Protein 3FUC (pdb70)

Sequence (822 aa):
NGYTYEDYQDTAKWLLSSHTEEQRPQQVAVICGSGLGGLVNKLTQAQTTFDYSEIPNFPGRLVFGILNGRACCVMMMQGRFHMYEEGYPFWKVTFPVRVFRLLGVETLVVVTNAAGGLNPNFEVGDIMLIRDHINLPGFSSGEENPLRGPPNEERFGVRFPAMSDAYDRRDMMRQKAHSTWKQQMGEQRELQEGTYVMMLGGPNFETVAECRLLRNLGADAVGMSTVPPEEVIVARHCGLRVFGFSLITNKVIMDYESQGKANHEEVLEAGKQAAQKLEQFVSSLLMASIPVNGYTYEDYQDTAKKWLLSHTEEQRPQVAVICGSGLGGLVNKLTQAQTTFDYSEIPNFPGRLVFGILNGRRACCVMMMQGRFHMYEEGYPFWKVTFPVRVFRLLGVETLVVVTNAAGGLNPNFEVGDIMLIRDHINLPGFSSGEENPLRGPPNEERFGVRFPAMSDAYDRDMMRQKAHSTWKQMGEQRELQEGTYVMMLGGPNFETVAECRLLRNLGADAVGMSTVPPEEVIVARHCGLRVFGFSLITNKVIMDYESQGKANHEEEVLEAGKQAAQKLEQFVSLLMASIPVNGYTYEDYQDTAKWLLSSHTEEQRPQVAVICGSGLGGLVNKLTQAQTTFDYSEIPNFPGRLVFGILNGRRACCVMMMQGRFHMYEEGYPFWKVTFPVRVFRLLGVETLVVVTNAAGGLNPNFEVGDIMLIRDHINLPGFSSGEENPLRGPPNEEERFGVRFPAMSDAYDRDMMRQKAHSTWKQMGEQRELQEGTYVMMLGGPNFETVAECRLLRNLGADAVGMSTVPPEEVIVARHCGLRVFGFSLITNKVIMDYESQGKANHEEVLEAGKQAAQKLEQFVSSLLMASIPV

Nearest PDB structures (foldseek):
  3fuc-assembly1_C  TM=1.003E+00  e=1.866E-59  Bos taurus
  1b8o-assembly1_A  TM=9.935E-01  e=2.864E-57  Bos taurus
  7zsl-assembly1_A  TM=9.999E-01  e=3.665E-55  Homo sapiens
  7zsl-assembly2_E  TM=9.998E-01  e=1.028E-54  Homo sapiens
  7zsl-assembly2_D  TM=9.963E-01  e=2.132E-53  Homo sapiens

CATH classification: 3.40.50.1580

B-factor: mean 18.32, std 7.32, range [6.54, 56.33]

Secondary structure (DSSP, 8-state):
----HHHHHHHHHHHHHH-----SEEEEE-TT-GGGGGG-EEEEEEEGGGSTT---EEEEEEETTEEEEEEES---GGGT--HHHHTHHHHHHHHHT--EEEEEEEEEE-STT--TT-EEEEEEEEEHHHHTT--TT-SS--TTT--SS---TT-S-HHHHHHHHHHHHHHT-SSPPEEEEEEE---SSPPPHHHHHHHHHTT-SEEESSSHHHHHHHHHTT-EEEEEEEEEEEPP--SS------HHHHHHHHHHHHHHHHHHHHHHGGGS--/----HHHHHHHHHHHHHH-----SEEEEE-TT-GGGGGG-EEEEEEEGGGSTT---EEEEEEETTEEEEEEES---GGGT--HHHHTHHHHHHHHHT--EEEEEEEEEE-STT--TT-EEEEEEEEEHHHHTT--TT-SS--TTT--SS---TT-S-HHHHHHHHHHHHHTT-SSPPEEEEEEE---SSPPPHHHHHHHHHTT-SEEESSSHHHHHHHHHTT-EEEEEEEEEEEPP--SS------HHHHHHHHHHHHHHHHHHHHHHGGGS--/----HHHHHHHHHHHHHH-----SEEEEE-TT-GGGGGG-EEEEEEEGGGSTT---EEEEEEETTEEEEEEES---GGGT--HHHHTHHHHHHHHHT--EEEEEEEEEE-STT--TT-EEEEEEEEEHHHHTT--TT-SS--TTT--SS---TT-S-HHHHHHHHHHHHHTT-SSPPEEEEEEE---SSPPPHHHHHHHHHTT-SEEESSSHHHHHHHHHTT-EEEEEEEEEEEPP--SS------HHHHHHHHHHHHHHHHHHHHHHGGGS--

Organism: Bos taurus (NCBI:txid9913)

Solvent-accessible surface area: 29908 Å² total; per-residue (Å²): 74,56,32,75,30,86,34,5,58,72,0,4,118,59,0,48,88,89,7,165,27,114,1,66,0,0,0,1,6,5,60,17,0,31,26,0,6,116,86,18,82,151,56,64,77,15,72,11,109,91,6,45,57,22,39,72,67,0,1,1,0,49,4,85,66,35,27,0,0,0,1,42,34,26,12,37,3,18,63,38,66,39,6,72,69,5,5,0,0,0,16,0,0,90,52,10,32,1,84,1,0,4,0,1,4,20,4,8,4,2,22,92,104,4,82,81,18,1,1,0,0,0,81,2,1,0,7,14,0,7,17,6,1,54,11,6,11,59,6,114,40,44,149,143,15,14,91,32,29,8,13,0,21,65,4,7,36,151,84,2,28,107,86,0,48,56,13,12,148,145,26,57,64,185,90,102,17,19,45,0,7,0,0,0,7,0,5,0,16,26,18,0,1,8,5,2,104,6,0,70,120,23,42,0,15,0,7,6,25,9,0,0,4,1,0,0,1,0,53,9,4,43,0,67,0,1,0,1,0,0,0,2,8,81,17,28,55,62,76,153,48,184,36,90,15,48,60,124,61,18,95,87,8,7,154,135,3,26,115,40,2,12,72,0,1,20,70,3,0,87,28,5,56,169,83,54,32,76,26,83,36,5,60,69,0,3,119,61,0,49,89,93,9,168,26,127,3,59,0,0,0,1,7,6,61,16,0,35,23,0,9,120,91,17,77,147,53,64,61,15,65,16,112,86,7,51,61,23,40,74,86,0,2,1,0,33,1,81,70,36,25,0,0,0,1,44,36,24,15,41,3,20,64,38,68,43,10,74,72,6,5,0,0,0,16,0,0,99,48,10,37,0,83,1,0,2,0,1,4,20,4,8,4,2,20,89,104,3,87,84,30,3,4,0,0,0,81,4,1,0,7,13,0,7,17,7,1,59,11,6,10,70,6,120,39,41,150,143,16,14,91,31,29,8,12,1,20,65,3,7,36,158,70,2,30,122,85,0,50,68,6,12,160,137,36,53,54,186,90,102,16,17,43,0,8,0,0,1,8,0,5,0,15,25,18,0,1,8,5,2,104,5,0,72,118,24,43,0,15,0,6,6,25,10,2,0,3,2,0,0,1,0,52,9,5,50,0,66,0,2,0,1,0,0,0,5,23,83,16,30,53,53,52,158,48,186,38,92,17,44,58,120,113,19,95,82,11,5,145,134,12,25,132,64,2,26,70,0,1,14,60,2,0,80,19,4,54,148,80,52,32,76,29,84,33,5,52,75,0,3,128,62,0,48,86,90,5,167,37,127,2,48,0,0,0,1,6,8,61,19,0,35,25,0,7,118,82,18,78,133,57,65,65,9,75,13,113,90,6,47,55,23,39,72,72,0,1,1,0,39,2,89,72,32,28,0,0,0,2,44,34,23,13,37,3,20,64,37,66,44,10,69,74,5,5,0,0,0,17,0,0,101,55,10,36,1,86,1,0,5,0,2,4,21,4,8,4,2,21,94,106,3,82,83,18,1,2,0,0,1,81,4,1,0,8,13,0,7,18,4,1,51,12,7,9,68,6,116,36,35,134,138,17,14,89,34,28,8,12,1,15,39,3,4,36,97,88,3,20,123,101,0,51,59,14,11,154,152,39,55,69,186,82,106,15,19,44,0,7,0,0,1,8,0,5,0,15,27,19,0,1,7,5,2,103,5,0,72,120,24,43,0,15,0,6,7,26,10,0,0,4,1,0,0,1,0,52,8,5,52,0,66,0,3,0,1,0,0,0,3,9,83,17,30,56,58,73,152,50,185,36,90,14,53,61,126,63,20,95,88,9,6,146,135,5,29,111,34,2,15,75,0,1,18,74,5,2,89,25,4,63,153

Radius of gyration: 27.87 Å; Cα contacts (8 Å, |Δi|>4): 2067; chains: 3; bounding box: 75×76×44 Å

GO terms:
  GO:0004731 purine-nucleoside phosphorylase activity (F, IDA)

Foldseek 3Di:
DPDDPVQLVVLLVVVVVVDVFQAQEEEEDAQLALCLLVQFDPKDKDALVPGRPQPQIWIWGAFLRGTYIYHNDFDFVLVVDQLLRRQSVLSSSVVSNHAAYEYEYAWAFLAPPDDAQAKEKEQEEAEVVVVVVSASCPDDHDPQQADNDFDCNCLAPPQLVVVLQVLVVVVVDPDHHHYAYEYADRDDDDDDLVVSVVVVVVRGGTYDTDDPNNSVSNVRRNHHYIYIYRHQYHDDNDPPDPDDDDVVSSNVSSVVNNVVVSVSVSSSSVVDDD/DPDDPVQLLQQLVVVVVVDVFQAQEEEEAAQLALCLLVQFDPKDKDCLVRTRPQPQIWIWGAFLNGTYIYHNDADFVLVVDQLLNRQSVLSSSVSSNHAAYEYEYAWAFLAPPDDAQAKEKEQEEAEVVVVVPSANCPDDHDPQQADNDFDCNCLAPPQLVVVLQVLVVVVVDPDHHHYAYEYADADDDDDDLVVSVVVVVVRGGTYDGDDVNNSVSNVRRNHHYIYIYRHQYHDDNDDPDPDDDDVVSSNVSSVVNNVVVSVSVSSSSVSDDD/DPDDPVQLVVLLVVVVVVDVFQAQEEEEDAFLALCLLVQFAPKDKDDLVRGRPQPQIWIWGAFLNGTYIYHNDADFVLVVDQLLNRQSVLSSCVSSNHFAYEYEYAWAFLAPPDDAQAKEKEQEEAEVVVVVPSANCPDDHDPQQADNDFDRNCLAPPQLVVVLQVLVVVVPDPDHHHYAYEYADADDDDDDLVVSVVCVVVRHGTYDTDDPRNSVSNVRRNHHYIYIYRHQYHDDNDDPDPDDDDPVSSNVSSVVNSVVVSVSVSSSSVVDDD

Structure (mmCIF, N/CA/C/O backbone):
data_3FUC
#
_entry.id   3FUC
#
_cell.length_a   135.795
_cell.length_b   78.253
_cell.length_c   94.901
_cell.angle_alpha   90.00
_cell.angle_beta   97.19
_cell.angle_gamma   90.00
#
_symmetry.space_group_name_H-M   'C 1 2 1'
#
loop_
_entity.id
_entity.type
_entity.pdbx_description
1 polymer 'Purine nucleoside phosphorylase'
2 non-polymer '[5-(2-amino-4-oxo-4,5-dihydro-3H-pyrrolo[3,2-d]pyrimidin-7-yl)-1,1-difluoropentyl]phosphonic acid'
3 non-polymer 'MAGNESIUM ION'
4 non-polymer 'AZIDE ION'
5 water water
#
loop_
_atom_site.group_PDB
_atom_site.id
_atom_site.type_symbol
_atom_site.label_atom_id
_atom_site.label_alt_id
_atom_site.label_comp_id
_atom_site.label_asym_id
_atom_site.label_entity_id
_atom_site.label_seq_id
_atom_site.pdbx_PDB_ins_code
_atom_site.Cartn_x
_atom_site.Cartn_y
_atom_site.Cartn_z
_atom_site.occupancy
_atom_site.B_iso_or_equiv
_atom_site.auth_seq_id
_atom_site.auth_comp_id
_atom_site.auth_asym_id
_atom_site.auth_atom_id
_atom_site.pdbx_PDB_model_num
ATOM 1 N N . ASN A 1 3 ? 12.803 -10.753 10.445 1.00 29.09 3 ASN A N 1
ATOM 2 C CA . ASN A 1 3 ? 13.622 -11.953 10.129 1.00 28.59 3 ASN A CA 1
ATOM 3 C C . ASN A 1 3 ? 13.639 -12.191 8.617 1.00 28.84 3 ASN A C 1
ATOM 4 O O . ASN A 1 3 ? 12.590 -12.399 7.980 1.00 29.35 3 ASN A O 1
ATOM 9 N N . GLY A 1 4 ? 14.844 -12.152 8.058 1.00 28.10 4 GLY A N 1
ATOM 10 C CA . GLY A 1 4 ? 15.074 -12.333 6.626 1.00 27.48 4 GLY A CA 1
ATOM 11 C C . GLY A 1 4 ? 15.020 -13.784 6.194 1.00 26.11 4 GLY A C 1
ATOM 12 O O . GLY A 1 4 ? 15.013 -14.061 4.996 1.00 27.70 4 GLY A O 1
ATOM 13 N N . TYR A 1 5 ? 14.968 -14.717 7.148 1.00 24.88 5 TYR A N 1
ATOM 14 C CA . TYR A 1 5 ? 14.857 -16.141 6.815 1.00 23.11 5 TYR A CA 1
ATOM 15 C C . TYR A 1 5 ? 13.425 -16.656 6.785 1.00 23.25 5 TYR A C 1
ATOM 16 O O . TYR A 1 5 ? 12.630 -16.388 7.687 1.00 24.24 5 TYR A O 1
ATOM 25 N N . THR A 1 6 ? 13.118 -17.425 5.749 1.00 23.49 6 THR A N 1
ATOM 26 C CA . THR A 1 6 ? 11.883 -18.205 5.720 1.00 23.53 6 THR A CA 1
ATOM 27 C C . THR A 1 6 ? 12.141 -19.525 6.439 1.00 22.82 6 THR A C 1
ATOM 28 O O . THR A 1 6 ? 13.304 -19.927 6.623 1.00 21.62 6 THR A O 1
ATOM 32 N N . TYR A 1 7 ? 11.066 -20.223 6.802 1.00 22.49 7 TYR A N 1
ATOM 33 C CA . TYR A 1 7 ? 11.161 -21.534 7.421 1.00 22.48 7 TYR A CA 1
ATOM 34 C C . TYR A 1 7 ? 11.958 -22.478 6.529 1.00 22.13 7 TYR A C 1
ATOM 35 O O . TYR A 1 7 ? 12.752 -23.275 7.014 1.00 21.25 7 TYR A O 1
ATOM 44 N N . GLU A 1 8 ? 11.741 -22.359 5.220 1.00 22.63 8 GLU A N 1
ATOM 45 C CA . GLU A 1 8 ? 12.390 -23.211 4.233 1.00 23.00 8 GLU A CA 1
ATOM 46 C C . GLU A 1 8 ? 13.914 -22.991 4.196 1.00 22.24 8 GLU A C 1
ATOM 47 O O . GLU A 1 8 ? 14.666 -23.936 3.934 1.00 21.42 8 GLU A O 1
ATOM 53 N N . ASP A 1 9 ? 14.370 -21.766 4.495 1.00 21.35 9 ASP A N 1
ATOM 54 C CA . ASP A 1 9 ? 15.808 -21.480 4.626 1.00 20.95 9 ASP A CA 1
ATOM 55 C C . ASP A 1 9 ? 16.446 -22.311 5.738 1.00 19.90 9 ASP A C 1
ATOM 56 O O . ASP A 1 9 ? 17.513 -22.910 5.546 1.00 19.16 9 ASP A O 1
ATOM 61 N N . TYR A 1 10 ? 15.797 -22.350 6.905 1.00 18.32 10 TYR A N 1
ATOM 62 C CA . TYR A 1 10 ? 16.290 -23.190 7.990 1.00 18.72 10 TYR A CA 1
ATOM 63 C C . TYR A 1 10 ? 16.293 -24.671 7.584 1.00 18.69 10 TYR A C 1
ATOM 64 O O . TYR A 1 10 ? 17.236 -25.397 7.888 1.00 18.31 10 TYR A O 1
ATOM 73 N N . GLN A 1 11 ? 15.211 -25.109 6.930 1.00 19.78 11 GLN A N 1
ATOM 74 C CA . GLN A 1 11 ? 15.097 -26.481 6.437 1.00 20.35 11 GLN A CA 1
ATOM 75 C C . GLN A 1 11 ? 16.204 -26.815 5.450 1.00 19.85 11 GLN A C 1
ATOM 76 O O . GLN A 1 11 ? 16.791 -27.886 5.543 1.00 20.13 11 GLN A O 1
ATOM 82 N N . ASP A 1 12 ? 16.485 -25.892 4.532 1.00 19.74 12 ASP A N 1
ATOM 83 C CA . ASP A 1 12 ? 17.520 -26.103 3.512 1.00 19.68 12 ASP A CA 1
ATOM 84 C C . ASP A 1 12 ? 18.876 -26.321 4.189 1.00 19.34 12 ASP A C 1
ATOM 85 O O . ASP A 1 12 ? 19.601 -27.236 3.866 1.00 19.51 12 ASP A O 1
ATOM 90 N N . THR A 1 13 ? 19.210 -25.466 5.152 1.00 17.89 13 THR A N 1
ATOM 91 C CA . THR A 1 13 ? 20.481 -25.566 5.838 1.00 17.30 13 THR A CA 1
ATOM 92 C C . THR A 1 13 ? 20.581 -26.849 6.650 1.00 17.35 13 THR A C 1
ATOM 93 O O . THR A 1 13 ? 21.622 -27.522 6.623 1.00 16.94 13 THR A O 1
ATOM 97 N N . ALA A 1 14 ? 19.511 -27.190 7.382 1.00 17.52 14 ALA A N 1
ATOM 98 C CA . ALA A 1 14 ? 19.480 -28.438 8.123 1.00 17.98 14 ALA A CA 1
ATOM 99 C C . ALA A 1 14 ? 19.682 -29.629 7.175 1.00 19.16 14 ALA A C 1
ATOM 100 O O . ALA A 1 14 ? 20.515 -30.465 7.433 1.00 18.65 14 ALA A O 1
ATOM 102 N N . LYS A 1 15 ? 18.938 -29.659 6.073 1.00 20.32 15 LYS A N 1
ATOM 103 C CA . LYS A 1 15 ? 19.093 -30.722 5.071 1.00 21.62 15 LYS A CA 1
ATOM 104 C C . LYS A 1 15 ? 20.516 -30.819 4.507 1.00 20.69 15 LYS A C 1
ATOM 105 O O . LYS A 1 15 ? 21.040 -31.930 4.371 1.00 21.90 15 LYS A O 1
ATOM 111 N N . TRP A 1 16 ? 21.127 -29.672 4.198 1.00 20.35 16 TRP A N 1
ATOM 112 C CA . TRP A 1 16 ? 22.498 -29.611 3.688 1.00 18.92 16 TRP A CA 1
ATOM 113 C C . TRP A 1 16 ? 23.445 -30.285 4.681 1.00 19.23 16 TRP A C 1
ATOM 114 O O . TRP A 1 16 ? 24.221 -31.168 4.320 1.00 19.24 16 TRP A O 1
ATOM 125 N N . LEU A 1 17 ? 23.354 -29.891 5.952 1.00 17.80 17 LEU A N 1
ATOM 126 C CA . LEU A 1 17 ? 24.188 -30.494 6.995 1.00 17.68 17 LEU A CA 1
ATOM 127 C C . LEU A 1 17 ? 23.947 -32.005 7.175 1.00 18.53 17 LEU A C 1
ATOM 128 O O . LEU A 1 17 ? 24.908 -32.795 7.256 1.00 18.31 17 LEU A O 1
ATOM 133 N N . LEU A 1 18 ? 22.676 -32.400 7.199 1.00 19.28 18 LEU A N 1
ATOM 134 C CA . LEU A 1 18 ? 22.309 -33.796 7.390 1.00 20.09 18 LEU A CA 1
ATOM 135 C C . LEU A 1 18 ? 22.792 -34.661 6.222 1.00 20.85 18 LEU A C 1
ATOM 136 O O . LEU A 1 18 ? 22.973 -35.852 6.382 1.00 22.06 18 LEU A O 1
ATOM 141 N N A SER A 1 19 ? 22.981 -34.059 5.060 0.50 21.35 19 SER A N 1
ATOM 142 N N B SER A 1 19 ? 23.005 -34.019 5.072 0.50 21.25 19 SER A N 1
ATOM 143 C CA A SER A 1 19 ? 23.461 -34.827 3.918 0.50 21.71 19 SER A CA 1
ATOM 144 C CA B SER A 1 19 ? 23.448 -34.676 3.828 0.50 21.67 19 SER A CA 1
ATOM 145 C C A SER A 1 19 ? 24.986 -34.924 3.936 0.50 22.22 19 SER A C 1
ATOM 146 C C B SER A 1 19 ? 24.962 -34.663 3.665 0.50 22.05 19 SER A C 1
ATOM 147 O O A SER A 1 19 ? 25.549 -35.909 3.437 0.50 22.09 19 SER A O 1
ATOM 148 O O B SER A 1 19 ? 25.503 -35.307 2.757 0.50 21.95 19 SER A O 1
ATOM 153 N N . HIS A 1 20 ? 25.640 -33.924 4.536 1.00 22.30 20 HIS A N 1
ATOM 154 C CA . HIS A 1 20 ? 27.106 -33.817 4.515 1.00 22.69 20 HIS A CA 1
ATOM 155 C C . HIS A 1 20 ? 27.766 -34.561 5.652 1.00 23.11 20 HIS A C 1
ATOM 156 O O . HIS A 1 20 ? 28.982 -34.700 5.676 1.00 23.99 20 HIS A O 1
ATOM 163 N N . THR A 1 21 ? 26.966 -35.006 6.617 1.00 23.25 21 THR A N 1
ATOM 164 C CA . THR A 1 21 ? 27.470 -35.816 7.720 1.00 23.40 21 THR A CA 1
ATOM 165 C C . THR A 1 21 ? 26.437 -36.846 8.106 1.00 23.00 21 THR A C 1
ATOM 166 O O . THR A 1 21 ? 25.240 -36.606 7.977 1.00 23.43 21 THR A O 1
ATOM 170 N N A GLU A 1 22 ? 26.875 -38.015 8.566 0.50 23.52 22 GLU A N 1
ATOM 171 N N B GLU A 1 22 ? 26.930 -37.983 8.587 0.50 23.14 22 GLU A N 1
ATOM 172 C CA A GLU A 1 22 ? 25.911 -39.001 9.062 0.50 23.66 22 GLU A CA 1
ATOM 173 C CA B GLU A 1 22 ? 26.106 -39.085 9.070 0.50 22.90 22 GLU A CA 1
ATOM 174 C C A GLU A 1 22 ? 25.762 -38.945 10.593 0.50 23.13 22 GLU A C 1
ATOM 175 C C B GLU A 1 22 ? 25.742 -38.902 10.551 0.50 22.74 22 GLU A C 1
ATOM 176 O O A GLU A 1 22 ? 25.039 -39.741 11.196 0.50 22.92 22 GLU A O 1
ATOM 177 O O B GLU A 1 22 ? 24.848 -39.568 11.073 0.50 22.47 22 GLU A O 1
ATOM 188 N N . GLN A 1 23 ? 26.445 -37.979 11.206 1.00 22.77 23 GLN A N 1
ATOM 189 C CA . GLN A 1 23 ? 26.298 -37.746 12.643 1.00 21.73 23 GLN A CA 1
ATOM 190 C C . GLN A 1 23 ? 24.944 -37.131 12.943 1.00 21.13 23 GLN A C 1
ATOM 191 O O . GLN A 1 23 ? 24.440 -36.319 12.154 1.00 20.27 23 GLN A O 1
ATOM 197 N N . ARG A 1 24 ? 24.349 -37.569 14.047 1.00 20.59 24 ARG A N 1
ATOM 198 C CA . ARG A 1 24 ? 23.035 -37.083 14.464 1.00 20.48 24 ARG A CA 1
ATOM 199 C C . ARG A 1 24 ? 23.080 -36.612 15.920 1.00 20.06 24 ARG A C 1
ATOM 200 O O . ARG A 1 24 ? 22.717 -37.333 16.840 1.00 19.71 24 ARG A O 1
ATOM 208 N N . PRO A 1 25 ? 23.518 -35.374 16.120 1.00 19.28 25 PRO A N 1
ATOM 209 C CA . PRO A 1 25 ? 23.762 -34.896 17.484 1.00 19.18 25 PRO A CA 1
ATOM 210 C C . PRO A 1 25 ? 22.484 -34.588 18.260 1.00 17.52 25 PRO A C 1
ATOM 211 O O . PRO A 1 25 ? 21.499 -34.151 17.666 1.00 17.61 25 PRO A O 1
ATOM 215 N N A GLN A 1 26 ? 22.537 -34.813 19.567 0.50 16.53 26 GLN A N 1
ATOM 216 N N B GLN A 1 26 ? 22.458 -34.834 19.568 0.50 16.91 26 GLN A N 1
ATOM 217 C CA A GLN A 1 26 ? 21.436 -34.492 20.453 0.50 16.42 26 GLN A CA 1
ATOM 218 C CA B GLN A 1 26 ? 21.318 -34.343 20.357 0.50 17.24 26 GLN A CA 1
ATOM 219 C C A GLN A 1 26 ? 21.730 -33.213 21.241 0.50 15.18 26 GLN A C 1
ATOM 220 C C B GLN A 1 26 ? 21.724 -33.207 21.297 0.50 15.56 26 GLN A C 1
ATOM 221 O O A GLN A 1 26 ? 20.831 -32.610 21.837 0.50 14.90 26 GLN A O 1
ATOM 222 O O B GLN A 1 26 ? 20.890 -32.705 22.066 0.50 15.18 26 GLN A O 1
ATOM 233 N N . VAL A 1 27 ? 22.999 -32.820 21.233 1.00 14.17 27 VAL A N 1
ATOM 234 C CA . VAL A 1 27 ? 23.501 -31.687 22.032 1.00 13.23 27 VAL A CA 1
ATOM 235 C C . VAL A 1 27 ? 24.179 -30.697 21.116 1.00 13.35 27 VAL A C 1
ATOM 236 O O . VAL A 1 27 ? 24.936 -31.094 20.227 1.00 13.23 27 VAL A O 1
ATOM 240 N N . ALA A 1 28 ? 23.923 -29.395 21.311 1.00 11.81 28 ALA A N 1
ATOM 241 C CA . ALA A 1 28 ? 24.659 -28.353 20.622 1.00 12.05 28 ALA A CA 1
ATOM 242 C C . ALA A 1 28 ? 25.391 -27.539 21.677 1.00 11.15 28 ALA A C 1
ATOM 243 O O . ALA A 1 28 ? 24.836 -27.343 22.782 1.00 11.34 28 ALA A O 1
ATOM 245 N N . VAL A 1 29 ? 26.614 -27.104 21.382 1.00 11.39 29 VAL A N 1
ATOM 246 C CA . VAL A 1 29 ? 27.368 -26.244 22.280 1.00 11.86 29 VAL A CA 1
ATOM 247 C C . VAL A 1 29 ? 27.784 -25.016 21.517 1.00 12.42 29 VAL A C 1
ATOM 248 O O . VAL A 1 29 ? 28.424 -25.114 20.467 1.00 12.00 29 VAL A O 1
ATOM 252 N N . ILE A 1 30 ? 27.433 -23.844 22.031 1.00 11.28 30 ILE A N 1
ATOM 253 C CA . ILE A 1 30 ? 27.914 -22.593 21.471 1.00 11.76 30 ILE A CA 1
ATOM 254 C C . ILE A 1 30 ? 29.072 -22.145 22.374 1.00 12.78 30 ILE A C 1
ATOM 255 O O . ILE A 1 30 ? 28.876 -21.764 23.530 1.00 13.30 30 ILE A O 1
ATOM 260 N N . CYS A 1 31 ? 30.279 -22.250 21.845 1.00 12.99 31 CYS A N 1
ATOM 261 C CA . CYS A 1 31 ? 31.488 -21.981 22.616 1.00 15.18 31 CYS A CA 1
ATOM 262 C C . CYS A 1 31 ? 31.802 -20.515 22.722 1.00 16.05 31 CYS A C 1
ATOM 263 O O . CYS A 1 31 ? 32.201 -19.889 21.756 1.00 18.83 31 CYS A O 1
ATOM 266 N N . GLY A 1 32 ? 31.629 -19.963 23.914 1.00 14.39 32 GLY A N 1
ATOM 267 C CA . GLY A 1 32 ? 32.042 -18.599 24.151 1.00 15.05 32 GLY A CA 1
ATOM 268 C C . GLY A 1 32 ? 33.502 -18.526 24.541 1.00 16.04 32 GLY A C 1
ATOM 269 O O . GLY A 1 32 ? 34.244 -19.541 24.465 1.00 16.16 32 GLY A O 1
ATOM 270 N N . SER A 1 33 ? 33.925 -17.338 24.951 1.00 15.86 33 SER A N 1
ATOM 271 C CA . SER A 1 33 ? 35.332 -17.052 25.283 1.00 16.78 33 SER A CA 1
ATOM 272 C C . SER A 1 33 ? 35.848 -18.025 26.310 1.00 17.01 33 SER A C 1
ATOM 273 O O . SER A 1 33 ? 35.205 -18.259 27.329 1.00 17.63 33 SER A O 1
ATOM 276 N N . GLY A 1 34 ? 37.015 -18.604 26.039 1.00 18.04 34 GLY A N 1
ATOM 277 C CA . GLY A 1 34 ? 37.590 -19.615 26.916 1.00 18.93 34 GLY A CA 1
ATOM 278 C C . GLY A 1 34 ? 37.273 -21.037 26.495 1.00 19.47 34 GLY A C 1
ATOM 279 O O . GLY A 1 34 ? 37.931 -21.975 26.945 1.00 19.49 34 GLY A O 1
ATOM 280 N N . LEU A 1 35 ? 36.249 -21.210 25.658 1.00 19.31 35 LEU A N 1
ATOM 281 C CA . LEU A 1 35 ? 35.813 -22.542 25.258 1.00 19.82 35 LEU A CA 1
ATOM 282 C C . LEU A 1 35 ? 36.086 -22.818 23.761 1.00 19.55 35 LEU A C 1
ATOM 283 O O . LEU A 1 35 ? 35.714 -23.875 23.247 1.00 19.18 35 LEU A O 1
ATOM 288 N N . GLY A 1 36 ? 36.782 -21.900 23.093 1.00 19.66 36 GLY A N 1
ATOM 289 C CA . GLY A 1 36 ? 37.063 -22.042 21.657 1.00 21.25 36 GLY A CA 1
ATOM 290 C C . GLY A 1 36 ? 37.809 -23.329 21.316 1.00 21.81 36 GLY A C 1
ATOM 291 O O . GLY A 1 36 ? 37.601 -23.927 20.252 1.00 23.21 36 GLY A O 1
ATOM 292 N N . GLY A 1 37 ? 38.652 -23.777 22.237 1.00 20.69 37 GLY A N 1
ATOM 293 C CA . GLY A 1 37 ? 39.366 -25.032 22.067 1.00 19.88 37 GLY A CA 1
ATOM 294 C C . GLY A 1 37 ? 38.597 -26.329 22.257 1.00 18.90 37 GLY A C 1
ATOM 295 O O . GLY A 1 37 ? 39.150 -27.408 22.019 1.00 19.17 37 GLY A O 1
ATOM 296 N N . LEU A 1 38 ? 37.316 -26.264 22.634 1.00 17.30 38 LEU A N 1
ATOM 297 C CA . LEU A 1 38 ? 36.570 -27.476 22.952 1.00 16.19 38 LEU A CA 1
ATOM 298 C C . LEU A 1 38 ? 36.445 -28.403 21.745 1.00 15.29 38 LEU A C 1
ATOM 299 O O . LEU A 1 38 ? 36.469 -29.631 21.899 1.00 15.36 38 LEU A O 1
ATOM 304 N N . VAL A 1 39 ? 36.346 -27.815 20.548 1.00 15.16 39 VAL A N 1
ATOM 305 C CA . VAL A 1 39 ? 36.217 -28.657 19.348 1.00 16.29 39 VAL A CA 1
ATOM 306 C C . VAL A 1 39 ? 37.410 -29.593 19.167 1.00 16.19 39 VAL A C 1
ATOM 307 O O . VAL A 1 39 ? 37.264 -30.645 18.558 1.00 16.17 39 VAL A O 1
ATOM 311 N N . ASN A 1 40 ? 38.548 -29.214 19.735 1.00 16.55 40 ASN A N 1
ATOM 312 C CA . ASN A 1 40 ? 39.756 -30.019 19.607 1.00 17.63 40 ASN A CA 1
ATOM 313 C C . ASN A 1 40 ? 39.707 -31.276 20.456 1.00 18.24 40 ASN A C 1
ATOM 314 O O . ASN A 1 40 ? 40.565 -32.139 20.286 1.00 18.66 40 ASN A O 1
ATOM 319 N N . LYS A 1 41 ? 38.728 -31.381 21.363 1.00 17.75 41 LYS A N 1
ATOM 320 C CA . LYS A 1 41 ? 38.536 -32.563 22.234 1.00 18.29 41 LYS A CA 1
ATOM 321 C C . LYS A 1 41 ? 37.617 -33.630 21.609 1.00 18.81 41 LYS A C 1
ATOM 322 O O . LYS A 1 41 ? 37.426 -34.710 22.177 1.00 19.89 41 LYS A O 1
ATOM 328 N N . LEU A 1 42 ? 37.050 -33.317 20.445 1.00 18.98 42 LEU A N 1
ATOM 329 C CA . LEU A 1 42 ? 36.072 -34.193 19.810 1.00 18.87 42 LEU A CA 1
ATOM 330 C C . LEU A 1 42 ? 36.741 -35.357 19.094 1.00 19.16 42 LEU A C 1
ATOM 331 O O . LEU A 1 42 ? 37.770 -35.175 18.446 1.00 20.76 42 LEU A O 1
ATOM 336 N N . THR A 1 43 ? 36.120 -36.523 19.194 1.00 19.37 43 THR A N 1
ATOM 337 C CA . THR A 1 43 ? 36.474 -37.680 18.349 1.00 20.13 43 THR A CA 1
ATOM 338 C C . THR A 1 43 ? 35.540 -37.734 17.143 1.00 19.88 43 THR A C 1
ATOM 339 O O . THR A 1 43 ? 34.376 -37.281 17.198 1.00 17.78 43 THR A O 1
ATOM 343 N N . GLN A 1 44 ? 36.073 -38.263 16.039 1.00 18.76 44 GLN A N 1
ATOM 344 C CA . GLN A 1 44 ? 35.338 -38.390 14.784 1.00 19.85 44 GLN A CA 1
ATOM 345 C C . GLN A 1 44 ? 34.754 -37.056 14.329 1.00 18.19 44 GLN A C 1
ATOM 346 O O . GLN A 1 44 ? 33.613 -36.979 13.840 1.00 18.73 44 GLN A O 1
ATOM 352 N N . ALA A 1 45 ? 35.563 -36.020 14.462 1.00 18.04 45 ALA A N 1
ATOM 353 C CA . ALA A 1 45 ? 35.155 -34.648 14.149 1.00 18.84 45 ALA A CA 1
ATOM 354 C C . ALA A 1 45 ? 35.036 -34.422 12.648 1.00 19.35 45 ALA A C 1
ATOM 355 O O . ALA A 1 45 ? 35.910 -34.844 11.863 1.00 20.26 45 ALA A O 1
ATOM 357 N N . GLN A 1 46 ? 33.949 -33.763 12.250 1.00 18.56 46 GLN A N 1
ATOM 358 C CA . GLN A 1 46 ? 33.770 -33.295 10.879 1.00 18.94 46 GLN A CA 1
ATOM 359 C C . GLN A 1 46 ? 33.497 -31.799 10.942 1.00 18.66 46 GLN A C 1
ATOM 360 O O . GLN A 1 46 ? 32.601 -31.373 11.687 1.00 17.99 46 GLN A O 1
ATOM 366 N N A THR A 1 47 ? 34.248 -31.004 10.182 0.50 18.39 47 THR A N 1
ATOM 367 N N B THR A 1 47 ? 34.243 -31.025 10.167 0.50 18.69 47 THR A N 1
ATOM 368 C CA A THR A 1 47 ? 34.198 -29.537 10.299 0.50 18.48 47 THR A CA 1
ATOM 369 C CA B THR A 1 47 ? 34.219 -29.571 10.251 0.50 18.96 47 THR A CA 1
ATOM 370 C C A THR A 1 47 ? 33.763 -28.815 9.026 0.50 18.49 47 THR A C 1
ATOM 371 C C B THR A 1 47 ? 33.561 -28.965 9.013 0.50 18.90 47 THR A C 1
ATOM 372 O O A THR A 1 47 ? 34.204 -29.140 7.924 0.50 17.47 47 THR A O 1
ATOM 373 O O B THR A 1 47 ? 33.639 -29.537 7.916 0.50 17.86 47 THR A O 1
ATOM 380 N N . PHE A 1 48 ? 32.894 -27.826 9.206 1.00 18.34 48 PHE A N 1
ATOM 381 C CA . PHE A 1 48 ? 32.339 -27.017 8.107 1.00 18.39 48 PHE A CA 1
ATOM 382 C C . PHE A 1 48 ? 32.573 -25.557 8.435 1.00 19.23 48 PHE A C 1
ATOM 383 O O . PHE A 1 48 ? 32.132 -25.088 9.493 1.00 19.41 48 PHE A O 1
ATOM 391 N N . ASP A 1 49 ? 33.249 -24.824 7.561 1.00 18.64 49 ASP A N 1
ATOM 392 C CA . ASP A 1 49 ? 33.435 -23.386 7.741 1.00 19.41 49 ASP A CA 1
ATOM 393 C C . ASP A 1 49 ? 32.087 -22.694 7.636 1.00 18.81 49 ASP A C 1
ATOM 394 O O . ASP A 1 49 ? 31.317 -23.010 6.748 1.00 18.11 49 ASP A O 1
ATOM 399 N N . TYR A 1 50 ? 31.818 -21.719 8.500 1.00 18.68 50 TYR A N 1
ATOM 400 C CA . TYR A 1 50 ? 30.554 -20.970 8.363 1.00 19.32 50 TYR A CA 1
ATOM 401 C C . TYR A 1 50 ? 30.363 -20.429 6.957 1.00 20.98 50 TYR A C 1
ATOM 402 O O . TYR A 1 50 ? 29.233 -20.406 6.452 1.00 21.18 50 TYR A O 1
ATOM 411 N N . SER A 1 51 ? 31.475 -20.037 6.324 1.00 22.23 51 SER A N 1
ATOM 412 C CA . SER A 1 51 ? 31.437 -19.429 4.990 1.00 23.63 51 SER A CA 1
ATOM 413 C C . SER A 1 51 ? 30.846 -20.358 3.936 1.00 23.98 51 SER A C 1
ATOM 414 O O . SER A 1 51 ? 30.279 -19.883 2.955 1.00 24.83 51 SER A O 1
ATOM 417 N N . GLU A 1 52 ? 30.986 -21.670 4.138 1.00 23.43 52 GLU A N 1
ATOM 418 C CA . GLU A 1 52 ? 30.530 -22.653 3.162 1.00 23.50 52 GLU A CA 1
ATOM 419 C C . GLU A 1 52 ? 29.094 -23.126 3.402 1.00 22.37 52 GLU A C 1
ATOM 420 O O . GLU A 1 52 ? 28.469 -23.689 2.503 1.00 22.37 52 GLU A O 1
ATOM 426 N N . ILE A 1 53 ? 28.554 -22.890 4.599 1.00 20.49 53 ILE A N 1
ATOM 427 C CA . ILE A 1 53 ? 27.248 -23.473 4.931 1.00 18.35 53 ILE A CA 1
ATOM 428 C C . ILE A 1 53 ? 26.123 -22.586 4.407 1.00 18.35 53 ILE A C 1
ATOM 429 O O . ILE A 1 53 ? 26.115 -21.386 4.715 1.00 18.65 53 ILE A O 1
ATOM 434 N N . PRO A 1 54 ? 25.187 -23.143 3.635 1.00 19.27 54 PRO A N 1
ATOM 435 C CA . PRO A 1 54 ? 24.083 -22.339 3.094 1.00 19.52 54 PRO A CA 1
ATOM 436 C C . PRO A 1 54 ? 23.382 -21.542 4.189 1.00 19.50 54 PRO A C 1
ATOM 437 O O . PRO A 1 54 ? 23.139 -22.068 5.291 1.00 19.60 54 PRO A O 1
ATOM 441 N N . ASN A 1 55 ? 23.114 -20.277 3.898 1.00 19.80 55 ASN A N 1
ATOM 442 C CA . ASN A 1 55 ? 22.344 -19.382 4.762 1.00 19.41 55 ASN A CA 1
ATOM 443 C C . ASN A 1 55 ? 23.037 -18.917 6.040 1.00 19.14 55 ASN A C 1
ATOM 444 O O . ASN A 1 5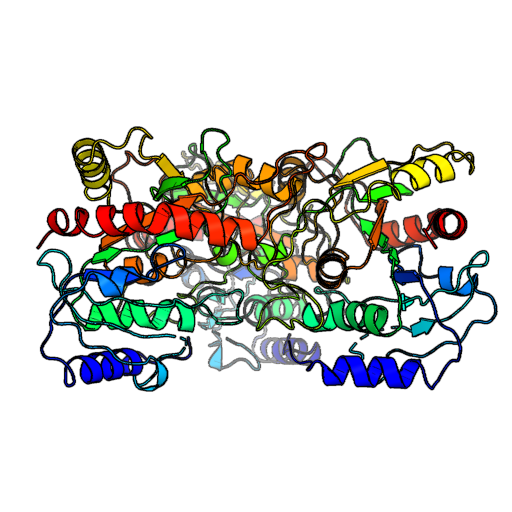5 ? 22.504 -18.057 6.733 1.00 19.07 55 ASN A O 1
ATOM 449 N N . PHE A 1 56 ? 24.221 -19.436 6.339 1.00 18.89 56 PHE A N 1
ATOM 450 C CA . PHE A 1 56 ? 24.931 -18.989 7.552 1.00 18.76 56 PHE A CA 1
ATOM 451 C C . PHE A 1 56 ? 25.420 -17.554 7.414 1.00 20.32 56 PHE A C 1
ATOM 452 O O . PHE A 1 56 ? 25.939 -17.167 6.366 1.00 20.73 56 PHE A O 1
ATOM 460 N N . PRO A 1 57 ? 25.257 -16.747 8.457 1.00 20.60 57 PRO A N 1
ATOM 461 C CA . PRO A 1 57 ? 25.802 -15.390 8.448 1.00 22.19 57 PRO A CA 1
ATOM 462 C C . PRO A 1 57 ? 27.315 -15.350 8.155 1.00 23.70 57 PRO A C 1
ATOM 463 O O . PRO A 1 57 ? 28.044 -16.273 8.550 1.00 25.36 57 PRO A O 1
ATOM 467 N N . GLY A 1 66 ? 34.439 -18.457 11.539 1.00 22.14 66 GLY A N 1
ATOM 468 C CA . GLY A 1 66 ? 34.219 -19.563 12.469 1.00 20.87 66 GLY A CA 1
ATOM 469 C C . GLY A 1 66 ? 33.870 -20.851 11.747 1.00 20.22 66 GLY A C 1
ATOM 470 O O . GLY A 1 66 ? 33.852 -20.911 10.514 1.00 20.06 66 GLY A O 1
ATOM 471 N N . ARG A 1 67 ? 33.612 -21.901 12.516 1.00 19.03 67 ARG A N 1
ATOM 472 C CA . ARG A 1 67 ? 33.270 -23.188 11.930 1.00 19.09 67 ARG A CA 1
ATOM 473 C C . ARG A 1 67 ? 32.348 -23.976 12.841 1.00 17.07 67 ARG A C 1
ATOM 474 O O . ARG A 1 67 ? 32.307 -23.782 14.071 1.00 16.67 67 ARG A O 1
ATOM 482 N N . LEU A 1 68 ? 31.588 -24.849 12.193 1.00 15.49 68 LEU A N 1
ATOM 483 C CA . LEU A 1 68 ? 30.663 -25.744 12.834 1.00 14.95 68 LEU A CA 1
ATOM 484 C C . LEU A 1 68 ? 31.273 -27.137 12.832 1.00 15.24 68 LEU A C 1
ATOM 485 O O . LEU A 1 68 ? 31.638 -27.638 11.761 1.00 16.67 68 LEU A O 1
ATOM 490 N N . VAL A 1 69 ? 31.354 -27.765 14.005 1.00 14.69 69 VAL A N 1
ATOM 491 C CA . VAL A 1 69 ? 32.035 -29.046 14.124 1.00 14.32 69 VAL A CA 1
ATOM 492 C C . VAL A 1 69 ? 31.119 -30.083 14.743 1.00 14.43 69 VAL A C 1
ATOM 493 O O . VAL A 1 69 ? 30.552 -29.862 15.828 1.00 14.36 69 VAL A O 1
ATOM 497 N N . PHE A 1 70 ? 30.957 -31.222 14.070 1.00 14.07 70 PHE A N 1
ATOM 498 C CA . PHE A 1 70 ? 30.205 -32.338 14.568 1.00 14.33 70 PHE A CA 1
ATOM 499 C C . PHE A 1 70 ? 31.212 -33.332 15.094 1.00 15.19 70 PHE A C 1
ATOM 500 O O . PHE A 1 70 ? 32.225 -33.581 14.435 1.00 16.35 70 PHE A O 1
ATOM 508 N N . GLY A 1 71 ? 30.944 -33.905 16.258 1.00 14.48 71 GLY A N 1
ATOM 509 C CA . GLY A 1 71 ? 31.867 -34.908 16.798 1.00 14.96 71 GLY A CA 1
ATOM 510 C C . GLY A 1 71 ? 31.366 -35.442 18.106 1.00 15.64 71 GLY A C 1
ATOM 511 O O . GLY A 1 71 ? 30.274 -35.058 18.567 1.00 15.98 71 GLY A O 1
ATOM 512 N N . ILE A 1 72 ? 32.160 -36.327 18.712 1.00 16.37 72 ILE A N 1
ATOM 513 C CA . ILE A 1 72 ? 31.780 -37.013 19.944 1.00 17.36 72 ILE A CA 1
ATOM 514 C C . ILE A 1 72 ? 32.559 -36.413 21.108 1.00 17.11 72 ILE A C 1
ATOM 515 O O . ILE A 1 72 ? 33.779 -36.331 21.054 1.00 17.64 72 ILE A O 1
ATOM 520 N N . LEU A 1 73 ? 31.849 -35.974 22.149 1.00 17.39 73 LEU A N 1
ATOM 521 C CA . LEU A 1 73 ? 32.492 -35.490 23.365 1.00 17.89 73 LEU A CA 1
ATOM 522 C C . LEU A 1 73 ? 32.068 -36.368 24.544 1.00 18.00 73 LEU A C 1
ATOM 523 O O . LEU A 1 73 ? 30.886 -36.451 24.876 1.00 17.38 73 LEU A O 1
ATOM 528 N N . ASN A 1 74 ? 33.039 -37.061 25.134 1.00 19.37 74 ASN A N 1
ATOM 529 C CA . ASN A 1 74 ? 32.773 -37.937 26.264 1.00 20.89 74 ASN A CA 1
ATOM 530 C C . ASN A 1 74 ? 31.588 -38.874 25.965 1.00 21.72 74 ASN A C 1
ATOM 531 O O . ASN A 1 74 ? 30.674 -39.037 26.778 1.00 22.93 74 ASN A O 1
ATOM 536 N N . GLY A 1 75 ? 31.604 -39.475 24.765 1.00 21.27 75 GLY A N 1
ATOM 537 C CA . GLY A 1 75 ? 30.542 -40.388 24.329 1.00 22.39 75 GLY A CA 1
ATOM 538 C C . GLY A 1 75 ? 29.224 -39.803 23.850 1.00 22.26 75 GLY A C 1
ATOM 539 O O . GLY A 1 75 ? 28.291 -40.551 23.529 1.00 24.04 75 GLY A O 1
ATOM 540 N N . ARG A 1 76 ? 29.110 -38.472 23.823 1.00 21.09 76 ARG A N 1
ATOM 541 C CA . ARG A 1 76 ? 27.881 -37.822 23.379 1.00 19.82 76 ARG A CA 1
ATOM 542 C C . ARG A 1 76 ? 28.104 -37.116 22.057 1.00 18.62 76 ARG A C 1
ATOM 543 O O . ARG A 1 76 ? 29.044 -36.331 21.931 1.00 17.69 76 ARG A O 1
ATOM 551 N N . ALA A 1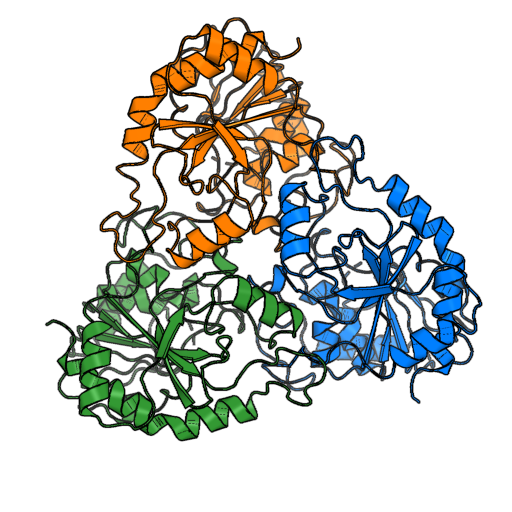 77 ? 27.214 -37.360 21.097 1.00 17.76 77 ALA A N 1
ATOM 552 C CA . ALA A 1 77 ? 27.277 -36.701 19.798 1.00 16.89 77 ALA A CA 1
ATOM 553 C C . ALA A 1 77 ? 26.838 -35.252 19.925 1.00 16.33 77 ALA A C 1
ATOM 554 O O . ALA A 1 77 ? 25.706 -34.977 20.384 1.00 17.28 77 ALA A O 1
ATOM 556 N N A CYS A 1 78 ? 27.726 -34.353 19.504 0.70 14.59 78 CYS A N 1
ATOM 557 N N B CYS A 1 78 ? 27.701 -34.337 19.501 0.30 15.95 78 CYS A N 1
ATOM 558 C CA A CYS A 1 78 ? 27.532 -32.903 19.616 0.70 13.24 78 CYS A CA 1
ATOM 559 C CA B CYS A 1 78 ? 27.389 -32.918 19.591 0.30 15.50 78 CYS A CA 1
ATOM 560 C C A CYS A 1 78 ? 27.654 -32.212 18.258 0.70 13.82 78 CYS A C 1
ATOM 561 C C B CYS A 1 78 ? 27.755 -32.143 18.335 0.30 14.86 78 CYS A C 1
ATOM 562 O O A CYS A 1 78 ? 28.285 -32.725 17.336 0.70 13.36 78 CYS A O 1
ATOM 563 O O B CYS A 1 78 ? 28.649 -32.532 17.570 0.30 14.36 78 CYS A O 1
ATOM 568 N N . VAL A 1 79 ? 27.053 -31.033 18.138 1.00 13.50 79 VAL A N 1
ATOM 569 C CA . VAL A 1 79 ? 27.394 -30.077 17.099 1.00 13.59 79 VAL A CA 1
ATOM 570 C C . VAL A 1 79 ? 27.829 -28.812 17.844 1.00 12.91 79 VAL A C 1
ATOM 571 O O . VAL A 1 79 ? 27.150 -28.381 18.789 1.00 12.76 79 VAL A O 1
ATOM 575 N N A MET A 1 80 ? 28.923 -28.206 17.403 0.50 12.94 80 MET A N 1
ATOM 576 N N B MET A 1 80 ? 28.986 -28.273 17.477 0.50 12.66 80 MET A N 1
ATOM 577 C CA A MET A 1 80 ? 29.591 -27.183 18.175 0.50 13.61 80 MET A CA 1
ATOM 578 C CA B MET A 1 80 ? 29.576 -27.142 18.169 0.50 12.66 80 MET A CA 1
ATOM 579 C C A MET A 1 80 ? 30.003 -25.984 17.330 0.50 12.97 80 MET A C 1
ATOM 580 C C B MET A 1 80 ? 29.790 -25.993 17.234 0.50 12.72 80 MET A C 1
ATOM 581 O O A MET A 1 80 ? 30.645 -26.126 16.292 0.50 12.10 80 MET A O 1
ATOM 582 O O B MET A 1 80 ? 30.119 -26.185 16.064 0.50 11.92 80 MET A O 1
ATOM 591 N N . MET A 1 81 ? 29.608 -24.795 17.776 1.00 12.62 81 MET A N 1
ATOM 592 C CA . MET A 1 81 ? 29.951 -23.556 17.117 1.00 13.26 81 MET A CA 1
ATOM 593 C C . MET A 1 81 ? 31.264 -23.097 17.695 1.00 14.40 81 MET A C 1
ATOM 594 O O . MET A 1 81 ? 31.356 -22.809 18.890 1.00 14.26 81 MET A O 1
ATOM 599 N N . GLN A 1 82 ? 32.292 -23.064 16.851 1.00 15.09 82 GLN A N 1
ATOM 600 C CA . GLN A 1 82 ? 33.552 -22.479 17.216 1.00 16.24 82 GLN A CA 1
ATOM 601 C C . GLN A 1 82 ? 33.535 -21.084 16.623 1.00 17.10 82 GLN A C 1
ATOM 602 O O . GLN A 1 82 ? 33.717 -20.879 15.410 1.00 17.61 82 GLN A O 1
ATOM 608 N N . GLY A 1 83 ? 33.277 -20.127 17.507 1.00 17.78 83 GLY A N 1
ATOM 609 C CA . GLY A 1 83 ? 32.987 -18.757 17.103 1.00 17.85 83 GLY A CA 1
ATOM 610 C C . GLY A 1 83 ? 31.478 -18.571 17.079 1.00 17.04 83 GLY A C 1
ATOM 611 O O . GLY A 1 83 ? 30.736 -19.438 16.629 1.00 16.91 83 GLY A O 1
ATOM 612 N N . ARG A 1 84 ? 31.012 -17.429 17.571 1.00 15.75 84 ARG A N 1
ATOM 613 C CA . ARG A 1 84 ? 29.573 -17.144 17.521 1.00 15.09 84 ARG A CA 1
ATOM 614 C C . ARG A 1 84 ? 29.365 -15.749 16.966 1.00 14.23 84 ARG A C 1
ATOM 615 O O . ARG A 1 84 ? 30.328 -15.054 16.664 1.00 15.94 84 ARG A O 1
ATOM 623 N N . PHE A 1 85 ? 28.104 -15.342 16.821 1.00 13.62 85 PHE A N 1
ATOM 624 C CA . PHE A 1 85 ? 27.808 -14.034 16.224 1.00 13.60 85 PHE A CA 1
ATOM 625 C C . PHE A 1 85 ? 27.344 -13.066 17.313 1.00 12.56 85 PHE A C 1
ATOM 626 O O . PHE A 1 85 ? 26.730 -13.500 18.306 1.00 14.01 85 PHE A O 1
ATOM 634 N N . HIS A 1 86 ? 27.703 -11.789 17.161 1.00 12.31 86 HIS A N 1
ATOM 635 C CA . HIS A 1 86 ? 27.395 -10.782 18.188 1.00 11.58 86 HIS A CA 1
ATOM 636 C C . HIS A 1 86 ? 26.701 -9.558 17.627 1.00 12.34 86 HIS A C 1
ATOM 637 O O . HIS A 1 86 ? 27.032 -9.066 16.542 1.00 12.01 86 HIS A O 1
ATOM 644 N N . MET A 1 87 ? 25.757 -9.036 18.400 1.00 11.67 87 MET A N 1
ATOM 645 C CA . MET A 1 87 ? 25.149 -7.755 18.063 1.00 12.86 87 MET A CA 1
ATOM 646 C C . MET A 1 87 ? 26.222 -6.667 17.829 1.00 12.07 87 MET A C 1
ATOM 647 O O . MET A 1 87 ? 26.090 -5.878 16.880 1.00 11.57 87 MET A O 1
ATOM 652 N N . TYR A 1 88 ? 27.277 -6.615 18.665 1.00 11.29 88 TYR A N 1
ATOM 653 C CA . TYR A 1 88 ? 28.267 -5.545 18.530 1.00 11.87 88 TYR A CA 1
ATOM 654 C C . TYR A 1 88 ? 29.033 -5.604 17.216 1.00 12.75 88 TYR A C 1
ATOM 655 O O . TYR A 1 88 ? 29.601 -4.605 16.823 1.00 12.94 88 TYR A O 1
ATOM 664 N N A GLU A 1 89 ? 29.067 -6.762 16.564 0.50 13.20 89 GLU A N 1
ATOM 665 N N B GLU A 1 89 ? 29.032 -6.768 16.571 0.50 12.88 89 GLU A N 1
ATOM 666 C CA A GLU A 1 89 ? 29.749 -6.856 15.259 0.50 14.03 89 GLU A CA 1
ATOM 667 C CA B GLU A 1 89 ? 29.683 -6.936 15.262 0.50 13.81 89 GLU A CA 1
ATOM 668 C C A GLU A 1 89 ? 28.810 -6.464 14.093 0.50 14.78 89 GLU A C 1
ATOM 669 C C B GLU A 1 89 ? 28.873 -6.277 14.148 0.50 14.31 89 GLU A C 1
ATOM 670 O O A GLU A 1 89 ? 29.194 -6.516 12.916 0.50 14.69 89 GLU A O 1
ATOM 671 O O B GLU A 1 89 ? 29.409 -5.989 13.054 0.50 14.12 89 GLU A O 1
ATOM 682 N N . GLY A 1 90 ? 27.586 -6.052 14.414 1.00 14.62 90 GLY A N 1
ATOM 683 C CA . GLY A 1 90 ? 26.663 -5.541 13.399 1.00 15.30 90 GLY A CA 1
ATOM 684 C C . GLY A 1 90 ? 25.604 -6.521 12.941 1.00 16.61 90 GLY A C 1
ATOM 685 O O . GLY A 1 90 ? 24.818 -6.206 12.048 1.00 17.57 90 GLY A O 1
ATOM 686 N N . TYR A 1 91 ? 25.574 -7.721 13.526 1.00 15.74 91 TYR A N 1
ATOM 687 C CA . TYR A 1 91 ? 24.538 -8.699 13.186 1.00 16.18 91 TYR A CA 1
ATOM 688 C C . TYR A 1 91 ? 23.221 -8.370 13.865 1.00 16.04 91 TYR A C 1
ATOM 689 O O . TYR A 1 91 ? 23.205 -8.107 15.069 1.00 15.76 91 TYR A O 1
ATOM 698 N N . PRO A 1 92 ? 22.104 -8.449 13.145 1.00 15.14 92 PRO A N 1
ATOM 699 C CA . PRO A 1 92 ? 20.793 -8.454 13.795 1.00 15.20 92 PRO A CA 1
ATOM 700 C C . PRO A 1 92 ? 20.571 -9.793 14.503 1.00 14.17 92 PRO A C 1
ATOM 701 O O . PRO A 1 92 ? 21.210 -10.785 14.140 1.00 13.65 92 PRO A O 1
ATOM 705 N N . PHE A 1 93 ? 19.673 -9.833 15.494 1.00 13.90 93 PHE A N 1
ATOM 706 C CA . PHE A 1 93 ? 19.510 -11.063 16.273 1.00 13.59 93 PHE A CA 1
ATOM 707 C C . PHE A 1 93 ? 18.965 -12.225 15.450 1.00 13.25 93 PHE A C 1
ATOM 708 O O . PHE A 1 93 ? 19.215 -13.371 15.783 1.00 13.07 93 PHE A O 1
ATOM 716 N N . TRP A 1 94 ? 18.222 -11.936 14.378 1.00 13.20 94 TRP A N 1
ATOM 717 C CA . TRP A 1 94 ? 17.733 -13.016 13.523 1.00 13.66 94 TRP A CA 1
ATOM 718 C C . TRP A 1 94 ? 18.868 -13.716 12.760 1.00 13.67 94 TRP A C 1
ATOM 719 O O . TRP A 1 94 ? 18.692 -14.863 12.357 1.00 13.95 94 TRP A O 1
ATOM 730 N N . LYS A 1 95 ? 20.000 -13.035 12.592 1.00 13.71 95 LYS A N 1
ATOM 731 C CA . LYS A 1 95 ? 21.229 -13.692 12.107 1.00 14.53 95 LYS A CA 1
ATOM 732 C C . LYS A 1 95 ? 22.009 -14.371 13.213 1.00 14.69 95 LYS A C 1
ATOM 733 O O . LYS A 1 95 ? 22.438 -15.527 13.062 1.00 14.19 95 LYS A O 1
ATOM 739 N N . VAL A 1 96 ? 22.165 -13.669 14.334 1.00 13.21 96 VAL A N 1
ATOM 740 C CA . VAL A 1 96 ? 22.894 -14.222 15.478 1.00 13.05 96 VAL A CA 1
ATOM 741 C C . VAL A 1 96 ? 22.332 -15.600 15.859 1.00 12.67 96 VAL A C 1
ATOM 742 O O . VAL A 1 96 ? 23.094 -16.530 16.192 1.00 13.63 96 VAL A O 1
ATOM 746 N N . THR A 1 97 ? 21.002 -15.740 15.823 1.00 11.57 97 THR A N 1
ATOM 747 C CA . THR A 1 97 ? 20.355 -16.940 16.332 1.00 11.80 97 THR A CA 1
ATOM 748 C C . THR A 1 97 ? 19.985 -17.973 15.277 1.00 11.69 97 THR A C 1
ATOM 749 O O . THR A 1 97 ? 19.423 -18.993 15.596 1.00 12.61 97 THR A O 1
ATOM 753 N N . PHE A 1 98 ? 20.319 -17.689 14.012 1.00 11.82 98 PHE A N 1
ATOM 754 C CA . PHE A 1 98 ? 20.019 -18.625 12.926 1.00 12.66 98 PHE A CA 1
ATOM 755 C C . PHE A 1 98 ? 20.459 -20.065 13.259 1.00 11.81 98 PHE A C 1
ATOM 756 O O . PHE A 1 98 ? 19.691 -20.980 13.086 1.00 11.85 98 PHE A O 1
ATOM 764 N N . PRO A 1 99 ? 21.689 -20.270 13.724 1.00 12.43 99 PRO A N 1
ATOM 765 C CA . PRO A 1 99 ? 22.127 -21.640 13.995 1.00 12.26 99 PRO A CA 1
ATOM 766 C C . PRO A 1 99 ? 21.267 -22.390 15.016 1.00 11.75 99 PRO A C 1
ATOM 767 O O . PRO A 1 99 ? 21.157 -23.603 14.952 1.00 12.15 99 PRO A O 1
ATOM 771 N N . VAL A 1 100 ? 20.635 -21.672 15.952 1.00 11.59 100 VAL A N 1
ATOM 772 C CA . VAL A 1 100 ? 19.891 -22.356 17.005 1.00 11.54 100 VAL A CA 1
ATOM 773 C C . VAL A 1 100 ? 18.685 -23.107 16.443 1.00 12.06 100 VAL A C 1
ATOM 774 O O . VAL A 1 100 ? 18.418 -24.254 16.798 1.00 12.27 100 VAL A O 1
ATOM 778 N N . ARG A 1 101 ? 17.965 -22.454 15.533 1.00 12.46 101 ARG A N 1
ATOM 779 C CA . ARG A 1 101 ? 16.839 -23.110 14.881 1.00 12.46 101 ARG A CA 1
ATOM 780 C C . ARG A 1 101 ? 17.273 -24.249 13.945 1.00 12.24 101 ARG A C 1
ATOM 781 O O . ARG A 1 101 ? 16.615 -25.275 13.899 1.00 13.20 101 ARG A O 1
ATOM 789 N N . VAL A 1 102 ? 18.404 -24.057 13.255 1.00 12.48 102 VAL A N 1
ATOM 790 C CA . VAL A 1 102 ? 18.998 -25.160 12.500 1.00 13.54 102 VAL A CA 1
ATOM 791 C C . VAL A 1 102 ? 19.258 -26.347 13.429 1.00 13.74 102 VAL A C 1
ATOM 792 O O . VAL A 1 102 ? 18.925 -27.476 13.102 1.00 14.03 102 VAL A O 1
ATOM 796 N N . PHE A 1 103 ? 19.808 -26.088 14.615 1.00 13.72 103 PHE A N 1
ATOM 797 C CA . PHE A 1 103 ? 20.106 -27.192 15.546 1.00 14.49 103 PHE A CA 1
ATOM 798 C C . PHE A 1 103 ? 18.857 -27.970 15.878 1.00 13.71 103 PHE A C 1
ATOM 799 O O . PHE A 1 103 ? 18.869 -29.198 15.869 1.00 13.76 103 PHE A O 1
ATOM 807 N N . ARG A 1 104 ? 17.762 -27.270 16.181 1.00 14.11 104 ARG A N 1
ATOM 808 C CA . ARG A 1 104 ? 16.516 -27.947 16.448 1.00 14.74 104 ARG A CA 1
ATOM 809 C C . ARG A 1 104 ? 16.101 -28.847 15.265 1.00 14.46 104 ARG A C 1
ATOM 810 O O . ARG A 1 104 ? 15.663 -29.968 15.483 1.00 14.92 104 ARG A O 1
ATOM 818 N N . LEU A 1 105 ? 16.244 -28.336 14.043 1.00 14.92 105 LEU A N 1
ATOM 819 C CA . LEU A 1 105 ? 15.852 -29.135 12.878 1.00 16.44 105 LEU A CA 1
ATOM 820 C C . LEU A 1 105 ? 16.778 -30.321 12.634 1.00 16.98 105 LEU A C 1
ATOM 821 O O . LEU A 1 105 ? 16.343 -31.308 12.040 1.00 18.16 105 LEU A O 1
ATOM 826 N N . LEU A 1 106 ? 18.024 -30.235 13.110 1.00 16.11 106 LEU A N 1
ATOM 827 C CA . LEU A 1 106 ? 18.940 -31.384 13.088 1.00 16.43 106 LEU A CA 1
ATOM 828 C C . LEU A 1 106 ? 18.549 -32.473 14.063 1.00 16.81 106 LEU A C 1
ATOM 829 O O . LEU A 1 106 ? 19.065 -33.592 13.965 1.00 17.59 106 LEU A O 1
ATOM 834 N N . GLY A 1 107 ? 17.680 -32.152 15.027 1.00 16.03 107 GLY A N 1
ATOM 835 C CA . GLY A 1 107 ? 17.329 -33.076 16.103 1.00 15.77 107 GLY A CA 1
ATOM 836 C C . GLY A 1 107 ? 17.972 -32.826 17.462 1.00 15.39 107 GLY A C 1
ATOM 837 O O . GLY A 1 107 ? 17.851 -33.642 18.379 1.00 15.61 107 GLY A O 1
ATOM 838 N N . VAL A 1 108 ? 18.659 -31.698 17.601 1.00 14.15 108 VAL A N 1
ATOM 839 C CA . VAL A 1 108 ? 19.250 -31.332 18.893 1.00 14.14 108 VAL A CA 1
ATOM 840 C C . VAL A 1 108 ? 18.131 -31.107 19.905 1.00 13.72 108 VAL A C 1
ATOM 841 O O . VAL A 1 108 ? 17.076 -30.562 19.551 1.00 14.50 108 VAL A O 1
ATOM 845 N N . GLU A 1 109 ? 18.346 -31.563 21.137 1.00 13.85 109 GLU A N 1
ATOM 846 C CA . GLU A 1 109 ? 17.364 -31.373 22.218 1.00 12.99 109 GLU A CA 1
ATOM 847 C C . GLU A 1 109 ? 17.868 -30.495 23.364 1.00 12.88 109 GLU A C 1
ATOM 848 O O . GLU A 1 109 ? 17.070 -29.963 24.127 1.00 12.58 109 GLU A O 1
ATOM 854 N N . THR A 1 110 ? 19.178 -30.372 23.496 1.00 12.29 110 THR A N 1
ATOM 855 C CA . THR A 1 110 ? 19.781 -29.564 24.567 1.00 12.07 110 THR A CA 1
ATOM 856 C C . THR A 1 110 ? 20.820 -28.628 23.993 1.00 12.29 110 THR A C 1
ATOM 857 O O . THR A 1 110 ? 21.667 -29.054 23.198 1.00 12.79 110 THR A O 1
ATOM 861 N N . LEU A 1 111 ? 20.743 -27.349 24.373 1.00 11.40 111 LEU A N 1
ATOM 862 C CA . LEU A 1 111 ? 21.749 -26.355 24.023 1.00 11.04 111 LEU A CA 1
ATOM 863 C C . LEU A 1 111 ? 22.585 -25.973 25.254 1.00 10.91 111 LEU A C 1
ATOM 864 O O . LEU A 1 111 ? 22.045 -25.598 26.297 1.00 11.65 111 LEU A O 1
ATOM 869 N N . VAL A 1 112 ? 23.896 -26.096 25.123 1.00 10.68 112 VAL A N 1
ATOM 870 C CA . VAL A 1 112 ? 24.863 -25.559 26.083 1.00 10.67 112 VAL A CA 1
ATOM 871 C C . VAL A 1 112 ? 25.435 -24.293 25.502 1.00 10.18 112 VAL A C 1
ATOM 872 O O . VAL A 1 112 ? 25.940 -24.309 24.372 1.00 10.65 112 VAL A O 1
ATOM 876 N N A VAL A 1 113 ? 25.297 -23.178 26.226 0.50 10.17 113 VAL A N 1
ATOM 877 N N B VAL A 1 113 ? 25.417 -23.200 26.252 0.50 9.75 113 VAL A N 1
ATOM 878 C CA A VAL A 1 113 ? 25.859 -21.902 25.784 0.50 10.52 113 VAL A CA 1
ATOM 879 C CA B VAL A 1 113 ? 25.869 -21.944 25.690 0.50 9.58 113 VAL A CA 1
ATOM 880 C C A VAL A 1 113 ? 26.852 -21.397 26.804 0.50 10.64 113 VAL A C 1
ATOM 881 C C B VAL A 1 113 ? 26.700 -21.191 26.726 0.50 10.10 113 VAL A C 1
ATOM 882 O O A VAL A 1 113 ? 26.680 -21.604 28.008 0.50 10.69 113 VAL A O 1
ATOM 883 O O B VAL A 1 113 ? 26.257 -21.054 27.881 0.50 10.00 113 VAL A O 1
ATOM 890 N N . THR A 1 114 ? 27.901 -20.749 26.341 1.00 10.61 114 THR A N 1
ATOM 891 C CA . THR A 1 114 ? 28.815 -20.117 27.295 1.00 10.97 114 THR A CA 1
ATOM 892 C C . THR A 1 114 ? 29.290 -18.776 26.803 1.00 11.47 114 THR A C 1
ATOM 893 O O . THR A 1 114 ? 29.106 -18.428 25.619 1.00 11.56 114 THR A O 1
ATOM 897 N N . ASN A 1 115 ? 29.907 -18.028 27.713 1.00 10.23 115 ASN A N 1
ATOM 898 C CA . ASN A 1 115 ? 30.403 -16.708 27.365 1.00 9.88 115 ASN A CA 1
ATOM 899 C C . ASN A 1 115 ? 31.464 -16.286 28.373 1.00 9.60 115 ASN A C 1
ATOM 900 O O . ASN A 1 115 ? 31.677 -16.998 29.394 1.00 10.09 115 ASN A O 1
ATOM 905 N N . ALA A 1 116 ? 32.129 -15.173 28.084 1.00 10.22 116 ALA A N 1
ATOM 906 C CA . ALA A 1 116 ? 32.868 -14.397 29.099 1.00 10.67 116 ALA A CA 1
ATOM 907 C C . ALA A 1 116 ? 31.994 -13.261 29.611 1.00 11.66 116 ALA A C 1
ATOM 908 O O . ALA A 1 116 ? 31.154 -12.719 28.864 1.00 11.25 116 ALA A O 1
ATOM 910 N N . ALA A 1 117 ? 32.197 -12.862 30.859 1.00 10.60 117 ALA A N 1
ATOM 911 C CA . ALA A 1 117 ? 31.395 -11.804 31.442 1.00 10.90 117 ALA A CA 1
ATOM 912 C C . ALA A 1 117 ? 32.194 -11.058 32.480 1.00 10.74 117 ALA A C 1
ATOM 913 O O . ALA A 1 117 ? 33.113 -11.613 33.107 1.00 12.04 117 ALA A O 1
ATOM 915 N N . GLY A 1 118 ? 31.848 -9.799 32.678 1.00 10.17 118 GLY A N 1
ATOM 916 C CA . GLY A 1 118 ? 32.385 -9.042 33.810 1.00 10.47 118 GLY A CA 1
ATOM 917 C C . GLY A 1 118 ? 31.623 -9.349 35.088 1.00 10.39 118 GLY A C 1
ATOM 918 O O . GLY A 1 118 ? 30.389 -9.499 35.091 1.00 9.85 118 GLY A O 1
ATOM 919 N N . GLY A 1 119 ? 32.335 -9.428 36.214 1.00 10.70 119 GLY A N 1
ATOM 920 C CA . GLY A 1 119 ? 31.710 -9.724 37.486 1.00 11.22 119 GLY A CA 1
ATOM 921 C C . GLY A 1 119 ? 31.125 -8.470 38.107 1.00 10.25 119 GLY A C 1
ATOM 922 O O . GLY A 1 119 ? 31.846 -7.506 38.396 1.00 11.76 119 GLY A O 1
ATOM 923 N N . LEU A 1 120 ? 29.802 -8.458 38.246 1.00 10.41 120 LEU A N 1
ATOM 924 C CA . LEU A 1 120 ? 29.117 -7.396 38.972 1.00 11.23 120 LEU A CA 1
ATOM 925 C C . LEU A 1 120 ? 28.972 -7.725 40.452 1.00 11.78 120 LEU A C 1
ATOM 926 O O . LEU A 1 120 ? 28.995 -6.818 41.318 1.00 13.12 120 LEU A O 1
ATOM 931 N N . ASN A 1 121 ? 28.808 -9.011 40.728 1.00 11.79 121 ASN A N 1
ATOM 932 C CA . ASN A 1 121 ? 28.710 -9.481 42.104 1.00 12.60 121 ASN A CA 1
ATOM 933 C C . ASN A 1 121 ? 30.107 -9.368 42.739 1.00 13.37 121 ASN A C 1
ATOM 934 O O . ASN A 1 121 ? 31.043 -9.975 42.234 1.00 13.31 121 ASN A O 1
ATOM 939 N N . PRO A 1 122 ? 30.256 -8.588 43.817 1.00 14.01 122 PRO A N 1
ATOM 940 C CA . PRO A 1 122 ? 31.582 -8.341 44.405 1.00 14.33 122 PRO A CA 1
ATOM 941 C C . PRO A 1 122 ? 32.178 -9.597 45.057 1.00 14.96 122 PRO A C 1
ATOM 942 O O . PRO A 1 122 ? 33.385 -9.611 45.303 1.00 16.60 122 PRO A O 1
ATOM 946 N N . ASN A 1 123 ? 31.358 -10.626 45.260 1.00 13.95 123 ASN A N 1
ATOM 947 C CA . ASN A 1 123 ? 31.807 -11.927 45.798 1.00 14.17 123 ASN A CA 1
ATOM 948 C C . ASN A 1 123 ? 32.481 -12.837 44.756 1.00 14.95 123 ASN A C 1
ATOM 949 O O . ASN A 1 123 ? 33.000 -13.922 45.103 1.00 16.09 123 ASN A O 1
ATOM 954 N N . PHE A 1 124 ? 32.465 -12.422 43.484 1.00 14.23 124 PHE A N 1
ATOM 955 C CA . PHE A 1 124 ? 33.093 -13.189 42.416 1.00 13.61 124 PHE A CA 1
ATOM 956 C C . PHE A 1 124 ? 34.557 -12.791 42.300 1.00 14.38 124 PHE A C 1
ATOM 957 O O . PHE A 1 124 ? 34.955 -11.679 42.642 1.00 15.57 124 PHE A O 1
ATOM 965 N N . GLU A 1 125 ? 35.365 -13.700 41.770 1.00 14.65 125 GLU A N 1
ATOM 966 C CA . GLU A 1 125 ? 36.764 -13.439 41.512 1.00 15.36 125 GLU A CA 1
ATOM 967 C C . GLU A 1 125 ? 37.029 -13.789 40.068 1.00 15.59 125 GLU A C 1
ATOM 968 O O . GLU A 1 125 ? 36.308 -14.607 39.467 1.00 16.16 125 GLU A O 1
ATOM 974 N N . VAL A 1 126 ? 38.089 -13.200 39.529 1.00 15.17 126 VAL A N 1
ATOM 975 C CA . VAL A 1 126 ? 38.524 -13.521 38.178 1.00 15.58 126 VAL A CA 1
ATOM 976 C C . VAL A 1 126 ? 38.836 -15.009 38.076 1.00 15.60 126 VAL A C 1
ATOM 977 O O . VAL A 1 126 ? 39.520 -15.578 38.951 1.00 15.68 126 VAL A O 1
ATOM 981 N N . GLY A 1 127 ? 38.293 -15.645 37.043 1.00 15.58 127 GLY A N 1
ATOM 982 C CA . GLY A 1 127 ? 38.443 -17.069 36.823 1.00 15.35 127 GLY A CA 1
ATOM 983 C C . GLY A 1 127 ? 37.299 -17.923 37.318 1.00 14.97 127 GLY A C 1
ATOM 984 O O . GLY A 1 127 ? 37.250 -19.134 37.070 1.00 15.90 127 GLY A O 1
ATOM 985 N N . ASP A 1 128 ? 36.353 -17.311 38.032 1.00 13.84 128 ASP A N 1
ATOM 986 C CA . ASP A 1 128 ? 35.147 -18.011 38.480 1.00 14.10 128 ASP A CA 1
ATOM 987 C C . ASP A 1 128 ? 34.293 -18.433 37.297 1.00 13.46 128 ASP A C 1
ATOM 988 O O . ASP A 1 128 ? 34.271 -17.747 36.272 1.00 14.02 128 ASP A O 1
ATOM 993 N N . ILE A 1 129 ? 33.619 -19.559 37.465 1.00 12.78 129 ILE A N 1
ATOM 994 C CA . ILE A 1 129 ? 32.555 -19.976 36.548 1.00 13.18 129 ILE A CA 1
ATOM 995 C C . ILE A 1 129 ? 31.254 -19.690 37.258 1.00 12.99 129 ILE A C 1
ATOM 996 O O . ILE A 1 129 ? 31.043 -20.083 38.403 1.00 12.40 129 ILE A O 1
ATOM 1001 N N . MET A 1 130 ? 30.362 -18.964 36.573 1.00 11.69 130 MET A N 1
ATOM 1002 C CA . MET A 1 130 ? 29.033 -18.712 37.082 1.00 11.76 130 MET A CA 1
ATOM 1003 C C . MET A 1 130 ? 27.982 -19.433 36.234 1.00 11.62 130 MET A C 1
ATOM 1004 O O . MET A 1 130 ? 27.795 -19.081 35.046 1.00 11.38 130 MET A O 1
ATOM 1009 N N . LEU A 1 131 ? 27.341 -20.448 36.788 1.00 10.71 131 LEU A N 1
ATOM 1010 C CA . LEU A 1 131 ? 26.175 -21.032 36.150 1.00 10.26 131 LEU A CA 1
ATOM 1011 C C . LEU A 1 131 ? 25.131 -19.942 35.940 1.00 10.55 131 LEU A C 1
ATOM 1012 O O . LEU A 1 131 ? 24.874 -19.144 36.835 1.00 10.40 131 LEU A O 1
ATOM 1017 N N . ILE A 1 132 ? 24.499 -19.948 34.769 1.00 9.88 132 ILE A N 1
ATOM 1018 C CA . ILE A 1 132 ? 23.444 -18.968 34.522 1.00 9.93 132 ILE A CA 1
ATOM 1019 C C . ILE A 1 132 ? 22.118 -19.529 35.005 1.00 10.18 132 ILE A C 1
ATOM 1020 O O . ILE A 1 132 ? 21.597 -20.489 34.458 1.00 10.12 132 ILE A O 1
ATOM 1025 N N . ARG A 1 133 ? 21.591 -18.939 36.086 1.00 10.17 133 ARG A N 1
ATOM 1026 C CA . ARG A 1 133 ? 20.296 -19.316 36.600 1.00 11.82 133 ARG A CA 1
ATOM 1027 C C . ARG A 1 133 ? 19.167 -18.535 35.925 1.00 9.32 133 ARG A C 1
ATOM 1028 O O . ARG A 1 133 ? 18.024 -18.967 35.887 1.00 9.91 133 ARG A O 1
ATOM 1036 N N . ASP A 1 134 ? 19.528 -17.352 35.431 1.00 8.78 134 ASP A N 1
ATOM 1037 C CA . ASP A 1 134 ? 18.519 -16.435 34.892 1.00 9.05 134 ASP A CA 1
ATOM 1038 C C . ASP A 1 134 ? 19.233 -15.362 34.099 1.00 8.27 134 ASP A C 1
ATOM 1039 O O . ASP A 1 134 ? 20.434 -15.216 34.193 1.00 7.69 134 ASP A O 1
ATOM 1044 N N . HIS A 1 135 ? 18.470 -14.597 33.298 1.00 8.34 135 HIS A N 1
ATOM 1045 C CA . HIS A 1 135 ? 19.055 -13.491 32.563 1.00 7.53 135 HIS A CA 1
ATOM 1046 C C . HIS A 1 135 ? 18.182 -12.240 32.612 1.00 7.84 135 HIS A C 1
ATOM 1047 O O . HIS A 1 135 ? 17.005 -12.302 32.980 1.00 8.17 135 HIS A O 1
ATOM 1054 N N . ILE A 1 136 ? 18.789 -11.121 32.218 1.00 7.24 136 ILE A N 1
ATOM 1055 C CA . ILE A 1 136 ? 18.080 -9.875 31.949 1.00 7.35 136 ILE A CA 1
ATOM 1056 C C . ILE A 1 136 ? 18.462 -9.472 30.528 1.00 7.00 136 ILE A C 1
ATOM 1057 O O . ILE A 1 136 ? 19.657 -9.274 30.232 1.00 8.07 136 ILE A O 1
ATOM 1062 N N . ASN A 1 137 ? 17.427 -9.311 29.689 1.00 6.92 137 ASN A N 1
ATOM 1063 C CA . ASN A 1 137 ? 17.657 -9.012 28.275 1.00 7.44 137 ASN A CA 1
ATOM 1064 C C . ASN A 1 137 ? 17.425 -7.520 28.020 1.00 7.23 137 ASN A C 1
ATOM 1065 O O . ASN A 1 137 ? 16.303 -7.112 27.700 1.00 8.25 137 ASN A O 1
ATOM 1070 N N . LEU A 1 138 ? 18.451 -6.695 28.167 1.00 7.33 138 LEU A N 1
ATOM 1071 C CA . LEU A 1 138 ? 18.248 -5.251 27.972 1.00 7.56 138 LEU A CA 1
ATOM 1072 C C . LEU A 1 138 ? 17.853 -4.895 26.526 1.00 8.10 138 LEU A C 1
ATOM 1073 O O . LEU A 1 138 ? 16.927 -4.079 26.345 1.00 8.28 138 LEU A O 1
ATOM 1078 N N . PRO A 1 139 ? 18.519 -5.429 25.493 1.00 7.94 139 PRO A N 1
ATOM 1079 C CA . PRO A 1 139 ? 18.062 -5.087 24.129 1.00 8.12 139 PRO A CA 1
ATOM 1080 C C . PRO A 1 139 ? 16.589 -5.479 23.929 1.00 9.18 139 PRO A C 1
ATOM 1081 O O . PRO A 1 139 ? 15.837 -4.748 23.250 1.00 9.12 139 PRO A O 1
ATOM 1085 N N . GLY A 1 140 ? 16.158 -6.559 24.560 1.00 8.04 140 GLY A N 1
ATOM 1086 C CA . GLY A 1 140 ? 14.740 -6.941 24.417 1.00 9.18 140 GLY A CA 1
ATOM 1087 C C . GLY A 1 140 ? 13.778 -5.930 25.034 1.00 10.64 140 GLY A C 1
ATOM 1088 O O . GLY A 1 140 ? 12.608 -5.814 24.607 1.00 11.71 140 GLY A O 1
ATOM 1089 N N . PHE A 1 141 ? 14.201 -5.164 26.016 1.00 10.51 141 PHE A N 1
ATOM 1090 C CA . PHE A 1 141 ? 13.306 -4.142 26.577 1.00 11.75 141 PHE A CA 1
ATOM 1091 C C . PHE A 1 141 ? 12.941 -3.131 25.496 1.00 13.01 141 PHE A C 1
ATOM 1092 O O . PHE A 1 141 ? 11.815 -2.607 25.512 1.00 13.82 141 PHE A O 1
ATOM 1100 N N A SER A 1 142 ? 13.839 -2.843 24.563 0.50 12.70 142 SER A N 1
ATOM 1101 N N B SER A 1 142 ? 13.865 -2.895 24.557 0.50 12.63 142 SER A N 1
ATOM 1102 C CA A SER A 1 142 ? 13.506 -1.869 23.524 0.50 13.09 142 SER A CA 1
ATOM 1103 C CA B SER A 1 142 ? 13.698 -1.946 23.436 0.50 13.29 142 SER A CA 1
ATOM 1104 C C A SER A 1 142 ? 12.936 -2.503 22.249 0.50 13.43 142 SER A C 1
ATOM 1105 C C B SER A 1 142 ? 13.168 -2.574 22.155 0.50 13.24 142 SER A C 1
ATOM 1106 O O A SER A 1 142 ? 12.646 -1.784 21.267 0.50 14.51 142 SER A O 1
ATOM 1107 O O B SER A 1 142 ? 13.127 -1.934 21.079 0.50 14.43 142 SER A O 1
ATOM 1112 N N . GLY A 1 143 ? 12.762 -3.825 22.258 1.00 13.26 143 GLY A N 1
ATOM 1113 C CA . GLY A 1 143 ? 12.193 -4.555 21.136 1.00 13.91 143 GLY A CA 1
ATOM 1114 C C . GLY A 1 143 ? 13.186 -5.198 20.208 1.00 13.30 143 GLY A C 1
ATOM 1115 O O . GLY A 1 143 ? 12.778 -5.801 19.189 1.00 14.41 143 GLY A O 1
ATOM 1116 N N A GLU A 1 144 ? 14.472 -5.095 20.547 0.50 12.74 144 GLU A N 1
ATOM 1117 N N B GLU A 1 144 ? 14.485 -5.060 20.517 0.50 12.29 144 GLU A N 1
ATOM 1118 C CA A GLU A 1 144 ? 15.522 -5.744 19.771 0.50 13.24 144 GLU A CA 1
ATOM 1119 C CA B GLU A 1 144 ? 15.541 -5.755 19.762 0.50 12.28 144 GLU A CA 1
ATOM 1120 C C A GLU A 1 144 ? 15.555 -7.208 20.190 0.50 12.26 144 GLU A C 1
ATOM 1121 C C B GLU A 1 144 ? 15.501 -7.204 20.216 0.50 11.78 144 GLU A C 1
ATOM 1122 O O A GLU A 1 144 ? 16.134 -7.556 21.229 0.50 11.94 144 GLU A O 1
ATOM 1123 O O B GLU A 1 144 ? 15.969 -7.543 21.307 0.50 11.50 144 GLU A O 1
ATOM 1134 N N . ASN A 1 145 ? 14.930 -8.057 19.385 1.00 11.04 145 ASN A N 1
ATOM 1135 C CA . ASN A 1 145 ? 14.578 -9.426 19.811 1.00 10.55 145 ASN A CA 1
ATOM 1136 C C . ASN A 1 145 ? 14.561 -10.333 18.612 1.00 11.57 145 ASN A C 1
ATOM 1137 O O . ASN A 1 145 ? 13.949 -9.979 17.603 1.00 11.25 145 ASN A O 1
ATOM 1142 N N . PRO A 1 146 ? 15.197 -11.503 18.678 1.00 11.21 146 PRO A N 1
ATOM 1143 C CA . PRO A 1 146 ? 15.218 -12.405 17.509 1.00 11.95 146 PRO A CA 1
ATOM 1144 C C . PRO A 1 146 ? 13.835 -12.886 17.104 1.00 11.99 146 PRO A C 1
ATOM 1145 O O . PRO A 1 146 ? 13.668 -13.254 15.930 1.00 14.18 146 PRO A O 1
ATOM 1149 N N . LEU A 1 147 ? 12.844 -12.800 17.999 1.00 11.35 147 LEU A N 1
ATOM 1150 C CA . LEU A 1 147 ? 11.470 -13.226 17.681 1.00 11.42 147 LEU A CA 1
ATOM 1151 C C . LEU A 1 147 ? 10.605 -12.121 17.086 1.00 11.51 147 LEU A C 1
ATOM 1152 O O . LEU A 1 147 ? 9.467 -12.372 16.718 1.00 11.38 147 LEU A O 1
ATOM 1157 N N . ARG A 1 148 ? 11.122 -10.905 17.018 1.00 10.23 148 ARG A N 1
ATOM 1158 C CA . ARG A 1 148 ? 10.328 -9.808 16.430 1.00 11.13 148 ARG A CA 1
ATOM 1159 C C . ARG A 1 148 ? 9.954 -10.147 15.009 1.00 11.68 148 ARG A C 1
ATOM 1160 O O . ARG A 1 148 ? 10.779 -10.611 14.229 1.00 13.96 148 ARG A O 1
ATOM 1168 N N . GLY A 1 149 ? 8.711 -9.863 14.665 1.00 11.17 149 GLY A N 1
ATOM 1169 C CA . GLY A 1 149 ? 8.200 -10.155 13.317 1.00 11.68 149 GLY A CA 1
ATOM 1170 C C . GLY A 1 149 ? 7.131 -11.236 13.428 1.00 12.59 149 GLY A C 1
ATOM 1171 O O . GLY A 1 149 ? 6.784 -11.677 14.529 1.00 12.27 149 GLY A O 1
ATOM 1172 N N A PRO A 1 150 ? 6.625 -11.733 12.298 0.50 12.94 150 PRO A N 1
ATOM 1173 N N B PRO A 1 150 ? 6.564 -11.647 12.291 0.50 13.13 150 PRO A N 1
ATOM 1174 C CA A PRO A 1 150 ? 5.550 -12.709 12.375 0.50 13.59 150 PRO A CA 1
ATOM 1175 C CA B PRO A 1 150 ? 5.636 -12.778 12.270 0.50 13.75 150 PRO A CA 1
ATOM 1176 C C A PRO A 1 150 ? 6.104 -14.004 12.960 0.50 13.61 150 PRO A C 1
ATOM 1177 C C B PRO A 1 150 ? 6.168 -13.981 13.040 0.50 13.64 150 PRO A C 1
ATOM 1178 O O A PRO A 1 150 ? 7.262 -14.373 12.685 0.50 14.46 150 PRO A O 1
ATOM 1179 O O B PRO A 1 150 ? 7.372 -14.278 12.957 0.50 14.20 150 PRO A O 1
ATOM 1186 N N . ASN A 1 151 ? 5.295 -14.660 13.779 1.00 13.48 151 ASN A N 1
ATOM 1187 C CA . ASN A 1 151 ? 5.699 -15.880 14.474 1.00 13.73 151 ASN A CA 1
ATOM 1188 C C . ASN A 1 151 ? 5.651 -17.081 13.536 1.00 15.60 151 ASN A C 1
ATOM 1189 O O . ASN A 1 151 ? 4.697 -17.242 12.766 1.00 16.98 151 ASN A O 1
ATOM 1194 N N . GLU A 1 152 ? 6.655 -17.941 13.628 1.00 14.95 152 GLU A N 1
ATOM 1195 C CA . GLU A 1 152 ? 6.638 -19.213 12.904 1.00 15.98 152 GLU A CA 1
ATOM 1196 C C . GLU A 1 152 ? 6.195 -20.318 13.852 1.00 15.98 152 GLU A C 1
ATOM 1197 O O . GLU A 1 152 ? 6.966 -20.787 14.702 1.00 14.84 152 GLU A O 1
ATOM 1203 N N . GLU A 1 153 ? 4.945 -20.742 13.715 1.00 16.74 153 GLU A N 1
ATOM 1204 C CA . GLU A 1 153 ? 4.362 -21.729 14.594 1.00 18.40 153 GLU A CA 1
ATOM 1205 C C . GLU A 1 153 ? 5.002 -23.102 14.501 1.00 16.69 153 GLU A C 1
ATOM 1206 O O . GLU A 1 153 ? 4.886 -23.895 15.435 1.00 17.73 153 GLU A O 1
ATOM 1212 N N . ARG A 1 154 ? 5.655 -23.384 13.369 1.00 16.38 154 ARG A N 1
ATOM 1213 C CA . ARG A 1 154 ? 6.391 -24.635 13.255 1.00 17.47 154 ARG A CA 1
ATOM 1214 C C . ARG A 1 154 ? 7.603 -24.677 14.186 1.00 16.63 154 ARG A C 1
ATOM 1215 O O . ARG A 1 154 ? 8.084 -25.761 14.513 1.00 17.99 154 ARG A O 1
ATOM 1223 N N . PHE A 1 155 ? 8.049 -23.513 14.668 1.00 14.89 155 PHE A N 1
ATOM 1224 C CA . PHE A 1 155 ? 9.075 -23.479 15.727 1.00 14.22 155 PHE A CA 1
ATOM 1225 C C . PHE A 1 155 ? 8.495 -23.392 17.130 1.00 13.19 155 PHE A C 1
ATOM 1226 O O . PHE A 1 155 ? 8.888 -24.135 18.032 1.00 14.18 155 PHE A O 1
ATOM 1234 N N . GLY A 1 156 ? 7.561 -22.468 17.330 1.00 12.14 156 GLY A N 1
ATOM 1235 C CA . GLY A 1 156 ? 6.995 -22.275 18.660 1.00 11.78 156 GLY A CA 1
ATOM 1236 C C . GLY A 1 156 ? 5.896 -21.237 18.724 1.00 11.45 156 GLY A C 1
ATOM 1237 O O . GLY A 1 156 ? 5.414 -20.803 17.683 1.00 12.18 156 GLY A O 1
ATOM 1238 N N . VAL A 1 157 ? 5.525 -20.842 19.940 1.00 11.78 157 VAL A N 1
ATOM 1239 C CA . VAL A 1 157 ? 4.336 -20.002 20.143 1.00 11.64 157 VAL A CA 1
ATOM 1240 C C . VAL A 1 157 ? 4.647 -18.515 20.017 1.00 11.22 157 VAL A C 1
ATOM 1241 O O . VAL A 1 157 ? 5.821 -18.092 20.050 1.00 11.24 157 VAL A O 1
ATOM 1245 N N . ARG A 1 158 ? 3.616 -17.714 19.819 1.00 11.05 158 ARG A N 1
ATOM 1246 C CA . ARG A 1 158 ? 3.799 -16.275 19.655 1.00 10.18 158 ARG A CA 1
ATOM 1247 C C . ARG A 1 158 ? 4.457 -15.623 20.880 1.00 9.68 158 ARG A C 1
ATOM 1248 O O . ARG A 1 158 ? 5.342 -14.751 20.722 1.00 9.36 158 ARG A O 1
ATOM 1256 N N . PHE A 1 159 ? 4.007 -16.009 22.071 1.00 10.43 159 PHE A N 1
ATOM 1257 C CA . PHE A 1 159 ? 4.473 -15.377 23.305 1.00 10.81 159 PHE A CA 1
ATOM 1258 C C . PHE A 1 159 ? 5.129 -16.420 24.221 1.00 10.91 159 PHE A C 1
ATOM 1259 O O . PHE A 1 159 ? 4.507 -16.866 25.199 1.00 11.49 159 PHE A O 1
ATOM 1267 N N . PRO A 1 160 ? 6.370 -16.825 23.939 1.00 10.35 160 PRO A N 1
ATOM 1268 C CA . PRO A 1 160 ? 6.991 -17.895 24.744 1.00 10.44 160 PRO A CA 1
ATOM 1269 C C . PRO A 1 160 ? 7.405 -17.381 26.109 1.00 10.31 160 PRO A C 1
ATOM 1270 O O . PRO A 1 160 ? 7.834 -16.221 26.230 1.00 10.49 160 PRO A O 1
ATOM 1274 N N . ALA A 1 161 ? 7.271 -18.212 27.145 1.00 9.88 161 ALA A N 1
ATOM 1275 C CA . ALA A 1 161 ? 7.736 -17.851 28.487 1.00 10.11 161 ALA A CA 1
ATOM 1276 C C . ALA A 1 161 ? 9.228 -18.060 28.602 1.00 11.20 161 ALA A C 1
ATOM 1277 O O . ALA A 1 161 ? 9.781 -18.995 28.001 1.00 11.61 161 ALA A O 1
ATOM 1279 N N . MET A 1 162 ? 9.869 -17.198 29.397 1.00 10.31 162 MET A N 1
ATOM 1280 C CA . MET A 1 162 ? 11.295 -17.270 29.670 1.00 10.42 162 MET A CA 1
ATOM 1281 C C . MET A 1 162 ? 11.633 -17.532 31.133 1.00 10.08 162 MET A C 1
ATOM 1282 O O . MET A 1 162 ? 12.815 -17.646 31.449 1.00 10.35 162 MET A O 1
ATOM 1287 N N . SER A 1 163 ? 10.620 -17.628 32.002 1.00 10.15 163 SER A N 1
ATOM 1288 C CA . SER A 1 163 ? 10.887 -17.701 33.434 1.00 12.01 163 SER A CA 1
ATOM 1289 C C . SER A 1 163 ? 11.536 -19.025 33.862 1.00 12.73 163 SER A C 1
ATOM 1290 O O . SER A 1 163 ? 12.161 -19.089 34.914 1.00 13.71 163 SER A O 1
ATOM 1293 N N . ASP A 1 164 ? 11.415 -20.052 33.037 1.00 12.09 164 ASP A N 1
ATOM 1294 C CA . ASP A 1 164 ? 12.058 -21.354 33.323 1.00 12.60 164 ASP A CA 1
ATOM 1295 C C . ASP A 1 164 ? 13.152 -21.677 32.304 1.00 11.85 164 ASP A C 1
ATOM 1296 O O . ASP A 1 164 ? 13.391 -22.831 31.982 1.00 12.63 164 ASP A O 1
ATOM 1301 N N . ALA A 1 165 ? 13.831 -20.659 31.781 1.00 11.02 165 ALA A N 1
ATOM 1302 C CA . ALA A 1 165 ? 14.726 -20.893 30.646 1.00 10.83 165 ALA A CA 1
ATOM 1303 C C . ALA A 1 165 ? 15.916 -21.793 30.935 1.00 10.98 165 ALA A C 1
ATOM 1304 O O . ALA A 1 165 ? 16.304 -22.572 30.056 1.00 11.26 165 ALA A O 1
ATOM 1306 N N . TYR A 1 166 ? 16.525 -21.646 32.116 1.00 10.64 166 TYR A N 1
ATOM 1307 C CA . TYR A 1 166 ? 17.782 -22.346 32.418 1.00 10.70 166 TYR A CA 1
ATOM 1308 C C . TYR A 1 166 ? 17.444 -23.590 33.234 1.00 11.66 166 TYR A C 1
ATOM 1309 O O . TYR A 1 166 ? 17.116 -23.502 34.420 1.00 13.04 166 TYR A O 1
ATOM 1318 N N . ASP A 1 167 ? 17.496 -24.740 32.574 1.00 12.04 167 ASP A N 1
ATOM 1319 C CA . ASP A 1 167 ? 17.087 -26.011 33.159 1.00 12.74 167 ASP A CA 1
ATOM 1320 C C . ASP A 1 167 ? 17.581 -26.232 34.596 1.00 13.25 167 ASP A C 1
ATOM 1321 O O . ASP A 1 167 ? 18.772 -26.209 34.859 1.00 12.39 167 ASP A O 1
ATOM 1326 N N A ARG A 1 168 ? 16.639 -26.465 35.509 0.50 14.64 168 ARG A N 1
ATOM 1327 N N B ARG A 1 168 ? 16.634 -26.450 35.510 0.50 14.54 168 ARG A N 1
ATOM 1328 C CA A ARG A 1 168 ? 16.991 -26.641 36.913 0.50 16.24 168 ARG A CA 1
ATOM 1329 C CA B ARG A 1 168 ? 16.959 -26.669 36.918 0.50 16.06 168 ARG A CA 1
ATOM 1330 C C A ARG A 1 168 ? 17.789 -27.920 37.179 0.50 15.51 168 ARG A C 1
ATOM 1331 C C B ARG A 1 168 ? 17.823 -27.913 37.137 0.50 15.39 168 ARG A C 1
ATOM 1332 O O A ARG A 1 168 ? 18.752 -27.901 37.942 0.50 15.25 168 ARG A O 1
ATOM 1333 O O B ARG A 1 168 ? 18.842 -27.870 37.837 0.50 14.96 168 ARG A O 1
ATOM 1348 N N . ASP A 1 169 ? 17.405 -29.016 36.524 1.00 15.75 169 ASP A N 1
ATOM 1349 C CA . ASP A 1 169 ? 18.090 -30.298 36.729 1.00 16.85 169 ASP A CA 1
ATOM 1350 C C . ASP A 1 169 ? 19.551 -30.195 36.319 1.00 16.35 169 ASP A C 1
ATOM 1351 O O . ASP A 1 169 ? 20.451 -30.647 37.038 1.00 16.47 169 ASP A O 1
ATOM 1356 N N A MET A 1 170 ? 19.793 -29.588 35.153 0.50 15.23 170 MET A N 1
ATOM 1357 N N B MET A 1 170 ? 19.810 -29.573 35.171 0.50 15.95 170 MET A N 1
ATOM 1358 C CA A MET A 1 170 ? 21.163 -29.421 34.679 0.50 14.85 170 MET A CA 1
ATOM 1359 C CA B MET A 1 170 ? 21.189 -29.456 34.713 0.50 16.42 170 MET A CA 1
ATOM 1360 C C A MET A 1 170 ? 22.026 -28.629 35.649 0.50 14.92 170 MET A C 1
ATOM 1361 C C B MET A 1 170 ? 22.064 -28.574 35.597 0.50 15.69 170 MET A C 1
ATOM 1362 O O A MET A 1 170 ? 23.189 -28.947 35.845 0.50 15.15 170 MET A O 1
ATOM 1363 O O B MET A 1 170 ? 23.276 -28.772 35.682 0.50 15.77 170 MET A O 1
ATOM 1372 N N . ARG A 1 171 ? 21.453 -27.588 36.251 1.00 15.31 171 ARG A N 1
ATOM 1373 C CA . ARG A 1 171 ? 22.206 -26.785 37.197 1.00 15.60 171 ARG A CA 1
ATOM 1374 C C . ARG A 1 171 ? 22.561 -27.589 38.453 1.00 16.10 171 ARG A C 1
ATOM 1375 O O . ARG A 1 171 ? 23.692 -27.519 38.912 1.00 15.65 171 ARG A O 1
ATOM 1383 N N . GLN A 1 172 ? 21.609 -28.394 38.932 1.00 17.06 172 GLN A N 1
ATOM 1384 C CA . GLN A 1 172 ? 21.902 -29.313 40.042 1.00 19.35 172 GLN A CA 1
ATOM 1385 C C . GLN A 1 172 ? 23.014 -30.303 39.683 1.00 19.66 172 GLN A C 1
ATOM 1386 O O . GLN A 1 172 ? 23.961 -30.498 40.454 1.00 20.23 172 GLN A O 1
ATOM 1392 N N . LYS A 1 173 ? 22.945 -30.879 38.490 1.00 19.61 173 LYS A N 1
ATOM 1393 C CA . LYS A 1 173 ? 23.997 -31.802 38.061 1.00 20.34 173 LYS A CA 1
ATOM 1394 C C . LYS A 1 173 ? 25.348 -31.124 37.806 1.00 19.50 173 LYS A C 1
ATOM 1395 O O . LYS A 1 173 ? 26.413 -31.723 37.993 1.00 20.22 173 LYS A O 1
ATOM 1401 N N . ALA A 1 174 ? 25.328 -29.853 37.413 1.00 18.25 174 ALA A N 1
ATOM 1402 C CA . ALA A 1 174 ? 26.571 -29.130 37.242 1.00 17.81 174 ALA A CA 1
ATOM 1403 C C . ALA A 1 174 ? 27.269 -28.920 38.577 1.00 17.86 174 ALA A C 1
ATOM 1404 O O . ALA A 1 174 ? 28.505 -29.016 38.671 1.00 17.47 174 ALA A O 1
ATOM 1406 N N . HIS A 1 175 ? 26.476 -28.618 39.607 1.00 18.72 175 HIS A N 1
ATOM 1407 C CA . HIS A 1 175 ? 27.047 -28.458 40.944 1.00 19.48 175 HIS A CA 1
ATOM 1408 C C . HIS A 1 175 ? 27.714 -29.755 41.392 1.00 20.82 175 HIS A C 1
ATOM 1409 O O . HIS A 1 175 ? 28.825 -29.728 41.911 1.00 21.18 175 HIS A O 1
ATOM 1416 N N . SER A 1 176 ? 27.042 -30.877 41.145 1.00 21.68 176 SER A N 1
ATOM 1417 C CA . SER A 1 176 ? 27.607 -32.195 41.495 1.00 23.17 176 SER A CA 1
ATOM 1418 C C . SER A 1 176 ? 28.865 -32.503 40.694 1.00 23.06 176 SER A C 1
ATOM 1419 O O . SER A 1 176 ? 29.857 -32.987 41.233 1.00 23.77 176 SER A O 1
ATOM 1422 N N . THR A 1 177 ? 28.845 -32.196 39.401 1.00 22.29 177 THR A N 1
ATOM 1423 C CA . THR A 1 177 ? 29.995 -32.432 38.537 1.00 21.72 177 THR A CA 1
ATOM 1424 C C . THR A 1 177 ? 31.230 -31.641 38.959 1.00 21.92 177 THR A C 1
ATOM 1425 O O . THR A 1 177 ? 32.355 -32.144 38.928 1.00 21.84 177 THR A O 1
ATOM 1429 N N . TRP A 1 178 ? 31.016 -30.378 39.326 1.00 21.62 178 TRP A N 1
ATOM 1430 C CA . TRP A 1 178 ? 32.089 -29.515 39.781 1.00 21.85 178 TRP A CA 1
ATOM 1431 C C . TRP A 1 178 ? 32.772 -30.092 41.029 1.00 22.75 178 TRP A C 1
ATOM 1432 O O . TRP A 1 178 ? 33.992 -30.044 41.151 1.00 21.66 178 TRP A O 1
ATOM 1443 N N . LYS A 1 179 ? 31.963 -30.623 41.935 1.00 25.17 179 LYS A N 1
ATOM 1444 C CA . LYS A 1 179 ? 32.487 -31.274 43.136 1.00 27.14 179 LYS A CA 1
ATOM 1445 C C . LYS A 1 179 ? 33.383 -32.461 42.751 1.00 28.25 179 LYS A C 1
ATOM 1446 O O . LYS A 1 179 ? 34.520 -32.563 43.234 1.00 28.70 179 LYS A O 1
ATOM 1452 N N A GLN A 1 180 ? 32.896 -33.321 41.853 0.50 28.58 180 GLN A N 1
ATOM 1453 N N B GLN A 1 180 ? 32.882 -33.320 41.864 0.50 28.69 180 GLN A N 1
ATOM 1454 C CA A GLN A 1 180 ? 33.679 -34.468 41.355 0.50 29.13 180 GLN A CA 1
ATOM 1455 C CA B GLN A 1 180 ? 33.643 -34.457 41.325 0.50 29.35 180 GLN A CA 1
ATOM 1456 C C A GLN A 1 180 ? 35.046 -34.045 40.827 0.50 28.94 180 GLN A C 1
ATOM 1457 C C B GLN A 1 180 ? 35.029 -34.041 40.833 0.50 29.05 180 GLN A C 1
ATOM 1458 O O A GLN A 1 180 ? 36.018 -34.791 40.951 0.50 29.55 180 GLN A O 1
ATOM 1459 O O B GLN A 1 180 ? 35.998 -34.783 40.998 0.50 29.65 180 GLN A O 1
ATOM 1470 N N . MET A 1 181 ? 35.114 -32.853 40.239 1.00 28.97 181 MET A N 1
ATOM 1471 C CA . MET A 1 181 ? 36.366 -32.301 39.722 1.00 28.10 181 MET A CA 1
ATOM 1472 C C . MET A 1 181 ? 37.389 -31.888 40.798 1.00 28.18 181 MET A C 1
ATOM 1473 O O . MET A 1 181 ? 38.576 -31.740 40.490 1.00 28.75 181 MET A O 1
ATOM 1478 N N . GLY A 1 182 ? 36.925 -31.689 42.033 1.00 28.22 182 GLY A N 1
ATOM 1479 C CA . GLY A 1 182 ? 37.787 -31.246 43.137 1.00 27.92 182 GLY A CA 1
ATOM 1480 C C . GLY A 1 182 ? 38.476 -29.901 42.944 1.00 27.94 182 GLY A C 1
ATOM 1481 O O . GLY A 1 182 ? 39.567 -29.666 43.469 1.00 28.63 182 GLY A O 1
ATOM 1482 N N . GLU A 1 183 ? 37.855 -29.010 42.171 1.00 26.75 183 GLU A N 1
ATOM 1483 C CA . GLU A 1 183 ? 38.304 -27.629 42.091 1.00 25.65 183 GLU A CA 1
ATOM 1484 C C . GLU A 1 183 ? 38.129 -27.002 43.454 1.00 24.39 183 GLU A C 1
ATOM 1485 O O . GLU A 1 183 ? 37.133 -27.246 44.121 1.00 25.26 183 GLU A O 1
ATOM 1491 N N . GLN A 1 184 ? 39.082 -26.186 43.860 1.00 22.83 184 GLN A N 1
ATOM 1492 C CA . GLN A 1 184 ? 38.984 -25.547 45.168 1.00 22.16 184 GLN A CA 1
ATOM 1493 C C . GLN A 1 184 ? 38.080 -24.318 45.188 1.00 20.30 184 GLN A C 1
ATOM 1494 O O . GLN A 1 184 ? 37.367 -24.097 46.169 1.00 19.11 184 GLN A O 1
ATOM 1500 N N . ARG A 1 185 ? 38.070 -23.568 44.088 1.00 19.21 185 ARG A N 1
ATOM 1501 C CA . ARG A 1 185 ? 37.166 -22.445 43.937 1.00 17.59 185 ARG A CA 1
ATOM 1502 C C . ARG A 1 185 ? 35.736 -22.985 43.718 1.00 17.11 185 ARG A C 1
ATOM 1503 O O . ARG A 1 185 ? 35.526 -23.858 42.870 1.00 17.84 185 ARG A O 1
ATOM 1511 N N . GLU A 1 186 ? 34.764 -22.505 44.498 1.00 14.96 186 GLU A N 1
ATOM 1512 C CA . GLU A 1 186 ? 33.350 -22.883 44.358 1.00 14.73 186 GLU A CA 1
ATOM 1513 C C . GLU A 1 186 ? 32.768 -22.438 42.990 1.00 14.38 186 GLU A C 1
ATOM 1514 O O . GLU A 1 186 ? 33.240 -21.483 42.378 1.00 14.60 186 GLU A O 1
ATOM 1520 N N . LEU A 1 187 ? 31.750 -23.158 42.583 1.00 14.12 187 LEU A N 1
ATOM 1521 C CA . LEU A 1 187 ? 31.003 -22.840 41.372 1.00 14.61 187 LEU A CA 1
ATOM 1522 C C . LEU A 1 187 ? 30.010 -21.755 41.765 1.00 14.73 187 LEU A C 1
ATOM 1523 O O . LEU A 1 187 ? 29.238 -21.922 42.709 1.00 15.72 187 LEU A O 1
ATOM 1528 N N . GLN A 1 188 ? 30.020 -20.641 41.027 1.00 14.01 188 GLN A N 1
ATOM 1529 C CA . GLN A 1 188 ? 29.044 -19.569 41.238 1.00 14.07 188 GLN A CA 1
ATOM 1530 C C . GLN A 1 188 ? 27.751 -19.821 40.447 1.00 12.88 188 GLN A C 1
ATOM 1531 O O . GLN A 1 188 ? 27.722 -20.660 39.541 1.00 12.26 188 GLN A O 1
ATOM 1537 N N . GLU A 1 189 ? 26.687 -19.091 40.791 1.00 12.54 189 GLU A N 1
ATOM 1538 C CA . GLU A 1 189 ? 25.413 -19.225 40.089 1.00 13.86 189 GLU A CA 1
ATOM 1539 C C . GLU A 1 189 ? 24.649 -17.925 40.253 1.00 13.94 189 GLU A C 1
ATOM 1540 O O . GLU A 1 189 ? 24.521 -17.422 41.361 1.00 15.57 189 GLU A O 1
ATOM 1546 N N . GLY A 1 190 ? 24.132 -17.367 39.154 1.00 11.95 190 GLY A N 1
ATOM 1547 C CA . GLY A 1 190 ? 23.464 -16.076 39.251 1.00 11.26 190 GLY A CA 1
ATOM 1548 C C . GLY A 1 190 ? 22.881 -15.634 37.917 1.00 10.76 190 G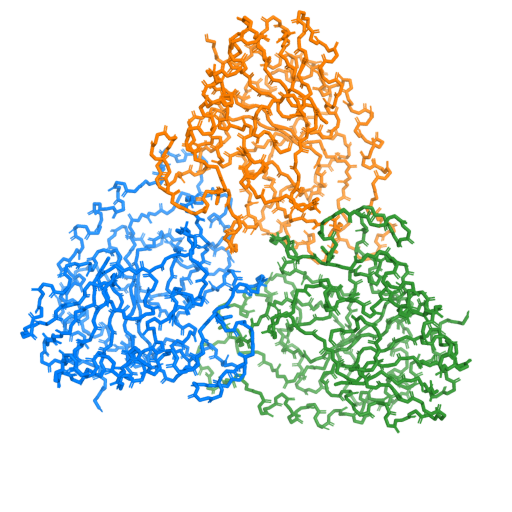LY A C 1
ATOM 1549 O O . GLY A 1 190 ? 22.713 -16.434 36.982 1.00 10.32 190 GLY A O 1
ATOM 1550 N N . THR A 1 191 ? 22.612 -14.334 37.863 1.00 9.44 191 THR A N 1
ATOM 1551 C CA . THR A 1 191 ? 21.916 -13.707 36.742 1.00 9.46 191 THR A CA 1
ATOM 1552 C C . THR A 1 191 ? 22.883 -12.989 35.817 1.00 8.67 191 THR A C 1
ATOM 1553 O O . THR A 1 191 ? 23.701 -12.177 36.238 1.00 8.63 191 THR A O 1
ATOM 1557 N N . TYR A 1 192 ? 22.788 -13.332 34.528 1.00 8.00 192 TYR A N 1
ATOM 1558 C CA . TYR A 1 192 ? 23.591 -12.676 33.483 1.00 7.92 192 TYR A CA 1
ATOM 1559 C C . TYR A 1 192 ? 22.748 -11.594 32.801 1.00 7.31 192 TYR A C 1
ATOM 1560 O O . TYR A 1 192 ? 21.624 -11.861 32.360 1.00 7.24 192 TYR A O 1
ATOM 1569 N N . VAL A 1 193 ? 23.287 -10.389 32.724 1.00 7.45 193 VAL A N 1
ATOM 1570 C CA . VAL A 1 193 ? 22.616 -9.320 31.970 1.00 7.98 193 VAL A CA 1
ATOM 1571 C C . VAL A 1 193 ? 23.357 -9.102 30.650 1.00 8.34 193 VAL A C 1
ATOM 1572 O O . VAL A 1 193 ? 24.573 -8.970 30.638 1.00 8.58 193 VAL A O 1
ATOM 1576 N N . MET A 1 194 ? 22.601 -9.091 29.545 1.00 8.37 194 MET A N 1
ATOM 1577 C CA A MET A 1 194 ? 23.157 -8.825 28.236 0.50 8.00 194 MET A CA 1
ATOM 1578 C CA B MET A 1 194 ? 23.185 -8.793 28.264 0.50 9.56 194 MET A CA 1
ATOM 1579 C C . MET A 1 194 ? 22.911 -7.361 27.875 1.00 8.90 194 MET A C 1
ATOM 1580 O O . MET A 1 194 ? 21.764 -6.856 27.995 1.00 8.69 194 MET A O 1
ATOM 1589 N N . LEU A 1 195 ? 23.977 -6.713 27.422 1.00 8.64 195 LEU A N 1
ATOM 1590 C CA . LEU A 1 195 ? 23.846 -5.421 26.747 1.00 9.91 195 LEU A CA 1
ATOM 1591 C C . LEU A 1 195 ? 24.609 -5.473 25.434 1.00 10.00 195 LEU A C 1
ATOM 1592 O O . LEU A 1 195 ? 25.334 -6.416 25.167 1.00 9.55 195 LEU A O 1
ATOM 1597 N N . GLY A 1 196 ? 24.412 -4.475 24.588 1.00 10.20 196 GLY A N 1
ATOM 1598 C CA . GLY A 1 196 ? 24.987 -4.562 23.244 1.00 9.84 196 GLY A CA 1
ATOM 1599 C C . GLY A 1 196 ? 26.505 -4.542 23.176 1.00 9.53 196 GLY A C 1
ATOM 1600 O O . GLY A 1 196 ? 27.096 -5.244 22.324 1.00 10.26 196 GLY A O 1
ATOM 1601 N N . GLY A 1 197 ? 27.146 -3.718 24.002 1.00 9.90 197 GLY A N 1
ATOM 1602 C CA . GLY A 1 197 ? 28.594 -3.479 23.809 1.00 9.83 197 GLY A CA 1
ATOM 1603 C C . GLY A 1 197 ? 28.834 -2.673 22.510 1.00 9.86 197 GLY A C 1
ATOM 1604 O O . GLY A 1 197 ? 27.889 -2.170 21.892 1.00 10.63 197 GLY A O 1
ATOM 1605 N N . PRO A 1 198 ? 30.084 -2.554 22.031 1.00 9.94 198 PRO A N 1
ATOM 1606 C CA . PRO A 1 198 ? 31.263 -3.265 22.517 1.00 10.09 198 PRO A CA 1
ATOM 1607 C C . PRO A 1 198 ? 32.085 -2.572 23.580 1.00 10.28 198 PRO A C 1
ATOM 1608 O O . PRO A 1 198 ? 33.059 -3.160 24.043 1.00 10.91 198 PRO A O 1
ATOM 1612 N N . ASN A 1 199 ? 31.759 -1.341 23.965 1.00 9.65 199 ASN A N 1
ATOM 1613 C CA . ASN A 1 199 ? 32.529 -0.721 25.043 1.00 9.82 199 ASN A CA 1
ATOM 1614 C C . ASN A 1 199 ? 32.213 -1.416 26.368 1.00 10.22 199 ASN A C 1
ATOM 1615 O O . ASN A 1 199 ? 31.121 -1.974 26.549 1.00 10.15 199 ASN A O 1
ATOM 1620 N N . PHE A 1 200 ? 33.179 -1.398 27.286 1.00 9.79 200 PHE A N 1
ATOM 1621 C CA . PHE A 1 200 ? 32.919 -1.778 28.655 1.00 10.51 200 PHE A CA 1
ATOM 1622 C C . PHE A 1 200 ? 32.232 -0.629 29.418 1.00 9.70 200 PHE A C 1
ATOM 1623 O O . PHE A 1 200 ? 32.278 0.528 28.997 1.00 9.85 200 PHE A O 1
ATOM 1631 N N . GLU A 1 201 ? 31.615 -0.967 30.545 1.00 9.53 201 GLU A N 1
ATOM 1632 C CA . GLU A 1 201 ? 30.712 -0.069 31.257 1.00 10.05 201 GLU A CA 1
ATOM 1633 C C . GLU A 1 201 ? 31.398 1.037 32.036 1.00 9.77 201 GLU A C 1
ATOM 1634 O O . GLU A 1 201 ? 32.520 0.871 32.564 1.00 11.33 201 GLU A O 1
ATOM 1640 N N . THR A 1 202 ? 30.705 2.158 32.163 1.00 9.58 202 THR A N 1
ATOM 1641 C CA . THR A 1 202 ? 31.143 3.186 33.106 1.00 9.38 202 THR A CA 1
ATOM 1642 C C . THR A 1 202 ? 30.870 2.689 34.533 1.00 9.35 202 THR A C 1
ATOM 1643 O O . THR A 1 202 ? 30.127 1.743 34.759 1.00 9.54 202 THR A O 1
ATOM 1647 N N . VAL A 1 203 ? 31.437 3.395 35.514 1.00 10.29 203 VAL A N 1
ATOM 1648 C CA . VAL A 1 203 ? 31.155 3.096 36.907 1.00 11.26 203 VAL A CA 1
ATOM 1649 C C . VAL A 1 203 ? 29.652 3.223 37.206 1.00 10.41 203 VAL A C 1
ATOM 1650 O O . VAL A 1 203 ? 29.055 2.373 37.862 1.00 11.09 203 VAL A O 1
ATOM 1654 N N . ALA A 1 204 ? 29.040 4.300 36.705 1.00 10.64 204 ALA A N 1
ATOM 1655 C CA . ALA A 1 204 ? 27.630 4.500 36.961 1.00 10.06 204 ALA A CA 1
ATOM 1656 C C . ALA A 1 204 ? 26.783 3.351 36.367 1.00 8.80 204 ALA A C 1
ATOM 1657 O O . ALA A 1 204 ? 25.825 2.902 36.979 1.00 9.43 204 ALA A O 1
ATOM 1659 N N . GLU A 1 205 ? 27.184 2.887 35.178 1.00 9.28 205 GLU A N 1
ATOM 1660 C CA . GLU A 1 205 ? 26.502 1.763 34.562 1.00 8.65 205 GLU A CA 1
ATOM 1661 C C . GLU A 1 205 ? 26.676 0.461 35.361 1.00 8.39 205 GLU A C 1
ATOM 1662 O O . GLU A 1 205 ? 25.717 -0.267 35.557 1.00 8.82 205 GLU A O 1
ATOM 1668 N N . CYS A 1 206 ? 27.900 0.220 35.849 1.00 9.69 206 CYS A N 1
ATOM 1669 C CA . CYS A 1 206 ? 28.110 -0.988 36.642 1.00 10.26 206 CYS A CA 1
ATOM 1670 C C . CYS A 1 206 ? 27.276 -0.976 37.900 1.00 9.71 206 CYS A C 1
ATOM 1671 O O . CYS A 1 206 ? 26.668 -1.994 38.253 1.00 9.63 206 CYS A O 1
ATOM 1674 N N . ARG A 1 207 ? 27.209 0.181 38.545 1.00 10.13 207 ARG A N 1
ATOM 1675 C CA . ARG A 1 207 ? 26.414 0.251 39.763 1.00 10.74 207 ARG A CA 1
ATOM 1676 C C . ARG A 1 207 ? 24.929 0.005 39.502 1.00 10.29 207 ARG A C 1
ATOM 1677 O O . ARG A 1 207 ? 24.263 -0.710 40.239 1.00 12.35 207 ARG A O 1
ATOM 1685 N N . LEU A 1 208 ? 24.398 0.610 38.445 1.00 9.82 208 LEU A N 1
ATOM 1686 C CA . LEU A 1 208 ? 22.986 0.391 38.204 1.00 10.32 208 LEU A CA 1
ATOM 1687 C C . LEU A 1 208 ? 22.703 -1.044 37.770 1.00 9.44 208 LEU A C 1
ATOM 1688 O O . LEU A 1 208 ? 21.664 -1.571 38.138 1.00 9.92 208 LEU A O 1
ATOM 1693 N N . LEU A 1 209 ? 23.633 -1.666 37.022 1.00 9.73 209 LEU A N 1
ATOM 1694 C CA . LEU A 1 209 ? 23.395 -3.060 36.609 1.00 9.27 209 LEU A CA 1
ATOM 1695 C C . LEU A 1 209 ? 23.387 -3.997 37.820 1.00 9.96 209 LEU A C 1
ATOM 1696 O O . LEU A 1 209 ? 22.571 -4.920 37.874 1.00 10.34 209 LEU A O 1
ATOM 1701 N N . ARG A 1 210 ? 24.300 -3.755 38.762 1.00 10.79 210 ARG A N 1
ATOM 1702 C CA . ARG A 1 210 ? 24.273 -4.572 39.964 1.00 11.10 210 ARG A CA 1
ATOM 1703 C C . ARG A 1 210 ? 22.969 -4.352 40.729 1.00 12.09 210 ARG A C 1
ATOM 1704 O O . ARG A 1 210 ? 22.376 -5.304 41.250 1.00 12.69 210 ARG A O 1
ATOM 1712 N N . ASN A 1 211 ? 22.516 -3.098 40.792 1.00 12.43 211 ASN A N 1
ATOM 1713 C CA . ASN A 1 211 ? 21.263 -2.784 41.472 1.00 14.02 211 ASN A CA 1
ATOM 1714 C C . ASN A 1 211 ? 20.027 -3.338 40.742 1.00 13.79 211 ASN A C 1
ATOM 1715 O O . ASN A 1 211 ? 18.963 -3.402 41.329 1.00 14.45 211 ASN A O 1
ATOM 1720 N N . LEU A 1 212 ? 20.153 -3.687 39.460 1.00 13.50 212 LEU A N 1
ATOM 1721 C CA . LEU A 1 212 ? 19.062 -4.412 38.768 1.00 13.58 212 LEU A CA 1
ATOM 1722 C C . LEU A 1 212 ? 18.975 -5.885 39.195 1.00 13.10 212 LEU A C 1
ATOM 1723 O O . LEU A 1 212 ? 18.059 -6.597 38.766 1.00 13.66 212 LEU A O 1
ATOM 1728 N N . GLY A 1 213 ? 19.940 -6.349 40.007 1.00 12.86 213 GLY A N 1
ATOM 1729 C CA . GLY A 1 213 ? 19.981 -7.748 40.406 1.00 12.27 213 GLY A CA 1
ATOM 1730 C C . GLY A 1 213 ? 20.907 -8.615 39.565 1.00 11.91 213 GLY A C 1
ATOM 1731 O O . GLY A 1 213 ? 20.919 -9.841 39.738 1.00 14.88 213 GLY A O 1
ATOM 1732 N N . ALA A 1 214 ? 21.685 -8.022 38.673 1.00 10.00 214 ALA A N 1
ATOM 1733 C CA . ALA A 1 214 ? 22.568 -8.850 37.846 1.00 9.54 214 ALA A CA 1
ATOM 1734 C C . ALA A 1 214 ? 23.865 -9.200 38.589 1.00 9.79 214 ALA A C 1
ATOM 1735 O O . ALA A 1 214 ? 24.368 -8.374 39.385 1.00 10.61 214 ALA A O 1
ATOM 1737 N N . ASP A 1 215 ? 24.387 -10.398 38.302 1.00 8.39 215 ASP A N 1
ATOM 1738 C CA . ASP A 1 215 ? 25.669 -10.851 38.876 1.00 9.62 215 ASP A CA 1
ATOM 1739 C C . ASP A 1 215 ? 26.811 -10.759 37.901 1.00 9.47 215 ASP A C 1
ATOM 1740 O O . ASP A 1 215 ? 27.976 -10.632 38.306 1.00 10.33 215 ASP A O 1
ATOM 1745 N N . ALA A 1 216 ? 26.509 -10.830 36.595 1.00 9.20 216 ALA A N 1
ATOM 1746 C CA . ALA A 1 216 ? 27.534 -10.801 35.574 1.00 9.35 216 ALA A CA 1
ATOM 1747 C C . ALA A 1 216 ? 26.981 -10.072 34.346 1.00 8.64 216 ALA A C 1
ATOM 1748 O O . ALA A 1 216 ? 25.760 -10.127 34.125 1.00 8.40 216 ALA A O 1
ATOM 1750 N N . VAL A 1 217 ? 27.859 -9.372 33.629 1.00 8.81 217 VAL A N 1
ATOM 1751 C CA . VAL A 1 217 ? 27.429 -8.588 32.462 1.00 8.48 217 VAL A CA 1
ATOM 1752 C C . VAL A 1 217 ? 28.223 -9.017 31.233 1.00 9.08 217 VAL A C 1
ATOM 1753 O O . VAL A 1 217 ? 29.444 -9.200 31.298 1.00 9.49 217 VAL A O 1
ATOM 1757 N N . GLY A 1 218 ? 27.521 -9.189 30.120 1.00 9.05 218 GLY A N 1
ATOM 1758 C CA . GLY A 1 218 ? 28.192 -9.594 28.901 1.00 8.47 218 GLY A CA 1
ATOM 1759 C C . GLY A 1 218 ? 27.446 -9.127 27.664 1.00 9.18 218 GLY A C 1
ATOM 1760 O O . GLY A 1 218 ? 26.494 -8.330 27.763 1.00 9.61 218 GLY A O 1
ATOM 1761 N N . MET A 1 219 ? 27.868 -9.639 26.502 1.00 8.71 219 MET A N 1
ATOM 1762 C CA . MET A 1 219 ? 27.427 -9.118 25.199 1.00 9.28 219 MET A CA 1
ATOM 1763 C C . MET A 1 219 ? 26.866 -10.192 24.275 1.00 9.26 219 MET A C 1
ATOM 1764 O O . MET A 1 219 ? 26.778 -9.973 23.066 1.00 9.80 219 MET A O 1
ATOM 1769 N N . SER A 1 220 ? 26.477 -11.347 24.804 1.00 8.92 220 SER A N 1
ATOM 1770 C CA . SER A 1 220 ? 25.986 -12.440 23.953 1.00 9.31 220 SER A CA 1
ATOM 1771 C C . SER A 1 220 ? 24.918 -13.271 24.651 1.00 10.03 220 SER A C 1
ATOM 1772 O O . SER A 1 220 ? 24.350 -12.833 25.643 1.00 9.72 220 SER A O 1
ATOM 1775 N N . THR A 1 221 ? 24.658 -14.469 24.132 1.00 10.64 221 THR A N 1
ATOM 1776 C CA . THR A 1 221 ? 23.987 -15.594 24.821 1.00 9.89 221 THR A CA 1
ATOM 1777 C C . THR A 1 221 ? 22.476 -15.495 24.925 1.00 9.34 221 THR A C 1
ATOM 1778 O O . THR A 1 221 ? 21.752 -16.385 24.475 1.00 9.44 221 THR A O 1
ATOM 1782 N N . VAL A 1 222 ? 22.018 -14.391 25.518 1.00 8.99 222 VAL A N 1
ATOM 1783 C CA . VAL A 1 222 ? 20.594 -14.210 25.730 1.00 9.00 222 VAL A CA 1
ATOM 1784 C C . VAL A 1 222 ? 19.720 -14.407 24.457 1.00 8.67 222 VAL A C 1
ATOM 1785 O O . VAL A 1 222 ? 18.735 -15.086 24.554 1.00 8.84 222 VAL A O 1
ATOM 1789 N N A PRO A 1 223 ? 20.056 -13.841 23.291 0.50 8.09 223 PRO A N 1
ATOM 1790 N N B PRO A 1 223 ? 20.092 -13.805 23.307 0.50 8.67 223 PRO A N 1
ATOM 1791 C CA A PRO A 1 223 ? 19.144 -13.989 22.147 0.50 8.61 223 PRO A CA 1
ATOM 1792 C CA B PRO A 1 223 ? 19.337 -14.034 22.062 0.50 9.33 223 PRO A CA 1
ATOM 1793 C C A PRO A 1 223 ? 19.098 -15.440 21.694 0.50 7.93 223 PRO A C 1
ATOM 1794 C C B PRO A 1 223 ? 19.229 -15.519 21.735 0.50 8.77 223 PRO A C 1
ATOM 1795 O O A PRO A 1 223 ? 18.075 -15.895 21.207 0.50 8.63 223 PRO A O 1
ATOM 1796 O O B PRO A 1 223 ? 18.142 -16.013 21.436 0.50 9.15 223 PRO A O 1
ATOM 1803 N N A GLU A 1 224 ? 20.208 -16.164 21.868 0.50 8.28 224 GLU A N 1
ATOM 1804 N N B GLU A 1 224 ? 20.353 -16.233 21.807 0.50 8.60 224 GLU A N 1
ATOM 1805 C CA A GLU A 1 224 ? 20.268 -17.576 21.515 0.50 8.39 224 GLU A CA 1
ATOM 1806 C CA B GLU A 1 224 ? 20.348 -17.662 21.520 0.50 8.90 224 GLU A CA 1
ATOM 1807 C C A GLU A 1 224 ? 19.404 -18.392 22.458 0.50 8.18 224 GLU A C 1
ATOM 1808 C C B GLU A 1 224 ? 19.427 -18.420 22.466 0.50 8.48 224 GLU A C 1
ATOM 1809 O O A GLU A 1 224 ? 18.722 -19.315 22.026 0.50 8.71 224 GLU A O 1
ATOM 1810 O O B GLU A 1 224 ? 18.718 -19.326 22.037 0.50 8.95 224 GLU A O 1
ATOM 1821 N N . VAL A 1 225 ? 19.442 -18.058 23.754 1.00 8.64 225 VAL A N 1
ATOM 1822 C CA . VAL A 1 225 ? 18.569 -18.715 24.729 1.00 8.43 225 VAL A CA 1
ATOM 1823 C C . VAL A 1 225 ? 17.093 -18.463 24.435 1.00 7.96 225 VAL A C 1
ATOM 1824 O O . VAL A 1 225 ? 16.293 -19.386 24.504 1.00 8.73 225 VAL A O 1
ATOM 1828 N N . ILE A 1 226 ? 16.753 -17.232 24.065 1.00 8.09 226 ILE A N 1
ATOM 1829 C CA . ILE A 1 226 ? 15.351 -16.941 23.726 1.00 9.22 226 ILE A CA 1
ATOM 1830 C C . ILE A 1 226 ? 14.881 -17.813 22.564 1.00 8.16 226 ILE A C 1
ATOM 1831 O O . ILE A 1 226 ? 13.810 -18.429 22.650 1.00 9.65 226 ILE A O 1
ATOM 1836 N N . VAL A 1 227 ? 15.688 -17.884 21.510 1.00 8.79 227 VAL A N 1
ATOM 1837 C CA . VAL A 1 227 ? 15.286 -18.692 20.374 1.00 8.84 227 VAL A CA 1
ATOM 1838 C C . VAL A 1 227 ? 15.246 -20.171 20.725 1.00 8.79 227 VAL A C 1
ATOM 1839 O O . VAL A 1 227 ? 14.359 -20.894 20.288 1.00 9.64 227 VAL A O 1
ATOM 1843 N N . ALA A 1 228 ? 16.209 -20.605 21.546 1.00 8.21 228 ALA A N 1
ATOM 1844 C CA . ALA A 1 228 ? 16.248 -22.010 21.962 1.00 9.26 228 ALA A CA 1
ATOM 1845 C C . ALA A 1 228 ? 14.985 -22.379 22.705 1.00 9.23 228 ALA A C 1
ATOM 1846 O O . ALA A 1 228 ? 14.363 -23.428 22.450 1.00 9.58 228 ALA A O 1
ATOM 1848 N N . ARG A 1 229 ? 14.592 -21.539 23.654 1.00 9.33 229 ARG A N 1
ATOM 1849 C CA . ARG A 1 229 ? 13.401 -21.844 24.439 1.00 10.38 229 ARG A CA 1
ATOM 1850 C C . ARG A 1 229 ? 12.139 -21.783 23.572 1.00 10.29 229 ARG A C 1
ATOM 1851 O O . ARG A 1 229 ? 11.249 -22.648 23.690 1.00 11.47 229 ARG A O 1
ATOM 1859 N N . HIS A 1 230 ? 12.081 -20.802 22.666 1.00 10.45 230 HIS A N 1
ATOM 1860 C CA . HIS A 1 230 ? 10.930 -20.709 21.760 1.00 11.06 230 HIS A CA 1
ATOM 1861 C C . HIS A 1 230 ? 10.729 -22.021 20.968 1.00 11.91 230 HIS A C 1
ATOM 1862 O O . HIS A 1 230 ? 9.597 -22.462 20.753 1.00 12.10 230 HIS A O 1
ATOM 1869 N N . CYS A 1 231 ? 11.828 -22.647 20.544 1.00 11.78 231 CYS A N 1
ATOM 1870 C CA . CYS A 1 231 ? 11.695 -23.899 19.785 1.00 13.58 231 CYS A CA 1
ATOM 1871 C C . CYS A 1 231 ? 11.822 -25.150 20.648 1.00 14.22 231 CYS A C 1
ATOM 1872 O O . CYS A 1 231 ? 11.857 -26.258 20.095 1.00 16.31 231 CYS A O 1
ATOM 1875 N N . GLY A 1 232 ? 11.800 -25.014 21.976 1.00 13.61 232 GLY A N 1
ATOM 1876 C CA . GLY A 1 232 ? 11.633 -26.184 22.834 1.00 14.18 232 GLY A CA 1
ATOM 1877 C C . GLY A 1 232 ? 12.916 -26.856 23.287 1.00 14.20 232 GLY A C 1
ATOM 1878 O O . GLY A 1 232 ? 12.864 -27.938 23.880 1.00 15.84 232 GLY A O 1
ATOM 1879 N N . LEU A 1 233 ? 14.065 -26.236 23.058 1.00 12.54 233 LEU A N 1
ATOM 1880 C CA . LEU A 1 233 ? 15.311 -26.834 23.547 1.00 11.75 233 LEU A CA 1
ATOM 1881 C C . LEU A 1 233 ? 15.497 -26.659 25.036 1.00 11.68 233 LEU A C 1
ATOM 1882 O O . LEU A 1 233 ? 15.135 -25.612 25.600 1.00 12.07 233 LEU A O 1
ATOM 1887 N N . ARG A 1 234 ? 16.097 -27.654 25.682 1.00 10.68 234 ARG A N 1
ATOM 1888 C CA . ARG A 1 234 ? 16.605 -27.519 27.044 1.00 10.83 234 ARG A CA 1
ATOM 1889 C C . ARG A 1 234 ? 17.863 -26.670 26.984 1.00 10.54 234 ARG A C 1
ATOM 1890 O O . ARG A 1 234 ? 18.649 -26.817 26.053 1.00 12.14 234 ARG A O 1
ATOM 1898 N N . VAL A 1 235 ? 18.068 -25.772 27.954 1.00 10.78 235 VAL A N 1
ATOM 1899 C CA . VAL A 1 235 ? 19.193 -24.848 27.924 1.00 10.32 235 VAL A CA 1
ATOM 1900 C C . VAL A 1 235 ? 19.992 -24.886 29.228 1.00 9.87 235 VAL A C 1
ATOM 1901 O O . VAL A 1 235 ? 19.402 -24.919 30.327 1.00 10.75 235 VAL A O 1
ATOM 1905 N N . PHE A 1 236 ? 21.317 -24.921 29.089 1.00 9.84 236 PHE A N 1
ATOM 1906 C CA . PHE A 1 236 ? 22.235 -24.796 30.187 1.00 10.31 236 PHE A CA 1
ATOM 1907 C C . PHE A 1 236 ? 23.311 -23.821 29.753 1.00 10.44 236 PHE A C 1
ATOM 1908 O O . PHE A 1 236 ? 23.779 -23.901 28.626 1.00 9.80 236 PHE A O 1
ATOM 1916 N N . GLY A 1 237 ? 23.713 -22.922 30.642 1.00 10.86 237 GLY A N 1
ATOM 1917 C CA . GLY A 1 237 ? 24.732 -21.955 30.302 1.00 11.68 237 GLY A CA 1
ATOM 1918 C C . GLY A 1 237 ? 25.636 -21.555 31.438 1.00 10.40 237 GLY A C 1
ATOM 1919 O O . GLY A 1 237 ? 25.265 -21.707 32.598 1.00 10.97 237 GLY A O 1
ATOM 1920 N N . PHE A 1 238 ? 26.810 -21.050 31.117 1.00 10.63 238 PHE A N 1
ATOM 1921 C CA . PHE A 1 238 ? 27.607 -20.410 32.147 1.00 10.31 238 PHE A CA 1
ATOM 1922 C C . PHE A 1 238 ? 28.520 -19.333 31.584 1.00 10.14 238 PHE A C 1
ATOM 1923 O O . PHE A 1 238 ? 28.756 -19.262 30.374 1.00 10.45 238 PHE A O 1
ATOM 1931 N N . SER A 1 239 ? 28.991 -18.478 32.495 1.00 10.22 239 SER A N 1
ATOM 1932 C CA . SER A 1 239 ? 29.893 -17.373 32.214 1.00 11.02 239 SER A CA 1
ATOM 1933 C C . SER A 1 239 ? 31.226 -17.665 32.871 1.00 11.26 239 SER A C 1
ATOM 1934 O O . SER A 1 239 ? 31.291 -18.052 34.044 1.00 12.20 239 SER A O 1
ATOM 1937 N N . LEU A 1 240 ? 32.292 -17.391 32.147 1.00 10.94 240 LEU A N 1
ATOM 1938 C CA . LEU A 1 240 ? 33.616 -17.259 32.779 1.00 11.54 240 LEU A CA 1
ATOM 1939 C C . LEU A 1 240 ? 33.754 -15.819 33.205 1.00 11.65 240 LEU A C 1
ATOM 1940 O O . LEU A 1 240 ? 33.657 -14.899 32.365 1.00 11.51 240 LEU A O 1
ATOM 1945 N N . ILE A 1 241 ? 33.983 -15.590 34.501 1.00 11.57 241 ILE A N 1
ATOM 1946 C CA . ILE A 1 241 ? 34.183 -14.223 34.997 1.00 12.61 241 ILE A CA 1
ATOM 1947 C C . ILE A 1 241 ? 35.623 -13.801 34.693 1.00 13.06 241 ILE A C 1
ATOM 1948 O O . ILE A 1 241 ? 36.573 -14.335 35.293 1.00 13.72 241 ILE A O 1
ATOM 1953 N N . THR A 1 242 ? 35.818 -12.887 33.757 1.00 13.07 242 THR A N 1
ATOM 1954 C CA . THR A 1 242 ? 37.153 -12.570 33.274 1.00 13.29 242 THR A CA 1
ATOM 1955 C C . THR A 1 242 ? 37.748 -11.325 33.931 1.00 13.63 242 THR A C 1
ATOM 1956 O O . THR A 1 242 ? 38.928 -11.021 33.716 1.00 14.29 242 THR A O 1
ATOM 1960 N N . ASN A 1 243 ? 36.936 -10.597 34.702 1.00 12.29 243 ASN A N 1
ATOM 1961 C CA . ASN A 1 243 ? 37.325 -9.328 35.307 1.00 12.46 243 ASN A CA 1
ATOM 1962 C C . ASN A 1 243 ? 36.263 -8.922 36.298 1.00 12.55 243 ASN A C 1
ATOM 1963 O O . ASN A 1 243 ? 35.058 -9.242 36.114 1.00 11.89 243 ASN A O 1
ATOM 1968 N N . LYS A 1 244 ? 36.682 -8.231 37.353 1.00 13.17 244 LYS A N 1
ATOM 1969 C CA . LYS A 1 244 ? 35.750 -7.625 38.288 1.00 14.32 244 LYS A CA 1
ATOM 1970 C C . LYS A 1 244 ? 35.499 -6.213 37.779 1.00 14.18 244 LYS A C 1
ATOM 1971 O O . LYS A 1 244 ? 36.424 -5.425 37.620 1.00 14.17 244 LYS A O 1
ATOM 1977 N N . VAL A 1 245 ? 34.250 -5.904 37.460 1.00 14.15 245 VAL A N 1
ATOM 1978 C CA . VAL A 1 245 ? 33.980 -4.585 36.868 1.00 14.28 245 VAL A CA 1
ATOM 1979 C C . VAL A 1 245 ? 34.317 -3.463 37.859 1.00 14.75 245 VAL A C 1
ATOM 1980 O O . VAL A 1 245 ? 34.230 -3.650 39.074 1.00 15.47 245 VAL A O 1
ATOM 1984 N N . ILE A 1 246 ? 34.706 -2.311 37.325 1.00 14.31 246 ILE A N 1
ATOM 1985 C CA . ILE A 1 246 ? 35.095 -1.175 38.151 1.00 14.87 246 ILE A CA 1
ATOM 1986 C C . ILE A 1 246 ? 33.856 -0.482 38.724 1.00 15.36 246 ILE A C 1
ATOM 1987 O O . ILE A 1 246 ? 33.001 0.003 37.971 1.00 14.84 246 ILE A O 1
ATOM 1992 N N . MET A 1 247 ? 33.753 -0.460 40.058 1.00 15.92 247 MET A N 1
ATOM 1993 C CA . MET A 1 247 ? 32.608 0.079 40.787 1.00 17.64 247 MET A CA 1
ATOM 1994 C C . MET A 1 247 ? 32.844 1.409 41.495 1.00 18.48 247 MET A C 1
ATOM 1995 O O . MET A 1 247 ? 31.948 1.920 42.148 1.00 18.69 247 MET A O 1
ATOM 2000 N N . ASP A 1 248 ? 34.045 1.949 41.415 1.00 20.11 248 ASP A N 1
ATOM 2001 C CA . ASP A 1 248 ? 34.244 3.266 42.012 1.00 22.41 248 ASP A CA 1
ATOM 2002 C C . ASP A 1 248 ? 35.265 4.078 41.256 1.00 22.09 248 ASP A C 1
ATOM 2003 O O . ASP A 1 248 ? 36.033 3.551 40.445 1.00 22.11 248 ASP A O 1
ATOM 2008 N N . TYR A 1 249 ? 35.244 5.380 41.521 1.00 22.04 249 TYR A N 1
ATOM 2009 C CA . TYR A 1 249 ? 36.022 6.335 40.765 1.00 23.88 249 TYR A CA 1
ATOM 2010 C C . TYR A 1 249 ? 37.478 6.396 41.213 1.00 25.46 249 TYR A C 1
ATOM 2011 O O . TYR A 1 249 ? 38.338 6.884 40.477 1.00 26.70 249 TYR A O 1
ATOM 2020 N N . GLU A 1 250 ? 37.730 5.846 42.398 1.00 27.52 250 GLU A N 1
ATOM 2021 C CA . GLU A 1 250 ? 39.048 5.868 43.036 1.00 29.90 250 GLU A CA 1
ATOM 2022 C C . GLU A 1 250 ? 39.949 4.745 42.556 1.00 30.42 250 GLU A C 1
ATOM 2023 O O . GLU A 1 250 ? 41.171 4.849 42.658 1.00 31.79 250 GLU A O 1
ATOM 2029 N N . SER A 1 251 ? 39.347 3.679 42.026 1.00 30.40 251 SER A N 1
ATOM 2030 C CA . SER A 1 251 ? 40.100 2.548 41.483 1.00 30.27 251 SER A CA 1
ATOM 2031 C C . SER A 1 251 ? 40.967 2.928 40.284 1.00 30.39 251 SER A C 1
ATOM 2032 O O . SER A 1 251 ? 40.546 3.678 39.401 1.00 30.96 251 SER A O 1
ATOM 2035 N N . GLN A 1 252 ? 42.185 2.400 40.259 1.00 30.18 252 GLN A N 1
ATOM 2036 C CA . GLN A 1 252 ? 43.060 2.586 39.115 1.00 30.21 252 GLN A CA 1
ATOM 2037 C C . GLN A 1 252 ? 42.880 1.450 38.112 1.00 29.11 252 GLN A C 1
ATOM 2038 O O . GLN A 1 252 ? 43.516 1.441 37.051 1.00 29.94 252 GLN A O 1
ATOM 2044 N N . GLY A 1 253 ? 42.009 0.498 38.458 1.00 27.44 253 GLY A N 1
ATOM 2045 C CA . GLY A 1 253 ? 41.630 -0.572 37.547 1.00 25.40 253 GLY A CA 1
ATOM 2046 C C . GLY A 1 253 ? 40.902 -0.058 36.307 1.00 24.27 253 GLY A C 1
ATOM 2047 O O . GLY A 1 253 ? 40.302 1.016 36.321 1.00 24.21 253 GLY A O 1
ATOM 2048 N N . LYS A 1 254 ? 40.987 -0.833 35.231 1.00 23.02 254 LYS A N 1
ATOM 2049 C CA . LYS A 1 254 ? 40.314 -0.508 33.976 1.00 21.82 254 LYS A CA 1
ATOM 2050 C C . LYS A 1 254 ? 40.170 -1.788 33.171 1.00 21.22 254 LYS A C 1
ATOM 2051 O O . LYS A 1 254 ? 41.171 -2.476 32.914 1.00 21.06 254 LYS A O 1
ATOM 2057 N N . ALA A 1 255 ? 38.925 -2.117 32.784 1.00 19.33 255 ALA A N 1
ATOM 2058 C CA . ALA A 1 255 ? 38.636 -3.329 32.005 1.00 19.16 255 ALA A CA 1
ATOM 2059 C C . ALA A 1 255 ? 39.367 -3.292 30.673 1.00 19.47 255 ALA A C 1
ATOM 2060 O O . ALA A 1 255 ? 39.480 -2.242 30.032 1.00 19.51 255 ALA A O 1
ATOM 2062 N N . ASN A 1 256 ? 39.894 -4.441 30.259 1.00 20.35 256 ASN A N 1
ATOM 2063 C CA . ASN A 1 256 ? 40.677 -4.514 29.025 1.00 20.84 256 ASN A CA 1
ATOM 2064 C C . ASN A 1 256 ? 40.661 -5.914 28.456 1.00 21.69 256 ASN A C 1
ATOM 2065 O O . ASN A 1 256 ? 40.662 -6.902 29.195 1.00 21.37 256 ASN A O 1
ATOM 2070 N N . HIS A 1 257 ? 40.650 -5.988 27.135 1.00 22.28 257 HIS A N 1
ATOM 2071 C CA . HIS A 1 257 ? 40.529 -7.249 26.406 1.00 23.70 257 HIS A CA 1
ATOM 2072 C C . HIS A 1 257 ? 41.686 -8.195 26.719 1.00 23.38 257 HIS A C 1
ATOM 2073 O O . HIS A 1 257 ? 41.498 -9.409 26.780 1.00 22.44 257 HIS A O 1
ATOM 2080 N N . GLU A 1 258 ? 42.869 -7.627 26.934 1.00 24.01 258 GLU A N 1
ATOM 2081 C CA . GLU A 1 258 ? 44.058 -8.429 27.230 1.00 25.23 258 GLU A CA 1
ATOM 2082 C C . GLU A 1 258 ? 43.863 -9.301 28.465 1.00 25.15 258 GLU A C 1
ATOM 2083 O O . GLU A 1 258 ? 44.179 -10.504 28.432 1.00 24.95 258 GLU A O 1
ATOM 2089 N N . GLU A 1 259 ? 43.328 -8.713 29.545 1.00 24.47 259 GLU A N 1
ATOM 2090 C CA . GLU A 1 259 ? 43.073 -9.457 30.779 1.00 25.30 259 GLU A CA 1
ATOM 2091 C C . GLU A 1 259 ? 41.960 -10.481 30.563 1.00 24.22 259 GLU A C 1
ATOM 2092 O O . GLU A 1 259 ? 41.986 -11.567 31.150 1.00 23.62 259 GLU A O 1
ATOM 2098 N N . VAL A 1 260 ? 40.978 -10.138 29.727 1.00 23.06 260 VAL A N 1
ATOM 2099 C CA . VAL A 1 260 ? 39.903 -11.059 29.391 1.00 22.42 260 VAL A CA 1
ATOM 2100 C C . VAL A 1 260 ? 40.458 -12.290 28.662 1.00 21.89 260 VAL A C 1
ATOM 2101 O O . VAL A 1 260 ? 40.117 -13.429 29.002 1.00 21.19 260 VAL A O 1
ATOM 2105 N N . LEU A 1 261 ? 41.317 -12.053 27.670 1.00 21.79 261 LEU A N 1
ATOM 2106 C CA . LEU A 1 261 ? 41.978 -13.137 26.923 1.00 22.61 261 LEU A CA 1
ATOM 2107 C C . LEU A 1 261 ? 42.844 -13.994 27.846 1.00 21.93 261 LEU A C 1
ATOM 2108 O O . LEU A 1 261 ? 42.810 -15.228 27.772 1.00 21.65 261 LEU A O 1
ATOM 2113 N N . GLU A 1 262 ? 43.579 -13.336 28.738 1.00 22.25 262 GLU A N 1
ATOM 2114 C CA . GLU A 1 262 ? 44.419 -14.056 29.696 1.00 22.51 262 GLU A CA 1
ATOM 2115 C C . GLU A 1 262 ? 43.608 -14.973 30.606 1.00 21.96 262 GLU A C 1
ATOM 2116 O O . GLU A 1 262 ? 43.986 -16.132 30.817 1.00 21.37 262 GLU A O 1
ATOM 2122 N N . ALA A 1 263 ? 42.482 -14.467 31.128 1.00 20.47 263 ALA A N 1
ATOM 2123 C CA . ALA A 1 263 ? 41.601 -15.265 31.980 1.00 20.00 263 ALA A CA 1
ATOM 2124 C C . ALA A 1 263 ? 41.042 -16.471 31.217 1.00 19.08 263 ALA A C 1
ATOM 2125 O O . ALA A 1 263 ? 40.959 -17.575 31.760 1.00 18.42 263 ALA A O 1
ATOM 2127 N N . GLY A 1 264 ? 40.679 -16.267 29.948 1.00 18.66 264 GLY A N 1
ATOM 2128 C CA . GLY A 1 264 ? 40.148 -17.348 29.105 1.00 19.23 264 GLY A CA 1
ATOM 2129 C C . GLY A 1 264 ? 41.203 -18.429 28.936 1.00 19.81 264 GLY A C 1
ATOM 2130 O O . GLY A 1 264 ? 40.923 -19.618 29.067 1.00 20.03 264 GLY A O 1
ATOM 2131 N N . LYS A 1 265 ? 42.431 -18.001 28.675 1.00 20.68 265 LYS A N 1
ATOM 2132 C CA . LYS A 1 265 ? 43.546 -18.945 28.537 1.00 21.73 265 LYS A CA 1
ATOM 2133 C C . LYS A 1 265 ? 43.764 -19.761 29.798 1.00 21.28 265 LYS A C 1
ATOM 2134 O O . LYS A 1 265 ? 43.881 -20.991 29.750 1.00 21.59 265 LYS A O 1
ATOM 2140 N N . GLN A 1 266 ? 43.811 -19.088 30.931 1.00 21.17 266 GLN A N 1
ATOM 2141 C CA . GLN A 1 266 ? 44.017 -19.770 32.197 1.00 21.18 266 GLN A CA 1
ATOM 2142 C C . GLN A 1 266 ? 42.887 -20.737 32.542 1.00 20.81 266 GLN A C 1
ATOM 2143 O O . GLN A 1 266 ? 43.131 -21.754 33.174 1.00 21.75 266 GLN A O 1
ATOM 2149 N N . ALA A 1 267 ? 41.657 -20.434 32.116 1.00 19.45 267 ALA A N 1
ATOM 2150 C CA . ALA A 1 267 ? 40.506 -21.259 32.454 1.00 18.90 267 ALA A CA 1
ATOM 2151 C C . ALA A 1 267 ? 40.180 -22.330 31.425 1.00 17.76 267 ALA A C 1
ATOM 2152 O O . ALA A 1 267 ? 39.378 -23.220 31.690 1.00 17.89 267 ALA A O 1
ATOM 2154 N N . ALA A 1 268 ? 40.772 -22.218 30.236 1.00 17.26 268 ALA A N 1
ATOM 2155 C CA . ALA A 1 268 ? 40.387 -23.054 29.110 1.00 18.22 268 ALA A CA 1
ATOM 2156 C C . ALA A 1 268 ? 40.282 -24.547 29.431 1.00 18.68 268 ALA A C 1
ATOM 2157 O O . ALA A 1 268 ? 39.277 -25.197 29.125 1.00 18.57 268 ALA A O 1
ATOM 2159 N N . GLN A 1 269 ? 41.312 -25.089 30.069 1.00 19.17 269 GLN A N 1
ATOM 2160 C CA . GLN A 1 269 ? 41.317 -26.502 30.380 1.00 20.24 269 GLN A CA 1
ATOM 2161 C C . GLN A 1 269 ? 40.183 -26.906 31.339 1.00 19.41 269 GLN A C 1
ATOM 2162 O O . GLN A 1 269 ? 39.524 -27.931 31.139 1.00 19.44 269 GLN A O 1
ATOM 2168 N N . LYS A 1 270 ? 39.958 -26.089 32.372 1.00 18.61 270 LYS A N 1
ATOM 2169 C CA . LYS A 1 270 ? 38.920 -26.360 33.353 1.00 19.30 270 LYS A CA 1
ATOM 2170 C C . LYS A 1 270 ? 37.537 -26.258 32.711 1.00 17.46 270 LYS A C 1
ATOM 2171 O O . LYS A 1 270 ? 36.683 -27.075 32.986 1.00 16.87 270 LYS A O 1
ATOM 2177 N N . LEU A 1 271 ? 37.342 -25.277 31.830 1.00 17.83 271 LEU A N 1
ATOM 2178 C CA . LEU A 1 271 ? 36.047 -25.143 31.145 1.00 17.39 271 LEU A CA 1
ATOM 2179 C C . LEU A 1 271 ? 35.759 -26.336 30.243 1.00 16.92 271 LEU A C 1
ATOM 2180 O O . LEU A 1 271 ? 34.658 -26.893 30.275 1.00 15.82 271 LEU A O 1
ATOM 2185 N N . GLU A 1 272 ? 36.767 -26.742 29.469 1.00 17.33 272 GLU A N 1
ATOM 2186 C CA . GLU A 1 272 ? 36.631 -27.888 28.568 1.00 17.37 272 GLU A CA 1
ATOM 2187 C C . GLU A 1 272 ? 36.341 -29.162 29.348 1.00 17.57 272 GLU A C 1
ATOM 2188 O O . GLU A 1 272 ? 35.487 -29.944 28.956 1.00 17.26 272 GLU A O 1
ATOM 2194 N N . GLN A 1 273 ? 37.042 -29.353 30.473 1.00 17.19 273 GLN A N 1
ATOM 2195 C CA . GLN A 1 273 ? 36.864 -30.534 31.309 1.00 18.89 273 GLN A CA 1
ATOM 2196 C C . GLN A 1 273 ? 35.458 -30.543 31.904 1.00 17.10 273 GLN A C 1
ATOM 2197 O O . GLN A 1 273 ? 34.777 -31.567 31.913 1.00 17.43 273 GLN A O 1
ATOM 2203 N N . PHE A 1 274 ? 35.020 -29.383 32.381 1.00 15.85 274 PHE A N 1
ATOM 2204 C CA . PHE A 1 274 ? 33.694 -29.245 32.947 1.00 15.64 274 PHE A CA 1
ATOM 2205 C C . PHE A 1 274 ? 32.606 -29.613 31.926 1.00 15.11 274 PHE A C 1
ATOM 2206 O O . PHE A 1 274 ? 31.734 -30.438 32.207 1.00 15.61 274 PHE A O 1
ATOM 2214 N N . VAL A 1 275 ? 32.666 -29.003 30.738 1.00 15.02 275 VAL A N 1
ATOM 2215 C CA . VAL A 1 275 ? 31.689 -29.318 29.693 1.00 14.71 275 VAL A CA 1
ATOM 2216 C C . VAL A 1 275 ? 31.718 -30.798 29.286 1.00 15.04 275 VAL A C 1
ATOM 2217 O O . VAL A 1 275 ? 30.663 -31.419 29.126 1.00 15.10 275 VAL A O 1
ATOM 2221 N N A SER A 1 276 ? 32.921 -31.352 29.136 0.50 15.84 276 SER A N 1
ATOM 2222 N N B SER A 1 276 ? 32.922 -31.354 29.133 0.50 15.98 276 SER A N 1
ATOM 2223 C CA A SER A 1 276 ? 33.078 -32.765 28.807 0.50 16.71 276 SER A CA 1
ATOM 2224 C CA B SER A 1 276 ? 33.069 -32.768 28.794 0.50 17.03 276 SER A CA 1
ATOM 2225 C C A SER A 1 276 ? 32.412 -33.639 29.856 0.50 17.03 276 SER A C 1
ATOM 2226 C C B SER A 1 276 ? 32.437 -33.661 29.854 0.50 17.23 276 SER A C 1
ATOM 2227 O O A SER A 1 276 ? 31.619 -34.511 29.518 0.50 17.54 276 SER A O 1
ATOM 2228 O O B SER A 1 276 ? 31.698 -34.580 29.519 0.50 17.84 276 SER A O 1
ATOM 2233 N N . LEU A 1 277 ? 32.707 -33.387 31.130 1.00 17.37 277 LEU A N 1
ATOM 2234 C CA . LEU A 1 277 ? 32.112 -34.165 32.208 1.00 17.91 277 LEU A CA 1
ATOM 2235 C C . LEU A 1 277 ? 30.589 -34.034 32.249 1.00 17.89 277 LEU A C 1
ATOM 2236 O O . LEU A 1 277 ? 29.886 -35.006 32.516 1.00 18.72 277 LEU A O 1
ATOM 2241 N N . LEU A 1 278 ? 30.082 -32.829 31.954 1.00 17.94 278 LEU A N 1
ATOM 2242 C CA . LEU A 1 278 ? 28.644 -32.546 31.940 1.00 18.10 278 LEU A CA 1
ATOM 2243 C C . LEU A 1 278 ? 27.855 -33.309 30.874 1.00 17.98 278 LEU A C 1
ATOM 2244 O O . LEU A 1 278 ? 26.634 -33.507 31.014 1.00 18.21 278 LEU A O 1
ATOM 2249 N N . MET A 1 279 ? 28.545 -33.739 29.820 1.00 18.16 279 MET A N 1
ATOM 2250 C CA . MET A 1 279 ? 27.893 -34.596 28.826 1.00 19.11 279 MET A CA 1
ATOM 2251 C C . MET A 1 279 ? 27.185 -35.781 29.468 1.00 20.58 279 MET A C 1
ATOM 2252 O O . MET A 1 279 ? 26.060 -36.118 29.066 1.00 21.74 279 MET A O 1
ATOM 2257 N N . ALA A 1 280 ? 27.815 -36.370 30.496 1.00 20.91 280 ALA A N 1
ATOM 2258 C CA . ALA A 1 280 ? 27.260 -37.554 31.161 1.00 21.72 280 ALA A CA 1
ATOM 2259 C C . ALA A 1 280 ? 25.957 -37.254 31.891 1.00 22.12 280 ALA A C 1
ATOM 2260 O O . ALA A 1 280 ? 25.183 -38.177 32.179 1.00 23.95 280 ALA A O 1
ATOM 2262 N N . SER A 1 281 ? 25.705 -35.975 32.169 1.00 21.85 281 SER A N 1
ATOM 2263 C CA . SER A 1 281 ? 24.497 -35.563 32.888 1.00 22.17 281 SER A CA 1
ATOM 2264 C C . SER A 1 281 ? 23.370 -35.000 32.021 1.00 21.06 281 SER A C 1
ATOM 2265 O O . SER A 1 281 ? 22.272 -34.757 32.510 1.00 21.83 281 SER A O 1
ATOM 2268 N N . ILE A 1 282 ? 23.629 -34.823 30.726 1.00 19.47 282 ILE A N 1
ATOM 2269 C CA . ILE A 1 282 ? 22.585 -34.332 29.826 1.00 18.77 282 ILE A CA 1
ATOM 2270 C C . ILE A 1 282 ? 21.625 -35.484 29.568 1.00 19.24 282 ILE A C 1
ATOM 2271 O O . ILE A 1 282 ? 22.077 -36.575 29.243 1.00 18.61 282 ILE A O 1
ATOM 2276 N N . PRO A 1 283 ? 20.322 -35.269 29.732 1.00 18.72 283 PRO A N 1
ATOM 2277 C CA . PRO A 1 283 ? 19.342 -36.331 29.522 1.00 19.91 283 PRO A CA 1
ATOM 2278 C C . PRO A 1 283 ? 19.440 -36.950 28.139 1.00 20.49 283 PRO A C 1
ATOM 2279 O O . PRO A 1 283 ? 19.808 -36.284 27.169 1.00 19.98 283 PRO A O 1
ATOM 2283 N N . VAL A 1 284 ? 19.144 -38.244 28.074 1.00 22.85 284 VAL A N 1
ATOM 2284 C CA . VAL A 1 284 ? 19.051 -38.931 26.797 1.00 25.61 284 VAL A CA 1
ATOM 2285 C C . VAL A 1 284 ? 17.592 -39.268 26.551 1.00 27.17 284 VAL A C 1
ATOM 2286 O O . VAL A 1 284 ? 16.814 -39.416 27.500 1.00 28.50 284 VAL A O 1
ATOM 2291 N N . ASN B 1 3 ? 28.008 1.039 10.154 1.00 33.54 3 ASN B N 1
ATOM 2292 C CA . ASN B 1 3 ? 28.786 2.274 9.844 1.00 33.62 3 ASN B CA 1
ATOM 2293 C C . ASN B 1 3 ? 29.064 2.387 8.342 1.00 33.62 3 ASN B C 1
ATOM 2294 O O . ASN B 1 3 ? 29.718 1.521 7.746 1.00 34.24 3 ASN B O 1
ATOM 2299 N N . GLY B 1 4 ? 28.554 3.460 7.745 1.00 33.06 4 GLY B N 1
ATOM 2300 C CA . GLY B 1 4 ? 28.671 3.692 6.318 1.00 32.47 4 GLY B CA 1
ATOM 2301 C C . GLY B 1 4 ? 30.032 4.225 5.902 1.00 31.48 4 GLY B C 1
ATOM 2302 O O . GLY B 1 4 ? 30.340 4.250 4.705 1.00 32.17 4 GLY B O 1
ATOM 2303 N N . TYR B 1 5 ? 30.849 4.637 6.877 1.00 29.98 5 TYR B N 1
ATOM 2304 C CA . TYR B 1 5 ? 32.163 5.226 6.600 1.00 28.42 5 TYR B CA 1
ATOM 2305 C C . TYR B 1 5 ? 33.317 4.239 6.739 1.00 28.39 5 TYR B C 1
ATOM 2306 O O . TYR B 1 5 ? 33.383 3.477 7.711 1.00 28.88 5 TYR B O 1
ATOM 2315 N N . THR B 1 6 ? 34.241 4.261 5.777 1.00 27.56 6 THR B N 1
ATOM 2316 C CA . THR B 1 6 ? 35.506 3.541 5.913 1.00 26.92 6 THR B CA 1
ATOM 2317 C C . THR B 1 6 ? 36.556 4.453 6.535 1.00 26.23 6 THR B C 1
ATOM 2318 O O . THR B 1 6 ? 36.362 5.673 6.597 1.00 25.48 6 THR B O 1
ATOM 2322 N N . TYR B 1 7 ? 37.677 3.873 6.971 1.00 25.86 7 TYR B N 1
ATOM 2323 C CA . TYR B 1 7 ? 38.781 4.649 7.531 1.00 25.85 7 TYR B CA 1
ATOM 2324 C C . TYR B 1 7 ? 39.221 5.743 6.565 1.00 25.61 7 TYR B C 1
ATOM 2325 O O . TYR B 1 7 ? 39.506 6.872 6.963 1.00 25.83 7 TYR B O 1
ATOM 2334 N N . GLU B 1 8 ? 39.265 5.384 5.288 1.00 25.75 8 GLU B N 1
ATOM 2335 C CA . GLU B 1 8 ? 39.680 6.300 4.228 1.00 25.45 8 GLU B CA 1
ATOM 2336 C C . GLU B 1 8 ? 38.763 7.523 4.091 1.00 24.82 8 GLU B C 1
ATOM 2337 O O . GLU B 1 8 ? 39.244 8.613 3.813 1.00 24.20 8 GLU B O 1
ATOM 2343 N N . ASP B 1 9 ? 37.458 7.346 4.304 1.00 24.27 9 ASP B N 1
ATOM 2344 C CA . ASP B 1 9 ? 36.512 8.470 4.312 1.00 24.08 9 ASP B CA 1
ATOM 2345 C C . ASP B 1 9 ? 36.868 9.498 5.384 1.00 23.34 9 ASP B C 1
ATOM 2346 O O . ASP B 1 9 ? 36.884 10.703 5.114 1.00 22.80 9 ASP B O 1
ATOM 2351 N N . TYR B 1 10 ? 37.129 9.027 6.605 1.00 23.09 10 TYR B N 1
ATOM 2352 C CA . TYR B 1 10 ? 37.513 9.922 7.689 1.00 22.77 10 TYR B CA 1
ATOM 2353 C C . TYR B 1 10 ? 38.811 10.626 7.325 1.00 22.65 10 TYR B C 1
ATOM 2354 O O . TYR B 1 10 ? 38.948 11.841 7.506 1.00 21.52 10 TYR B O 1
ATOM 2363 N N . GLN B 1 11 ? 39.766 9.830 6.843 1.00 23.06 11 GLN B N 1
ATOM 2364 C CA . GLN B 1 11 ? 41.074 10.305 6.400 1.00 23.86 11 GLN B CA 1
ATOM 2365 C C . GLN B 1 11 ? 40.948 11.380 5.325 1.00 23.17 11 GLN B C 1
ATOM 2366 O O . GLN B 1 11 ? 41.584 12.440 5.425 1.00 23.43 11 GLN B O 1
ATOM 2372 N N . ASP B 1 12 ? 40.125 11.107 4.314 1.00 22.41 12 ASP B N 1
ATOM 2373 C CA . ASP B 1 12 ? 39.915 12.063 3.221 1.00 22.76 12 ASP B CA 1
ATOM 2374 C C . ASP B 1 12 ? 39.371 13.374 3.760 1.00 23.00 12 ASP B C 1
ATOM 2375 O O . ASP B 1 12 ? 39.841 14.447 3.393 1.00 22.93 12 ASP B O 1
ATOM 2380 N N . THR B 1 13 ? 38.378 13.285 4.646 1.00 21.70 13 THR B N 1
ATOM 2381 C CA . THR B 1 13 ? 37.798 14.481 5.223 1.00 21.48 13 THR B CA 1
ATOM 2382 C C . THR B 1 13 ? 38.848 15.284 5.994 1.00 21.86 13 THR B C 1
ATOM 2383 O O . THR B 1 13 ? 38.928 16.505 5.838 1.00 21.97 13 THR B O 1
ATOM 2387 N N . ALA B 1 14 ? 39.634 14.604 6.831 1.00 22.55 14 ALA B N 1
ATOM 2388 C CA . ALA B 1 14 ? 40.691 15.246 7.605 1.00 23.40 14 ALA B CA 1
ATOM 2389 C C . ALA B 1 14 ? 41.744 15.909 6.714 1.00 24.22 14 ALA B C 1
ATOM 2390 O O . ALA B 1 14 ? 42.154 17.046 6.984 1.00 24.18 14 ALA B O 1
ATOM 2392 N N A LYS B 1 15 ? 42.175 15.179 5.676 0.50 24.60 15 LYS B N 1
ATOM 2393 N N B LYS B 1 15 ? 42.172 15.208 5.668 0.50 24.68 15 LYS B N 1
ATOM 2394 C CA A LYS B 1 15 ? 43.125 15.666 4.664 0.50 24.95 15 LYS B CA 1
ATOM 2395 C CA B LYS B 1 15 ? 43.178 15.737 4.753 0.50 25.11 15 LYS B CA 1
ATOM 2396 C C A LYS B 1 15 ? 42.622 16.965 4.078 0.50 24.90 15 LYS B C 1
ATOM 2397 C C B LYS B 1 15 ? 42.651 16.963 4.002 0.50 24.99 15 LYS B C 1
ATOM 2398 O O A LYS B 1 15 ? 43.337 17.972 4.062 0.50 24.93 15 LYS B O 1
ATOM 2399 O O B LYS B 1 15 ? 43.383 17.936 3.819 0.50 25.06 15 LYS B O 1
ATOM 2410 N N . TRP B 1 16 ? 41.380 16.915 3.598 1.00 25.01 16 TRP B N 1
ATOM 2411 C CA . TRP B 1 16 ? 40.713 18.046 2.963 1.00 25.19 16 TRP B CA 1
ATOM 2412 C C . TRP B 1 16 ? 40.713 19.282 3.853 1.00 25.56 16 TRP B C 1
ATOM 2413 O O . TRP B 1 16 ? 41.096 20.362 3.404 1.00 25.80 16 TRP B O 1
ATOM 2424 N N . LEU B 1 17 ? 40.276 19.138 5.108 1.00 24.51 17 LEU B N 1
ATOM 2425 C CA . LEU B 1 17 ? 40.335 20.250 6.066 1.00 24.37 17 LEU B CA 1
ATOM 2426 C C . LEU B 1 17 ? 41.762 20.757 6.280 1.00 24.89 17 LEU B C 1
ATOM 2427 O O . LEU B 1 17 ? 42.001 21.969 6.271 1.00 25.30 17 LEU B O 1
ATOM 2432 N N . LEU B 1 18 ? 42.709 19.836 6.438 1.00 25.64 18 LEU B N 1
ATOM 2433 C CA . LEU B 1 18 ? 44.117 20.197 6.663 1.00 26.77 18 LEU B CA 1
ATOM 2434 C C . LEU B 1 18 ? 44.733 20.974 5.482 1.00 27.89 18 LEU B C 1
ATOM 2435 O O . LEU B 1 18 ? 45.675 21.754 5.668 1.00 27.71 18 LEU B O 1
ATOM 2440 N N . SER B 1 19 ? 44.194 20.760 4.286 1.00 28.97 19 SER B N 1
ATOM 2441 C CA . SER B 1 19 ? 44.707 21.432 3.096 1.00 29.98 19 SER B CA 1
ATOM 2442 C C . SER B 1 19 ? 44.012 22.775 2.885 1.00 30.49 19 SER B C 1
ATOM 2443 O O . SER B 1 19 ? 44.547 23.654 2.205 1.00 31.08 19 SER B O 1
ATOM 2446 N N . HIS B 1 20 ? 42.835 22.950 3.492 1.00 30.34 20 HIS B N 1
ATOM 2447 C CA . HIS B 1 20 ? 42.037 24.158 3.291 1.00 30.04 20 HIS B CA 1
ATOM 2448 C C . HIS B 1 20 ? 42.143 25.189 4.414 1.00 29.88 20 HIS B C 1
ATOM 2449 O O . HIS B 1 20 ? 41.594 26.287 4.297 1.00 30.56 20 HIS B O 1
ATOM 2456 N N . THR B 1 21 ? 42.836 24.834 5.492 1.00 29.79 21 THR B N 1
ATOM 2457 C CA . THR B 1 21 ? 43.224 25.785 6.533 1.00 29.46 21 THR B CA 1
ATOM 2458 C C . THR B 1 21 ? 44.630 25.482 7.014 1.00 29.36 21 THR B C 1
ATOM 2459 O O . THR B 1 21 ? 45.072 24.330 6.974 1.00 29.44 21 THR B O 1
ATOM 2463 N N A GLU B 1 22 ? 45.337 26.518 7.462 0.50 29.25 22 GLU B N 1
ATOM 2464 N N B GLU B 1 22 ? 45.318 26.523 7.476 0.50 29.21 22 GLU B N 1
ATOM 2465 C CA A GLU B 1 22 ? 46.677 26.364 8.023 0.50 29.28 22 GLU B CA 1
ATOM 2466 C CA B GLU B 1 22 ? 46.665 26.409 8.022 0.50 29.11 22 GLU B CA 1
ATOM 2467 C C A GLU B 1 22 ? 46.651 26.079 9.521 0.50 28.68 22 GLU B C 1
ATOM 2468 C C B GLU B 1 22 ? 46.658 26.129 9.524 0.50 28.63 22 GLU B C 1
ATOM 2469 O O A GLU B 1 22 ? 47.674 25.696 10.106 0.50 28.80 22 GLU B O 1
ATOM 2470 O O B GLU B 1 22 ? 47.696 25.794 10.110 0.50 28.77 22 GLU B O 1
ATOM 2481 N N . GLN B 1 23 ? 45.487 26.277 10.146 1.00 28.24 23 GLN B N 1
ATOM 2482 C CA . GLN B 1 23 ? 45.344 26.064 11.585 1.00 27.43 23 GLN B CA 1
ATOM 2483 C C . GLN B 1 23 ? 45.438 24.597 11.943 1.00 26.03 23 GLN B C 1
ATOM 2484 O O . GLN B 1 23 ? 44.987 23.723 11.185 1.00 25.65 23 GLN B O 1
ATOM 2490 N N . ARG B 1 24 ? 46.056 24.351 13.089 1.00 25.16 24 ARG B N 1
ATOM 2491 C CA . ARG B 1 24 ? 46.291 23.004 13.595 1.00 24.70 24 ARG B CA 1
ATOM 2492 C C . ARG B 1 24 ? 45.788 22.923 15.041 1.00 23.87 24 ARG B C 1
ATOM 2493 O O . ARG B 1 24 ? 46.573 22.947 15.985 1.00 23.72 24 ARG B O 1
ATOM 2501 N N . PRO B 1 25 ? 44.465 22.811 15.212 1.00 23.61 25 PRO B N 1
ATOM 2502 C CA . PRO B 1 25 ? 43.882 22.788 16.549 1.00 22.67 25 PRO B CA 1
ATOM 2503 C C . PRO B 1 25 ? 44.213 21.509 17.309 1.00 22.02 25 PRO B C 1
ATOM 2504 O O . PRO B 1 25 ? 44.267 20.429 16.719 1.00 21.66 25 PRO B O 1
ATOM 2508 N N . GLN B 1 26 ? 44.455 21.659 18.604 1.00 21.82 26 GLN B N 1
ATOM 2509 C CA . GLN B 1 26 ? 44.607 20.526 19.514 1.00 22.38 26 GLN B CA 1
ATOM 2510 C C . GLN B 1 26 ? 43.346 20.268 20.345 1.00 21.57 26 GLN B C 1
ATOM 2511 O O . GLN B 1 26 ? 43.282 19.275 21.082 1.00 21.83 26 GLN B O 1
ATOM 2517 N N . VAL B 1 27 ? 42.396 21.199 20.263 1.00 19.68 27 VAL B N 1
ATOM 2518 C CA . VAL B 1 27 ? 41.130 21.128 21.006 1.00 18.62 27 VAL B CA 1
ATOM 2519 C C . VAL B 1 27 ? 39.952 21.196 20.042 1.00 17.59 27 VAL B C 1
ATOM 2520 O O . VAL B 1 27 ? 39.939 22.008 19.120 1.00 15.87 27 VAL B O 1
ATOM 2524 N N . ALA B 1 28 ? 38.959 20.318 20.247 1.00 15.88 28 ALA B N 1
ATOM 2525 C CA . ALA B 1 28 ? 37.676 20.408 19.554 1.00 14.55 28 ALA B CA 1
ATOM 2526 C C . ALA B 1 28 ? 36.594 20.707 20.589 1.00 14.44 28 ALA B C 1
ATOM 2527 O O . ALA B 1 28 ? 36.655 20.212 21.717 1.00 14.30 28 ALA B O 1
ATOM 2529 N N . VAL B 1 29 ? 35.625 21.534 20.201 1.00 14.13 29 VAL B N 1
ATOM 2530 C CA . VAL B 1 29 ? 34.483 21.865 21.064 1.00 13.87 29 VAL B CA 1
ATOM 2531 C C . VAL B 1 29 ? 33.218 21.595 20.282 1.00 13.52 29 VAL B C 1
ATOM 2532 O O . VAL B 1 29 ? 33.018 22.112 19.189 1.00 14.44 29 VAL B O 1
ATOM 2536 N N . ILE B 1 30 ? 32.363 20.743 20.861 1.00 12.59 30 ILE B N 1
ATOM 2537 C CA . ILE B 1 30 ? 31.025 20.517 20.313 1.00 12.77 30 ILE B CA 1
ATOM 2538 C C . ILE B 1 30 ? 30.072 21.334 21.171 1.00 13.09 30 ILE B C 1
ATOM 2539 O O . ILE B 1 30 ? 29.898 21.045 22.360 1.00 13.44 30 ILE B O 1
ATOM 2544 N N . CYS B 1 31 ? 29.503 22.379 20.577 1.00 12.91 31 CYS B N 1
ATOM 2545 C CA . CYS B 1 31 ? 28.712 23.359 21.331 1.00 15.22 31 CYS B CA 1
ATOM 2546 C C . CYS B 1 31 ? 27.291 22.879 21.468 1.00 15.55 31 CYS B C 1
ATOM 2547 O O . CYS B 1 31 ? 26.574 22.789 20.472 1.00 17.75 31 CYS B O 1
ATOM 2550 N N . GLY B 1 32 ? 26.877 22.582 22.693 1.00 14.77 32 GLY B N 1
ATOM 2551 C CA . GLY B 1 32 ? 25.475 22.260 22.924 1.00 14.68 32 GLY B CA 1
ATOM 2552 C C . GLY B 1 32 ? 24.643 23.488 23.175 1.00 15.19 32 GLY B C 1
ATOM 2553 O O . GLY B 1 32 ? 25.125 24.631 22.981 1.00 15.47 32 GLY B O 1
ATOM 2554 N N . SER B 1 33 ? 23.412 23.273 23.618 1.00 14.71 33 SER B N 1
ATOM 2555 C CA . SER B 1 33 ? 22.502 24.387 23.922 1.00 15.13 33 SER B CA 1
ATOM 2556 C C . SER B 1 33 ? 23.118 25.389 24.882 1.00 15.59 33 SER B C 1
ATOM 2557 O O . SER B 1 33 ? 23.705 25.012 25.908 1.00 15.42 33 SER B O 1
ATOM 2560 N N . GLY B 1 34 ? 22.979 26.671 24.563 1.00 16.09 34 GLY B N 1
ATOM 2561 C CA . GLY B 1 34 ? 23.616 27.708 25.367 1.00 17.49 34 GLY B CA 1
ATOM 2562 C C . GLY B 1 34 ? 24.997 28.131 24.897 1.00 18.08 34 GLY B C 1
ATOM 2563 O O . GLY B 1 34 ? 25.483 29.191 25.293 1.00 18.74 34 GLY B O 1
ATOM 2564 N N . LEU B 1 35 ? 25.649 27.310 24.072 1.00 18.58 35 LEU B N 1
ATOM 2565 C CA . LEU B 1 35 ? 27.003 27.597 23.623 1.00 19.63 35 LEU B CA 1
ATOM 2566 C C . LEU B 1 35 ? 27.089 27.895 22.122 1.00 19.53 35 LEU B C 1
ATOM 2567 O O . LEU B 1 35 ? 28.183 28.043 21.595 1.00 20.63 35 LEU B O 1
ATOM 2572 N N . GLY B 1 36 ? 25.950 28.042 21.449 1.00 20.34 36 GLY B N 1
ATOM 2573 C CA . GLY B 1 36 ? 25.942 28.325 20.012 1.00 22.16 36 GLY B CA 1
ATOM 2574 C C . GLY B 1 36 ? 26.726 29.574 19.632 1.00 22.91 36 GLY B C 1
ATOM 2575 O O . GLY B 1 36 ? 27.304 29.644 18.548 1.00 24.93 36 GLY B O 1
ATOM 2576 N N . GLY B 1 37 ? 26.765 30.559 20.523 1.00 22.76 37 GLY B N 1
ATOM 2577 C CA . GLY B 1 37 ? 27.474 31.814 20.255 1.00 22.02 37 GLY B CA 1
ATOM 2578 C C . GLY B 1 37 ? 28.975 31.795 20.487 1.00 21.98 37 GLY B C 1
ATOM 2579 O O . GLY B 1 37 ? 29.647 32.803 20.256 1.00 21.09 37 GLY B O 1
ATOM 2580 N N . LEU B 1 38 ? 29.526 30.664 20.941 1.00 21.11 38 LEU B N 1
ATOM 2581 C CA . LEU B 1 38 ? 30.937 30.593 21.302 1.00 20.69 38 LEU B CA 1
ATOM 2582 C C . LEU B 1 38 ? 31.894 30.877 20.139 1.00 21.48 38 LEU B C 1
ATOM 2583 O O . LEU B 1 38 ? 32.992 31.407 20.352 1.00 21.26 38 LEU B O 1
ATOM 2588 N N . VAL B 1 39 ? 31.465 30.530 18.932 1.00 22.06 39 VAL B N 1
ATOM 2589 C CA . VAL B 1 39 ? 32.263 30.812 17.735 1.00 23.64 39 VAL B CA 1
ATOM 2590 C C . VAL B 1 39 ? 32.509 32.323 17.595 1.00 24.21 39 VAL B C 1
ATOM 2591 O O . VAL B 1 39 ? 33.530 32.738 17.042 1.00 25.48 39 VAL B O 1
ATOM 2595 N N . ASN B 1 40 ? 31.609 33.138 18.145 1.00 24.13 40 ASN B N 1
ATOM 2596 C CA . ASN B 1 40 ? 31.753 34.602 18.035 1.00 24.37 40 ASN B CA 1
ATOM 2597 C C . ASN B 1 40 ? 32.918 35.163 18.830 1.00 24.49 40 ASN B C 1
ATOM 2598 O O . ASN B 1 40 ? 33.347 36.301 18.590 1.00 24.41 40 ASN B O 1
ATOM 2603 N N . LYS B 1 41 ? 33.417 34.382 19.780 1.00 24.19 41 LYS B N 1
ATOM 2604 C CA . LYS B 1 41 ? 34.556 34.763 20.595 1.00 25.03 41 LYS B CA 1
ATOM 2605 C C . LYS B 1 41 ? 35.868 34.339 19.937 1.00 24.78 41 LYS B C 1
ATOM 2606 O O . LYS B 1 41 ? 36.951 34.610 20.464 1.00 25.45 41 LYS B O 1
ATOM 2612 N N . LEU B 1 42 ? 35.763 33.665 18.791 1.00 24.58 42 LEU B N 1
ATOM 2613 C CA . LEU B 1 42 ? 36.946 33.198 18.063 1.00 24.49 42 LEU B CA 1
ATOM 2614 C C . LEU B 1 42 ? 37.603 34.324 17.264 1.00 25.29 42 LEU B C 1
ATOM 2615 O O . LEU B 1 42 ? 36.920 35.084 16.552 1.00 25.39 42 LEU B O 1
ATOM 2620 N N . THR B 1 43 ? 38.921 34.409 17.389 1.00 25.73 43 THR B N 1
ATOM 2621 C CA . THR B 1 43 ? 39.728 35.254 16.498 1.00 26.75 43 THR B CA 1
ATOM 2622 C C . THR B 1 43 ? 40.328 34.413 15.388 1.00 28.01 43 THR B C 1
ATOM 2623 O O . THR B 1 43 ? 40.448 33.182 15.512 1.00 27.58 43 THR B O 1
ATOM 2627 N N . GLN B 1 44 ? 40.723 35.086 14.308 1.00 28.79 44 GLN B N 1
ATOM 2628 C CA . GLN B 1 44 ? 41.336 34.430 13.153 1.00 30.47 44 GLN B CA 1
ATOM 2629 C C . GLN B 1 44 ? 40.465 33.254 12.667 1.00 30.20 44 GLN B C 1
ATOM 2630 O O . GLN B 1 44 ? 40.968 32.234 12.200 1.00 30.29 44 GLN B O 1
ATOM 2636 N N . ALA B 1 45 ? 39.147 33.440 12.750 1.00 30.06 45 ALA B N 1
ATOM 2637 C CA . ALA B 1 45 ? 38.167 32.392 12.438 1.00 29.63 45 ALA B CA 1
ATOM 2638 C C . ALA B 1 45 ? 38.026 32.111 10.949 1.00 29.96 45 ALA B C 1
ATOM 2639 O O . ALA B 1 45 ? 37.936 33.040 10.127 1.00 30.23 45 ALA B O 1
ATOM 2641 N N . GLN B 1 46 ? 38.010 30.824 10.605 1.00 29.45 46 GLN B N 1
ATOM 2642 C CA . GLN B 1 46 ? 37.705 30.376 9.262 1.00 29.91 46 GLN B CA 1
ATOM 2643 C C . GLN B 1 46 ? 36.564 29.383 9.366 1.00 29.34 46 GLN B C 1
ATOM 2644 O O . GLN B 1 46 ? 36.638 28.417 10.146 1.00 29.25 46 GLN B O 1
ATOM 2650 N N A THR B 1 47 ? 35.539 29.591 8.549 0.50 29.04 47 THR B N 1
ATOM 2651 N N B THR B 1 47 ? 35.506 29.634 8.605 0.50 29.14 47 THR B N 1
ATOM 2652 C CA A THR B 1 47 ? 34.313 28.811 8.620 0.50 28.74 47 THR B CA 1
ATOM 2653 C CA B THR B 1 47 ? 34.331 28.779 8.617 0.50 28.99 47 THR B CA 1
ATOM 2654 C C A THR B 1 47 ? 34.092 27.940 7.386 0.50 29.00 47 THR B C 1
ATOM 2655 C C B THR B 1 47 ? 34.289 27.865 7.407 0.50 29.12 47 THR B C 1
ATOM 2656 O O A THR B 1 47 ? 34.233 28.403 6.248 0.50 28.57 47 THR B O 1
ATOM 2657 O O B THR B 1 47 ? 34.746 28.222 6.315 0.50 28.78 47 THR B O 1
ATOM 2664 N N . PHE B 1 48 ? 33.735 26.678 7.629 1.00 28.78 48 PHE B N 1
ATOM 2665 C CA . PHE B 1 48 ? 33.388 25.746 6.577 1.00 28.97 48 PHE B CA 1
ATOM 2666 C C . PHE B 1 48 ? 31.961 25.305 6.870 1.00 29.37 48 PHE B C 1
ATOM 2667 O O . PHE B 1 48 ? 31.687 24.792 7.957 1.00 29.71 48 PHE B O 1
ATOM 2675 N N . ASP B 1 49 ? 31.048 25.525 5.930 1.00 29.35 49 ASP B N 1
ATOM 2676 C CA . ASP B 1 49 ? 29.712 24.943 6.025 1.00 29.72 49 ASP B CA 1
ATOM 2677 C C . ASP B 1 49 ? 29.851 23.430 5.931 1.00 29.41 49 ASP B C 1
ATOM 2678 O O . ASP B 1 49 ? 30.693 22.924 5.181 1.00 28.37 49 ASP B O 1
ATOM 2683 N N . TYR B 1 50 ? 29.045 22.703 6.705 1.00 29.32 50 TYR B N 1
ATOM 2684 C CA . TYR B 1 50 ? 29.068 21.242 6.626 1.00 29.34 50 TYR B CA 1
ATOM 2685 C C . TYR B 1 50 ? 28.869 20.781 5.179 1.00 30.34 50 TYR B C 1
ATOM 2686 O O . TYR B 1 50 ? 29.500 19.817 4.739 1.00 30.65 50 TYR B O 1
ATOM 2695 N N . SER B 1 51 ? 28.020 21.495 4.433 1.00 31.24 51 SER B N 1
ATOM 2696 C CA . SER B 1 51 ? 27.788 21.192 3.015 1.00 31.73 51 SER B CA 1
ATOM 2697 C C . SER B 1 51 ? 29.047 21.271 2.135 1.00 31.98 51 SER B C 1
ATOM 2698 O O . SER B 1 51 ? 29.060 20.704 1.050 1.00 32.45 51 SER B O 1
ATOM 2701 N N . GLU B 1 52 ? 30.082 21.972 2.605 1.00 31.78 52 GLU B N 1
ATOM 2702 C CA . GLU B 1 52 ? 31.348 22.131 1.871 1.00 31.73 52 GLU B CA 1
ATOM 2703 C C . GLU B 1 52 ? 32.329 20.989 2.072 1.00 30.96 52 GLU B C 1
ATOM 2704 O O . GLU B 1 52 ? 33.220 20.773 1.243 1.00 31.31 52 GLU B O 1
ATOM 2710 N N . ILE B 1 53 ? 32.205 20.292 3.199 1.00 29.45 53 ILE B N 1
ATOM 2711 C CA . ILE B 1 53 ? 33.207 19.299 3.603 1.00 28.00 53 ILE B CA 1
ATOM 2712 C C . ILE B 1 53 ? 32.839 17.900 3.100 1.00 27.44 53 ILE B C 1
ATOM 2713 O O . ILE B 1 53 ? 31.720 17.434 3.329 1.00 27.65 53 ILE B O 1
ATOM 2718 N N . PRO B 1 54 ? 33.766 17.229 2.412 1.00 26.51 54 PRO B N 1
ATOM 2719 C CA . PRO B 1 54 ? 33.522 15.864 1.934 1.00 26.07 54 PRO B CA 1
ATOM 2720 C C . PRO B 1 54 ? 33.081 14.942 3.072 1.00 25.74 54 PRO B C 1
ATOM 2721 O O . PRO B 1 54 ? 33.632 15.006 4.176 1.00 25.47 54 PRO B O 1
ATOM 2725 N N . ASN B 1 55 ? 32.060 14.134 2.797 1.00 25.28 55 ASN B N 1
ATOM 2726 C CA . ASN B 1 55 ? 31.561 13.100 3.717 1.00 25.36 55 ASN B CA 1
ATOM 2727 C C . ASN B 1 55 ? 30.741 13.556 4.932 1.00 25.43 55 ASN B C 1
ATOM 2728 O O . ASN B 1 55 ? 30.174 12.714 5.635 1.00 24.92 55 ASN B O 1
ATOM 2733 N N . PHE B 1 56 ? 30.655 14.863 5.174 1.00 25.24 56 PHE B N 1
ATOM 2734 C CA . PHE B 1 56 ? 29.983 15.360 6.378 1.00 25.88 56 PHE B CA 1
ATOM 2735 C C . PHE B 1 56 ? 28.484 15.076 6.293 1.00 26.37 56 PHE B C 1
ATOM 2736 O O . PHE B 1 56 ? 27.899 15.218 5.222 1.00 26.85 56 PHE B O 1
ATOM 2744 N N . PRO B 1 57 ? 27.848 14.650 7.388 1.00 26.49 57 PRO B N 1
ATOM 2745 C CA . PRO B 1 57 ? 26.379 14.536 7.402 1.00 27.00 57 PRO B CA 1
ATOM 2746 C C . PRO B 1 57 ? 25.715 15.882 7.097 1.00 27.43 57 PRO B C 1
ATOM 2747 O O . PRO B 1 57 ? 26.314 16.936 7.366 1.00 28.31 57 PRO B O 1
ATOM 2751 N N . GLY B 1 66 ? 24.547 23.835 9.629 1.00 30.62 66 GLY B N 1
ATOM 2752 C CA . GLY B 1 66 ? 25.639 23.828 10.595 1.00 30.03 66 GLY B CA 1
ATOM 2753 C C . GLY B 1 66 ? 26.971 24.152 9.945 1.00 29.66 66 GLY B C 1
ATOM 2754 O O . GLY B 1 66 ? 27.113 24.088 8.719 1.00 30.21 66 GLY B O 1
ATOM 2755 N N . ARG B 1 67 ? 27.951 24.504 10.772 1.00 28.53 67 ARG B N 1
ATOM 2756 C CA . ARG B 1 67 ? 29.279 24.846 10.277 1.00 28.13 67 ARG B CA 1
ATOM 2757 C C . ARG B 1 67 ? 30.395 24.475 11.254 1.00 26.17 67 ARG B C 1
ATOM 2758 O O . ARG B 1 67 ? 30.198 24.403 12.480 1.00 25.84 67 ARG B O 1
ATOM 2766 N N . LEU B 1 68 ? 31.553 24.190 10.672 1.00 24.23 68 LEU B N 1
ATOM 2767 C CA . LEU B 1 68 ? 32.764 23.910 11.403 1.00 22.74 68 LEU B CA 1
ATOM 2768 C C . LEU B 1 68 ? 33.624 25.171 11.363 1.00 22.28 68 LEU B C 1
ATOM 2769 O O . LEU B 1 68 ? 33.884 25.718 10.280 1.00 21.96 68 LEU B O 1
ATOM 2774 N N . VAL B 1 69 ? 34.032 25.646 12.532 1.00 20.33 69 VAL B N 1
ATOM 2775 C CA . VAL B 1 69 ? 34.784 26.900 12.629 1.00 19.69 69 VAL B CA 1
ATOM 2776 C C . VAL B 1 69 ? 36.139 26.641 13.262 1.00 19.77 69 VAL B C 1
ATOM 2777 O O . VAL B 1 69 ? 36.249 26.156 14.400 1.00 19.51 69 VAL B O 1
ATOM 2781 N N . PHE B 1 70 ? 37.197 26.965 12.525 1.00 19.07 70 PHE B N 1
ATOM 2782 C CA . PHE B 1 70 ? 38.514 26.909 13.082 1.00 18.68 70 PHE B CA 1
ATOM 2783 C C . PHE B 1 70 ? 38.844 28.321 13.489 1.00 19.74 70 PHE B C 1
ATOM 2784 O O . PHE B 1 70 ? 38.657 29.252 12.704 1.00 20.70 70 PHE B O 1
ATOM 2792 N N . GLY B 1 71 ? 39.335 28.479 14.698 1.00 18.43 71 GLY B N 1
ATOM 2793 C CA . GLY B 1 71 ? 39.729 29.796 15.142 1.00 20.39 71 GLY B CA 1
ATOM 2794 C C . GLY B 1 71 ? 40.404 29.675 16.462 1.00 20.44 71 GLY B C 1
ATOM 2795 O O . GLY B 1 71 ? 40.699 28.570 16.943 1.00 22.42 71 GLY B O 1
ATOM 2796 N N . ILE B 1 72 ? 40.666 30.819 17.066 1.00 21.44 72 ILE B N 1
ATOM 2797 C CA . ILE B 1 72 ? 41.455 30.850 18.264 1.00 21.84 72 ILE B CA 1
ATOM 2798 C C . ILE B 1 72 ? 40.582 31.325 19.421 1.00 21.73 72 ILE B C 1
ATOM 2799 O O . ILE B 1 72 ? 39.909 32.360 19.301 1.00 21.71 72 ILE B O 1
ATOM 2804 N N . LEU B 1 73 ? 40.577 30.539 20.504 1.00 21.93 73 LEU B N 1
ATOM 2805 C CA . LEU B 1 73 ? 39.788 30.827 21.699 1.00 22.25 73 LEU B CA 1
ATOM 2806 C C . LEU B 1 73 ? 40.712 30.992 22.874 1.00 23.09 73 LEU B C 1
ATOM 2807 O O . LEU B 1 73 ? 41.370 30.045 23.293 1.00 22.72 73 LEU B O 1
ATOM 2812 N N . ASN B 1 74 ? 40.759 32.215 23.399 1.00 25.34 74 ASN B N 1
ATOM 2813 C CA . ASN B 1 74 ? 41.636 32.550 24.506 1.00 26.92 74 ASN B CA 1
ATOM 2814 C C . ASN B 1 74 ? 43.070 32.122 24.174 1.00 27.21 74 ASN B C 1
ATOM 2815 O O . ASN B 1 74 ? 43.738 31.465 24.959 1.00 28.08 74 ASN B O 1
ATOM 2820 N N . GLY B 1 75 ? 43.497 32.458 22.958 1.00 27.55 75 GLY B N 1
ATOM 2821 C CA . GLY B 1 75 ? 44.820 32.088 22.462 1.00 27.27 75 GLY B CA 1
ATOM 2822 C C . GLY B 1 75 ? 45.011 30.661 21.961 1.00 26.71 75 GLY B C 1
ATOM 2823 O O . GLY B 1 75 ? 46.025 30.365 21.323 1.00 27.29 75 GLY B O 1
ATOM 2824 N N A ARG B 1 76 ? 44.042 29.780 22.225 0.50 26.09 76 ARG B N 1
ATOM 2825 N N B ARG B 1 76 ? 44.037 29.793 22.230 0.50 26.01 76 ARG B N 1
ATOM 2826 C CA A ARG B 1 76 ? 44.173 28.346 21.930 0.50 25.31 76 ARG B CA 1
ATOM 2827 C CA B ARG B 1 76 ? 44.155 28.385 21.889 0.50 25.21 76 ARG B CA 1
ATOM 2828 C C A ARG B 1 76 ? 43.424 27.930 20.653 0.50 24.35 76 ARG B C 1
ATOM 2829 C C B ARG B 1 76 ? 43.447 28.047 20.581 0.50 24.27 76 ARG B C 1
ATOM 2830 O O A ARG B 1 76 ? 42.208 28.146 20.529 0.50 23.80 76 ARG B O 1
ATOM 2831 O O B ARG B 1 76 ? 42.289 28.428 20.362 0.50 23.70 76 ARG B O 1
ATOM 2846 N N . ALA B 1 77 ? 44.159 27.346 19.702 1.00 23.79 77 ALA B N 1
ATOM 2847 C CA . ALA B 1 77 ? 43.589 26.924 18.432 1.00 22.34 77 ALA B CA 1
ATOM 2848 C C . ALA B 1 77 ? 42.550 25.839 18.681 1.00 21.07 77 ALA B C 1
ATOM 2849 O O . ALA B 1 77 ? 42.835 24.828 19.317 1.00 21.35 77 ALA B O 1
ATOM 2851 N N A CYS B 1 78 ? 41.346 26.091 18.174 0.70 20.30 78 CYS B N 1
ATOM 2852 N N B CYS B 1 78 ? 41.348 26.056 18.175 0.30 20.56 78 CYS B N 1
ATOM 2853 C CA A CYS B 1 78 ? 40.206 25.190 18.340 0.70 19.46 78 CYS B CA 1
ATOM 2854 C CA B CYS B 1 78 ? 40.296 25.076 18.348 0.30 19.85 78 CYS B CA 1
ATOM 2855 C C A CYS B 1 78 ? 39.563 24.885 17.007 0.70 19.03 78 CYS B C 1
ATOM 2856 C C B CYS B 1 78 ? 39.512 24.908 17.064 0.30 19.28 78 CYS B C 1
ATOM 2857 O O A CYS B 1 78 ? 39.688 25.652 16.042 0.70 18.88 78 CYS B O 1
ATOM 2858 O O B CYS B 1 78 ? 39.518 25.783 16.191 0.30 19.22 78 CYS B O 1
ATOM 2863 N N . VAL B 1 79 ? 38.846 23.764 16.949 1.00 18.53 79 VAL B N 1
ATOM 2864 C CA . VAL B 1 79 ? 37.879 23.552 15.906 1.00 18.11 79 VAL B CA 1
ATOM 2865 C C . VAL B 1 79 ? 36.553 23.371 16.654 1.00 17.33 79 VAL B C 1
ATOM 2866 O O . VAL B 1 79 ? 36.482 22.642 17.654 1.00 17.52 79 VAL B O 1
ATOM 2870 N N A MET B 1 80 ? 35.519 24.042 16.176 0.50 16.92 80 MET B N 1
ATOM 2871 N N B MET B 1 80 ? 35.531 24.065 16.172 0.50 17.15 80 MET B N 1
ATOM 2872 C CA A MET B 1 80 ? 34.254 24.049 16.888 0.50 16.90 80 MET B CA 1
ATOM 2873 C CA B MET B 1 80 ? 34.225 24.080 16.815 0.50 17.30 80 MET B CA 1
ATOM 2874 C C A MET B 1 80 ? 33.100 23.713 15.960 0.50 16.86 80 MET B C 1
ATOM 2875 C C B MET B 1 80 ? 33.139 23.622 15.882 0.50 17.17 80 MET B C 1
ATOM 2876 O O A MET B 1 80 ? 33.005 24.248 14.853 0.50 16.33 80 MET B O 1
ATOM 2877 O O B MET B 1 80 ? 33.112 24.005 14.713 0.50 16.81 80 MET B O 1
ATOM 2886 N N . MET B 1 81 ? 32.236 22.802 16.414 1.00 17.17 81 MET B N 1
ATOM 2887 C CA . MET B 1 81 ? 30.972 22.503 15.745 1.00 18.39 81 MET B CA 1
ATOM 2888 C C . MET B 1 81 ? 29.904 23.429 16.283 1.00 19.72 81 MET B C 1
ATOM 2889 O O . MET B 1 81 ? 29.607 23.412 17.486 1.00 19.80 81 MET B O 1
ATOM 2894 N N . GLN B 1 82 ? 29.352 24.244 15.390 1.00 21.34 82 GLN B N 1
ATOM 2895 C CA . GLN B 1 82 ? 28.197 25.067 15.669 1.00 24.11 82 GLN B CA 1
ATOM 2896 C C . GLN B 1 82 ? 27.029 24.340 15.012 1.00 24.65 82 GLN B C 1
ATOM 2897 O O . GLN B 1 82 ? 26.814 24.427 13.782 1.00 24.89 82 GLN B O 1
ATOM 2903 N N . GLY B 1 83 ? 26.305 23.604 15.855 1.00 24.60 83 GLY B N 1
ATOM 2904 C CA . GLY B 1 83 ? 25.324 22.620 15.421 1.00 24.59 83 GLY B CA 1
ATOM 2905 C C . GLY B 1 83 ? 25.896 21.215 15.571 1.00 23.89 83 GLY B C 1
ATOM 2906 O O . GLY B 1 83 ? 26.875 20.875 14.901 1.00 24.55 83 GLY B O 1
ATOM 2907 N N . ARG B 1 84 ? 25.327 20.415 16.482 1.00 22.41 84 ARG B N 1
ATOM 2908 C CA . ARG B 1 84 ? 25.598 18.970 16.509 1.00 19.82 84 ARG B CA 1
ATOM 2909 C C . ARG B 1 84 ? 24.413 18.191 15.931 1.00 19.25 84 ARG B C 1
ATOM 2910 O O . ARG B 1 84 ? 23.366 18.758 15.632 1.00 18.58 84 ARG B O 1
ATOM 2918 N N . PHE B 1 85 ? 24.605 16.882 15.781 1.00 18.15 85 PHE B N 1
ATOM 2919 C CA . PHE B 1 85 ? 23.594 15.974 15.228 1.00 17.94 85 PHE B CA 1
ATOM 2920 C C . PHE B 1 85 ? 22.982 15.172 16.371 1.00 16.85 85 PHE B C 1
ATOM 2921 O O . PHE B 1 85 ? 23.662 14.851 17.351 1.00 16.93 85 PHE B O 1
ATOM 2929 N N . HIS B 1 86 ? 21.695 14.855 16.233 1.00 15.11 86 HIS B N 1
ATOM 2930 C CA . HIS B 1 86 ? 20.966 14.168 17.310 1.00 14.42 86 HIS B CA 1
ATOM 2931 C C . HIS B 1 86 ? 20.250 12.919 16.839 1.00 13.10 86 HIS B C 1
ATOM 2932 O O . HIS B 1 86 ? 19.619 12.916 15.757 1.00 13.32 86 HIS B O 1
ATOM 2939 N N . MET B 1 87 ? 20.279 11.880 17.671 1.00 12.90 87 MET B N 1
ATOM 2940 C CA . MET B 1 87 ? 19.491 10.693 17.405 1.00 12.66 87 MET B CA 1
ATOM 2941 C C . MET B 1 87 ? 18.019 11.064 17.174 1.00 11.26 87 MET B C 1
ATOM 2942 O O . MET B 1 87 ? 17.384 10.514 16.266 1.00 11.14 87 MET B O 1
ATOM 2947 N N . TYR B 1 88 ? 17.459 11.966 17.976 1.00 10.90 88 TYR B N 1
ATOM 2948 C CA . TYR B 1 88 ? 16.020 12.236 17.845 1.00 10.80 88 TYR B CA 1
ATOM 2949 C C . TYR B 1 88 ? 15.647 12.867 16.498 1.00 11.91 88 TYR B C 1
ATOM 2950 O O . TYR B 1 88 ? 14.463 12.834 16.125 1.00 11.91 88 TYR B O 1
ATOM 2959 N N A GLU B 1 89 ? 16.617 13.447 15.785 0.50 11.80 89 GLU B N 1
ATOM 2960 N N B GLU B 1 89 ? 16.651 13.406 15.805 0.50 12.03 89 GLU B N 1
ATOM 2961 C CA A GLU B 1 89 ? 16.348 14.014 14.446 0.50 12.24 89 GLU B CA 1
ATOM 2962 C CA B GLU B 1 89 ? 16.481 14.017 14.488 0.50 13.28 89 GLU B CA 1
ATOM 2963 C C A GLU B 1 89 ? 16.532 12.963 13.348 0.50 13.27 89 GLU B C 1
ATOM 2964 C C B GLU B 1 89 ? 16.359 12.945 13.415 0.50 13.62 89 GLU B C 1
ATOM 2965 O O A GLU B 1 89 ? 16.424 13.266 12.163 0.50 12.53 89 GLU B O 1
ATOM 2966 O O B GLU B 1 89 ? 15.840 13.219 12.326 0.50 13.18 89 GLU B O 1
ATOM 2977 N N . GLY B 1 90 ? 16.797 11.729 13.736 1.00 12.75 90 GLY B N 1
ATOM 2978 C CA . GLY B 1 90 ? 16.844 10.613 12.800 1.00 14.57 90 GLY B CA 1
ATOM 2979 C C . GLY B 1 90 ? 18.236 10.250 12.320 1.00 16.95 90 GLY B C 1
ATOM 2980 O O . GLY B 1 90 ? 18.375 9.398 11.443 1.00 17.67 90 GLY B O 1
ATOM 2981 N N . TYR B 1 91 ? 19.277 10.864 12.880 1.00 16.47 91 TYR B N 1
ATOM 2982 C CA . TYR B 1 91 ? 20.650 10.466 12.517 1.00 17.77 91 TYR B CA 1
ATOM 2983 C C . TYR B 1 91 ? 21.048 9.183 13.218 1.00 17.94 91 TYR B C 1
ATOM 2984 O O . TYR B 1 91 ? 20.803 9.059 14.409 1.00 17.65 91 TYR B O 1
ATOM 2993 N N . PRO B 1 92 ? 21.660 8.218 12.522 1.00 18.22 92 PRO B N 1
ATOM 2994 C CA . PRO B 1 92 ? 22.301 7.075 13.185 1.00 17.99 92 PRO B CA 1
ATOM 2995 C C . PRO B 1 92 ? 23.575 7.553 13.884 1.00 17.67 92 PRO B C 1
ATOM 2996 O O . PRO B 1 92 ? 24.129 8.583 13.489 1.00 16.48 92 PRO B O 1
ATOM 3000 N N . PHE B 1 93 ? 24.006 6.850 14.932 1.00 16.86 93 PHE B N 1
ATOM 3001 C CA . PHE B 1 93 ? 25.157 7.316 15.705 1.00 16.67 93 PHE B CA 1
ATOM 3002 C C . PHE B 1 93 ? 26.452 7.364 14.887 1.00 17.61 93 PHE B C 1
ATOM 3003 O O . PHE B 1 93 ? 27.350 8.135 15.235 1.00 17.23 93 PHE B O 1
ATOM 3011 N N . TRP B 1 94 ? 26.559 6.547 13.834 1.00 18.01 94 TRP B N 1
ATOM 3012 C CA . TRP B 1 94 ? 27.748 6.611 12.984 1.00 18.74 94 TRP B CA 1
ATOM 3013 C C . TRP B 1 94 ? 27.802 7.916 12.175 1.00 18.47 94 TRP B C 1
ATOM 3014 O O . TRP B 1 94 ? 28.888 8.344 11.792 1.00 18.64 94 TRP B O 1
ATOM 3025 N N . LYS B 1 95 ? 26.660 8.576 11.967 1.00 17.15 95 LYS B N 1
ATOM 3026 C CA . LYS B 1 95 ? 26.700 9.941 11.417 1.00 17.04 95 LYS B CA 1
ATOM 3027 C C . LYS B 1 95 ? 26.905 10.973 12.521 1.00 16.97 95 LYS B C 1
ATOM 3028 O O . LYS B 1 95 ? 27.688 11.916 12.365 1.00 16.12 95 LYS B O 1
ATOM 3034 N N . VAL B 1 96 ? 26.230 10.785 13.658 1.00 16.15 96 VAL B N 1
ATOM 3035 C CA . VAL B 1 96 ? 26.382 11.719 14.772 1.00 15.99 96 VAL B CA 1
ATOM 3036 C C . VAL B 1 96 ? 27.843 11.908 15.169 1.00 15.53 96 VAL B C 1
ATOM 3037 O O . VAL B 1 96 ? 28.266 13.025 15.490 1.00 15.25 96 VAL B O 1
ATOM 3041 N N . THR B 1 97 ? 28.600 10.809 15.179 1.00 15.03 97 THR B N 1
ATOM 3042 C CA . THR B 1 97 ? 29.967 10.838 15.707 1.00 15.48 97 THR B CA 1
ATOM 3043 C C . THR B 1 97 ? 31.055 10.976 14.661 1.00 15.27 97 THR B C 1
ATOM 3044 O O . THR B 1 97 ? 32.235 11.028 15.018 1.00 15.80 97 THR B O 1
ATOM 3048 N N . PHE B 1 98 ? 30.657 11.055 13.389 1.00 15.81 98 PHE B N 1
ATOM 3049 C CA . PHE B 1 98 ? 31.623 11.202 12.302 1.00 16.05 98 PHE B CA 1
ATOM 3050 C C . PHE B 1 98 ? 32.662 12.313 12.560 1.00 16.10 98 PHE B C 1
ATOM 3051 O O . PHE B 1 98 ? 33.844 12.068 12.405 1.00 16.94 98 PHE B O 1
ATOM 3059 N N . PRO B 1 99 ? 32.239 13.518 12.971 1.00 15.46 99 PRO B N 1
ATOM 3060 C CA . PRO B 1 99 ? 33.216 14.591 13.201 1.00 15.56 99 PRO B CA 1
ATOM 3061 C C . PRO B 1 99 ? 34.282 14.262 14.245 1.00 15.09 99 PRO B C 1
ATOM 3062 O O . PRO B 1 99 ? 35.393 14.743 14.140 1.00 15.39 99 PRO B O 1
ATOM 3066 N N . VAL B 1 100 ? 33.956 13.437 15.245 1.00 14.89 100 VAL B N 1
ATOM 3067 C CA . VAL B 1 100 ? 34.896 13.183 16.324 1.00 14.90 100 VAL B CA 1
ATOM 3068 C C . VAL B 1 100 ? 36.147 12.468 15.800 1.00 15.83 100 VAL B C 1
ATOM 3069 O O . VAL B 1 100 ? 37.280 12.810 16.168 1.00 15.66 100 VAL B O 1
ATOM 3073 N N . ARG B 1 101 ? 35.929 11.481 14.937 1.00 15.84 101 ARG B N 1
ATOM 3074 C CA . ARG B 1 101 ? 37.040 10.755 14.343 1.00 16.78 101 ARG B CA 1
ATOM 3075 C C . ARG B 1 101 ? 37.815 11.655 13.398 1.00 17.68 101 ARG B C 1
ATOM 3076 O O . ARG B 1 101 ? 39.045 11.577 13.356 1.00 18.32 101 ARG B O 1
ATOM 3084 N N . VAL B 1 102 ? 37.113 12.514 12.662 1.00 18.23 102 VAL B N 1
ATOM 3085 C CA . VAL B 1 102 ? 37.823 13.483 11.835 1.00 19.38 102 VAL B CA 1
ATOM 3086 C C . VAL B 1 102 ? 38.748 14.340 12.722 1.00 19.78 102 VAL B C 1
ATOM 3087 O O . VAL B 1 102 ? 39.919 14.549 12.388 1.00 20.03 102 VAL B O 1
ATOM 3091 N N . PHE B 1 103 ? 38.250 14.817 13.870 1.00 19.05 103 PHE B N 1
ATOM 3092 C CA . PHE B 1 103 ? 39.047 15.676 14.756 1.00 20.12 103 PHE B CA 1
ATOM 3093 C C . PHE B 1 103 ? 40.334 14.990 15.189 1.00 20.49 103 PHE B C 1
ATOM 3094 O O . PHE B 1 103 ? 41.403 15.621 15.234 1.00 20.83 103 PHE B O 1
ATOM 3102 N N . ARG B 1 104 ? 40.235 13.695 15.495 1.00 20.56 104 ARG B N 1
ATOM 3103 C CA . ARG B 1 104 ? 41.400 12.925 15.903 1.00 21.35 104 ARG B CA 1
ATOM 3104 C C . ARG B 1 104 ? 42.422 12.928 14.776 1.00 21.02 104 ARG B C 1
ATOM 3105 O O . ARG B 1 104 ? 43.599 13.158 15.022 1.00 21.26 104 ARG B O 1
ATOM 3113 N N . LEU B 1 105 ? 41.962 12.675 13.558 1.00 21.44 105 LEU B N 1
ATOM 3114 C CA . LEU B 1 105 ? 42.872 12.670 12.400 1.00 21.38 105 LEU B CA 1
ATOM 3115 C C . LEU B 1 105 ? 43.403 14.057 12.029 1.00 22.70 105 LEU B C 1
ATOM 3116 O O . LEU B 1 105 ? 44.415 14.154 11.336 1.00 23.12 105 LEU B O 1
ATOM 3121 N N . LEU B 1 106 ? 42.746 15.116 12.498 1.00 22.86 106 LEU B N 1
ATOM 3122 C CA . LEU B 1 106 ? 43.256 16.496 12.368 1.00 22.87 106 LEU B CA 1
ATOM 3123 C C . LEU B 1 106 ? 44.407 16.785 13.301 1.00 22.75 106 LEU B C 1
ATOM 3124 O O . LEU B 1 106 ? 45.157 17.736 13.071 1.00 23.55 106 LEU B O 1
ATOM 3129 N N . GLY B 1 107 ? 44.529 16.006 14.372 1.00 22.17 107 GLY B N 1
ATOM 3130 C CA . GLY B 1 107 ? 45.520 16.257 15.411 1.00 21.37 107 GLY B CA 1
ATOM 3131 C C . GLY B 1 107 ? 44.960 16.737 16.743 1.00 21.05 107 GLY B C 1
ATOM 3132 O O . GLY B 1 107 ? 45.708 17.059 17.665 1.00 21.67 107 GLY B O 1
ATOM 3133 N N . VAL B 1 108 ? 43.628 16.757 16.862 1.00 20.45 108 VAL B N 1
ATOM 3134 C CA . VAL B 1 108 ? 43.007 17.113 18.137 1.00 19.92 108 VAL B CA 1
ATOM 3135 C C . VAL B 1 108 ? 43.354 16.068 19.209 1.00 19.63 108 VAL B C 1
ATOM 3136 O O . VAL B 1 108 ? 43.411 14.862 18.920 1.00 19.90 108 VAL B O 1
ATOM 3140 N N . GLU B 1 109 ? 43.605 16.548 20.420 1.00 19.42 109 GLU B N 1
ATOM 3141 C CA . GLU B 1 109 ? 43.909 15.691 21.566 1.00 20.15 109 GLU B CA 1
ATOM 3142 C C . GLU B 1 109 ? 42.855 15.750 22.681 1.00 19.07 109 GLU B C 1
ATOM 3143 O O . GLU B 1 109 ? 42.804 14.859 23.547 1.00 18.32 109 GLU B O 1
ATOM 3149 N N . THR B 1 110 ? 42.043 16.807 22.667 1.00 17.62 110 THR B N 1
ATOM 3150 C CA . THR B 1 110 ? 41.048 17.003 23.725 1.00 17.54 110 THR B CA 1
ATOM 3151 C C . THR B 1 110 ? 39.730 17.419 23.106 1.00 16.79 110 THR B C 1
ATOM 3152 O O . THR B 1 110 ? 39.697 18.289 22.222 1.00 16.58 110 THR B O 1
ATOM 3156 N N . LEU B 1 111 ? 38.653 16.773 23.557 1.00 14.61 111 LEU B N 1
ATOM 3157 C CA . LEU B 1 111 ? 37.287 17.103 23.126 1.00 14.11 111 LEU B CA 1
ATOM 3158 C C . LEU B 1 111 ? 36.531 17.713 24.291 1.00 13.36 111 LEU B C 1
ATOM 3159 O O . LEU B 1 111 ? 36.491 17.135 25.401 1.00 13.47 111 LEU B O 1
ATOM 3164 N N . VAL B 1 112 ? 35.959 18.899 24.054 1.00 12.70 112 VAL B N 1
ATOM 3165 C CA . VAL B 1 112 ? 35.059 19.524 25.013 1.00 12.58 112 VAL B CA 1
ATOM 3166 C C . VAL B 1 112 ? 33.663 19.386 24.455 1.00 11.78 112 VAL B C 1
ATOM 3167 O O . VAL B 1 112 ? 33.411 19.741 23.300 1.00 12.87 112 VAL B O 1
ATOM 3171 N N A VAL B 1 113 ? 32.769 18.822 25.271 0.50 11.11 113 VAL B N 1
ATOM 3172 N N B VAL B 1 113 ? 32.732 18.883 25.258 0.50 11.19 113 VAL B N 1
ATOM 3173 C CA A VAL B 1 113 ? 31.372 18.656 24.879 0.50 11.02 113 VAL B CA 1
ATOM 3174 C CA B VAL B 1 113 ? 31.391 18.649 24.732 0.50 11.03 113 VAL B CA 1
ATOM 3175 C C A VAL B 1 113 ? 30.467 19.373 25.852 0.50 10.76 113 VAL B C 1
ATOM 3176 C C B VAL B 1 113 ? 30.357 19.119 25.763 0.50 10.77 113 VAL B C 1
ATOM 3177 O O A VAL B 1 113 ? 30.729 19.437 27.060 0.50 10.44 113 VAL B O 1
ATOM 3178 O O B VAL B 1 113 ? 30.453 18.766 26.938 0.50 10.50 113 VAL B O 1
ATOM 3185 N N . THR B 1 114 ? 29.388 19.937 25.332 1.00 10.86 114 THR B N 1
ATOM 3186 C CA . THR B 1 114 ? 28.402 20.489 26.236 1.00 11.22 114 THR B CA 1
ATOM 3187 C C . THR B 1 114 ? 26.987 20.176 25.778 1.00 11.12 114 THR B C 1
ATOM 3188 O O . THR B 1 114 ? 26.758 19.794 24.618 1.00 10.79 114 THR B O 1
ATOM 3192 N N . ASN B 1 115 ? 26.039 20.358 26.683 1.00 9.65 115 ASN B N 1
ATOM 3193 C CA . ASN B 1 115 ? 24.629 20.093 26.358 1.00 9.01 115 ASN B CA 1
ATOM 3194 C C . ASN B 1 115 ? 23.726 20.831 27.310 1.00 9.09 115 ASN B C 1
ATOM 3195 O O . ASN B 1 115 ? 24.220 21.425 28.278 1.00 9.22 115 ASN B O 1
ATOM 3200 N N . ALA B 1 116 ? 22.420 20.840 27.035 1.00 9.03 116 ALA B N 1
ATOM 3201 C CA . ALA B 1 116 ? 21.407 21.163 28.013 1.00 8.54 116 ALA B CA 1
ATOM 3202 C C . ALA B 1 116 ? 20.836 19.868 28.570 1.00 8.87 116 ALA B C 1
ATOM 3203 O O . ALA B 1 116 ? 20.786 18.841 27.870 1.00 9.29 116 ALA B O 1
ATOM 3205 N N . ALA B 1 117 ? 20.361 19.917 29.818 1.00 7.81 117 ALA B N 1
ATOM 3206 C CA . ALA B 1 117 ? 19.825 18.718 30.439 1.00 7.86 117 ALA B CA 1
ATOM 3207 C C . ALA B 1 117 ? 18.789 19.093 31.461 1.00 7.70 117 ALA B C 1
ATOM 3208 O O . ALA B 1 117 ? 18.812 20.209 32.022 1.00 8.77 117 ALA B O 1
ATOM 3210 N N . GLY B 1 118 ? 17.874 18.157 31.702 1.00 7.86 118 GLY B N 1
ATOM 3211 C CA . GLY B 1 118 ? 16.957 18.288 32.832 1.00 8.33 118 GLY B CA 1
ATOM 3212 C C . GLY B 1 118 ? 17.597 17.823 34.131 1.00 8.51 118 GLY B C 1
ATOM 3213 O O . GLY B 1 118 ? 18.362 16.843 34.152 1.00 9.13 118 GLY B O 1
ATOM 3214 N N . GLY B 1 119 ? 17.324 18.544 35.226 1.00 9.07 119 GLY B N 1
ATOM 3215 C CA . GLY B 1 119 ? 17.889 18.182 36.526 1.00 9.09 119 GLY B CA 1
ATOM 3216 C C . GLY B 1 119 ? 17.060 17.076 37.171 1.00 9.00 119 GLY B C 1
ATOM 3217 O O . GLY B 1 119 ? 15.889 17.266 37.497 1.00 10.23 119 GLY B O 1
ATOM 3218 N N . LEU B 1 120 ? 17.676 15.907 37.315 1.00 9.09 120 LEU B N 1
ATOM 3219 C CA . LEU B 1 120 ? 17.104 14.814 38.120 1.00 10.39 120 LEU B CA 1
ATOM 3220 C C . LEU B 1 120 ? 17.469 14.955 39.600 1.00 11.23 120 LEU B C 1
ATOM 3221 O O . LEU B 1 120 ? 16.655 14.602 40.461 1.00 12.50 120 LEU B O 1
ATOM 3226 N N . ASN B 1 121 ? 18.684 15.429 39.864 1.00 11.40 121 ASN B N 1
ATOM 3227 C CA . ASN B 1 121 ? 19.150 15.627 41.242 1.00 11.82 121 ASN B CA 1
ATOM 3228 C C . ASN B 1 121 ? 18.338 16.791 41.818 1.00 12.40 121 ASN B C 1
ATOM 3229 O O . ASN B 1 121 ? 18.374 17.877 41.260 1.00 12.17 121 ASN B O 1
ATOM 3234 N N . PRO B 1 122 ? 17.557 16.596 42.895 1.00 12.66 122 PRO B N 1
ATOM 3235 C CA . PRO B 1 122 ? 16.709 17.685 43.408 1.00 13.61 122 PRO B CA 1
ATOM 3236 C C . PRO B 1 122 ? 17.516 18.849 44.020 1.00 13.69 122 PRO B C 1
ATOM 3237 O O . PRO B 1 122 ? 16.940 19.921 44.238 1.00 15.71 122 PRO B O 1
ATOM 3241 N N . ASN B 1 123 ? 18.812 18.651 44.254 1.00 13.33 123 ASN B N 1
ATOM 3242 C CA . ASN B 1 123 ? 19.711 19.722 44.729 1.00 13.86 123 ASN B CA 1
ATOM 3243 C C . ASN B 1 123 ? 20.126 20.730 43.653 1.00 14.64 123 ASN B C 1
ATOM 3244 O O . ASN B 1 123 ? 20.728 21.761 43.933 1.00 15.85 123 ASN B O 1
ATOM 3249 N N . PHE B 1 124 ? 19.814 20.438 42.398 1.00 12.76 124 PHE B N 1
ATOM 3250 C CA . PHE B 1 124 ? 20.197 21.333 41.318 1.00 12.57 124 PHE B CA 1
ATOM 3251 C C . PHE B 1 124 ? 19.124 22.401 41.154 1.00 12.78 124 PHE B C 1
ATOM 3252 O O . PHE B 1 124 ? 17.963 22.229 41.549 1.00 14.27 124 PHE B O 1
ATOM 3260 N N . GLU B 1 125 ? 19.530 23.506 40.539 1.00 12.40 125 GLU B N 1
ATOM 3261 C CA . GLU B 1 125 ? 18.626 24.608 40.216 1.00 13.22 125 GLU B CA 1
ATOM 3262 C C . GLU B 1 125 ? 18.802 24.973 38.746 1.00 11.97 125 GLU B C 1
ATOM 3263 O O . GLU B 1 125 ? 19.851 24.711 38.174 1.00 12.53 125 GLU B O 1
ATOM 3269 N N . VAL B 1 126 ? 17.771 25.589 38.163 1.00 12.97 126 VAL B N 1
ATOM 3270 C CA . VAL B 1 126 ? 17.866 26.061 36.782 1.00 13.44 126 VAL B CA 1
ATOM 3271 C C . VAL B 1 126 ? 19.027 27.039 36.666 1.00 13.40 126 VAL B C 1
ATOM 3272 O O . VAL B 1 126 ? 19.170 27.952 37.524 1.00 13.80 126 VAL B O 1
ATOM 3276 N N . GLY B 1 127 ? 19.841 26.882 35.639 1.00 12.66 127 GLY B N 1
ATOM 3277 C CA . GLY B 1 127 ? 21.009 27.722 35.477 1.00 12.47 127 GLY B CA 1
ATOM 3278 C C . GLY B 1 127 ? 22.300 27.140 35.996 1.00 12.05 127 GLY B C 1
ATOM 3279 O O . GLY B 1 127 ? 23.385 27.674 35.716 1.00 12.99 127 GLY B O 1
ATOM 3280 N N . ASP B 1 128 ? 22.192 26.012 36.709 1.00 11.67 128 ASP B N 1
ATOM 3281 C CA . ASP B 1 128 ? 23.388 25.332 37.194 1.00 11.94 128 ASP B CA 1
ATOM 3282 C C . ASP B 1 128 ? 24.187 24.779 36.041 1.00 11.85 128 ASP B C 1
ATOM 3283 O O . ASP B 1 128 ? 23.611 24.414 34.984 1.00 11.63 128 ASP B O 1
ATOM 3288 N N . ILE B 1 129 ? 25.497 24.716 36.216 1.00 11.74 129 ILE B N 1
ATOM 3289 C CA . ILE B 1 129 ? 26.392 24.011 35.310 1.00 12.43 129 ILE B CA 1
ATOM 3290 C C . ILE B 1 129 ? 26.797 22.743 36.031 1.00 11.80 129 ILE B C 1
ATOM 3291 O O . ILE B 1 129 ? 27.264 22.795 37.183 1.00 11.73 129 ILE B O 1
ATOM 3296 N N . MET B 1 130 ? 26.571 21.586 35.400 1.00 11.00 130 MET B N 1
ATOM 3297 C CA . MET B 1 130 ? 27.005 20.328 35.979 1.00 10.29 130 MET B CA 1
ATOM 3298 C C . MET B 1 130 ? 28.142 19.739 35.175 1.00 11.03 130 MET B C 1
ATOM 3299 O O . MET B 1 130 ? 27.949 19.323 34.023 1.00 10.61 130 MET B O 1
ATOM 3304 N N . LEU B 1 131 ? 29.342 19.670 35.744 1.00 10.78 131 LEU B N 1
ATOM 3305 C CA . LEU B 1 131 ? 30.431 18.953 35.127 1.00 10.88 131 LEU B CA 1
ATOM 3306 C C . LEU B 1 131 ? 30.025 17.487 34.995 1.00 9.99 131 LEU B C 1
ATOM 3307 O O . LEU B 1 131 ? 29.465 16.917 35.935 1.00 10.43 131 LEU B O 1
ATOM 3312 N N . ILE B 1 132 ? 30.331 16.896 33.845 1.00 9.44 132 ILE B N 1
ATOM 3313 C CA . ILE B 1 132 ? 30.009 15.485 33.668 1.00 9.71 132 ILE B CA 1
ATOM 3314 C C . ILE B 1 132 ? 31.160 14.673 34.236 1.00 9.97 132 ILE B C 1
ATOM 3315 O O . ILE B 1 132 ? 32.246 14.662 33.684 1.00 11.56 132 ILE B O 1
ATOM 3320 N N . ARG B 1 133 ? 30.892 14.002 35.351 1.00 10.50 133 ARG B N 1
ATOM 3321 C CA . ARG B 1 133 ? 31.867 13.050 35.902 1.00 12.48 133 ARG B CA 1
ATOM 3322 C C . ARG B 1 133 ? 31.725 11.654 35.300 1.00 11.33 133 ARG B C 1
ATOM 3323 O O . ARG B 1 133 ? 32.692 10.876 35.247 1.00 12.32 133 ARG B O 1
ATOM 3331 N N . ASP B 1 134 ? 30.514 11.353 34.821 1.00 10.16 134 ASP B N 1
ATOM 3332 C CA . ASP B 1 134 ? 30.243 10.013 34.324 1.00 9.95 134 ASP B CA 1
ATOM 3333 C C . ASP B 1 134 ? 28.956 10.061 33.520 1.00 9.00 134 ASP B C 1
ATOM 3334 O O . ASP B 1 134 ? 28.227 11.047 33.533 1.00 8.67 134 ASP B O 1
ATOM 3339 N N . HIS B 1 135 ? 28.706 8.989 32.771 1.00 8.17 135 HIS B N 1
ATOM 3340 C CA . HIS B 1 135 ? 27.416 8.887 32.060 1.00 7.79 135 HIS B CA 1
ATOM 3341 C C . HIS B 1 135 ? 26.813 7.505 32.160 1.00 7.82 135 HIS B C 1
ATOM 3342 O O . HIS B 1 135 ? 27.450 6.550 32.589 1.00 8.56 135 HIS B O 1
ATOM 3349 N N . ILE B 1 136 ? 25.548 7.436 31.746 1.00 7.78 136 ILE B N 1
ATOM 3350 C CA . ILE B 1 136 ? 24.804 6.190 31.588 1.00 7.52 136 ILE B CA 1
ATOM 3351 C C . ILE B 1 136 ? 24.257 6.248 30.160 1.00 7.30 136 ILE B C 1
ATOM 3352 O O . ILE B 1 136 ? 23.541 7.201 29.801 1.00 7.87 136 ILE B O 1
ATOM 3357 N N . ASN B 1 137 ? 24.621 5.238 29.370 1.00 7.26 137 ASN B N 1
ATOM 3358 C CA . ASN B 1 137 ? 24.246 5.216 27.959 1.00 7.79 137 ASN B CA 1
ATOM 3359 C C . ASN B 1 137 ? 23.071 4.261 27.730 1.00 7.95 137 ASN B C 1
ATOM 3360 O O . ASN B 1 137 ? 23.264 3.084 27.425 1.00 8.07 137 ASN B O 1
ATOM 3365 N N . LEU B 1 138 ? 21.843 4.752 27.881 1.00 7.37 138 LEU B N 1
ATOM 3366 C CA . LEU B 1 138 ? 20.702 3.841 27.717 1.00 8.27 138 LEU B CA 1
ATOM 3367 C C . LEU B 1 138 ? 20.565 3.284 26.301 1.00 8.17 138 LEU B C 1
ATOM 3368 O O . LEU B 1 138 ? 20.303 2.083 26.171 1.00 8.85 138 LEU B O 1
ATOM 3373 N N . PRO B 1 139 ? 20.711 4.095 25.238 1.00 7.61 139 PRO B N 1
ATOM 3374 C CA . PRO B 1 139 ? 20.669 3.460 23.915 1.00 8.59 139 PRO B CA 1
ATOM 3375 C C . PRO B 1 139 ? 21.714 2.356 23.751 1.00 8.85 139 PRO B C 1
ATOM 3376 O O . PRO B 1 139 ? 21.427 1.326 23.094 1.00 8.91 139 PRO B O 1
ATOM 3380 N N . GLY B 1 140 ? 22.878 2.530 24.369 1.00 8.99 140 GLY B N 1
ATOM 3381 C CA . GLY B 1 140 ? 23.932 1.486 24.312 1.00 10.50 140 GLY B CA 1
ATOM 3382 C C . GLY B 1 140 ? 23.481 0.182 24.964 1.00 10.48 140 GLY B C 1
ATOM 3383 O O . GLY B 1 140 ? 23.916 -0.927 24.562 1.00 12.40 140 GLY B O 1
ATOM 3384 N N . PHE B 1 141 ? 22.586 0.238 25.937 1.00 11.06 141 PHE B N 1
ATOM 3385 C CA . PHE B 1 141 ? 22.142 -1.025 26.555 1.00 11.55 141 PHE B CA 1
ATOM 3386 C C . PHE B 1 141 ? 21.450 -1.911 25.501 1.00 13.26 141 PHE B C 1
ATOM 3387 O O . PHE B 1 141 ? 21.552 -3.143 25.557 1.00 13.91 141 PHE B O 1
ATOM 3395 N N A SER B 1 142 ? 20.775 -1.296 24.525 0.50 12.74 142 SER B N 1
ATOM 3396 N N B SER B 1 142 ? 20.802 -1.272 24.528 0.50 12.72 142 SER B N 1
ATOM 3397 C CA A SER B 1 142 ? 20.088 -2.045 23.453 0.50 13.60 142 SER B CA 1
ATOM 3398 C CA B SER B 1 142 ? 20.085 -1.966 23.456 0.50 13.63 142 SER B CA 1
ATOM 3399 C C A SER B 1 142 ? 20.899 -2.186 22.170 0.50 13.64 142 SER B C 1
ATOM 3400 C C B SER B 1 142 ? 20.932 -2.304 22.239 0.50 13.73 142 SER B C 1
ATOM 3401 O O A SER B 1 142 ? 20.369 -2.596 21.115 0.50 14.99 142 SER B O 1
ATOM 3402 O O B SER B 1 142 ? 20.464 -2.990 21.314 0.50 15.06 142 SER B O 1
ATOM 3407 N N . GLY B 1 143 ? 22.171 -1.835 22.257 1.00 13.75 143 GLY B N 1
ATOM 3408 C CA . GLY B 1 143 ? 23.094 -1.991 21.141 1.00 14.06 143 GLY B CA 1
ATOM 3409 C C . GLY B 1 143 ? 23.162 -0.868 20.146 1.00 14.26 143 GLY B C 1
ATOM 3410 O O . GLY B 1 143 ? 23.883 -0.985 19.141 1.00 15.56 143 GLY B O 1
ATOM 3411 N N A GLU B 1 144 ? 22.439 0.220 20.402 0.50 13.45 144 GLU B N 1
ATOM 3412 N N B GLU B 1 144 ? 22.407 0.193 20.398 0.50 13.68 144 GLU B N 1
ATOM 3413 C CA A GLU B 1 144 ? 22.500 1.437 19.580 0.50 13.86 144 GLU B CA 1
ATOM 3414 C CA B GLU B 1 144 ? 22.528 1.412 19.627 0.50 14.31 144 GLU B CA 1
ATOM 3415 C C A GLU B 1 144 ? 23.748 2.227 19.966 0.50 12.95 144 GLU B C 1
ATOM 3416 C C B GLU B 1 144 ? 23.814 2.063 20.090 0.50 13.20 144 GLU B C 1
ATOM 3417 O O A GLU B 1 144 ? 23.711 3.073 20.871 0.50 12.82 144 GLU B O 1
ATOM 3418 O O B GLU B 1 144 ? 23.888 2.619 21.187 0.50 12.52 144 GLU B O 1
ATOM 3429 N N . ASN B 1 145 ? 24.850 1.940 19.275 1.00 12.56 145 ASN B N 1
ATOM 3430 C CA . ASN B 1 145 ? 26.190 2.358 19.692 1.00 12.02 145 ASN B CA 1
ATOM 3431 C C . ASN B 1 145 ? 26.963 2.776 18.451 1.00 12.79 145 ASN B C 1
ATOM 3432 O O . ASN B 1 145 ? 26.933 2.033 17.475 1.00 12.87 145 ASN B O 1
ATOM 3437 N N . PRO B 1 146 ? 27.687 3.906 18.489 1.00 12.15 146 PRO B N 1
ATOM 3438 C CA . PRO B 1 146 ? 28.449 4.333 17.321 1.00 14.01 146 PRO B CA 1
ATOM 3439 C C . PRO B 1 146 ? 29.577 3.364 16.975 1.00 13.32 146 PRO B C 1
ATOM 3440 O O . PRO B 1 146 ? 30.050 3.400 15.834 1.00 15.63 146 PRO B O 1
ATOM 3444 N N . LEU B 1 147 ? 29.957 2.481 17.904 1.00 13.69 147 LEU B N 1
ATOM 3445 C CA . LEU B 1 147 ? 31.023 1.506 17.613 1.00 12.87 147 LEU B CA 1
ATOM 3446 C C . LEU B 1 147 ? 30.505 0.182 17.073 1.00 13.16 147 LEU B C 1
ATOM 3447 O O . LEU B 1 147 ? 31.301 -0.704 16.738 1.00 12.89 147 LEU B O 1
ATOM 3452 N N . ARG B 1 148 ? 29.189 0.024 16.980 1.00 12.47 148 ARG B N 1
ATOM 3453 C CA . ARG B 1 148 ? 28.643 -1.226 16.465 1.00 13.20 148 ARG B CA 1
ATOM 3454 C C . ARG B 1 148 ? 29.130 -1.437 15.041 1.00 13.58 148 ARG B C 1
ATOM 3455 O O . ARG B 1 148 ? 29.135 -0.501 14.234 1.00 15.34 148 ARG B O 1
ATOM 3463 N N . GLY B 1 149 ? 29.479 -2.676 14.729 1.00 12.59 149 GLY B N 1
ATOM 3464 C CA . GLY B 1 149 ? 30.055 -3.017 13.407 1.00 14.34 149 GLY B CA 1
ATOM 3465 C C . GLY B 1 149 ? 31.508 -3.433 13.563 1.00 15.65 149 GLY B C 1
ATOM 3466 O O . GLY B 1 149 ? 32.034 -3.445 14.674 1.00 14.46 149 GLY B O 1
ATOM 3467 N N A PRO B 1 150 ? 32.146 -3.842 12.462 0.50 15.92 150 PRO B N 1
ATOM 3468 N N B PRO B 1 150 ? 32.187 -3.717 12.448 0.50 16.15 150 PRO B N 1
ATOM 3469 C CA A PRO B 1 150 ? 33.589 -4.114 12.461 0.50 16.39 150 PRO B CA 1
ATOM 3470 C CA B PRO B 1 150 ? 33.587 -4.129 12.508 0.50 16.57 150 PRO B CA 1
ATOM 3471 C C A PRO B 1 150 ? 34.407 -3.019 13.147 0.50 16.22 150 PRO B C 1
ATOM 3472 C C B PRO B 1 150 ? 34.427 -3.025 13.131 0.50 16.36 150 PRO B C 1
ATOM 3473 O O A PRO B 1 150 ? 34.129 -1.833 12.949 0.50 17.22 150 PRO B O 1
ATOM 3474 O O B PRO B 1 150 ? 34.176 -1.842 12.884 0.50 17.35 150 PRO B O 1
ATOM 3481 N N . ASN B 1 151 ? 35.397 -3.420 13.946 1.00 16.34 151 ASN B N 1
ATOM 3482 C CA . ASN B 1 151 ? 36.276 -2.467 14.621 1.00 16.42 151 ASN B CA 1
ATOM 3483 C C . ASN B 1 151 ? 37.384 -1.998 13.695 1.00 18.12 151 ASN B C 1
ATOM 3484 O O . ASN B 1 151 ? 37.973 -2.814 12.966 1.00 18.36 151 ASN B O 1
ATOM 3489 N N . GLU B 1 152 ? 37.661 -0.697 13.730 1.00 18.26 152 GLU B N 1
ATOM 3490 C CA . GLU B 1 152 ? 38.794 -0.144 12.986 1.00 19.06 152 GLU B CA 1
ATOM 3491 C C . GLU B 1 152 ? 39.955 0.084 13.953 1.00 18.92 152 GLU B C 1
ATOM 3492 O O . GLU B 1 152 ? 39.949 1.055 14.722 1.00 17.85 152 GLU B O 1
ATOM 3498 N N . GLU B 1 153 ? 40.939 -0.824 13.917 1.00 19.56 153 GLU B N 1
ATOM 3499 C CA . GLU B 1 153 ? 42.068 -0.816 14.852 1.00 21.29 153 GLU B CA 1
ATOM 3500 C C . GLU B 1 153 ? 42.939 0.425 14.711 1.00 19.68 153 GLU B C 1
ATOM 3501 O O . GLU B 1 153 ? 43.657 0.785 15.634 1.00 20.38 153 GLU B O 1
ATOM 3507 N N . ARG B 1 154 ? 42.863 1.075 13.551 1.00 20.08 154 ARG B N 1
ATOM 3508 C CA . ARG B 1 154 ? 43.595 2.311 13.359 1.00 20.48 154 ARG B CA 1
ATOM 3509 C C . ARG B 1 154 ? 43.030 3.464 14.199 1.00 19.95 154 ARG B C 1
ATOM 3510 O O . ARG B 1 154 ? 43.739 4.437 14.455 1.00 20.00 154 ARG B O 1
ATOM 3518 N N . PHE B 1 155 ? 41.768 3.351 14.631 1.00 18.11 155 PHE B N 1
ATOM 3519 C CA . PHE B 1 155 ? 41.243 4.268 15.637 1.00 17.50 155 PHE B CA 1
ATOM 3520 C C . PHE B 1 155 ? 41.432 3.773 17.066 1.00 16.13 155 PHE B C 1
ATOM 3521 O O . PHE B 1 155 ? 41.847 4.521 17.941 1.00 16.81 155 PHE B O 1
ATOM 3529 N N . GLY B 1 156 ? 41.058 2.519 17.325 1.00 15.10 156 GLY B N 1
ATOM 3530 C CA . GLY B 1 156 ? 41.143 2.025 18.694 1.00 14.92 156 GLY B CA 1
ATOM 3531 C C . GLY B 1 156 ? 40.790 0.556 18.801 1.00 13.54 156 GLY B C 1
ATOM 3532 O O . GLY B 1 156 ? 40.669 -0.136 17.784 1.00 14.38 156 GLY B O 1
ATOM 3533 N N . VAL B 1 157 ? 40.619 0.099 20.041 1.00 13.89 157 VAL B N 1
ATOM 3534 C CA . VAL B 1 157 ? 40.469 -1.341 20.307 1.00 13.38 157 VAL B CA 1
ATOM 3535 C C . VAL B 1 157 ? 39.010 -1.789 20.163 1.00 13.79 157 VAL B C 1
ATOM 3536 O O . VAL B 1 157 ? 38.093 -0.956 20.164 1.00 13.61 157 VAL B O 1
ATOM 3540 N N . ARG B 1 158 ? 38.802 -3.097 20.049 1.00 13.12 158 ARG B N 1
ATOM 3541 C CA . ARG B 1 158 ? 37.468 -3.650 19.853 1.00 12.41 158 ARG B CA 1
ATOM 3542 C C . ARG B 1 158 ? 36.541 -3.338 21.036 1.00 12.24 158 ARG B C 1
ATOM 3543 O O . ARG B 1 158 ? 35.355 -3.012 20.825 1.00 10.74 158 ARG B O 1
ATOM 3551 N N . PHE B 1 159 ? 37.070 -3.462 22.255 1.00 12.04 159 PHE B N 1
ATOM 3552 C CA . PHE B 1 159 ? 36.300 -3.317 23.495 1.00 11.81 159 PHE B CA 1
ATOM 3553 C C . PHE B 1 159 ? 36.890 -2.187 24.348 1.00 12.07 159 PHE B C 1
ATOM 3554 O O . PHE B 1 159 ? 37.595 -2.457 25.327 1.00 13.50 159 PHE B O 1
ATOM 3562 N N . PRO B 1 160 ? 36.665 -0.923 23.973 1.00 12.49 160 PRO B N 1
ATOM 3563 C CA . PRO B 1 160 ? 37.260 0.181 24.756 1.00 11.70 160 PRO B CA 1
ATOM 3564 C C . PRO B 1 160 ? 36.590 0.370 26.110 1.00 12.29 160 PRO B C 1
ATOM 3565 O O . PRO B 1 160 ? 35.368 0.188 26.228 1.00 12.01 160 PRO B O 1
ATOM 3569 N N . ALA B 1 161 ? 37.372 0.725 27.127 1.00 12.26 161 ALA B N 1
ATOM 3570 C CA . ALA B 1 161 ? 36.855 0.981 28.452 1.00 11.94 161 ALA B CA 1
ATOM 3571 C C . ALA B 1 161 ? 36.292 2.393 28.537 1.00 12.16 161 ALA B C 1
ATOM 3572 O O . ALA B 1 161 ? 36.819 3.318 27.912 1.00 12.60 161 ALA B O 1
ATOM 3574 N N . MET B 1 162 ? 35.215 2.552 29.311 1.00 11.92 162 MET B N 1
ATOM 3575 C CA . MET B 1 162 ? 34.586 3.855 29.528 1.00 11.82 162 MET B CA 1
ATOM 3576 C C . MET B 1 162 ? 34.660 4.339 30.965 1.00 11.71 162 MET B C 1
ATOM 3577 O O . MET B 1 162 ? 34.161 5.418 31.265 1.00 12.25 162 MET B O 1
ATOM 3582 N N . SER B 1 163 ? 35.268 3.550 31.862 1.00 12.00 163 SER B N 1
ATOM 3583 C CA . SER B 1 163 ? 35.240 3.874 33.294 1.00 13.29 163 SER B CA 1
ATOM 3584 C C . SER B 1 163 ? 36.059 5.120 33.663 1.00 13.80 163 SER B C 1
ATOM 3585 O O . SER B 1 163 ? 35.808 5.716 34.689 1.00 15.74 163 SER B O 1
ATOM 3588 N N . ASP B 1 164 ? 36.966 5.524 32.790 1.00 14.39 164 ASP B N 1
ATOM 3589 C CA . ASP B 1 164 ? 37.758 6.745 33.017 1.00 14.80 164 ASP B CA 1
ATOM 3590 C C . ASP B 1 164 ? 37.508 7.784 31.934 1.00 14.96 164 ASP B C 1
ATOM 3591 O O . ASP B 1 164 ? 38.392 8.527 31.561 1.00 15.54 164 ASP B O 1
ATOM 3596 N N . ALA B 1 165 ? 36.279 7.849 31.424 1.00 13.54 165 ALA B N 1
ATOM 3597 C CA . ALA B 1 165 ? 36.022 8.669 30.254 1.00 12.51 165 ALA B CA 1
ATOM 3598 C C . ALA B 1 165 ? 36.217 10.166 30.455 1.00 11.35 165 ALA B C 1
ATOM 3599 O O . ALA B 1 165 ? 36.705 10.820 29.548 1.00 12.36 165 ALA B O 1
ATOM 3601 N N . TYR B 1 166 ? 35.791 10.682 31.604 1.00 11.71 166 TYR B N 1
ATOM 3602 C CA . TYR B 1 166 ? 35.780 12.121 31.835 1.00 12.22 166 TYR B CA 1
ATOM 3603 C C . TYR B 1 166 ? 37.007 12.489 32.661 1.00 13.97 166 TYR B C 1
ATOM 3604 O O . TYR B 1 166 ? 37.043 12.270 33.875 1.00 15.28 166 TYR B O 1
ATOM 3613 N N . ASP B 1 167 ? 37.977 13.053 31.954 1.00 14.49 167 ASP B N 1
ATOM 3614 C CA . ASP B 1 167 ? 39.284 13.369 32.530 1.00 16.07 167 ASP B CA 1
ATOM 3615 C C . ASP B 1 167 ? 39.218 13.988 33.923 1.00 16.93 167 ASP B C 1
ATOM 3616 O O . ASP B 1 167 ? 38.588 15.012 34.140 1.00 15.95 167 ASP B O 1
ATOM 3621 N N . ARG B 1 168 ? 39.913 13.360 34.872 1.00 18.73 168 ARG B N 1
ATOM 3622 C CA . ARG B 1 168 ? 39.867 13.814 36.250 1.00 21.57 168 ARG B CA 1
ATOM 3623 C C . ARG B 1 168 ? 40.553 15.184 36.427 1.00 21.12 168 ARG B C 1
ATOM 3624 O O . ARG B 1 168 ? 40.010 16.070 37.090 1.00 20.77 168 ARG B O 1
ATOM 3632 N N . ASP B 1 169 ? 41.719 15.353 35.802 1.00 21.55 169 ASP B N 1
ATOM 3633 C CA . ASP B 1 169 ? 42.473 16.612 35.935 1.00 22.54 169 ASP B CA 1
ATOM 3634 C C . ASP B 1 169 ? 41.652 17.823 35.477 1.00 22.08 169 ASP B C 1
ATOM 3635 O O . ASP B 1 169 ? 41.567 18.827 36.197 1.00 22.49 169 ASP B O 1
ATOM 3640 N N A MET B 1 170 ? 41.041 17.704 34.293 0.50 21.66 170 MET B N 1
ATOM 3641 N N B MET B 1 170 ? 41.026 17.715 34.307 0.50 22.13 170 MET B N 1
ATOM 3642 C CA A MET B 1 170 ? 40.225 18.774 33.708 0.50 21.36 170 MET B CA 1
ATOM 3643 C CA B MET B 1 170 ? 40.256 18.830 33.757 0.50 22.54 170 MET B CA 1
ATOM 3644 C C A MET B 1 170 ? 39.071 19.166 34.618 0.50 21.07 170 MET B C 1
ATOM 3645 C C B MET B 1 170 ? 39.042 19.176 34.607 0.50 21.60 170 MET B C 1
ATOM 3646 O O A MET B 1 170 ? 38.736 20.346 34.730 0.50 20.99 170 MET B O 1
ATOM 3647 O O B MET B 1 170 ? 38.643 20.340 34.672 0.50 21.54 170 MET B O 1
ATOM 3656 N N . ARG B 1 171 ? 38.456 18.177 35.262 1.00 20.88 171 ARG B N 1
ATOM 3657 C CA . ARG B 1 171 ? 37.367 18.461 36.190 1.00 20.80 171 ARG B CA 1
ATOM 3658 C C . ARG B 1 171 ? 37.861 19.245 37.421 1.00 21.59 171 ARG B C 1
ATOM 3659 O O . ARG B 1 171 ? 37.205 20.188 37.857 1.00 21.28 171 ARG B O 1
ATOM 3667 N N . GLN B 1 172 ? 39.046 18.889 37.917 1.00 22.71 172 GLN B N 1
ATOM 3668 C CA . GLN B 1 172 ? 39.635 19.595 39.061 1.00 23.86 172 GLN B CA 1
ATOM 3669 C C . GLN B 1 172 ? 39.975 21.027 38.672 1.00 23.36 172 GLN B C 1
ATOM 3670 O O . GLN B 1 172 ? 39.676 21.957 39.407 1.00 23.56 172 GLN B O 1
ATOM 3676 N N . LYS B 1 173 ? 40.540 21.191 37.485 1.00 23.17 173 LYS B N 1
ATOM 3677 C CA . LYS B 1 173 ? 40.863 22.519 36.980 1.00 24.08 173 LYS B CA 1
ATOM 3678 C C . LYS B 1 173 ? 39.605 23.336 36.712 1.00 23.76 173 LYS B C 1
ATOM 3679 O O . LYS B 1 173 ? 39.580 24.536 36.945 1.00 23.36 173 LYS B O 1
ATOM 3685 N N . ALA B 1 174 ? 38.523 22.687 36.276 1.00 22.82 174 ALA B N 1
ATOM 3686 C CA . ALA B 1 174 ? 37.284 23.423 36.066 1.00 22.65 174 ALA B CA 1
ATOM 3687 C C . ALA B 1 174 ? 36.746 23.979 37.385 1.00 21.96 174 ALA B C 1
ATOM 3688 O O . ALA B 1 174 ? 36.283 25.115 37.448 1.00 21.70 174 ALA B O 1
ATOM 3690 N N . HIS B 1 175 ? 36.854 23.202 38.453 1.00 22.46 175 HIS B N 1
ATOM 3691 C CA . HIS B 1 175 ? 36.448 23.689 39.765 1.00 23.25 175 HIS B CA 1
ATOM 3692 C C . HIS B 1 175 ? 37.272 24.900 40.223 1.00 23.93 175 HIS B C 1
ATOM 3693 O O . HIS B 1 175 ? 36.718 25.865 40.734 1.00 23.81 175 HIS B O 1
ATOM 3700 N N . SER B 1 176 ? 38.579 24.839 39.990 1.00 25.62 176 SER B N 1
ATOM 3701 C CA . SER B 1 176 ? 39.486 25.941 40.343 1.00 26.85 176 SER B CA 1
ATOM 3702 C C . SER B 1 176 ? 39.141 27.199 39.562 1.00 26.75 176 SER B C 1
ATOM 3703 O O . SER B 1 176 ? 39.045 28.288 40.130 1.00 27.16 176 SER B O 1
ATOM 3706 N N . THR B 1 177 ? 38.934 27.037 38.257 1.00 26.46 177 THR B N 1
ATOM 3707 C CA . THR B 1 177 ? 38.550 28.125 37.369 1.00 25.90 177 THR B CA 1
ATOM 3708 C C . THR B 1 177 ? 37.260 28.811 37.817 1.00 25.89 177 THR B C 1
ATOM 3709 O O . THR B 1 177 ? 37.161 30.040 37.821 1.00 26.13 177 THR B O 1
ATOM 3713 N N . TRP B 1 178 ? 36.268 28.011 38.196 1.00 24.99 178 TRP B N 1
ATOM 3714 C CA . TRP B 1 178 ? 34.977 28.528 38.614 1.00 24.87 178 TRP B CA 1
ATOM 3715 C C . TRP B 1 178 ? 35.128 29.370 39.880 1.00 26.03 178 TRP B C 1
ATOM 3716 O O . TRP B 1 178 ? 34.515 30.430 40.002 1.00 25.81 178 TRP B O 1
ATOM 3727 N N . LYS B 1 179 ? 35.948 28.876 40.808 1.00 28.15 179 LYS B N 1
ATOM 3728 C CA . LYS B 1 179 ? 36.207 29.558 42.076 1.00 30.49 179 LYS B CA 1
ATOM 3729 C C . LYS B 1 179 ? 36.951 30.867 41.839 1.00 31.65 179 LYS B C 1
ATOM 3730 O O . LYS B 1 179 ? 36.693 31.854 42.532 1.00 32.24 179 LYS B O 1
ATOM 3736 N N . GLN B 1 180 ? 37.838 30.892 40.844 1.00 32.58 180 GLN B N 1
ATOM 3737 C CA . GLN B 1 180 ? 38.567 32.120 40.537 1.00 33.35 180 GLN B CA 1
ATOM 3738 C C . GLN B 1 180 ? 37.680 33.125 39.798 1.00 32.68 180 GLN B C 1
ATOM 3739 O O . GLN B 1 180 ? 37.903 34.327 39.891 1.00 32.97 180 GLN B O 1
ATOM 3745 N N . MET B 1 181 ? 36.656 32.633 39.100 1.00 31.68 181 MET B N 1
ATOM 3746 C CA . MET B 1 181 ? 35.634 33.499 38.506 1.00 30.78 181 MET B CA 1
ATOM 3747 C C . MET B 1 181 ? 34.789 34.205 39.563 1.00 30.10 181 MET B C 1
ATOM 3748 O O . MET B 1 181 ? 34.101 35.176 39.253 1.00 30.25 181 MET B O 1
ATOM 3753 N N . GLY B 1 182 ? 34.822 33.694 40.794 1.00 29.13 182 GLY B N 1
ATOM 3754 C CA . GLY B 1 182 ? 34.023 34.251 41.891 1.00 27.78 182 GLY B CA 1
ATOM 3755 C C . GLY B 1 182 ? 32.511 34.070 41.812 1.00 26.93 182 GLY B C 1
ATOM 3756 O O . GLY B 1 182 ? 31.758 34.826 42.419 1.00 27.49 182 GLY B O 1
ATOM 3757 N N . GLU B 1 183 ? 32.049 33.056 41.081 1.00 25.06 183 GLU B N 1
ATOM 3758 C CA . GLU B 1 183 ? 30.617 32.756 41.027 1.00 23.45 183 GLU B CA 1
ATOM 3759 C C . GLU B 1 183 ? 30.113 32.286 42.387 1.00 21.49 183 GLU B C 1
ATOM 3760 O O . GLU B 1 183 ? 30.771 31.485 43.043 1.00 22.00 183 GLU B O 1
ATOM 3766 N N . GLN B 1 184 ? 28.962 32.793 42.801 1.00 19.99 184 GLN B N 1
ATOM 3767 C CA . GLN B 1 184 ? 28.386 32.464 44.113 1.00 19.75 184 GLN B CA 1
ATOM 3768 C C . GLN B 1 184 ? 27.650 31.131 44.112 1.00 18.31 184 GLN B C 1
ATOM 3769 O O . GLN B 1 184 ? 27.655 30.435 45.118 1.00 17.27 184 GLN B O 1
ATOM 3775 N N . ARG B 1 185 ? 27.024 30.779 42.987 1.00 16.06 185 ARG B N 1
ATOM 3776 C CA . ARG B 1 185 ? 26.436 29.446 42.852 1.00 14.87 185 ARG B CA 1
ATOM 3777 C C . ARG B 1 185 ? 27.542 28.456 42.594 1.00 14.12 185 ARG B C 1
ATOM 3778 O O . ARG B 1 185 ? 28.364 28.628 41.694 1.00 16.06 185 ARG B O 1
ATOM 3786 N N . GLU B 1 186 ? 27.555 27.381 43.376 1.00 14.28 186 GLU B N 1
ATOM 3787 C CA . GLU B 1 186 ? 28.560 26.348 43.211 1.00 14.51 186 GLU B CA 1
ATOM 3788 C C . GLU B 1 186 ? 28.396 25.592 41.870 1.00 13.95 186 GLU B C 1
ATOM 3789 O O . GLU B 1 186 ? 27.291 25.507 41.303 1.00 13.29 186 GLU B O 1
ATOM 3795 N N . LEU B 1 187 ? 29.508 25.045 41.419 1.00 14.53 187 LEU B N 1
ATOM 3796 C CA . LEU B 1 187 ? 29.561 24.231 40.221 1.00 14.70 187 LEU B CA 1
ATOM 3797 C C . LEU B 1 187 ? 29.095 22.844 40.628 1.00 14.14 187 LEU B C 1
ATOM 3798 O O . LEU B 1 187 ? 29.587 22.284 41.615 1.00 15.41 187 LEU B O 1
ATOM 3803 N N . GLN B 1 188 ? 28.121 22.295 39.903 1.00 12.83 188 GLN B N 1
ATOM 3804 C CA . GLN B 1 188 ? 27.681 20.927 40.174 1.00 12.89 188 GLN B CA 1
ATOM 3805 C C . GLN B 1 188 ? 28.557 19.935 39.424 1.00 11.29 188 GLN B C 1
ATOM 3806 O O . GLN B 1 188 ? 29.315 20.307 38.531 1.00 10.97 188 GLN B O 1
ATOM 3812 N N . GLU B 1 189 ? 28.428 18.655 39.803 1.00 12.03 189 GLU B N 1
ATOM 3813 C CA . GLU B 1 189 ? 29.200 17.587 39.177 1.00 13.35 189 GLU B CA 1
ATOM 3814 C C . GLU B 1 189 ? 28.448 16.281 39.346 1.00 13.47 189 GLU B C 1
ATOM 3815 O O . GLU B 1 189 ? 27.986 15.978 40.447 1.00 15.88 189 GLU B O 1
ATOM 3821 N N . GLY B 1 190 ? 28.290 15.508 38.273 1.00 12.00 190 GLY B N 1
ATOM 3822 C CA . GLY B 1 190 ? 27.499 14.278 38.417 1.00 11.41 190 GLY B CA 1
ATOM 3823 C C . GLY B 1 190 ? 27.380 13.504 37.118 1.00 9.29 190 GLY B C 1
ATOM 3824 O O . GLY B 1 190 ? 28.151 13.685 36.179 1.00 9.28 190 GLY B O 1
ATOM 3825 N N . THR B 1 191 ? 26.401 12.610 37.124 1.00 8.81 191 THR B N 1
ATOM 3826 C CA . THR B 1 191 ? 26.226 11.624 36.068 1.00 8.97 191 THR B CA 1
ATOM 3827 C C . THR B 1 191 ? 25.109 12.079 35.124 1.00 7.96 191 THR B C 1
ATOM 3828 O O . THR B 1 191 ? 24.008 12.403 35.552 1.00 8.72 191 THR B O 1
ATOM 3832 N N . TYR B 1 192 ? 25.436 12.081 33.833 1.00 7.27 192 TYR B N 1
ATOM 3833 C CA . TYR B 1 192 ? 24.471 12.446 32.792 1.00 7.41 192 TYR B CA 1
ATOM 3834 C C . TYR B 1 192 ? 23.975 11.141 32.172 1.00 6.65 192 TYR B C 1
ATOM 3835 O O . TYR B 1 192 ? 24.775 10.281 31.746 1.00 7.69 192 TYR B O 1
ATOM 3844 N N . VAL B 1 193 ? 22.658 10.997 32.098 1.00 6.54 193 VAL B N 1
ATOM 3845 C CA . VAL B 1 193 ? 22.046 9.854 31.396 1.00 6.67 193 VAL B CA 1
ATOM 3846 C C . VAL B 1 193 ? 21.481 10.307 30.038 1.00 6.67 193 VAL B C 1
ATOM 3847 O O . VAL B 1 193 ? 20.777 11.311 29.974 1.00 7.20 193 VAL B O 1
ATOM 3851 N N . MET B 1 194 ? 21.901 9.613 28.984 1.00 7.14 194 MET B N 1
ATOM 3852 C CA A MET B 1 194 ? 21.389 9.864 27.651 0.50 7.85 194 MET B CA 1
ATOM 3853 C CA B MET B 1 194 ? 21.338 9.895 27.678 0.50 8.54 194 MET B CA 1
ATOM 3854 C C . MET B 1 194 ? 20.222 8.923 27.369 1.00 7.75 194 MET B C 1
ATOM 3855 O O . MET B 1 194 ? 20.345 7.710 27.564 1.00 7.56 194 MET B O 1
ATOM 3864 N N . LEU B 1 195 ? 19.112 9.491 26.915 1.00 8.84 195 LEU B N 1
ATOM 3865 C CA . LEU B 1 195 ? 18.067 8.707 26.269 1.00 9.65 195 LEU B CA 1
ATOM 3866 C C . LEU B 1 195 ? 17.734 9.339 24.911 1.00 9.33 195 LEU B C 1
ATOM 3867 O O . LEU B 1 195 ? 18.183 10.433 24.580 1.00 9.09 195 LEU B O 1
ATOM 3872 N N . GLY B 1 196 ? 16.916 8.653 24.117 1.00 9.42 196 GLY B N 1
ATOM 3873 C CA . GLY B 1 196 ? 16.739 9.107 22.743 1.00 8.89 196 GLY B CA 1
ATOM 3874 C C . GLY B 1 196 ? 15.931 10.386 22.587 1.00 8.56 196 GLY B C 1
ATOM 3875 O O . GLY B 1 196 ? 16.243 11.195 21.716 1.00 10.23 196 GLY B O 1
ATOM 3876 N N . GLY B 1 197 ? 14.901 10.596 23.408 1.00 8.66 197 GLY B N 1
ATOM 3877 C CA . GLY B 1 197 ? 13.957 11.687 23.162 1.00 8.68 197 GLY B CA 1
ATOM 3878 C C . GLY B 1 197 ? 13.155 11.424 21.894 1.00 8.74 197 GLY B C 1
ATOM 3879 O O . GLY B 1 197 ? 13.179 10.323 21.368 1.00 10.09 197 GLY B O 1
ATOM 3880 N N . PRO B 1 198 ? 12.440 12.429 21.384 1.00 8.33 198 PRO B N 1
ATOM 3881 C CA . PRO B 1 198 ? 12.490 13.832 21.801 1.00 7.66 198 PRO B CA 1
ATOM 3882 C C . PRO B 1 198 ? 11.461 14.252 22.837 1.00 7.29 198 PRO B C 1
ATOM 3883 O O . PRO B 1 198 ? 11.450 15.403 23.221 1.00 8.25 198 PRO B O 1
ATOM 3887 N N . ASN B 1 199 ? 10.563 13.366 23.264 1.00 8.42 199 ASN B N 1
ATOM 3888 C CA . ASN B 1 199 ? 9.659 13.793 24.319 1.00 8.08 199 ASN B CA 1
ATOM 3889 C C . ASN B 1 199 ? 10.408 13.932 25.641 1.00 8.28 199 ASN B C 1
ATOM 3890 O O . ASN B 1 199 ? 11.432 13.266 25.855 1.00 8.67 199 ASN B O 1
ATOM 3895 N N . PHE B 1 200 ? 9.883 14.797 26.505 1.00 8.41 200 PHE B N 1
ATOM 3896 C CA . PHE B 1 200 ? 10.345 14.860 27.892 1.00 8.42 200 PHE B CA 1
ATOM 3897 C C . PHE B 1 200 ? 9.700 13.737 28.720 1.00 8.85 200 PHE B C 1
ATOM 3898 O O . PHE B 1 200 ? 8.709 13.140 28.302 1.00 8.82 200 PHE B O 1
ATOM 3906 N N . GLU B 1 201 ? 10.307 13.443 29.860 1.00 7.51 201 GLU B N 1
ATOM 3907 C CA . GLU B 1 201 ? 9.964 12.224 30.617 1.00 8.12 201 GLU B CA 1
ATOM 3908 C C . GLU B 1 201 ? 8.672 12.300 31.398 1.00 8.08 201 GLU B C 1
ATOM 3909 O O . GLU B 1 201 ? 8.296 13.382 31.881 1.00 9.22 201 GLU B O 1
ATOM 3915 N N . THR B 1 202 ? 8.058 11.138 31.604 1.00 8.23 202 THR B N 1
ATOM 3916 C CA . THR B 1 202 ? 6.997 11.043 32.591 1.00 8.33 202 THR B CA 1
ATOM 3917 C C . THR B 1 202 ? 7.582 11.138 34.008 1.00 8.56 202 THR B C 1
ATOM 3918 O O . THR B 1 202 ? 8.781 10.999 34.225 1.00 8.97 202 THR B O 1
ATOM 3922 N N . VAL B 1 203 ? 6.712 11.336 34.981 1.00 9.28 203 VAL B N 1
ATOM 3923 C CA . VAL B 1 203 ? 7.108 11.320 36.390 1.00 9.57 203 VAL B CA 1
ATOM 3924 C C . VAL B 1 203 ? 7.734 9.972 36.765 1.00 9.31 203 VAL B C 1
ATOM 3925 O O . VAL B 1 203 ? 8.784 9.920 37.368 1.00 9.54 203 VAL B O 1
ATOM 3929 N N . ALA B 1 204 ? 7.105 8.883 36.317 1.00 8.85 204 ALA B N 1
ATOM 3930 C CA . ALA B 1 204 ? 7.631 7.552 36.627 1.00 9.21 204 ALA B CA 1
ATOM 3931 C C . ALA B 1 204 ? 9.034 7.369 36.027 1.00 9.08 204 ALA B C 1
ATOM 3932 O O . ALA B 1 204 ? 9.898 6.775 36.649 1.00 10.03 204 ALA B O 1
ATOM 3934 N N . GLU B 1 205 ? 9.223 7.881 34.803 1.00 8.78 205 GLU B N 1
ATOM 3935 C CA . GLU B 1 205 ? 10.550 7.773 34.200 1.00 8.49 205 GLU B CA 1
ATOM 3936 C C . GLU B 1 205 ? 11.578 8.634 34.950 1.00 8.57 205 GLU B C 1
ATOM 3937 O O . GLU B 1 205 ? 12.723 8.211 35.150 1.00 8.69 205 GLU B O 1
ATOM 3943 N N . CYS B 1 206 ? 11.174 9.840 35.360 1.00 9.06 206 CYS B N 1
ATOM 3944 C CA . CYS B 1 206 ? 12.099 10.666 36.126 1.00 9.64 206 CYS B CA 1
ATOM 3945 C C . CYS B 1 206 ? 12.524 10.001 37.422 1.00 9.14 206 CYS B C 1
ATOM 3946 O O . CYS B 1 206 ? 13.724 10.018 37.751 1.00 9.41 206 CYS B O 1
ATOM 3949 N N . ARG B 1 207 ? 11.556 9.397 38.107 1.00 9.76 207 ARG B N 1
ATOM 3950 C CA . ARG B 1 207 ? 11.884 8.739 39.363 1.00 9.80 207 ARG B CA 1
ATOM 3951 C C . ARG B 1 207 ? 12.835 7.569 39.123 1.00 10.35 207 ARG B C 1
ATOM 3952 O O . ARG B 1 207 ? 13.812 7.385 39.862 1.00 11.61 207 ARG B O 1
ATOM 3960 N N . LEU B 1 208 ? 12.568 6.765 38.091 1.00 9.97 208 LEU B N 1
ATOM 3961 C CA . LEU B 1 208 ? 13.461 5.638 37.902 1.00 11.12 208 LEU B CA 1
ATOM 3962 C C . LEU B 1 208 ? 14.863 6.071 37.458 1.00 10.79 208 LEU B C 1
ATOM 3963 O O . LEU B 1 208 ? 15.832 5.474 37.874 1.00 10.08 208 LEU B O 1
ATOM 3968 N N . LEU B 1 209 ? 14.960 7.115 36.632 1.00 9.94 209 LEU B N 1
ATOM 3969 C CA . LEU B 1 209 ? 16.280 7.569 36.175 1.00 9.91 209 LEU B CA 1
ATOM 3970 C C . LEU B 1 209 ? 17.104 8.108 37.351 1.00 8.86 209 LEU B C 1
ATOM 3971 O O . LEU B 1 209 ? 18.305 7.869 37.423 1.00 9.94 209 LEU B O 1
ATOM 3976 N N . ARG B 1 210 ? 16.452 8.859 38.233 1.00 9.99 210 ARG B N 1
ATOM 3977 C CA . ARG B 1 210 ? 17.127 9.289 39.468 1.00 11.14 210 ARG B CA 1
ATOM 3978 C C . ARG B 1 210 ? 17.611 8.067 40.290 1.00 11.96 210 ARG B C 1
ATOM 3979 O O . ARG B 1 210 ? 18.744 8.040 40.769 1.00 13.05 210 ARG B O 1
ATOM 3987 N N . ASN B 1 211 ? 16.760 7.046 40.380 1.00 12.88 211 ASN B N 1
ATOM 3988 C CA . ASN B 1 211 ? 17.136 5.827 41.106 1.00 14.45 211 ASN B CA 1
ATOM 3989 C C . ASN B 1 211 ? 18.195 4.979 40.415 1.00 13.41 211 ASN B C 1
ATOM 3990 O O . ASN B 1 211 ? 18.801 4.105 41.037 1.00 15.64 211 ASN B O 1
ATOM 3995 N N . LEU B 1 212 ? 18.430 5.217 39.130 1.00 13.25 212 LEU B N 1
ATOM 3996 C CA . LEU B 1 212 ? 19.593 4.620 38.467 1.00 13.13 212 LEU B CA 1
ATOM 3997 C C . LEU B 1 212 ? 20.898 5.311 38.876 1.00 12.76 212 LEU B C 1
ATOM 3998 O O . LEU B 1 212 ? 21.972 4.874 38.459 1.00 13.20 212 LEU B O 1
ATOM 4003 N N . GLY B 1 213 ? 20.811 6.423 39.628 1.00 11.72 213 GLY B N 1
ATOM 4004 C CA . GLY B 1 213 ? 21.970 7.209 40.005 1.00 12.13 213 GLY B CA 1
ATOM 4005 C C . GLY B 1 213 ? 22.296 8.380 39.088 1.00 12.16 213 GLY B C 1
ATOM 4006 O O . GLY B 1 213 ? 23.347 8.995 39.231 1.00 14.91 213 GLY B O 1
ATOM 4007 N N . ALA B 1 214 ? 21.397 8.700 38.165 1.00 10.28 214 ALA B N 1
ATOM 4008 C CA . ALA B 1 214 ? 21.673 9.839 37.267 1.00 9.79 214 ALA B CA 1
ATOM 4009 C C . ALA B 1 214 ? 21.330 11.171 37.946 1.00 9.45 214 ALA B C 1
ATOM 4010 O O . ALA B 1 214 ? 20.361 11.240 38.715 1.00 9.74 214 ALA B O 1
ATOM 4012 N N . ASP B 1 215 ? 22.106 12.207 37.610 1.00 8.16 215 ASP B N 1
ATOM 4013 C CA . ASP B 1 215 ? 21.865 13.562 38.119 1.00 9.83 215 ASP B CA 1
ATOM 4014 C C . ASP B 1 215 ? 21.220 14.477 37.092 1.00 9.21 215 ASP B C 1
ATOM 4015 O O . ASP B 1 215 ? 20.534 15.432 37.475 1.00 9.18 215 ASP B O 1
ATOM 4020 N N . ALA B 1 216 ? 21.466 14.203 35.800 1.00 8.66 216 ALA B N 1
ATOM 4021 C CA . ALA B 1 216 ? 20.927 15.059 34.728 1.00 9.00 216 ALA B CA 1
ATOM 4022 C C . ALA B 1 216 ? 20.544 14.142 33.566 1.00 8.55 216 ALA B C 1
ATOM 4023 O O . ALA B 1 216 ? 21.181 13.111 33.376 1.00 9.12 216 ALA B O 1
ATOM 4025 N N . VAL B 1 217 ? 19.497 14.518 32.837 1.00 7.87 217 VAL B N 1
ATOM 4026 C CA . VAL B 1 217 ? 19.024 13.708 31.698 1.00 8.34 217 VAL B CA 1
ATOM 4027 C C . VAL B 1 217 ? 18.994 14.559 30.434 1.00 8.33 217 VAL B C 1
ATOM 4028 O O . VAL B 1 217 ? 18.551 15.713 30.459 1.00 8.42 217 VAL B O 1
ATOM 4032 N N . GLY B 1 218 ? 19.502 13.990 29.344 1.00 8.20 218 GLY B N 1
ATOM 4033 C CA . GLY B 1 218 ? 19.497 14.702 28.070 1.00 7.70 218 GLY B CA 1
ATOM 4034 C C . GLY B 1 218 ? 19.459 13.742 26.908 1.00 7.68 218 GLY B C 1
ATOM 4035 O O . GLY B 1 218 ? 19.243 12.532 27.077 1.00 8.28 218 GLY B O 1
ATOM 4036 N N . MET B 1 219 ? 19.731 14.302 25.726 1.00 8.58 219 MET B N 1
ATOM 4037 C CA . MET B 1 219 ? 19.446 13.617 24.445 1.00 9.10 219 MET B CA 1
ATOM 4038 C C . MET B 1 219 ? 20.662 13.588 23.526 1.00 8.90 219 MET B C 1
ATOM 4039 O O . MET B 1 219 ? 20.529 13.345 22.313 1.00 9.46 219 MET B O 1
ATOM 4044 N N . SER B 1 220 ? 21.854 13.822 24.055 1.00 9.02 220 SER B N 1
ATOM 4045 C CA . SER B 1 220 ? 23.035 13.930 23.205 1.00 9.06 220 SER B CA 1
ATOM 4046 C C . SER B 1 220 ? 24.302 13.463 23.932 1.00 9.61 220 SER B C 1
ATOM 4047 O O . SER B 1 220 ? 24.227 12.793 24.978 1.00 9.28 220 SER B O 1
ATOM 4050 N N . THR B 1 221 ? 25.464 13.807 23.344 1.00 9.96 221 THR B N 1
ATOM 4051 C CA . THR B 1 221 ? 26.781 13.825 23.987 1.00 10.35 221 THR B CA 1
ATOM 4052 C C . THR B 1 221 ? 27.441 12.486 24.170 1.00 9.33 221 THR B C 1
ATOM 4053 O O . THR B 1 221 ? 28.593 12.286 23.754 1.00 10.14 221 THR B O 1
ATOM 4057 N N . VAL B 1 222 ? 26.738 11.545 24.800 1.00 9.06 222 VAL B N 1
ATOM 4058 C CA . VAL B 1 222 ? 27.315 10.246 25.119 1.00 8.80 222 VAL B CA 1
ATOM 4059 C C . VAL B 1 222 ? 27.924 9.527 23.901 1.00 8.77 222 VAL B C 1
ATOM 4060 O O . VAL B 1 222 ? 29.035 9.014 24.023 1.00 9.22 222 VAL B O 1
ATOM 4064 N N A PRO B 1 223 ? 27.254 9.494 22.742 0.50 9.02 223 PRO B N 1
ATOM 4065 N N B PRO B 1 223 ? 27.256 9.474 22.743 0.50 9.06 223 PRO B N 1
ATOM 4066 C CA A PRO B 1 223 ? 27.868 8.870 21.571 0.50 9.31 223 PRO B CA 1
ATOM 4067 C CA B PRO B 1 223 ? 27.843 8.723 21.641 0.50 9.28 223 PRO B CA 1
ATOM 4068 C C A PRO B 1 223 ? 29.206 9.525 21.220 0.50 9.41 223 PRO B C 1
ATOM 4069 C C B PRO B 1 223 ? 29.140 9.381 21.166 0.50 9.53 223 PRO B C 1
ATOM 4070 O O A PRO B 1 223 ? 30.180 8.828 20.957 0.50 9.42 223 PRO B O 1
ATOM 4071 O O B PRO B 1 223 ? 30.049 8.680 20.747 0.50 9.61 223 PRO B O 1
ATOM 4078 N N A GLU B 1 224 ? 29.249 10.853 21.233 0.50 9.48 224 GLU B N 1
ATOM 4079 N N B GLU B 1 224 ? 29.226 10.709 21.255 0.50 9.61 224 GLU B N 1
ATOM 4080 C CA A GLU B 1 224 ? 30.489 11.570 20.906 0.50 9.99 224 GLU B CA 1
ATOM 4081 C CA B GLU B 1 224 ? 30.462 11.419 20.887 0.50 10.22 224 GLU B CA 1
ATOM 4082 C C A GLU B 1 224 ? 31.598 11.190 21.870 0.50 10.25 224 GLU B C 1
ATOM 4083 C C B GLU B 1 224 ? 31.573 11.076 21.849 0.50 10.43 224 GLU B C 1
ATOM 4084 O O A GLU B 1 224 ? 32.756 11.035 21.463 0.50 11.16 224 GLU B O 1
ATOM 4085 O O B GLU B 1 224 ? 32.712 10.849 21.420 0.50 11.28 224 GLU B O 1
ATOM 4096 N N . VAL B 1 225 ? 31.253 11.021 23.144 1.00 10.28 225 VAL B N 1
ATOM 4097 C CA . VAL B 1 225 ? 32.249 10.656 24.168 1.00 10.46 225 VAL B CA 1
ATOM 4098 C C . VAL B 1 225 ? 32.766 9.239 23.968 1.00 10.52 225 VAL B C 1
ATOM 4099 O O . VAL B 1 225 ? 33.973 8.987 24.072 1.00 11.60 225 VAL B O 1
ATOM 4103 N N . ILE B 1 226 ? 31.888 8.299 23.643 1.00 9.93 226 ILE B N 1
ATOM 4104 C CA . ILE B 1 226 ? 32.333 6.918 23.416 1.00 10.67 226 ILE B CA 1
ATOM 4105 C C . ILE B 1 226 ? 33.326 6.865 22.252 1.00 10.40 226 ILE B C 1
ATOM 4106 O O . ILE B 1 226 ? 34.382 6.240 22.351 1.00 11.03 226 ILE B O 1
ATOM 4111 N N . VAL B 1 227 ? 33.009 7.560 21.158 1.00 9.95 227 VAL B N 1
ATOM 4112 C CA . VAL B 1 227 ? 33.914 7.549 19.998 1.00 11.26 227 VAL B CA 1
ATOM 4113 C C . VAL B 1 227 ? 35.205 8.283 20.327 1.00 11.73 227 VAL B C 1
ATOM 4114 O O . VAL B 1 227 ? 36.284 7.817 19.943 1.00 11.63 227 VAL B O 1
ATOM 4118 N N . ALA B 1 228 ? 35.107 9.369 21.078 1.00 11.80 228 ALA B N 1
ATOM 4119 C CA . ALA B 1 228 ? 36.293 10.112 21.501 1.00 11.89 228 ALA B CA 1
ATOM 4120 C C . ALA B 1 228 ? 37.223 9.215 22.300 1.00 12.37 228 ALA B C 1
ATOM 4121 O O . ALA B 1 228 ? 38.430 9.193 22.075 1.00 12.88 228 ALA B O 1
ATOM 4123 N N . ARG B 1 229 ? 36.692 8.486 23.270 1.00 11.90 229 ARG B N 1
ATOM 4124 C CA . ARG B 1 229 ? 37.549 7.643 24.107 1.00 12.59 229 ARG B CA 1
ATOM 4125 C C . ARG B 1 229 ? 38.112 6.485 23.319 1.00 13.22 229 ARG B C 1
ATOM 4126 O O . ARG B 1 229 ? 39.282 6.123 23.494 1.00 13.86 229 ARG B O 1
ATOM 4134 N N . HIS B 1 230 ? 37.316 5.934 22.411 1.00 12.97 230 HIS B N 1
ATOM 4135 C CA . HIS B 1 230 ? 37.782 4.839 21.570 1.00 13.07 230 HIS B CA 1
ATOM 4136 C C . HIS B 1 230 ? 39.021 5.268 20.771 1.00 14.73 230 HIS B C 1
ATOM 4137 O O . HIS B 1 230 ? 39.953 4.481 20.606 1.00 15.01 230 HIS B O 1
ATOM 4144 N N . CYS B 1 231 ? 39.051 6.525 20.320 1.00 15.03 231 CYS B N 1
ATOM 4145 C CA . CYS B 1 231 ? 40.226 7.003 19.544 1.00 16.89 231 CYS B CA 1
ATOM 4146 C C . CYS B 1 231 ? 41.263 7.760 20.368 1.00 17.26 231 CYS B C 1
ATOM 4147 O O . CYS B 1 231 ? 42.205 8.349 19.801 1.00 18.44 231 CYS B O 1
ATOM 4150 N N . GLY B 1 232 ? 41.128 7.704 21.689 1.00 16.63 232 GLY B N 1
ATOM 4151 C CA . GLY B 1 232 ? 42.167 8.186 22.601 1.00 16.95 232 GLY B CA 1
ATOM 4152 C C . GLY B 1 232 ? 42.138 9.654 22.969 1.00 17.35 232 GLY B C 1
ATOM 4153 O O . GLY B 1 232 ? 43.106 10.163 23.534 1.00 18.70 232 GLY B O 1
ATOM 4154 N N . LEU B 1 233 ? 41.045 10.347 22.663 1.00 16.46 233 LEU B N 1
ATOM 4155 C CA . LEU B 1 233 ? 40.930 11.749 23.020 1.00 15.49 233 LEU B CA 1
ATOM 4156 C C . LEU B 1 233 ? 40.656 11.893 24.503 1.00 15.03 233 LEU B C 1
ATOM 4157 O O . LEU B 1 233 ? 39.942 11.073 25.105 1.00 15.12 233 LEU B O 1
ATOM 4162 N N . ARG B 1 234 ? 41.224 12.933 25.105 1.00 14.95 234 ARG B N 1
ATOM 4163 C CA . ARG B 1 234 ? 40.848 13.403 26.440 1.00 14.64 234 ARG B CA 1
ATOM 4164 C C . ARG B 1 234 ? 39.480 14.082 26.311 1.00 14.29 234 ARG B C 1
ATOM 4165 O O . ARG B 1 234 ? 39.245 14.755 25.324 1.00 14.62 234 ARG B O 1
ATOM 4173 N N . VAL B 1 235 ? 38.607 13.892 27.304 1.00 13.64 235 VAL B N 1
ATOM 4174 C CA . VAL B 1 235 ? 37.232 14.389 27.231 1.00 12.52 235 VAL B CA 1
ATOM 4175 C C . VAL B 1 235 ? 36.888 15.185 28.470 1.00 11.98 235 VAL B C 1
ATOM 4176 O O . VAL B 1 235 ? 37.123 14.759 29.598 1.00 12.26 235 VAL B O 1
ATOM 4180 N N . PHE B 1 236 ? 36.290 16.357 28.236 1.00 12.25 236 PHE B N 1
ATOM 4181 C CA . PHE B 1 236 ? 35.710 17.154 29.296 1.00 12.05 236 PHE B CA 1
ATOM 4182 C C . PHE B 1 236 ? 34.319 17.608 28.840 1.00 11.85 236 PHE B C 1
ATOM 4183 O O . PHE B 1 236 ? 34.138 17.992 27.694 1.00 12.17 236 PHE B O 1
ATOM 4191 N N . GLY B 1 237 ? 33.354 17.569 29.746 1.00 12.21 237 GLY B N 1
ATOM 4192 C CA . GLY B 1 237 ? 32.005 18.010 29.378 1.00 12.67 237 GLY B CA 1
ATOM 4193 C C . GLY B 1 237 ? 31.220 18.624 30.502 1.00 11.05 237 GLY B C 1
ATOM 4194 O O . GLY B 1 237 ? 31.485 18.399 31.686 1.00 11.03 237 GLY B O 1
ATOM 4195 N N . PHE B 1 238 ? 30.201 19.372 30.124 1.00 10.49 238 PHE B N 1
ATOM 4196 C CA . PHE B 1 238 ? 29.224 19.807 31.104 1.00 10.29 238 PHE B CA 1
ATOM 4197 C C . PHE B 1 238 ? 27.813 19.959 30.561 1.00 9.58 238 PHE B C 1
ATOM 4198 O O . PHE B 1 238 ? 27.619 20.085 29.331 1.00 10.23 238 PHE B O 1
ATOM 4206 N N . SER B 1 239 ? 26.845 19.964 31.481 1.00 8.68 239 SER B N 1
ATOM 4207 C CA . SER B 1 239 ? 25.450 20.208 31.161 1.00 9.31 239 SER B CA 1
ATOM 4208 C C . SER B 1 239 ? 25.032 21.531 31.764 1.00 9.82 239 SER B C 1
ATOM 4209 O O . SER B 1 239 ? 25.318 21.802 32.941 1.00 10.80 239 SER B O 1
ATOM 4212 N N . LEU B 1 240 ? 24.264 22.315 31.021 1.00 8.62 240 LEU B N 1
ATOM 4213 C CA . LEU B 1 240 ? 23.480 23.404 31.580 1.00 9.75 240 LEU B CA 1
ATOM 4214 C C . LEU B 1 240 ? 22.149 22.826 32.035 1.00 9.07 240 LEU B C 1
ATOM 4215 O O . LEU B 1 240 ? 21.380 22.253 31.216 1.00 9.24 240 LEU B O 1
ATOM 4220 N N . ILE B 1 241 ? 21.827 22.969 33.322 1.00 8.60 241 ILE B N 1
ATOM 4221 C CA . ILE B 1 241 ? 20.560 22.489 33.844 1.00 9.50 241 ILE B CA 1
ATOM 4222 C C . ILE B 1 241 ? 19.496 23.508 33.501 1.00 10.17 241 ILE B C 1
ATOM 4223 O O . ILE B 1 241 ? 19.488 24.622 34.060 1.00 9.87 241 ILE B O 1
ATOM 4228 N N . THR B 1 242 ? 18.604 23.176 32.563 1.00 9.40 242 THR B N 1
ATOM 4229 C CA . THR B 1 242 ? 17.649 24.161 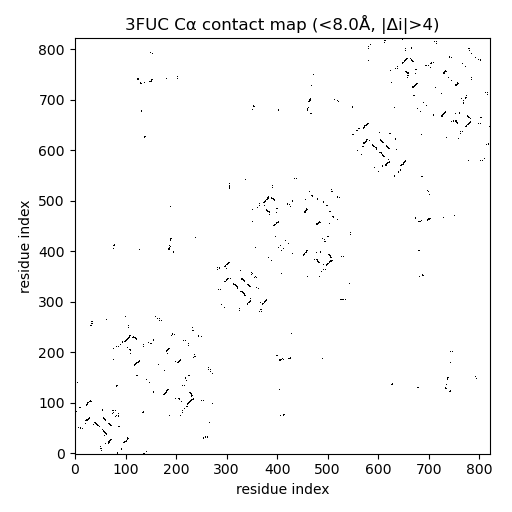32.036 1.00 9.48 242 THR B CA 1
ATOM 4230 C C . THR B 1 242 ? 16.295 24.095 32.716 1.00 9.29 242 THR B C 1
ATOM 4231 O O . THR B 1 242 ? 15.470 24.998 32.533 1.00 10.56 242 THR B O 1
ATOM 4235 N N . ASN B 1 243 ? 16.044 23.039 33.488 1.00 8.81 243 ASN B N 1
ATOM 4236 C CA . ASN B 1 243 ? 14.758 22.812 34.102 1.00 9.85 243 ASN B CA 1
ATOM 4237 C C . ASN B 1 243 ? 14.929 21.726 35.140 1.00 9.82 243 ASN B C 1
ATOM 4238 O O . ASN B 1 243 ? 15.820 20.869 34.981 1.00 10.26 243 ASN B O 1
ATOM 4243 N N . LYS B 1 244 ? 14.131 21.792 36.214 1.00 10.70 244 LYS B N 1
ATOM 4244 C CA . LYS B 1 244 ? 14.069 20.711 37.221 1.00 12.12 244 LYS B CA 1
ATOM 4245 C C . LYS B 1 244 ? 12.971 19.775 36.759 1.00 12.66 244 LYS B C 1
ATOM 4246 O O . LYS B 1 244 ? 11.823 20.187 36.583 1.00 13.01 244 LYS B O 1
ATOM 4252 N N . VAL B 1 245 ? 13.325 18.519 36.475 1.00 11.72 245 VAL B N 1
ATOM 4253 C CA . VAL B 1 245 ? 12.314 17.600 35.981 1.00 12.42 245 VAL B CA 1
ATOM 4254 C C . VAL B 1 245 ? 11.159 17.433 36.961 1.00 13.33 245 VAL B C 1
ATOM 4255 O O . VAL B 1 245 ? 11.340 17.542 38.179 1.00 14.16 245 VAL B O 1
ATOM 4259 N N . ILE B 1 246 ? 9.968 17.198 36.424 1.00 12.20 246 ILE B N 1
ATOM 4260 C CA . ILE B 1 246 ? 8.791 16.972 37.264 1.00 13.08 246 ILE B CA 1
ATOM 4261 C C . ILE B 1 246 ? 8.829 15.579 37.911 1.00 13.31 246 ILE B C 1
ATOM 4262 O O . ILE B 1 246 ? 8.861 14.558 37.224 1.00 12.54 246 ILE B O 1
ATOM 4267 N N . MET B 1 247 ? 8.838 15.547 39.252 1.00 15.32 247 MET B N 1
ATOM 4268 C CA . MET B 1 247 ? 9.019 14.321 40.042 1.00 16.97 247 MET B CA 1
ATOM 4269 C C . MET B 1 247 ? 7.754 13.893 40.773 1.00 18.09 247 MET B C 1
ATOM 4270 O O . MET B 1 247 ? 7.740 12.883 41.476 1.00 18.15 247 MET B O 1
ATOM 4275 N N . ASP B 1 248 ? 6.691 14.659 40.645 1.00 19.93 248 ASP B N 1
ATOM 4276 C CA . ASP B 1 248 ? 5.473 14.192 41.292 1.00 21.60 248 ASP B CA 1
ATOM 4277 C C . ASP B 1 248 ? 4.237 14.640 40.565 1.00 21.26 248 ASP B C 1
ATOM 4278 O O . ASP B 1 248 ? 4.282 15.528 39.724 1.00 21.41 248 ASP B O 1
ATOM 4283 N N . TYR B 1 249 ? 3.122 14.000 40.898 1.00 20.93 249 TYR B N 1
ATOM 4284 C CA . TYR B 1 249 ? 1.900 14.156 40.162 1.00 21.50 249 TYR B CA 1
ATOM 4285 C C . TYR B 1 249 ? 1.099 15.376 40.607 1.00 22.95 249 TYR B C 1
ATOM 4286 O O . TYR B 1 249 ? 0.167 15.779 39.907 1.00 23.58 249 TYR B O 1
ATOM 4295 N N . GLU B 1 250 ? 1.491 15.950 41.741 1.00 25.04 250 GLU B N 1
ATOM 4296 C CA . GLU B 1 250 ? 0.811 17.122 42.314 1.00 27.63 250 GLU B CA 1
ATOM 4297 C C . GLU B 1 250 ? 1.324 18.453 41.732 1.00 28.27 250 GLU B C 1
ATOM 4298 O O . GLU B 1 250 ? 0.593 19.453 41.705 1.00 28.96 250 GLU B O 1
ATOM 4304 N N . SER B 1 251 ? 2.575 18.459 41.270 1.00 28.45 251 SER B N 1
ATOM 4305 C CA . SER B 1 251 ? 3.181 19.641 40.643 1.00 28.78 251 SER B CA 1
ATOM 4306 C C . SER B 1 251 ? 2.414 20.131 39.407 1.00 28.78 251 SER B C 1
ATOM 4307 O O . SER B 1 251 ? 1.967 19.327 38.584 1.00 28.99 251 SER B O 1
ATOM 4310 N N . GLN B 1 252 ? 2.267 21.453 39.284 1.00 28.49 252 GLN B N 1
ATOM 4311 C CA . GLN B 1 252 ? 1.662 22.051 38.092 1.00 28.92 252 GLN B CA 1
ATOM 4312 C C . GLN B 1 252 ? 2.718 22.412 37.037 1.00 27.20 252 GLN B C 1
ATOM 4313 O O . GLN B 1 252 ? 2.390 22.981 35.989 1.00 27.78 252 GLN B O 1
ATOM 4319 N N . GLY B 1 253 ? 3.977 22.075 37.307 1.00 24.95 253 GLY B N 1
ATOM 4320 C CA . GLY B 1 253 ? 5.048 22.302 36.334 1.00 22.97 253 GLY B CA 1
ATOM 4321 C C . GLY B 1 253 ? 4.950 21.336 35.165 1.00 21.40 253 GLY B C 1
ATOM 4322 O O . GLY B 1 253 ? 4.294 20.301 35.254 1.00 20.47 253 GLY B O 1
ATOM 4323 N N . LYS B 1 254 ? 5.613 21.685 34.069 1.00 19.98 254 LYS B N 1
ATOM 4324 C CA . LYS B 1 254 ? 5.604 20.873 32.852 1.00 18.71 254 LYS B CA 1
ATOM 4325 C C . LYS B 1 254 ? 6.784 21.320 31.988 1.00 18.26 254 LYS B C 1
ATOM 4326 O O . LYS B 1 254 ? 6.892 22.505 31.636 1.00 18.22 254 LYS B O 1
ATOM 4332 N N . ALA B 1 255 ? 7.701 20.400 31.677 1.00 15.62 255 ALA B N 1
ATOM 4333 C CA . ALA B 1 255 ? 8.870 20.738 30.862 1.00 15.26 255 ALA B CA 1
ATOM 4334 C C . ALA B 1 255 ? 8.425 21.254 29.518 1.00 15.73 255 ALA B C 1
ATOM 4335 O O . ALA B 1 255 ? 7.456 20.774 28.929 1.00 15.76 255 ALA B O 1
ATOM 4337 N N . ASN B 1 256 ? 9.130 22.278 29.042 1.00 16.54 256 ASN B N 1
ATOM 4338 C CA . ASN B 1 256 ? 8.785 22.896 27.769 1.00 16.53 256 ASN B CA 1
ATOM 4339 C C . ASN B 1 256 ? 10.006 23.525 27.129 1.00 17.01 256 ASN B C 1
ATOM 4340 O O . ASN B 1 256 ? 10.875 24.074 27.822 1.00 16.48 256 ASN B O 1
ATOM 4345 N N . HIS B 1 257 ? 10.081 23.448 25.806 1.00 16.76 257 HIS B N 1
ATOM 4346 C CA . HIS B 1 257 ? 11.211 23.960 25.066 1.00 18.14 257 HIS B CA 1
ATOM 4347 C C . HIS B 1 257 ? 11.417 25.459 25.261 1.00 17.51 257 HIS B C 1
ATOM 4348 O O . HIS B 1 257 ? 12.563 25.923 25.255 1.00 16.78 257 HIS B O 1
ATOM 4355 N N . GLU B 1 258 ? 10.327 26.207 25.407 1.00 17.89 258 GLU B N 1
ATOM 4356 C CA . GLU B 1 258 ? 10.416 27.659 25.579 1.00 19.30 258 GLU B CA 1
ATOM 4357 C C . GLU B 1 258 ? 11.292 27.995 26.767 1.00 18.80 258 GLU B C 1
ATOM 4358 O O . GLU B 1 258 ? 12.158 28.869 26.664 1.00 19.18 258 GLU B O 1
ATOM 4364 N N A GLU B 1 259 ? 11.080 27.307 27.879 0.50 18.05 259 GLU B N 1
ATOM 4365 N N B GLU B 1 259 ? 11.037 27.327 27.903 0.50 18.32 259 GLU B N 1
ATOM 4366 C CA A GLU B 1 259 ? 11.857 27.601 29.069 0.50 17.54 259 GLU B CA 1
ATOM 4367 C CA B GLU B 1 259 ? 11.837 27.482 29.136 0.50 18.05 259 GLU B CA 1
ATOM 4368 C C A GLU B 1 259 ? 13.277 27.022 29.025 0.50 16.84 259 GLU B C 1
ATOM 4369 C C B GLU B 1 259 ? 13.290 27.102 28.886 0.50 17.00 259 GLU B C 1
ATOM 4370 O O A GLU B 1 259 ? 14.175 27.565 29.663 0.50 16.64 259 GLU B O 1
ATOM 4371 O O B GLU B 1 259 ? 14.211 27.813 29.277 0.50 16.54 259 GLU B O 1
ATOM 4382 N N . VAL B 1 260 ? 13.497 25.964 28.239 1.00 16.01 260 VAL B N 1
ATOM 4383 C CA . VAL B 1 260 ? 14.845 25.470 27.977 1.00 15.80 260 VAL B CA 1
ATOM 4384 C C . VAL B 1 260 ? 15.643 26.483 27.144 1.00 15.73 260 VAL B C 1
ATOM 4385 O O . VAL B 1 260 ? 16.785 26.812 27.450 1.00 15.05 260 VAL B O 1
ATOM 4389 N N . LEU B 1 261 ? 15.033 26.959 26.055 1.00 16.02 261 LEU B N 1
ATOM 4390 C CA . LEU B 1 261 ? 15.642 27.997 25.236 1.00 16.20 261 LEU B CA 1
ATOM 4391 C C . LEU B 1 261 ? 15.968 29.252 26.026 1.00 15.75 261 LEU B C 1
ATOM 4392 O O . LEU B 1 261 ? 17.052 29.817 25.863 1.00 15.77 261 LEU B O 1
ATOM 4397 N N . GLU B 1 262 ? 15.025 29.688 26.855 1.00 15.24 262 GLU B N 1
ATOM 4398 C CA . GLU B 1 262 ? 15.229 30.886 27.663 1.00 16.75 262 GLU B CA 1
ATOM 4399 C C . GLU B 1 262 ? 16.385 30.689 28.621 1.00 15.76 262 GLU B C 1
ATOM 4400 O O . GLU B 1 262 ? 17.227 31.575 28.763 1.00 16.02 262 GLU B O 1
ATOM 4406 N N . ALA B 1 263 ? 16.454 29.523 29.273 1.00 14.51 263 ALA B N 1
ATOM 4407 C CA . ALA B 1 263 ? 17.543 29.254 30.199 1.00 14.04 263 ALA B CA 1
ATOM 4408 C C . ALA B 1 263 ? 18.895 29.279 29.478 1.00 13.13 263 ALA B C 1
ATOM 4409 O O . ALA B 1 263 ? 19.890 29.821 30.003 1.00 12.74 263 ALA B O 1
ATOM 4411 N N . GLY B 1 264 ? 18.963 28.725 28.256 1.00 12.67 264 GLY B N 1
ATOM 4412 C CA . GLY B 1 264 ? 20.200 28.767 27.483 1.00 13.31 264 GLY B CA 1
ATOM 4413 C C . GLY B 1 264 ? 20.604 30.181 27.101 1.00 13.44 264 GLY B C 1
ATOM 4414 O O . GLY B 1 264 ? 21.778 30.531 27.139 1.00 13.69 264 GLY B O 1
ATOM 4415 N N . LYS B 1 265 ? 19.612 30.978 26.718 1.00 14.47 265 LYS B N 1
ATOM 4416 C CA . LYS B 1 265 ? 19.847 32.372 26.361 1.00 16.31 265 LYS B CA 1
ATOM 4417 C C . LYS B 1 265 ? 20.416 33.148 27.545 1.00 15.28 265 LYS B C 1
ATOM 4418 O O . LYS B 1 265 ? 21.385 33.915 27.401 1.00 16.23 265 LYS B O 1
ATOM 4424 N N . GLN B 1 266 ? 19.830 32.947 28.722 1.00 14.26 266 GLN B N 1
ATOM 4425 C CA . GLN B 1 266 ? 20.295 33.633 29.936 1.00 14.78 266 GLN B CA 1
ATOM 4426 C C . GLN B 1 266 ? 21.700 33.207 30.341 1.00 14.21 266 GLN B C 1
ATOM 4427 O O . GLN B 1 266 ? 22.490 34.020 30.828 1.00 16.73 266 GLN B O 1
ATOM 4433 N N . ALA B 1 267 ? 22.021 31.923 30.149 1.00 13.32 267 ALA B N 1
ATOM 4434 C CA . ALA B 1 267 ? 23.293 31.371 30.564 1.00 13.16 267 ALA B CA 1
ATOM 4435 C C . ALA B 1 267 ? 24.434 31.584 29.573 1.00 13.55 267 ALA B C 1
ATOM 4436 O O . ALA B 1 267 ? 25.599 31.404 29.925 1.00 13.04 267 ALA B O 1
ATOM 4438 N N . ALA B 1 268 ? 24.107 31.948 28.336 1.00 13.64 268 ALA B N 1
ATOM 4439 C CA . ALA B 1 268 ? 25.093 31.904 27.251 1.00 14.79 268 ALA B CA 1
ATOM 4440 C C . ALA B 1 268 ? 26.366 32.676 27.543 1.00 15.96 268 ALA B C 1
ATOM 4441 O O . ALA B 1 268 ? 27.470 32.184 27.339 1.00 16.15 268 ALA B O 1
ATOM 4443 N N . GLN B 1 269 ? 26.220 33.907 28.014 1.00 16.74 269 GLN B N 1
ATOM 4444 C CA . GLN B 1 269 ? 27.408 34.730 28.169 1.00 17.75 269 GLN B CA 1
ATOM 4445 C C . GLN B 1 269 ? 28.368 34.098 29.191 1.00 17.68 269 GLN B C 1
ATOM 4446 O O . GLN B 1 269 ? 29.575 34.086 28.978 1.00 18.14 269 GLN B O 1
ATOM 4452 N N . LYS B 1 270 ? 27.823 33.536 30.269 1.00 17.43 270 LYS B N 1
ATOM 4453 C CA . LYS B 1 270 ? 28.629 32.867 31.301 1.00 18.19 270 LYS B CA 1
ATOM 4454 C C . LYS B 1 270 ? 29.225 31.540 30.817 1.00 17.87 270 LYS B C 1
ATOM 4455 O O . LYS B 1 270 ? 30.364 31.202 31.141 1.00 16.90 270 LYS B O 1
ATOM 4461 N N . LEU B 1 271 ? 28.448 30.765 30.064 1.00 16.14 271 LEU B N 1
ATOM 4462 C CA . LEU B 1 271 ? 28.959 29.492 29.575 1.00 16.08 271 LEU B CA 1
ATOM 4463 C C . LEU B 1 271 ? 30.143 29.733 28.648 1.00 15.31 271 LEU B C 1
ATOM 4464 O O . LEU B 1 271 ? 31.152 29.021 28.730 1.00 15.34 271 LEU B O 1
ATOM 4469 N N . GLU B 1 272 ? 30.026 30.766 27.799 1.00 15.79 272 GLU B N 1
ATOM 4470 C CA . GLU B 1 272 ? 31.081 31.086 26.847 1.00 16.86 272 GLU B CA 1
ATOM 4471 C C . GLU B 1 272 ? 32.304 31.552 27.611 1.00 17.89 272 GLU B C 1
ATOM 4472 O O . GLU B 1 272 ? 33.421 31.161 27.306 1.00 17.58 272 GLU B O 1
ATOM 4478 N N . GLN B 1 273 ? 32.086 32.377 28.630 1.00 17.39 273 GLN B N 1
ATOM 4479 C CA . GLN B 1 273 ? 33.188 32.831 29.458 1.00 19.07 273 GLN B CA 1
ATOM 4480 C C . GLN B 1 273 ? 33.898 31.646 30.107 1.00 17.04 273 GLN B C 1
ATOM 4481 O O . GLN B 1 273 ? 35.113 31.567 30.094 1.00 16.95 273 GLN B O 1
ATOM 4487 N N . PHE B 1 274 ? 33.134 30.725 30.683 1.00 16.86 274 PHE B N 1
ATOM 4488 C CA . PHE B 1 274 ? 33.702 29.571 31.375 1.00 16.26 274 PHE B CA 1
ATOM 4489 C C . PHE B 1 274 ? 34.559 28.705 30.426 1.00 16.57 274 PHE B C 1
ATOM 4490 O O . PHE B 1 274 ? 35.709 28.396 30.722 1.00 15.95 274 PHE B O 1
ATOM 4498 N N . VAL B 1 275 ? 34.025 28.352 29.256 1.00 15.90 275 VAL B N 1
ATOM 4499 C CA . VAL B 1 275 ? 34.783 27.552 28.288 1.00 16.98 275 VAL B CA 1
ATOM 4500 C C . VAL B 1 275 ? 36.049 28.272 27.859 1.00 17.61 275 VAL B C 1
ATOM 4501 O O . VAL B 1 275 ? 37.123 27.661 27.816 1.00 17.70 275 VAL B O 1
ATOM 4505 N N . SER B 1 276 ? 35.920 29.570 27.577 1.00 18.32 276 SER B N 1
ATOM 4506 C CA . SER B 1 276 ? 37.060 30.377 27.167 1.00 19.79 276 SER B CA 1
ATOM 4507 C C . SER B 1 276 ? 38.155 30.316 28.223 1.00 19.80 276 SER B C 1
ATOM 4508 O O . SER B 1 276 ? 39.315 30.080 27.895 1.00 20.19 276 SER B O 1
ATOM 4511 N N . LEU B 1 277 ? 37.807 30.483 29.491 1.00 19.89 277 LEU B N 1
ATOM 4512 C CA . LEU B 1 277 ? 38.824 30.454 30.536 1.00 20.85 277 LEU B CA 1
ATOM 4513 C C . LEU B 1 277 ? 39.408 29.074 30.763 1.00 21.46 277 LEU B C 1
ATOM 4514 O O . LEU B 1 277 ? 40.564 28.942 31.174 1.00 21.92 277 LEU B O 1
ATOM 4519 N N . LEU B 1 278 ? 38.607 28.041 30.501 1.00 21.10 278 LEU B N 1
ATOM 4520 C CA . LEU B 1 278 ? 39.053 26.665 30.692 1.00 22.61 278 LEU B CA 1
ATOM 4521 C C . LEU B 1 278 ? 40.152 26.255 29.721 1.00 23.51 278 LEU B C 1
ATOM 4522 O O . LEU B 1 278 ? 40.941 25.357 30.036 1.00 23.99 278 LEU B O 1
ATOM 4527 N N . MET B 1 279 ? 40.211 26.905 28.557 1.00 24.34 279 MET B N 1
ATOM 4528 C CA . MET B 1 279 ? 41.271 26.650 27.558 1.00 26.27 279 MET B CA 1
ATOM 4529 C C . MET B 1 279 ? 42.670 26.659 28.186 1.00 27.98 279 MET B C 1
ATOM 4530 O O . MET B 1 279 ? 43.512 25.822 27.841 1.00 27.66 279 MET B O 1
ATOM 4535 N N . ALA B 1 280 ? 42.885 27.592 29.117 1.00 29.62 280 ALA B N 1
ATOM 4536 C CA . ALA B 1 280 ? 44.151 27.717 29.851 1.00 31.54 280 ALA B CA 1
ATOM 4537 C C . ALA B 1 280 ? 44.523 26.437 30.610 1.00 32.70 280 ALA B C 1
ATOM 4538 O O . ALA B 1 280 ? 45.710 26.141 30.799 1.00 33.49 280 ALA B O 1
ATOM 4540 N N . SER B 1 281 ? 43.514 25.674 31.028 1.00 33.23 281 SER B N 1
ATOM 4541 C CA . SER B 1 281 ? 43.724 24.442 31.789 1.00 33.77 281 SER B CA 1
ATOM 4542 C C . SER B 1 281 ? 43.942 23.167 30.961 1.00 33.98 281 SER B C 1
ATOM 4543 O O . SER B 1 281 ? 44.292 22.126 31.520 1.00 34.47 281 SER B O 1
ATOM 4546 N N . ILE B 1 282 ? 43.729 23.226 29.650 1.00 34.20 282 ILE B N 1
ATOM 4547 C CA . ILE B 1 282 ? 43.978 22.048 28.820 1.00 34.47 282 ILE B CA 1
ATOM 4548 C C . ILE B 1 282 ? 45.497 21.869 28.689 1.00 35.93 282 ILE B C 1
ATOM 4549 O O . ILE B 1 282 ? 46.203 22.854 28.455 1.00 36.23 282 ILE B O 1
ATOM 4554 N N . PRO B 1 283 ? 46.004 20.646 28.892 1.00 36.80 283 PRO B N 1
ATOM 4555 C CA . PRO B 1 283 ? 47.426 20.353 28.657 1.00 37.75 283 PRO B CA 1
ATOM 4556 C C . PRO B 1 283 ? 47.845 20.719 27.230 1.00 38.85 283 PRO B C 1
ATOM 4557 O O . PRO B 1 283 ? 47.076 20.512 26.289 1.00 38.59 283 PRO B O 1
ATOM 4561 N N . VAL B 1 284 ? 49.054 21.260 27.071 1.00 40.31 284 VAL B N 1
ATOM 4562 C CA . VAL B 1 284 ? 49.440 21.895 25.797 1.00 41.87 284 VAL B CA 1
ATOM 4563 C C . VAL B 1 284 ? 50.457 21.083 24.971 1.00 42.41 284 VAL B C 1
ATOM 4564 O O . VAL B 1 284 ? 51.223 21.621 24.154 1.00 43.00 284 VAL B O 1
ATOM 4569 N N . ASN C 1 3 ? 10.132 8.371 9.819 1.00 28.59 3 ASN C N 1
ATOM 4570 C CA . ASN C 1 3 ? 8.682 8.229 9.507 1.00 27.92 3 ASN C CA 1
ATOM 4571 C C . ASN C 1 3 ? 8.490 8.210 7.992 1.00 27.53 3 ASN C C 1
ATOM 4572 O O . ASN C 1 3 ? 8.921 9.137 7.270 1.00 27.75 3 ASN C O 1
ATOM 4577 N N . GLY C 1 4 ? 7.834 7.149 7.534 1.00 26.01 4 GLY C N 1
ATOM 4578 C CA . GLY C 1 4 ? 7.590 6.907 6.130 1.00 24.64 4 GLY C CA 1
ATOM 4579 C C . GLY C 1 4 ? 6.423 7.721 5.622 1.00 22.53 4 GLY C C 1
ATOM 4580 O O . GLY C 1 4 ? 6.326 7.931 4.416 1.00 24.60 4 GLY C O 1
ATOM 4581 N N . TYR C 1 5 ? 5.545 8.193 6.514 1.00 20.13 5 TYR C N 1
ATOM 4582 C CA . TYR C 1 5 ? 4.362 8.976 6.091 1.00 18.36 5 TYR C CA 1
ATOM 4583 C C . TYR C 1 5 ? 4.649 10.451 5.931 1.00 18.05 5 TYR C C 1
ATOM 4584 O O . TYR C 1 5 ? 5.341 11.079 6.762 1.00 18.50 5 TYR C O 1
ATOM 4593 N N . THR C 1 6 ? 4.098 11.052 4.877 1.00 15.94 6 THR C N 1
ATOM 4594 C CA . THR C 1 6 ? 4.161 12.505 4.783 1.00 15.79 6 THR C CA 1
ATOM 4595 C C . THR C 1 6 ? 2.966 13.110 5.528 1.00 15.54 6 THR C C 1
ATOM 4596 O O . THR C 1 6 ? 1.978 12.425 5.837 1.00 15.70 6 THR C O 1
ATOM 4600 N N . TYR C 1 7 ? 3.018 14.407 5.804 1.00 15.96 7 TYR C N 1
ATOM 4601 C CA . TYR C 1 7 ? 1.887 15.057 6.423 1.00 15.76 7 TYR C CA 1
ATOM 4602 C C . TYR C 1 7 ? 0.623 14.842 5.571 1.00 16.40 7 TYR C C 1
ATOM 4603 O O . TYR C 1 7 ? -0.467 14.589 6.090 1.00 16.66 7 TYR C O 1
ATOM 4612 N N . GLU C 1 8 ? 0.823 14.944 4.266 1.00 16.90 8 GLU C N 1
ATOM 4613 C CA . GLU C 1 8 ? -0.282 14.826 3.322 1.00 17.30 8 GLU C CA 1
ATOM 4614 C C . GLU C 1 8 ? -0.911 13.439 3.357 1.00 16.38 8 GLU C C 1
ATOM 4615 O O . GLU C 1 8 ? -2.119 13.315 3.136 1.00 16.45 8 GLU C O 1
ATOM 4621 N N . ASP C 1 9 ? -0.129 12.404 3.681 1.00 15.55 9 ASP C N 1
ATOM 4622 C CA . ASP C 1 9 ? -0.714 11.068 3.884 1.00 14.63 9 ASP C CA 1
ATOM 4623 C C . ASP C 1 9 ? -1.785 11.058 4.956 1.00 14.55 9 ASP C C 1
ATOM 4624 O O . ASP C 1 9 ? -2.869 10.488 4.771 1.00 14.43 9 ASP C O 1
ATOM 4629 N N . TYR C 1 10 ? -1.496 11.671 6.108 1.00 12.94 10 TYR C N 1
ATOM 4630 C CA . TYR C 1 10 ? -2.500 11.674 7.149 1.00 14.28 10 TYR C CA 1
ATOM 4631 C C . TYR C 1 10 ? -3.726 12.472 6.696 1.00 14.00 10 TYR C C 1
ATOM 4632 O O . TYR C 1 10 ? -4.847 12.061 6.980 1.00 14.41 10 TYR C O 1
ATOM 4641 N N . GLN C 1 11 ? -3.492 13.616 6.033 1.00 15.65 11 GLN C N 1
ATOM 4642 C CA . GLN C 1 11 ? -4.587 14.466 5.550 1.00 16.78 11 GLN C CA 1
ATOM 4643 C C . GLN C 1 11 ? -5.432 13.675 4.539 1.00 15.51 11 GLN C C 1
ATOM 4644 O O . GLN C 1 11 ? -6.658 13.722 4.614 1.00 16.38 11 GLN C O 1
ATOM 4650 N N . ASP C 1 12 ? -4.769 12.970 3.618 1.00 14.93 12 ASP C N 1
ATOM 4651 C CA . ASP C 1 12 ? -5.472 12.197 2.556 1.00 14.52 12 ASP C CA 1
ATOM 4652 C C . ASP C 1 12 ? -6.336 11.118 3.176 1.00 15.68 12 ASP C C 1
ATOM 4653 O O . ASP C 1 12 ? -7.498 10.921 2.806 1.00 15.94 12 ASP C O 1
ATOM 4658 N N . THR C 1 13 ? -5.790 10.406 4.160 1.00 14.92 13 THR C N 1
ATOM 4659 C CA . THR C 1 13 ? -6.552 9.370 4.815 1.00 14.50 13 THR C CA 1
ATOM 4660 C C . THR C 1 13 ? -7.770 9.914 5.551 1.00 15.42 13 THR C C 1
ATOM 4661 O O . THR C 1 13 ? -8.873 9.355 5.425 1.00 15.66 13 THR C O 1
ATOM 4665 N N . ALA C 1 14 ? -7.584 10.994 6.326 1.00 15.42 14 ALA C N 1
ATOM 4666 C CA . ALA C 1 14 ? -8.685 11.647 7.025 1.00 16.29 14 ALA C CA 1
ATOM 4667 C C . ALA C 1 14 ? -9.745 12.138 6.026 1.00 16.93 14 ALA C C 1
ATOM 4668 O O . ALA C 1 14 ? -10.910 11.889 6.242 1.00 17.96 14 ALA C O 1
ATOM 4670 N N . LYS C 1 15 ? -9.316 12.785 4.942 1.00 18.11 15 LYS C N 1
ATOM 4671 C CA . LYS C 1 15 ? -10.268 13.276 3.923 1.00 19.41 15 LYS C CA 1
ATOM 4672 C C . LYS C 1 15 ? -11.050 12.120 3.308 1.00 19.46 15 LYS C C 1
ATOM 4673 O O . LYS C 1 15 ? -12.249 12.254 3.061 1.00 20.30 15 LYS C O 1
ATOM 4679 N N . TRP C 1 16 ? -10.377 11.004 3.048 1.00 19.24 16 TRP C N 1
ATOM 4680 C CA . TRP C 1 16 ? -11.027 9.796 2.529 1.00 19.13 16 TRP C CA 1
ATOM 4681 C C . TRP C 1 16 ? -12.103 9.280 3.484 1.00 19.85 16 TRP C C 1
ATOM 4682 O O . TRP C 1 16 ? -13.237 8.991 3.073 1.00 20.69 16 TRP C O 1
ATOM 4693 N N . LEU C 1 17 ? -11.784 9.174 4.772 1.00 18.75 17 LEU C N 1
ATOM 4694 C CA . LEU C 1 17 ? -12.741 8.681 5.735 1.00 19.05 17 LEU C CA 1
ATOM 4695 C C . LEU C 1 17 ? -13.915 9.653 5.853 1.00 20.44 17 LEU C C 1
ATOM 4696 O O . LEU C 1 17 ? -15.072 9.221 5.848 1.00 20.47 17 LEU C O 1
ATOM 4701 N N . LEU C 1 18 ? -13.600 10.947 5.926 1.00 21.25 18 LEU C N 1
ATOM 4702 C CA . LEU C 1 18 ? -14.607 12.015 6.035 1.00 22.49 18 LEU C CA 1
ATOM 4703 C C . LEU C 1 18 ? -15.562 12.048 4.823 1.00 23.30 18 LEU C C 1
ATOM 4704 O O . LEU C 1 18 ? -16.711 12.483 4.954 1.00 24.22 18 LEU C O 1
ATOM 4709 N N A SER C 1 19 ? -15.087 11.615 3.661 0.50 23.63 19 SER C N 1
ATOM 4710 N N B SER C 1 19 ? -15.072 11.572 3.674 0.50 23.41 19 SER C N 1
ATOM 4711 C CA A SER C 1 19 ? -15.964 11.552 2.490 0.50 23.97 19 SER C CA 1
ATOM 4712 C CA B SER C 1 19 ? -15.849 11.514 2.416 0.50 23.64 19 SER C CA 1
ATOM 4713 C C A SER C 1 19 ? -16.856 10.314 2.548 0.50 24.42 19 SER C C 1
ATOM 4714 C C B SER C 1 19 ? -16.628 10.211 2.245 0.50 24.01 19 SER C C 1
ATOM 4715 O O A SER C 1 19 ? -18.030 10.363 2.159 0.50 24.06 19 SER C O 1
ATOM 4716 O O B SER C 1 19 ? -17.505 10.108 1.374 0.50 23.43 19 SER C O 1
ATOM 4721 N N . HIS C 1 20 ? -16.310 9.218 3.071 1.00 24.48 20 HIS C N 1
ATOM 4722 C CA . HIS C 1 20 ? -16.984 7.911 3.025 1.00 25.02 20 HIS C CA 1
ATOM 4723 C C . HIS C 1 20 ? -17.934 7.657 4.195 1.00 25.07 20 HIS C C 1
ATOM 4724 O O . HIS C 1 20 ? -18.655 6.660 4.209 1.00 25.50 20 HIS C O 1
ATOM 4731 N N . THR C 1 21 ? -17.919 8.548 5.181 1.00 25.10 21 THR C N 1
ATOM 4732 C CA . THR C 1 21 ? -18.877 8.510 6.276 1.00 25.13 21 THR C CA 1
ATOM 4733 C C . THR C 1 21 ? -19.291 9.899 6.679 1.00 25.32 21 THR C C 1
ATOM 4734 O O . THR C 1 21 ? -18.497 10.836 6.610 1.00 25.73 21 THR C O 1
ATOM 4738 N N A GLU C 1 22 ? -20.539 10.034 7.114 0.50 25.45 22 GLU C N 1
ATOM 4739 N N B GLU C 1 22 ? -20.544 10.027 7.107 0.50 25.43 22 GLU C N 1
ATOM 4740 C CA A GLU C 1 22 ? -21.045 11.318 7.576 0.50 25.28 22 GLU C CA 1
ATOM 4741 C CA B GLU C 1 22 ? -21.075 11.300 7.576 0.50 25.24 22 GLU C CA 1
ATOM 4742 C C A GLU C 1 22 ? -20.846 11.500 9.076 0.50 24.78 22 GLU C C 1
ATOM 4743 C C B GLU C 1 22 ? -20.774 11.520 9.054 0.50 24.77 22 GLU C C 1
ATOM 4744 O O A GLU C 1 22 ? -21.117 12.565 9.619 0.50 25.01 22 GLU C O 1
ATOM 4745 O O B GLU C 1 22 ? -20.915 12.631 9.557 0.50 24.97 22 GLU C O 1
ATOM 4756 N N . GLN C 1 23 ? -20.357 10.453 9.738 1.00 24.41 23 GLN C N 1
ATOM 4757 C CA . GLN C 1 23 ? -20.106 10.493 11.174 1.00 23.20 23 GLN C CA 1
ATOM 4758 C C . GLN C 1 23 ? -18.890 11.357 11.511 1.00 22.11 23 GLN C C 1
ATOM 4759 O O . GLN C 1 23 ? -17.926 11.398 10.747 1.00 22.06 23 GLN C O 1
ATOM 4765 N N . ARG C 1 24 ? -18.986 12.046 12.640 1.00 21.22 24 ARG C N 1
ATOM 4766 C CA . ARG C 1 24 ? -17.977 13.017 13.081 1.00 21.21 24 ARG C CA 1
ATOM 4767 C C . ARG C 1 24 ? -17.635 12.787 14.568 1.00 20.81 24 ARG C C 1
ATOM 4768 O O . ARG C 1 24 ? -18.019 13.552 15.437 1.00 21.29 24 ARG C O 1
ATOM 4776 N N . PRO C 1 25 ? -16.892 11.722 14.865 1.00 20.11 25 PRO C N 1
ATOM 4777 C CA . PRO C 1 25 ? -16.586 11.384 16.257 1.00 19.31 25 PRO C CA 1
ATOM 4778 C C . PRO C 1 25 ? -15.637 12.353 16.946 1.00 18.58 25 PRO C C 1
ATOM 4779 O O . PRO C 1 25 ? -14.732 12.875 16.300 1.00 18.02 25 PRO C O 1
ATOM 4783 N N . GLN C 1 26 ? -15.827 12.554 18.242 1.00 18.58 26 GLN C N 1
ATOM 4784 C CA . GLN C 1 26 ? -14.878 13.321 19.048 1.00 20.24 26 GLN C CA 1
ATOM 4785 C C . GLN C 1 26 ? -14.026 12.382 19.902 1.00 18.00 26 GLN C C 1
ATOM 4786 O O . GLN C 1 26 ? -13.142 12.846 20.615 1.00 18.69 26 GLN C O 1
ATOM 4792 N N . VAL C 1 27 ? -14.320 11.077 19.841 1.00 16.57 27 VAL C N 1
ATOM 4793 C CA . VAL C 1 27 ? -13.640 10.064 20.685 1.00 15.77 27 VAL C CA 1
ATOM 4794 C C . VAL C 1 27 ? -13.148 8.931 19.805 1.00 14.75 27 VAL C C 1
ATOM 4795 O O . VAL C 1 27 ? -13.839 8.493 18.888 1.00 14.26 27 VAL C O 1
ATOM 4799 N N . ALA C 1 28 ? -11.904 8.496 20.047 1.00 12.93 28 ALA C N 1
ATOM 4800 C CA . ALA C 1 28 ? -11.350 7.309 19.394 1.00 12.99 28 ALA C CA 1
ATOM 4801 C C . ALA C 1 28 ? -11.005 6.311 20.474 1.00 12.96 28 ALA C C 1
ATOM 4802 O O . ALA C 1 28 ? -10.591 6.692 21.578 1.00 12.22 28 ALA C O 1
ATOM 4804 N N . VAL C 1 29 ? -11.215 5.035 20.167 1.00 12.30 29 VAL C N 1
ATOM 4805 C CA . VAL C 1 29 ? -10.912 3.964 21.113 1.00 12.33 29 VAL C CA 1
ATOM 4806 C C . VAL C 1 29 ? -10.049 2.939 20.423 1.00 12.45 29 VAL C C 1
ATOM 4807 O O . VAL C 1 29 ? -10.429 2.428 19.371 1.00 12.28 29 VAL C O 1
ATOM 4811 N N . ILE C 1 30 ? -8.883 2.654 21.006 1.00 10.97 30 ILE C N 1
ATOM 4812 C CA . ILE C 1 30 ? -8.022 1.587 20.486 1.00 12.26 30 ILE C CA 1
ATOM 4813 C C . ILE C 1 30 ? -8.223 0.404 21.419 1.00 13.04 30 ILE C C 1
ATOM 4814 O O . ILE C 1 30 ? -7.884 0.477 22.595 1.00 12.98 30 ILE C O 1
ATOM 4819 N N . CYS C 1 31 ? -8.842 -0.645 20.876 1.00 13.64 31 CYS C N 1
ATOM 4820 C CA . CYS C 1 31 ? -9.252 -1.808 21.672 1.00 15.94 31 CYS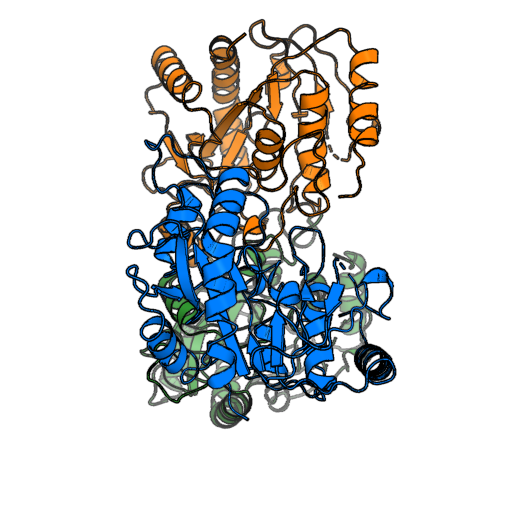 C CA 1
ATOM 4821 C C . CYS C 1 31 ? -8.091 -2.790 21.824 1.00 16.41 31 CYS C C 1
ATOM 4822 O O . CYS C 1 31 ? -7.624 -3.331 20.829 1.00 18.58 31 CYS C O 1
ATOM 4825 N N . GLY C 1 32 ? -7.623 -2.976 23.053 1.00 15.68 32 GLY C N 1
ATOM 4826 C CA . GLY C 1 32 ? -6.637 -4.007 23.351 1.00 17.15 32 GLY C CA 1
ATOM 4827 C C . GLY C 1 32 ? -7.309 -5.311 23.757 1.00 18.79 32 GLY C C 1
ATOM 4828 O O . GLY C 1 32 ? -8.556 -5.465 23.668 1.00 19.94 32 GLY C O 1
ATOM 4829 N N . SER C 1 33 ? -6.497 -6.243 24.233 1.00 19.10 33 SER C N 1
ATOM 4830 C CA . SER C 1 33 ? -7.014 -7.550 24.632 1.00 19.78 33 SER C CA 1
ATOM 4831 C C . SER C 1 33 ? -8.193 -7.459 25.607 1.00 20.05 33 SER C C 1
ATOM 4832 O O . SER C 1 33 ? -8.158 -6.721 26.585 1.00 20.17 33 SER C O 1
ATOM 4835 N N . GLY C 1 34 ? -9.252 -8.219 25.336 1.00 21.56 34 GLY C N 1
ATOM 4836 C CA . GLY C 1 34 ? -10.424 -8.221 26.211 1.00 22.25 34 GLY C CA 1
ATOM 4837 C C . GLY C 1 34 ? -11.497 -7.255 25.750 1.00 22.98 34 GLY C C 1
ATOM 4838 O O . GLY C 1 34 ? -12.632 -7.295 26.252 1.00 23.15 34 GLY C O 1
ATOM 4839 N N . LEU C 1 35 ? -11.154 -6.396 24.783 1.00 23.06 35 LEU C N 1
ATOM 4840 C CA . LEU C 1 35 ? -12.066 -5.354 24.326 1.00 23.67 35 LEU C CA 1
ATOM 4841 C C . LEU C 1 35 ? -12.352 -5.444 22.820 1.00 23.07 35 LEU C C 1
ATOM 4842 O O . LEU C 1 35 ? -12.988 -4.561 22.260 1.00 23.05 35 LEU C O 1
ATOM 4847 N N . GLY C 1 36 ? -11.922 -6.533 22.177 1.00 22.51 36 GLY C N 1
ATOM 4848 C CA . GLY C 1 36 ? -12.141 -6.749 20.743 1.00 23.63 36 GLY C CA 1
ATOM 4849 C C . GLY C 1 36 ? -13.615 -6.712 20.347 1.00 23.68 36 GLY C C 1
ATOM 4850 O O . GLY C 1 36 ? -13.952 -6.330 19.219 1.00 26.19 36 GLY C O 1
ATOM 4851 N N . GLY C 1 37 ? -14.480 -7.093 21.284 1.00 22.96 37 GLY C N 1
ATOM 4852 C CA . GLY C 1 37 ? -15.929 -7.103 21.075 1.00 21.86 37 GLY C CA 1
ATOM 4853 C C . GLY C 1 37 ? -16.633 -5.784 21.327 1.00 20.71 37 GLY C C 1
ATOM 4854 O O . GLY C 1 37 ? -17.842 -5.680 21.111 1.00 20.45 37 GLY C O 1
ATOM 4855 N N . LEU C 1 38 ? -15.895 -4.747 21.745 1.00 19.37 38 LEU C N 1
ATOM 4856 C CA . LEU C 1 38 ? -16.524 -3.454 22.028 1.00 17.93 38 LEU C CA 1
ATOM 4857 C C . LEU C 1 38 ? -17.249 -2.865 20.817 1.00 17.54 38 LEU C C 1
ATOM 4858 O O . LEU C 1 38 ? -18.298 -2.227 20.997 1.00 17.31 38 LEU C O 1
ATOM 4863 N N . VAL C 1 39 ? -16.757 -3.104 19.604 1.00 16.66 39 VAL C N 1
ATOM 4864 C CA . VAL C 1 39 ? -17.423 -2.596 18.409 1.00 17.99 39 VAL C CA 1
ATOM 4865 C C . VAL C 1 39 ? -18.831 -3.182 18.265 1.00 18.21 39 VAL C C 1
ATOM 4866 O O . VAL C 1 39 ? -19.654 -2.598 17.565 1.00 18.82 39 VAL C O 1
ATOM 4870 N N . ASN C 1 40 ? -19.087 -4.313 18.930 1.00 18.46 40 ASN C N 1
ATOM 4871 C CA . ASN C 1 40 ? -20.416 -4.928 18.874 1.00 20.06 40 ASN C CA 1
ATOM 4872 C C . ASN C 1 40 ? -21.435 -4.214 19.752 1.00 20.65 40 ASN C C 1
ATOM 4873 O O . ASN C 1 40 ? -22.637 -4.474 19.635 1.00 21.25 40 ASN C O 1
ATOM 4878 N N . LYS C 1 41 ? -20.978 -3.328 20.635 1.00 20.35 41 LYS C N 1
ATOM 4879 C CA . LYS C 1 41 ? -21.868 -2.501 21.465 1.00 20.88 41 LYS C CA 1
ATOM 4880 C C . LYS C 1 41 ? -22.268 -1.196 20.755 1.00 21.03 41 LYS C C 1
ATOM 4881 O O . LYS C 1 41 ? -23.038 -0.409 21.312 1.00 22.01 41 LYS C O 1
ATOM 4887 N N . LEU C 1 42 ? -21.741 -0.956 19.547 1.00 20.26 42 LEU C N 1
ATOM 4888 C CA . LEU C 1 42 ? -22.018 0.290 18.804 1.00 19.93 42 LEU C CA 1
ATOM 4889 C C . LEU C 1 42 ? -23.342 0.255 18.055 1.00 19.86 42 LEU C C 1
ATOM 4890 O O . LEU C 1 42 ? -23.717 -0.785 17.486 1.00 20.69 42 LEU C O 1
ATOM 4895 N N . THR C 1 43 ? -24.016 1.406 18.019 1.00 19.95 43 THR C N 1
ATOM 4896 C CA . THR C 1 43 ? -25.137 1.602 17.097 1.00 20.32 43 THR C CA 1
ATOM 4897 C C . THR C 1 43 ? -24.716 2.419 15.882 1.00 20.91 43 THR C C 1
ATOM 4898 O O . THR C 1 43 ? -23.675 3.094 15.903 1.00 18.87 43 THR C O 1
ATOM 4902 N N . GLN C 1 44 ? -25.513 2.353 14.816 1.00 21.58 44 GLN C N 1
ATOM 4903 C CA . GLN C 1 44 ? -25.232 3.078 13.577 1.00 22.85 44 GLN C CA 1
ATOM 4904 C C . GLN C 1 44 ? -23.811 2.827 13.056 1.00 22.38 44 GLN C C 1
ATOM 4905 O O . GLN C 1 44 ? -23.160 3.731 12.534 1.00 22.59 44 GLN C O 1
ATOM 4911 N N . ALA C 1 45 ? -23.359 1.584 13.192 1.00 22.36 45 ALA C N 1
ATOM 4912 C CA . ALA C 1 45 ? -21.980 1.194 12.889 1.00 22.61 45 ALA C CA 1
ATOM 4913 C C . ALA C 1 45 ? -21.699 1.166 11.398 1.00 22.96 45 ALA C C 1
ATOM 4914 O O . ALA C 1 45 ? -22.481 0.607 10.618 1.00 23.62 45 ALA C O 1
ATOM 4916 N N . GLN C 1 46 ? -20.587 1.781 10.999 1.00 21.98 46 GLN C N 1
ATOM 4917 C CA . GLN C 1 46 ? -20.082 1.674 9.637 1.00 22.38 46 GLN C CA 1
ATOM 4918 C C . GLN C 1 46 ? -18.652 1.173 9.725 1.00 22.06 46 GLN C C 1
ATOM 4919 O O . GLN C 1 46 ? -17.811 1.768 10.426 1.00 21.54 46 GLN C O 1
ATOM 4925 N N A THR C 1 47 ? -18.360 0.086 9.021 0.50 22.32 47 THR C N 1
ATOM 4926 N N B THR C 1 47 ? -18.382 0.085 9.016 0.50 22.16 47 THR C N 1
ATOM 4927 C CA A THR C 1 47 ? -17.058 -0.560 9.153 0.50 22.35 47 THR C CA 1
ATOM 4928 C CA B THR C 1 47 ? -17.089 -0.568 9.086 0.50 21.94 47 THR C CA 1
ATOM 4929 C C A THR C 1 47 ? -16.226 -0.494 7.881 0.50 22.17 47 THR C C 1
ATOM 4930 C C B THR C 1 47 ? -16.257 -0.286 7.842 0.50 22.15 47 THR C C 1
ATOM 4931 O O A THR C 1 47 ? -16.729 -0.741 6.785 0.50 21.24 47 THR C O 1
ATOM 4932 O O B THR C 1 47 ? -16.789 -0.163 6.735 0.50 21.65 47 THR C O 1
ATOM 4939 N N . PHE C 1 48 ? -14.946 -0.166 8.048 1.00 21.72 48 PHE C N 1
ATOM 4940 C CA . PHE C 1 48 ? -13.979 -0.144 6.969 1.00 22.28 48 PHE C CA 1
ATOM 4941 C C . PHE C 1 48 ? -12.896 -1.135 7.344 1.00 21.99 48 PHE C C 1
ATOM 4942 O O . PHE C 1 48 ? -12.327 -1.048 8.449 1.00 22.82 48 PHE C O 1
ATOM 4950 N N . ASP C 1 49 ? -12.606 -2.075 6.448 1.00 21.75 49 ASP C N 1
ATOM 4951 C CA . ASP C 1 49 ? -11.448 -2.942 6.611 1.00 22.18 49 ASP C CA 1
ATOM 4952 C C . ASP C 1 49 ? -10.203 -2.082 6.474 1.00 21.18 49 ASP C C 1
ATOM 4953 O O . ASP C 1 49 ? -10.143 -1.203 5.617 1.00 20.70 49 ASP C O 1
ATOM 4958 N N . TYR C 1 50 ? -9.202 -2.342 7.310 1.00 20.96 50 TYR C N 1
ATOM 4959 C CA . TYR C 1 50 ? -7.959 -1.572 7.219 1.00 20.98 50 TYR C CA 1
ATOM 4960 C C . TYR C 1 50 ? -7.415 -1.619 5.796 1.00 22.09 50 TYR C C 1
ATOM 4961 O O . TYR C 1 50 ? -6.918 -0.617 5.277 1.00 22.13 50 TYR C O 1
ATOM 4970 N N . SER C 1 51 ? -7.577 -2.779 5.157 1.00 23.00 51 SER C N 1
ATOM 4971 C CA . SER C 1 51 ? -7.117 -3.006 3.788 1.00 24.45 51 SER C CA 1
ATOM 4972 C C . SER C 1 51 ? -7.757 -2.067 2.749 1.00 24.53 51 SER C C 1
ATOM 4973 O O . SER C 1 51 ? -7.237 -1.922 1.640 1.00 25.34 51 SER C O 1
ATOM 4976 N N . GLU C 1 52 ? -8.872 -1.428 3.086 1.00 24.36 52 GLU C N 1
ATOM 4977 C CA . GLU C 1 52 ? -9.528 -0.542 2.119 1.00 25.14 52 GLU C CA 1
ATOM 4978 C C . GLU C 1 52 ? -9.253 0.937 2.357 1.00 23.83 52 GLU C C 1
ATOM 4979 O O . GLU C 1 52 ? -9.583 1.776 1.518 1.00 24.69 52 GLU C O 1
ATOM 4985 N N . ILE C 1 53 ? -8.625 1.252 3.492 1.00 21.80 53 ILE C N 1
ATOM 4986 C CA . ILE C 1 53 ? -8.343 2.639 3.841 1.00 19.85 53 ILE C CA 1
ATOM 4987 C C . ILE C 1 53 ? -6.962 3.044 3.311 1.00 19.31 53 ILE C C 1
ATOM 4988 O O . ILE C 1 53 ? -5.974 2.391 3.628 1.00 19.13 53 ILE C O 1
ATOM 4993 N N . PRO C 1 54 ? -6.887 4.109 2.509 1.00 19.17 54 PRO C N 1
ATOM 4994 C CA . PRO C 1 54 ? -5.594 4.576 1.991 1.00 18.46 54 PRO C CA 1
ATOM 4995 C C . PRO C 1 54 ? -4.571 4.753 3.139 1.00 16.77 54 PRO C C 1
ATOM 4996 O O . PRO C 1 54 ? -4.902 5.315 4.182 1.00 16.02 54 PRO C O 1
ATOM 5000 N N . ASN C 1 55 ? -3.378 4.209 2.941 1.00 15.41 55 ASN C N 1
ATOM 5001 C CA . ASN C 1 55 ? -2.239 4.375 3.856 1.00 15.84 55 ASN C CA 1
ATOM 5002 C C . ASN C 1 55 ? -2.260 3.542 5.118 1.00 16.15 55 ASN C C 1
ATOM 5003 O O . ASN C 1 55 ? -1.245 3.528 5.820 1.00 16.04 55 ASN C O 1
ATOM 5008 N N . PHE C 1 56 ? -3.358 2.865 5.437 1.00 16.87 56 PHE C N 1
ATOM 5009 C CA . PHE C 1 56 ? -3.398 2.086 6.677 1.00 17.98 56 PHE C CA 1
ATOM 5010 C C . PHE C 1 56 ? -2.410 0.941 6.608 1.00 19.17 56 PHE C C 1
ATOM 5011 O O . PHE C 1 56 ? -2.291 0.279 5.584 1.00 19.99 56 PHE C O 1
ATOM 5019 N N . PRO C 1 57 ? -1.693 0.679 7.695 1.00 19.64 57 PRO C N 1
ATOM 5020 C CA . PRO C 1 57 ? -0.863 -0.532 7.753 1.00 20.34 57 PRO C CA 1
ATOM 5021 C C . PRO C 1 57 ? -1.706 -1.815 7.637 1.00 21.07 57 PRO C C 1
ATOM 5022 O O . PRO C 1 57 ? -2.864 -1.822 8.081 1.00 23.15 57 PRO C O 1
ATOM 5026 N N . GLY C 1 66 ? -7.852 -6.390 10.355 1.00 24.78 66 GLY C N 1
ATOM 5027 C CA . GLY C 1 66 ? -8.443 -5.469 11.310 1.00 22.21 66 GLY C CA 1
ATOM 5028 C C . GLY C 1 66 ? -9.424 -4.517 10.656 1.00 21.84 66 GLY C C 1
ATOM 5029 O O . GLY C 1 66 ? -9.449 -4.354 9.432 1.00 21.66 66 GLY C O 1
ATOM 5030 N N . ARG C 1 67 ? -10.234 -3.870 11.482 1.00 20.28 67 ARG C N 1
ATOM 5031 C CA . ARG C 1 67 ? -11.218 -2.933 10.970 1.00 20.64 67 ARG C CA 1
ATOM 5032 C C . ARG C 1 67 ? -11.370 -1.678 11.813 1.00 18.79 67 ARG C C 1
ATOM 5033 O O . ARG C 1 67 ? -11.174 -1.687 13.025 1.00 18.22 67 ARG C O 1
ATOM 5041 N N . LEU C 1 68 ? -11.699 -0.604 11.111 1.00 17.46 68 LEU C N 1
ATOM 5042 C CA . LEU C 1 68 ? -12.007 0.669 11.738 1.00 16.68 68 LEU C CA 1
ATOM 5043 C C . LEU C 1 68 ? -13.496 0.850 11.655 1.00 17.26 68 LEU C C 1
ATOM 5044 O O . LEU C 1 68 ? -14.072 0.787 10.559 1.00 17.15 68 LEU C O 1
ATOM 5049 N N . VAL C 1 69 ? -14.106 1.078 12.808 1.00 15.14 69 VAL C N 1
ATOM 5050 C CA . VAL C 1 69 ? -15.558 1.154 12.923 1.00 16.37 69 VAL C CA 1
ATOM 5051 C C . VAL C 1 69 ? -15.987 2.496 13.493 1.00 16.04 69 VAL C C 1
ATOM 5052 O O . VAL C 1 69 ? -15.549 2.916 14.580 1.00 15.28 69 VAL C O 1
ATOM 5056 N N . PHE C 1 70 ? -16.854 3.178 12.750 1.00 15.96 70 PHE C N 1
ATOM 5057 C CA . PHE C 1 70 ? -17.472 4.400 13.223 1.00 16.22 70 PHE C CA 1
ATOM 5058 C C . PHE C 1 70 ? -18.849 4.034 13.740 1.00 16.77 70 PHE C C 1
ATOM 5059 O O . PHE C 1 70 ? -19.579 3.305 13.083 1.00 17.56 70 PHE C O 1
ATOM 5067 N N . GLY C 1 71 ? -19.209 4.513 14.913 1.00 15.04 71 GLY C N 1
ATOM 5068 C CA . GLY C 1 71 ? -20.555 4.233 15.400 1.00 16.79 71 GLY C CA 1
ATOM 5069 C C . GLY C 1 71 ? -20.751 4.965 16.689 1.00 15.79 71 GLY C C 1
ATOM 5070 O O . GLY C 1 71 ? -19.919 5.800 17.076 1.00 18.07 71 GLY C O 1
ATOM 5071 N N . ILE C 1 72 ? -21.843 4.654 17.369 1.00 16.67 72 ILE C N 1
ATOM 5072 C CA . ILE C 1 72 ? -22.187 5.381 18.575 1.00 16.66 72 ILE C CA 1
ATOM 5073 C C . ILE C 1 72 ? -22.157 4.453 19.770 1.00 16.84 72 ILE C C 1
ATOM 5074 O O . ILE C 1 72 ? -22.761 3.371 19.747 1.00 16.41 72 ILE C O 1
ATOM 5079 N N . LEU C 1 73 ? -21.402 4.848 20.797 1.00 16.48 73 LEU C N 1
ATOM 5080 C CA . LEU C 1 73 ? -21.293 4.041 21.987 1.00 17.75 73 LEU C CA 1
ATOM 5081 C C . LEU C 1 73 ? -21.949 4.795 23.124 1.00 18.48 73 LEU C C 1
ATOM 5082 O O . LEU C 1 73 ? -21.477 5.859 23.528 1.00 18.28 73 LEU C O 1
ATOM 5087 N N . ASN C 1 74 ? -23.052 4.248 23.626 1.00 20.47 74 ASN C N 1
ATOM 5088 C CA . ASN C 1 74 ? -23.770 4.890 24.734 1.00 21.57 74 ASN C CA 1
ATOM 5089 C C . ASN C 1 74 ? -24.042 6.363 24.401 1.00 21.50 74 ASN C C 1
ATOM 5090 O O . ASN C 1 74 ? -23.759 7.277 25.195 1.00 21.99 74 ASN C O 1
ATOM 5095 N N . GLY C 1 75 ? -24.541 6.580 23.185 1.00 20.83 75 GLY C N 1
ATOM 5096 C CA . GLY C 1 75 ? -24.876 7.920 22.703 1.00 21.03 75 GLY C CA 1
ATOM 5097 C C . GLY C 1 75 ? -23.745 8.808 22.187 1.00 20.85 75 GLY C C 1
ATOM 5098 O O . GLY C 1 75 ? -24.002 9.887 21.648 1.00 21.74 75 GLY C O 1
ATOM 5099 N N A ARG C 1 76 ? -22.494 8.377 22.366 0.50 20.27 76 ARG C N 1
ATOM 5100 N N B ARG C 1 76 ? -22.502 8.345 22.329 0.50 20.51 76 ARG C N 1
ATOM 5101 C CA A ARG C 1 76 ? -21.333 9.156 21.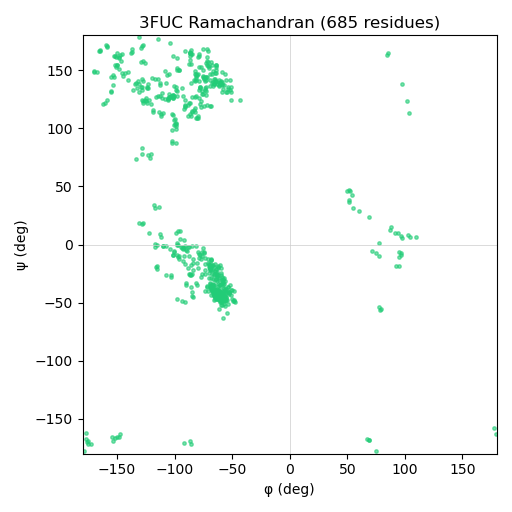917 0.50 19.36 76 ARG C CA 1
ATOM 5102 C CA B ARG C 1 76 ? -21.318 9.113 21.931 0.50 19.82 76 ARG C CA 1
ATOM 5103 C C A ARG C 1 76 ? -20.707 8.614 20.629 0.50 18.71 76 ARG C C 1
ATOM 5104 C C B ARG C 1 76 ? -20.669 8.609 20.634 0.50 18.98 76 ARG C C 1
ATOM 5105 O O A ARG C 1 76 ? -20.375 7.429 20.538 0.50 17.73 76 ARG C O 1
ATOM 5106 O O B ARG C 1 76 ? -20.279 7.438 20.541 0.50 18.00 76 ARG C O 1
ATOM 5121 N N . ALA C 1 77 ? -20.539 9.492 19.644 1.00 18.09 77 ALA C N 1
ATOM 5122 C CA . ALA C 1 77 ? -19.944 9.120 18.364 1.00 17.25 77 ALA C CA 1
ATOM 5123 C C . ALA C 1 77 ? -18.470 8.829 18.599 1.00 16.52 77 ALA C C 1
ATOM 5124 O O . ALA C 1 77 ? -17.727 9.647 19.163 1.00 17.35 77 ALA C O 1
ATOM 5126 N N A CYS C 1 78 ? -18.088 7.625 18.184 0.70 15.84 78 CYS C N 1
ATOM 5127 N N B CYS C 1 78 ? -18.041 7.661 18.160 0.30 16.27 78 CYS C N 1
ATOM 5128 C CA A CYS C 1 78 ? -16.728 7.089 18.339 0.70 15.13 78 CYS C CA 1
ATOM 5129 C CA B CYS C 1 78 ? -16.646 7.301 18.310 0.30 15.78 78 CYS C CA 1
ATOM 5130 C C A CYS C 1 78 ? -16.167 6.611 17.009 0.70 15.42 78 CYS C C 1
ATOM 5131 C C B CYS C 1 78 ? -16.155 6.535 17.101 0.30 15.42 78 CYS C C 1
ATOM 5132 O O A CYS C 1 78 ? -16.903 6.309 16.067 0.70 14.67 78 CYS C O 1
ATOM 5133 O O B CYS C 1 78 ? -16.942 5.967 16.335 0.30 14.97 78 CYS C O 1
ATOM 5138 N N . VAL C 1 79 ? -14.838 6.540 16.934 1.00 14.48 79 VAL C N 1
ATOM 5139 C CA . VAL C 1 79 ? -14.176 5.735 15.910 1.00 14.20 79 VAL C CA 1
ATOM 5140 C C . VAL C 1 79 ? -13.311 4.726 16.691 1.00 14.18 79 VAL C C 1
ATOM 5141 O O . VAL C 1 79 ? -12.631 5.108 17.656 1.00 14.04 79 VAL C O 1
ATOM 5145 N N . MET C 1 80 ? -13.394 3.451 16.319 1.00 14.20 80 MET C N 1
ATOM 5146 C CA A MET C 1 80 ? -12.772 2.350 17.073 0.50 15.08 80 MET C CA 1
ATOM 5147 C CA B MET C 1 80 ? -12.723 2.414 17.078 0.50 15.57 80 MET C CA 1
ATOM 5148 C C . MET C 1 80 ? -11.877 1.516 16.190 1.00 14.69 80 MET C C 1
ATOM 5149 O O . MET C 1 80 ? -12.262 1.143 15.076 1.00 14.57 80 MET C O 1
ATOM 5158 N N . MET C 1 81 ? -10.682 1.206 16.696 1.00 14.14 81 MET C N 1
ATOM 5159 C CA . MET C 1 81 ? -9.809 0.232 16.077 1.00 14.85 81 MET C CA 1
ATOM 5160 C C . MET C 1 81 ? -10.114 -1.108 16.702 1.00 15.49 81 MET C C 1
ATOM 5161 O O . MET C 1 81 ? -9.936 -1.308 17.906 1.00 15.81 81 MET C O 1
ATOM 5166 N N . GLN C 1 82 ? -10.592 -2.026 15.861 1.00 15.92 82 GLN C N 1
ATOM 5167 C CA . GLN C 1 82 ? -10.713 -3.414 16.237 1.00 17.95 82 GLN C CA 1
ATOM 5168 C C . GLN C 1 82 ? -9.485 -4.090 15.652 1.00 18.68 82 GLN C C 1
ATOM 5169 O O . GLN C 1 82 ? -9.411 -4.390 14.445 1.00 19.44 82 GLN C O 1
ATOM 5175 N N . GLY C 1 83 ? -8.515 -4.279 16.536 1.00 19.35 83 GLY C N 1
ATOM 5176 C CA . GLY C 1 83 ? -7.179 -4.714 16.162 1.00 18.66 83 GLY C CA 1
ATOM 5177 C C . GLY C 1 83 ? -6.236 -3.520 16.174 1.00 17.58 83 GLY C C 1
ATOM 5178 O O . GLY C 1 83 ? -6.483 -2.505 15.519 1.00 18.31 83 GLY C O 1
ATOM 5179 N N . ARG C 1 84 ? -5.164 -3.622 16.954 1.00 16.63 84 ARG C N 1
ATOM 5180 C CA . ARG C 1 84 ? -4.130 -2.595 16.926 1.00 15.61 84 ARG C CA 1
ATOM 5181 C C . ARG C 1 84 ? -2.846 -3.216 16.385 1.00 15.07 84 ARG C C 1
ATOM 5182 O O . ARG C 1 84 ? -2.793 -4.418 16.095 1.00 15.86 84 ARG C O 1
ATOM 5190 N N . PHE C 1 85 ? -1.813 -2.389 16.234 1.00 12.79 85 PHE C N 1
ATOM 5191 C CA . PHE C 1 85 ? -0.525 -2.823 15.680 1.00 12.61 85 PHE C CA 1
ATOM 5192 C C . PHE C 1 85 ? 0.514 -2.862 16.799 1.00 12.65 85 PHE C C 1
ATOM 5193 O O . PHE C 1 85 ? 0.435 -2.081 17.778 1.00 13.01 85 PHE C O 1
ATOM 5201 N N . HIS C 1 86 ? 1.470 -3.787 16.656 1.00 12.71 86 HIS C N 1
ATOM 5202 C CA . HIS C 1 86 ? 2.469 -4.004 17.700 1.00 11.82 86 HIS C CA 1
ATOM 5203 C C . HIS C 1 86 ? 3.887 -4.051 17.175 1.00 11.43 86 HIS C C 1
ATOM 5204 O O . HIS C 1 86 ? 4.167 -4.670 16.117 1.00 12.20 86 HIS C O 1
ATOM 5211 N N . MET C 1 87 ? 4.796 -3.452 17.954 1.00 11.11 87 MET C N 1
ATOM 5212 C CA . MET C 1 87 ? 6.229 -3.577 17.695 1.00 12.04 87 MET C CA 1
ATOM 5213 C C . MET C 1 87 ? 6.650 -5.047 17.521 1.00 11.28 87 MET C C 1
ATOM 5214 O O . MET C 1 87 ? 7.408 -5.351 16.608 1.00 10.93 87 MET C O 1
ATOM 5219 N N . TYR C 1 88 ? 6.145 -5.949 18.366 1.00 10.22 88 TYR C N 1
ATOM 5220 C CA . TYR C 1 88 ? 6.597 -7.347 18.313 1.00 10.25 88 TYR C CA 1
ATOM 5221 C C . TYR C 1 88 ? 6.214 -8.030 17.006 1.00 11.76 88 TYR C C 1
ATOM 5222 O O . TYR C 1 88 ? 6.826 -9.045 16.675 1.00 11.81 88 TYR C O 1
ATOM 5231 N N A GLU C 1 89 ? 5.194 -7.530 16.295 0.50 12.01 89 GLU C N 1
ATOM 5232 N N B GLU C 1 89 ? 5.211 -7.472 16.318 0.50 12.02 89 GLU C N 1
ATOM 5233 C CA A GLU C 1 89 ? 4.840 -8.118 14.986 0.50 12.85 89 GLU C CA 1
ATOM 5234 C CA B GLU C 1 89 ? 4.750 -7.972 15.023 0.50 13.28 89 GLU C CA 1
ATOM 5235 C C A GLU C 1 89 ? 5.660 -7.515 13.853 0.50 13.79 89 GLU C C 1
ATOM 5236 C C B GLU C 1 89 ? 5.705 -7.591 13.913 0.50 13.84 89 GLU C C 1
ATOM 5237 O O A GLU C 1 89 ? 5.466 -7.844 12.674 0.50 14.61 89 GLU C O 1
ATOM 5238 O O B GLU C 1 89 ? 5.653 -8.166 12.817 0.50 14.80 89 GLU C O 1
ATOM 5249 N N . GLY C 1 90 ? 6.589 -6.641 14.199 1.00 12.98 90 GLY C N 1
ATOM 5250 C CA . GLY C 1 90 ? 7.508 -6.089 13.207 1.00 14.50 90 GLY C CA 1
ATOM 5251 C C . GLY C 1 90 ? 7.131 -4.724 12.659 1.00 15.87 90 GLY C C 1
ATOM 5252 O O . GLY C 1 90 ? 7.796 -4.222 11.760 1.00 16.98 90 GLY C O 1
ATOM 5253 N N . TYR C 1 91 ? 6.086 -4.107 13.204 1.00 15.37 91 TYR C N 1
ATOM 5254 C CA . TYR C 1 91 ? 5.727 -2.745 12.782 1.00 16.02 91 TYR C CA 1
ATOM 5255 C C . TYR C 1 91 ? 6.657 -1.734 13.424 1.00 15.96 91 TYR C C 1
ATOM 5256 O O . TYR C 1 91 ? 6.909 -1.827 14.636 1.00 15.79 91 TYR C O 1
ATOM 5265 N N . PRO C 1 92 ? 7.163 -0.753 12.676 1.00 15.54 92 PRO C N 1
ATOM 5266 C CA . PRO C 1 92 ? 7.837 0.391 13.288 1.00 14.81 92 PRO C CA 1
ATOM 5267 C C . PRO C 1 92 ? 6.804 1.290 13.958 1.00 13.93 92 PRO C C 1
ATOM 5268 O O . PRO C 1 92 ? 5.624 1.254 13.605 1.00 12.36 92 PRO C O 1
ATOM 5272 N N . PHE C 1 93 ? 7.224 2.076 14.940 1.00 13.47 93 PHE C N 1
ATOM 5273 C CA . PHE C 1 93 ? 6.244 2.869 15.662 1.00 12.59 93 PHE C CA 1
ATOM 5274 C C . PHE C 1 93 ? 5.541 3.912 14.798 1.00 13.01 93 PHE C C 1
ATOM 5275 O O . PHE C 1 93 ? 4.428 4.278 15.112 1.00 13.32 93 PHE C O 1
ATOM 5283 N N . TRP C 1 94 ? 6.160 4.374 13.716 1.00 13.42 94 TRP C N 1
ATOM 5284 C CA . TRP C 1 94 ? 5.466 5.315 12.840 1.00 14.23 94 TRP C CA 1
ATOM 5285 C C . TRP C 1 94 ? 4.303 4.683 12.070 1.00 14.25 94 TRP C C 1
ATOM 5286 O O . TRP C 1 94 ? 3.407 5.396 11.610 1.00 14.77 94 TRP C O 1
ATOM 5297 N N . LYS C 1 95 ? 4.293 3.356 11.941 1.00 13.03 95 LYS C N 1
ATOM 5298 C CA . LYS C 1 95 ? 3.106 2.651 11.437 1.00 13.27 95 LYS C CA 1
ATOM 5299 C C . LYS C 1 95 ? 2.105 2.365 12.557 1.00 12.89 95 LYS C C 1
ATOM 5300 O O . LYS C 1 95 ? 0.897 2.557 12.399 1.00 12.58 95 LYS C O 1
ATOM 5306 N N . VAL C 1 96 ? 2.602 1.895 13.705 1.00 11.38 96 VAL C N 1
ATOM 5307 C CA . VAL C 1 96 ? 1.753 1.577 14.844 1.00 10.68 96 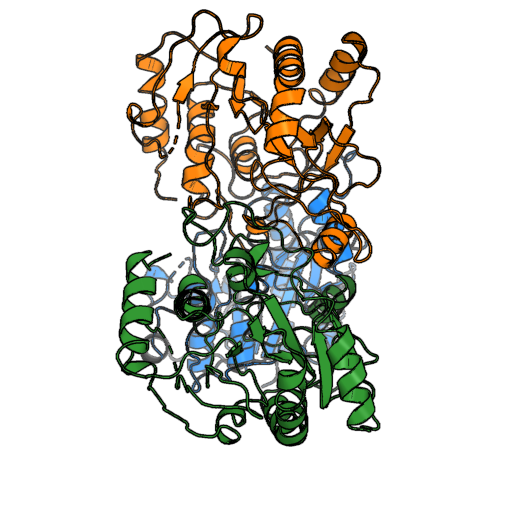VAL C CA 1
ATOM 5308 C C . VAL C 1 96 ? 0.861 2.770 15.188 1.00 11.11 96 VAL C C 1
ATOM 5309 O O . VAL C 1 96 ? -0.313 2.596 15.493 1.00 12.20 96 VAL C O 1
ATOM 5313 N N . THR C 1 97 ? 1.423 3.970 15.125 1.00 10.67 97 THR C N 1
ATOM 5314 C CA . THR C 1 97 ? 0.734 5.176 15.563 1.00 10.77 97 THR C CA 1
ATOM 5315 C C . THR C 1 97 ? 0.045 5.984 14.462 1.00 10.84 97 THR C C 1
ATOM 5316 O O . THR C 1 97 ? -0.561 7.008 14.749 1.00 10.82 97 THR C O 1
ATOM 5320 N N . PHE C 1 98 ? 0.147 5.507 13.218 1.00 11.17 98 PHE C N 1
ATOM 5321 C CA . PHE C 1 98 ? -0.472 6.233 12.095 1.00 11.67 98 PHE C CA 1
ATOM 5322 C C . PHE C 1 98 ? -1.940 6.608 12.378 1.00 12.23 98 PHE C C 1
ATOM 5323 O O . PHE C 1 98 ? -2.334 7.752 12.154 1.00 11.79 98 PHE C O 1
ATOM 5331 N N . PRO C 1 99 ? -2.753 5.659 12.841 1.00 11.81 99 PRO C N 1
ATOM 5332 C CA . PRO C 1 99 ? -4.178 5.987 13.062 1.00 12.10 99 PRO C CA 1
ATOM 5333 C C . PRO C 1 99 ? -4.397 7.142 14.042 1.00 11.78 99 PRO C C 1
ATOM 5334 O O . PRO C 1 99 ? -5.391 7.875 13.921 1.00 12.25 99 PRO C O 1
ATOM 5338 N N . VAL C 1 100 ? -3.497 7.325 15.017 1.00 11.66 100 VAL C N 1
ATOM 5339 C CA . VAL C 1 100 ? -3.727 8.334 16.047 1.00 12.06 100 VAL C CA 1
ATOM 5340 C C . VAL C 1 100 ? -3.746 9.733 15.429 1.00 12.53 100 VAL C C 1
ATOM 5341 O O . VAL C 1 100 ? -4.625 10.553 15.747 1.00 12.59 100 VAL C O 1
ATOM 5345 N N . ARG C 1 101 ? -2.800 9.994 14.525 1.00 12.84 101 ARG C N 1
ATOM 5346 C CA . ARG C 1 101 ? -2.763 11.294 13.830 1.00 13.21 101 ARG C CA 1
ATOM 5347 C C . ARG C 1 101 ? -3.955 11.460 12.892 1.00 13.70 101 ARG C C 1
ATOM 5348 O O . ARG C 1 101 ? -4.493 12.559 12.783 1.00 14.23 101 ARG C O 1
ATOM 5356 N N . VAL C 1 102 ? -4.347 10.367 12.236 1.00 14.10 102 VAL C N 1
ATOM 5357 C CA . VAL C 1 102 ? -5.558 10.390 11.407 1.00 14.91 102 VAL C CA 1
ATOM 5358 C C . VAL C 1 102 ? -6.741 10.795 12.285 1.00 15.27 102 VAL C C 1
ATOM 5359 O O . VAL C 1 102 ? -7.542 11.663 11.878 1.00 15.53 102 VAL C O 1
ATOM 5363 N N . PHE C 1 103 ? -6.862 10.211 13.486 1.00 14.93 103 PHE C N 1
ATOM 5364 C CA . PHE C 1 103 ? -7.969 10.553 14.385 1.00 15.64 103 PHE C CA 1
ATOM 5365 C C . PHE C 1 103 ? -8.026 12.039 14.671 1.00 16.07 103 PHE C C 1
ATOM 5366 O O . PHE C 1 103 ? -9.099 12.652 14.601 1.00 15.64 103 PHE C O 1
ATOM 5374 N N . ARG C 1 104 ? -6.879 12.627 14.983 1.00 15.22 104 ARG C N 1
ATOM 5375 C CA . ARG C 1 104 ? -6.806 14.061 15.240 1.00 16.15 104 ARG C CA 1
ATOM 5376 C C . ARG C 1 104 ? -7.364 14.845 14.061 1.00 16.16 104 ARG C C 1
ATOM 5377 O O . ARG C 1 104 ? -8.176 15.764 14.271 1.00 16.21 104 ARG C O 1
ATOM 5385 N N . LEU C 1 105 ? -6.930 14.490 12.851 1.00 15.69 105 LEU C N 1
ATOM 5386 C CA . LEU C 1 105 ? -7.407 15.188 11.640 1.00 16.68 105 LEU C CA 1
ATOM 5387 C C . LEU C 1 105 ? -8.887 14.949 11.340 1.00 18.13 105 LEU C C 1
ATOM 5388 O O . LEU C 1 105 ? -9.512 15.770 10.654 1.00 19.92 105 LEU C O 1
ATOM 5393 N N . LEU C 1 106 ? -9.460 13.862 11.857 1.00 17.90 106 LEU C N 1
ATOM 5394 C CA . LEU C 1 106 ? -10.910 13.623 11.744 1.00 18.25 106 LEU C CA 1
ATOM 5395 C C . LEU C 1 106 ? -11.694 14.541 12.665 1.00 17.97 106 LEU C C 1
ATOM 5396 O O . LEU C 1 106 ? -12.908 14.681 12.490 1.00 19.13 106 LEU C O 1
ATOM 5401 N N . GLY C 1 107 ? -11.024 15.151 13.642 1.00 17.31 107 GLY C N 1
ATOM 5402 C CA . GLY C 1 107 ? -11.684 15.925 14.677 1.00 16.50 107 GLY C CA 1
ATOM 5403 C C . GLY C 1 107 ? -11.799 15.285 16.044 1.00 16.15 107 GLY C C 1
ATOM 5404 O O . GLY C 1 107 ? -12.429 15.826 16.933 1.00 15.97 107 GLY C O 1
ATOM 5405 N N . VAL C 1 108 ? -11.169 14.119 16.235 1.00 15.30 108 VAL C N 1
ATOM 5406 C CA . VAL C 1 108 ? -11.204 13.480 17.541 1.00 14.96 108 VAL C CA 1
ATOM 5407 C C . VAL C 1 108 ? -10.443 14.362 18.538 1.00 14.81 108 VAL C C 1
ATOM 5408 O O . VAL C 1 108 ? -9.425 14.952 18.196 1.00 16.27 108 VAL C O 1
ATOM 5412 N N . GLU C 1 109 ? -10.952 14.419 19.758 1.00 15.16 109 GLU C N 1
ATOM 5413 C CA . GLU C 1 109 ? -10.310 15.200 20.838 1.00 15.69 109 GLU C CA 1
ATOM 5414 C C . GLU C 1 109 ? -9.815 14.345 22.004 1.00 14.78 109 GLU C C 1
ATOM 5415 O O . GLU C 1 109 ? -8.970 14.798 22.784 1.00 14.19 109 GLU C O 1
ATOM 5421 N N . THR C 1 110 ? -10.345 13.127 22.130 1.00 13.86 110 THR C N 1
ATOM 5422 C CA . THR C 1 110 ? -9.993 12.237 23.243 1.00 14.20 110 THR C CA 1
ATOM 5423 C C . THR C 1 110 ? -9.697 10.853 22.691 1.00 13.92 110 THR C C 1
ATOM 5424 O O . THR C 1 110 ? -10.447 10.346 21.868 1.00 13.87 110 THR C O 1
ATOM 5428 N N . LEU C 1 111 ? -8.605 10.256 23.165 1.00 12.66 111 LEU C N 1
ATOM 5429 C CA . LEU C 1 111 ? -8.247 8.891 22.834 1.00 12.55 111 LEU C CA 1
ATOM 5430 C C . LEU C 1 111 ? -8.357 8.024 24.074 1.00 11.35 111 LEU C C 1
ATOM 5431 O O . LEU C 1 111 ? -7.800 8.342 25.142 1.00 11.25 111 LEU C O 1
ATOM 5436 N N . VAL C 1 112 ? -9.092 6.915 23.943 1.00 10.31 112 VAL C N 1
ATOM 5437 C CA . VAL C 1 112 ? -9.133 5.869 24.971 1.00 11.05 112 VAL C CA 1
ATOM 5438 C C . VAL C 1 112 ? -8.308 4.699 24.468 1.00 9.94 112 VAL C C 1
ATOM 5439 O O . VAL C 1 112 ? -8.492 4.253 23.334 1.00 11.17 112 VAL C O 1
ATOM 5443 N N A VAL C 1 113 ? -7.359 4.264 25.303 0.50 10.06 113 VAL C N 1
ATOM 5444 N N B VAL C 1 113 ? -7.399 4.199 25.294 0.50 10.60 113 VAL C N 1
ATOM 5445 C CA A VAL C 1 113 ? -6.504 3.116 24.977 0.50 9.95 113 VAL C CA 1
ATOM 5446 C CA B VAL C 1 113 ? -6.533 3.115 24.831 0.50 10.81 113 VAL C CA 1
ATOM 5447 C C A VAL C 1 113 ? -6.691 2.022 25.988 0.50 10.70 113 VAL C C 1
ATOM 5448 C C B VAL C 1 113 ? -6.418 2.053 25.913 0.50 11.02 113 VAL C C 1
ATOM 5449 O O A VAL C 1 113 ? -6.927 2.264 27.163 0.50 10.69 113 VAL C O 1
ATOM 5450 O O B VAL C 1 113 ? -6.187 2.376 27.084 0.50 10.75 113 VAL C O 1
ATOM 5457 N N . THR C 1 114 ? -6.639 0.790 25.517 1.00 11.57 114 THR C N 1
ATOM 5458 C CA . THR C 1 114 ? -6.636 -0.312 26.461 1.00 12.32 114 THR C CA 1
ATOM 5459 C C . THR C 1 114 ? -5.643 -1.382 26.055 1.00 11.00 114 THR C C 1
ATOM 5460 O O . THR C 1 114 ? -5.220 -1.450 24.896 1.00 10.73 114 THR C O 1
ATOM 5464 N N . ASN C 1 115 ? -5.335 -2.230 27.017 1.00 11.13 115 ASN C N 1
ATOM 5465 C CA . ASN C 1 115 ? -4.423 -3.345 26.759 1.00 10.45 115 ASN C CA 1
ATOM 5466 C C . ASN C 1 115 ? -4.604 -4.439 27.783 1.00 10.33 115 ASN C C 1
ATOM 5467 O O . ASN C 1 115 ? -5.310 -4.248 28.780 1.00 10.98 115 ASN C O 1
ATOM 5472 N N . ALA C 1 116 ? -3.975 -5.590 27.533 1.00 10.78 116 ALA C N 1
ATOM 5473 C CA . ALA C 1 116 ? -3.761 -6.605 28.573 1.00 10.23 116 ALA C CA 1
ATOM 5474 C C . ALA C 1 116 ? -2.347 -6.422 29.099 1.00 10.77 116 ALA C C 1
ATOM 5475 O O . ALA C 1 116 ? -1.446 -5.969 28.373 1.00 11.78 116 ALA C O 1
ATOM 5477 N N . ALA C 1 117 ? -2.135 -6.751 30.353 1.00 9.65 117 ALA C N 1
ATOM 5478 C CA . ALA C 1 117 ? -0.832 -6.591 30.976 1.00 10.33 117 ALA C CA 1
ATOM 5479 C C . ALA C 1 117 ? -0.612 -7.640 32.064 1.00 10.59 117 ALA C C 1
ATOM 5480 O O . ALA C 1 117 ? -1.576 -8.155 32.665 1.00 11.66 117 ALA C O 1
ATOM 5482 N N . GLY C 1 118 ? 0.649 -7.959 32.342 1.00 10.11 118 GLY C N 1
ATOM 5483 C CA . GLY C 1 118 ? 0.980 -8.769 33.516 1.00 10.42 118 GLY C CA 1
ATOM 5484 C C . GLY C 1 118 ? 1.069 -7.908 34.754 1.00 10.74 118 GLY C C 1
ATOM 5485 O O . GLY C 1 118 ? 1.559 -6.762 34.710 1.00 10.17 118 GLY C O 1
ATOM 5486 N N . GLY C 1 119 ? 0.586 -8.416 35.886 1.00 10.83 119 GLY C N 1
ATOM 5487 C CA . GLY C 1 119 ? 0.638 -7.676 37.125 1.00 11.64 119 GLY C CA 1
ATOM 5488 C C . GLY C 1 119 ? 1.994 -7.807 37.786 1.00 11.77 119 GLY C C 1
ATOM 5489 O O . GLY C 1 119 ? 2.432 -8.904 38.171 1.00 13.32 119 GLY C O 1
ATOM 5490 N N . LEU C 1 120 ? 2.676 -6.678 37.929 1.00 11.41 120 LEU C N 1
ATOM 5491 C CA . LEU C 1 120 ? 3.914 -6.612 38.694 1.00 11.58 120 LEU C CA 1
ATOM 5492 C C . LEU C 1 120 ? 3.655 -6.276 40.169 1.00 12.92 120 LEU C C 1
ATOM 5493 O O . LEU C 1 120 ? 4.395 -6.722 41.062 1.00 13.51 120 LEU C O 1
ATOM 5498 N N . ASN C 1 121 ? 2.631 -5.438 40.390 1.00 13.13 121 ASN C N 1
ATOM 5499 C CA . ASN C 1 121 ? 2.203 -5.069 41.736 1.00 14.10 121 ASN C CA 1
ATOM 5500 C C . ASN C 1 121 ? 1.593 -6.331 42.383 1.00 14.40 121 ASN C C 1
ATOM 5501 O O . ASN C 1 121 ? 0.622 -6.855 41.857 1.00 15.42 121 ASN C O 1
ATOM 5506 N N . PRO C 1 122 ? 2.170 -6.813 43.490 1.00 15.58 122 PRO C N 1
ATOM 5507 C CA . PRO C 1 122 ? 1.682 -8.074 44.074 1.00 16.34 122 PRO C CA 1
ATOM 5508 C C . PRO C 1 122 ? 0.258 -7.948 44.670 1.00 17.00 122 PRO C C 1
ATOM 5509 O O . PRO C 1 122 ? -0.389 -8.965 44.902 1.00 18.07 122 PRO C O 1
ATOM 5513 N N . ASN C 1 123 ? -0.234 -6.724 44.847 1.00 16.79 123 ASN C N 1
ATOM 5514 C CA . ASN C 1 123 ? -1.603 -6.476 45.333 1.00 18.06 123 ASN C CA 1
ATOM 5515 C C . ASN C 1 123 ? -2.677 -6.635 44.255 1.00 17.98 123 ASN C C 1
ATOM 5516 O O . ASN C 1 123 ? -3.886 -6.585 44.548 1.00 19.10 123 ASN C O 1
ATOM 5521 N N . PHE C 1 124 ? -2.267 -6.812 43.000 1.00 16.90 124 PHE C N 1
ATOM 5522 C CA . PHE C 1 124 ? -3.222 -7.007 41.920 1.00 15.75 124 PHE C CA 1
ATOM 5523 C C . PHE C 1 124 ? -3.602 -8.473 41.818 1.00 16.39 124 PHE C C 1
ATOM 5524 O O . PHE C 1 124 ? -2.850 -9.362 42.206 1.00 17.77 124 PHE C O 1
ATOM 5532 N N . GLU C 1 125 ? -4.780 -8.699 41.265 1.00 16.41 125 GLU C N 1
ATOM 5533 C CA . GLU C 1 125 ? -5.274 -10.031 41.002 1.00 17.00 125 GLU C CA 1
ATOM 5534 C C . GLU C 1 125 ? -5.668 -10.160 39.550 1.00 16.04 125 GLU C C 1
ATOM 5535 O O . GLU C 1 125 ? -5.986 -9.160 38.880 1.00 15.45 125 GLU C O 1
ATOM 5541 N N . VAL C 1 126 ? -5.658 -11.395 39.060 1.00 16.06 126 VAL C N 1
ATOM 5542 C CA . VAL C 1 126 ? -6.130 -11.680 37.712 1.00 15.69 126 VAL C CA 1
ATOM 5543 C C . VAL C 1 126 ? -7.558 -11.171 37.560 1.00 16.21 126 VAL C C 1
ATOM 5544 O O . VAL C 1 126 ? -8.404 -11.403 38.449 1.00 16.65 126 VAL C O 1
ATOM 5548 N N . GLY C 1 127 ? -7.809 -10.439 36.487 1.00 15.28 127 GLY C N 1
ATOM 5549 C CA . GLY C 1 127 ? -9.118 -9.863 36.218 1.00 15.44 127 GLY C CA 1
ATOM 5550 C C . GLY C 1 127 ? -9.266 -8.430 36.696 1.00 15.18 127 GLY C C 1
ATOM 5551 O O . GLY C 1 127 ? -10.285 -7.795 36.433 1.00 15.73 127 GLY C O 1
ATOM 5552 N N . ASP C 1 128 ? -8.263 -7.900 37.404 1.00 14.58 128 ASP C N 1
ATOM 5553 C CA . ASP C 1 128 ? -8.286 -6.489 37.787 1.00 15.06 128 ASP C CA 1
ATOM 5554 C C . ASP C 1 128 ? -8.239 -5.564 36.584 1.00 15.12 128 ASP C C 1
ATOM 5555 O O . ASP C 1 128 ? -7.632 -5.897 35.548 1.00 14.67 128 ASP C O 1
ATOM 5560 N N . ILE C 1 129 ? -8.887 -4.416 36.722 1.00 14.17 129 ILE C N 1
ATOM 5561 C CA . ILE C 1 129 ? -8.707 -3.299 35.795 1.00 14.76 129 ILE C CA 1
ATOM 5562 C C . ILE C 1 129 ? -7.783 -2.288 36.471 1.00 14.44 129 ILE C C 1
ATOM 5563 O O . ILE C 1 129 ? -7.983 -1.879 37.613 1.00 14.40 129 ILE C O 1
ATOM 5568 N N . MET C 1 130 ? -6.709 -1.926 35.766 1.00 13.27 130 MET C N 1
ATOM 5569 C CA . MET C 1 130 ? -5.803 -0.896 36.262 1.00 12.98 130 MET C CA 1
ATOM 5570 C C . MET C 1 130 ? -5.880 0.349 35.399 1.00 13.27 130 MET C C 1
ATOM 5571 O O . MET C 1 130 ? -5.468 0.339 34.227 1.00 12.73 130 MET C O 1
ATOM 5576 N N . LEU C 1 131 ? -6.404 1.437 35.942 1.00 12.02 131 LEU C N 1
ATOM 5577 C CA . LEU C 1 131 ? -6.322 2.712 35.248 1.00 12.87 131 LEU C CA 1
ATOM 5578 C C . LEU C 1 131 ? -4.857 3.080 35.083 1.00 11.85 131 LEU C C 1
ATOM 5579 O O . LEU C 1 131 ? -4.066 2.941 36.006 1.00 12.18 131 LEU C O 1
ATOM 5584 N N . ILE C 1 132 ? -4.498 3.558 33.902 1.00 11.17 132 ILE C N 1
ATOM 5585 C CA . ILE C 1 132 ? -3.106 3.940 33.711 1.00 11.41 132 ILE C CA 1
ATOM 5586 C C . ILE C 1 132 ? -2.929 5.395 34.176 1.00 10.81 132 ILE C C 1
ATOM 5587 O O . ILE C 1 132 ? -3.486 6.325 33.571 1.00 11.99 132 ILE C O 1
ATOM 5592 N N . ARG C 1 133 ? -2.186 5.565 35.259 1.00 11.10 133 ARG C N 1
ATOM 5593 C CA . ARG C 1 133 ? -1.869 6.908 35.741 1.00 12.58 133 ARG C CA 1
ATOM 5594 C C . ARG C 1 133 ? -0.626 7.445 35.059 1.00 11.59 133 ARG C C 1
ATOM 5595 O O . ARG C 1 133 ? -0.437 8.661 34.976 1.00 12.22 133 ARG C O 1
ATOM 5603 N N . ASP C 1 134 ? 0.241 6.529 34.621 1.00 10.28 134 ASP C N 1
ATOM 5604 C CA . ASP C 1 134 ? 1.540 6.933 34.088 1.00 10.11 134 ASP C CA 1
ATOM 5605 C C . ASP C 1 134 ? 2.134 5.751 33.338 1.00 9.27 134 ASP C C 1
ATOM 5606 O O . ASP C 1 134 ? 1.636 4.632 33.437 1.00 9.30 134 ASP C O 1
ATOM 5611 N N . HIS C 1 135 ? 3.184 6.013 32.568 1.00 8.24 135 HIS C N 1
ATOM 5612 C CA . HIS C 1 135 ? 3.884 4.919 31.892 1.00 8.14 135 HIS C CA 1
ATOM 5613 C C . HIS C 1 135 ? 5.378 5.095 31.964 1.00 8.06 135 HIS C C 1
ATOM 5614 O O . HIS C 1 135 ? 5.884 6.161 32.313 1.00 8.53 135 HIS C O 1
ATOM 5621 N N . ILE C 1 136 ? 6.078 3.993 31.654 1.00 7.62 136 ILE C N 1
ATOM 5622 C CA . ILE C 1 136 ? 7.526 3.990 31.438 1.00 7.48 136 ILE C CA 1
ATOM 5623 C C . ILE C 1 136 ? 7.744 3.411 30.050 1.00 7.47 136 ILE C C 1
ATOM 5624 O O . ILE C 1 136 ? 7.331 2.270 29.751 1.00 7.61 136 ILE C O 1
ATOM 5629 N N . ASN C 1 137 ? 8.397 4.209 29.204 1.00 7.42 137 ASN C N 1
ATOM 5630 C CA . ASN C 1 137 ? 8.629 3.805 27.811 1.00 7.03 137 ASN C CA 1
ATOM 5631 C C . ASN C 1 137 ? 10.036 3.241 27.620 1.00 7.16 137 ASN C C 1
ATOM 5632 O O . ASN C 1 137 ? 10.975 3.994 27.301 1.00 7.53 137 ASN C O 1
ATOM 5637 N N . LEU C 1 138 ? 10.225 1.942 27.845 1.00 7.35 138 LEU C N 1
ATOM 5638 C CA . LEU C 1 138 ? 11.590 1.393 27.713 1.00 8.05 138 LEU C CA 1
ATOM 5639 C C . LEU C 1 138 ? 12.129 1.500 26.278 1.00 8.22 138 LEU C C 1
ATOM 5640 O O . LEU C 1 138 ? 13.294 1.888 26.125 1.00 8.31 138 LEU C O 1
ATOM 5645 N N . PRO C 1 139 ? 11.360 1.196 25.218 1.00 7.45 139 PRO C N 1
ATOM 5646 C CA . PRO C 1 139 ? 11.938 1.382 23.867 1.00 7.95 139 PRO C CA 1
ATOM 5647 C C . PRO C 1 139 ? 12.335 2.819 23.627 1.00 7.95 139 PRO C C 1
ATOM 5648 O O . PRO C 1 139 ? 13.365 3.081 22.975 1.00 8.86 139 PRO C O 1
ATOM 5652 N N . GLY C 1 140 ? 11.594 3.765 24.188 1.00 8.00 140 GLY C N 1
ATOM 5653 C CA . GLY C 1 140 ? 11.984 5.171 24.057 1.00 9.48 140 GLY C CA 1
ATOM 5654 C C . GLY C 1 140 ? 13.332 5.503 24.698 1.00 9.86 140 GLY C C 1
ATOM 5655 O O . GLY C 1 140 ? 14.033 6.438 24.258 1.00 11.56 140 GLY C O 1
ATOM 5656 N N . PHE C 1 141 ? 13.743 4.765 25.714 1.00 10.57 141 PHE C N 1
ATOM 5657 C CA . PHE C 1 141 ? 15.041 5.055 26.314 1.00 11.83 141 PHE C CA 1
ATOM 5658 C C . PHE C 1 141 ? 16.163 4.874 25.287 1.00 12.55 141 PHE C C 1
ATOM 5659 O O . PHE C 1 141 ? 17.155 5.618 25.323 1.00 13.33 141 PHE C O 1
ATOM 5667 N N A SER C 1 142 ? 16.009 3.912 24.372 0.50 12.41 142 SER C N 1
ATOM 5668 N N B SER C 1 142 ? 15.997 3.918 24.369 0.50 12.54 142 SER C N 1
ATOM 5669 C CA A SER C 1 142 ? 17.014 3.642 23.343 0.50 13.16 142 SER C CA 1
ATOM 5670 C CA B SER C 1 142 ? 16.991 3.629 23.333 0.50 13.46 142 SER C CA 1
ATOM 5671 C C A SER C 1 142 ? 16.721 4.316 22.007 0.50 13.24 142 SER C C 1
ATOM 5672 C C B SER C 1 142 ? 16.834 4.462 22.069 0.50 13.46 142 SER C C 1
ATOM 5673 O O A SER C 1 142 ? 17.348 3.980 20.983 0.50 14.06 142 SER C O 1
ATOM 5674 O O B SER C 1 142 ? 17.680 4.402 21.164 0.50 14.37 142 SER C O 1
ATOM 5679 N N . GLY C 1 143 ? 15.758 5.234 22.004 1.00 13.05 143 GLY C N 1
ATOM 5680 C CA . GLY C 1 143 ? 15.465 6.058 20.817 1.00 13.40 143 GLY C CA 1
ATOM 5681 C C . GLY C 1 143 ? 14.417 5.509 19.883 1.00 12.62 143 GLY C C 1
ATOM 5682 O O . GLY C 1 143 ? 14.121 6.154 18.867 1.00 14.39 143 GLY C O 1
ATOM 5683 N N A GLU C 1 144 ? 13.896 4.317 20.174 0.50 12.00 144 GLU C N 1
ATOM 5684 N N B GLU C 1 144 ? 13.856 4.343 20.201 0.50 12.33 144 GLU C N 1
ATOM 5685 C CA A GLU C 1 144 ? 12.783 3.753 19.407 0.50 12.19 144 GLU C CA 1
ATOM 5686 C CA B GLU C 1 144 ? 12.790 3.728 19.396 0.50 12.80 144 GLU C CA 1
ATOM 5687 C C A GLU C 1 144 ? 11.570 4.553 19.815 0.50 11.63 144 GLU C C 1
ATOM 5688 C C B GLU C 1 144 ? 11.471 4.422 19.727 0.50 11.93 144 GLU C C 1
ATOM 5689 O O A GLU C 1 144 ? 11.063 4.395 20.930 0.50 11.28 144 GLU C O 1
ATOM 5690 O O B GLU C 1 144 ? 10.785 4.035 20.688 0.50 11.58 144 GLU C O 1
ATOM 5701 N N . ASN C 1 145 ? 11.118 5.435 18.936 1.00 11.14 145 ASN C N 1
ATOM 5702 C CA . ASN C 1 145 ? 10.092 6.414 19.334 1.00 10.61 145 ASN C CA 1
ATOM 5703 C C . ASN C 1 145 ? 9.363 6.855 18.091 1.00 10.99 145 ASN C C 1
ATOM 5704 O O . ASN C 1 145 ? 10.030 7.122 17.106 1.00 11.52 145 ASN C O 1
ATOM 5709 N N . PRO C 1 146 ? 8.021 6.909 18.108 1.00 10.65 146 PRO C N 1
ATOM 5710 C CA . PRO C 1 146 ? 7.276 7.309 16.905 1.00 12.20 146 PRO C CA 1
ATOM 5711 C C . PRO C 1 146 ? 7.580 8.722 16.455 1.00 11.89 146 PRO C C 1
ATOM 5712 O O . PRO C 1 146 ? 7.362 9.009 15.265 1.00 14.12 146 PRO C O 1
ATOM 5716 N N . LEU C 1 147 ? 8.145 9.558 17.336 1.00 11.84 147 LEU C N 1
ATOM 5717 C CA . LEU C 1 147 ? 8.458 10.934 16.987 1.00 11.09 147 LEU C CA 1
ATOM 5718 C C . LEU C 1 147 ? 9.883 11.118 16.474 1.00 10.69 147 LEU C C 1
ATOM 5719 O O . LEU C 1 147 ? 10.253 12.221 16.098 1.00 10.62 147 LEU C O 1
ATOM 5724 N N . ARG C 1 148 ? 10.680 10.059 16.444 1.00 10.79 148 ARG C N 1
ATOM 5725 C CA . ARG C 1 148 ? 12.047 10.183 15.930 1.00 11.85 148 ARG C CA 1
ATOM 5726 C C . ARG C 1 148 ? 11.991 10.642 14.488 1.00 12.26 148 ARG C C 1
ATOM 5727 O O . ARG C 1 148 ? 11.151 10.156 13.707 1.00 13.66 148 ARG C O 1
ATOM 5735 N N . GLY C 1 149 ? 12.883 11.560 14.135 1.00 11.72 149 GLY C N 1
ATOM 5736 C CA . GLY C 1 149 ? 12.912 12.110 12.764 1.00 11.75 149 GLY C CA 1
ATOM 5737 C C . GLY C 1 149 ? 12.482 13.568 12.796 1.00 12.87 149 GLY C C 1
ATOM 5738 O O . GLY C 1 149 ? 12.209 14.132 13.880 1.00 12.47 149 GLY C O 1
ATOM 5739 N N A PRO C 1 150 ? 12.421 14.229 11.636 0.50 13.11 150 PRO C N 1
ATOM 5740 N N B PRO C 1 150 ? 12.414 14.206 11.625 0.50 13.07 150 PRO C N 1
ATOM 5741 C CA A PRO C 1 150 ? 12.052 15.644 11.626 0.50 13.45 150 PRO C CA 1
ATOM 5742 C CA B PRO C 1 150 ? 11.919 15.582 11.516 0.50 13.50 150 PRO C CA 1
ATOM 5743 C C A PRO C 1 150 ? 10.674 15.780 12.260 0.50 13.24 150 PRO C C 1
ATOM 5744 C C B PRO C 1 150 ? 10.576 15.805 12.201 0.50 13.38 150 PRO C C 1
ATOM 5745 O O A PRO C 1 150 ? 9.838 14.875 12.118 0.50 13.58 150 PRO C O 1
ATOM 5746 O O B PRO C 1 150 ? 9.640 15.016 11.998 0.50 14.01 150 PRO C O 1
ATOM 5753 N N . ASN C 1 151 ? 10.479 16.856 13.014 1.00 13.21 151 ASN C N 1
ATOM 5754 C CA . ASN C 1 151 ? 9.218 17.133 13.665 1.00 12.80 151 ASN C CA 1
ATOM 5755 C C . ASN C 1 151 ? 8.226 17.738 12.669 1.00 14.07 151 ASN C C 1
ATOM 5756 O O . ASN C 1 151 ? 8.596 18.633 11.908 1.00 15.75 151 ASN C O 1
ATOM 5761 N N . GLU C 1 152 ? 6.986 17.263 12.717 1.00 14.28 152 GLU C N 1
ATOM 5762 C CA . GLU C 1 152 ? 5.898 17.892 11.953 1.00 15.42 152 GLU C CA 1
ATOM 5763 C C . GLU C 1 152 ? 5.187 18.897 12.828 1.00 14.82 152 GLU C C 1
ATOM 5764 O O . GLU C 1 152 ? 4.335 18.537 13.656 1.00 14.38 152 GLU C O 1
ATOM 5770 N N A GLU C 1 153 ? 5.546 20.159 12.631 0.50 15.27 153 GLU C N 1
ATOM 5771 N N B GLU C 1 153 ? 5.538 20.176 12.659 0.50 15.52 153 GLU C N 1
ATOM 5772 C CA A GLU C 1 153 ? 5.029 21.254 13.425 0.50 15.43 153 GLU C CA 1
ATOM 5773 C CA B GLU C 1 153 ? 4.976 21.257 13.480 0.50 16.17 153 GLU C CA 1
ATOM 5774 C C A GLU C 1 153 ? 3.499 21.431 13.316 0.50 15.66 153 GLU C C 1
ATOM 5775 C C B GLU C 1 153 ? 3.454 21.383 13.354 0.50 15.92 153 GLU C C 1
ATOM 5776 O O A GLU C 1 153 ? 2.871 22.007 14.202 0.50 16.07 153 GLU C O 1
ATOM 5777 O O B GLU C 1 153 ? 2.784 21.895 14.253 0.50 16.34 153 GLU C O 1
ATOM 5788 N N . ARG C 1 154 ? 2.904 20.925 12.231 1.00 15.61 154 ARG C N 1
ATOM 5789 C CA . ARG C 1 154 ? 1.448 20.986 12.072 1.00 16.45 154 ARG C CA 1
ATOM 5790 C C . ARG C 1 154 ? 0.714 20.026 13.006 1.00 15.90 154 ARG C C 1
ATOM 5791 O O . ARG C 1 154 ? -0.484 20.153 13.214 1.00 17.26 154 ARG C O 1
ATOM 5799 N N . PHE C 1 155 ? 1.448 19.069 13.587 1.00 14.46 155 PHE C N 1
ATOM 5800 C CA . PHE C 1 155 ? 0.863 18.227 14.610 1.00 13.74 155 PHE C CA 1
ATOM 5801 C C . PHE C 1 155 ? 1.208 18.721 16.014 1.00 12.26 155 PHE C C 1
ATOM 5802 O O . PHE C 1 155 ? 0.335 18.764 16.876 1.00 12.34 155 PHE C O 1
ATOM 5810 N N . GLY C 1 156 ? 2.488 19.041 16.240 1.00 12.11 156 GLY C N 1
ATOM 5811 C CA . GLY C 1 156 ? 2.919 19.405 17.588 1.00 11.94 156 GLY C CA 1
ATOM 5812 C C . GLY C 1 156 ? 4.355 19.841 17.647 1.00 10.99 156 GLY C C 1
ATOM 5813 O O . GLY C 1 156 ? 5.006 19.999 16.637 1.00 11.58 156 GLY C O 1
ATOM 5814 N N . VAL C 1 157 ? 4.833 20.019 18.875 1.00 10.84 157 VAL C N 1
ATOM 5815 C CA . VAL C 1 157 ? 6.153 20.619 19.082 1.00 10.78 157 VAL C CA 1
ATOM 5816 C C . VAL C 1 157 ? 7.275 19.585 19.030 1.00 9.71 157 VAL C C 1
ATOM 5817 O O . VAL C 1 157 ? 7.039 18.369 19.127 1.00 10.25 157 VAL C O 1
ATOM 5821 N N . ARG C 1 158 ? 8.512 20.053 18.902 1.00 9.93 158 ARG C N 1
ATOM 5822 C CA . ARG C 1 158 ? 9.659 19.162 18.767 1.00 9.36 158 ARG C CA 1
ATOM 5823 C C . ARG C 1 158 ? 9.848 18.295 20.017 1.00 9.60 158 ARG C C 1
ATOM 5824 O O . ARG C 1 158 ? 10.137 17.094 19.889 1.00 9.56 158 ARG C O 1
ATOM 5832 N N . PHE C 1 159 ? 9.671 18.888 21.199 1.00 9.53 159 PHE C N 1
ATOM 5833 C CA . PHE C 1 159 ? 9.944 18.211 22.476 1.00 9.95 159 PHE C CA 1
ATOM 5834 C C . PHE C 1 159 ? 8.687 18.226 23.333 1.00 10.33 159 PHE C C 1
ATOM 5835 O O . PHE C 1 159 ? 8.551 19.050 24.258 1.00 10.93 159 PHE C O 1
ATOM 5843 N N . PRO C 1 160 ? 7.718 17.354 23.032 1.00 9.50 160 PRO C N 1
ATOM 5844 C CA . PRO C 1 160 ? 6.473 17.361 23.834 1.00 9.97 160 PRO C CA 1
ATOM 5845 C C . PRO C 1 160 ? 6.677 16.781 25.214 1.00 10.01 160 PRO C C 1
ATOM 5846 O O . PRO C 1 160 ? 7.409 15.806 25.384 1.00 9.73 160 PRO C O 1
ATOM 5850 N N . ALA C 1 161 ? 5.976 17.362 26.183 1.00 10.39 161 ALA C N 1
ATOM 5851 C CA . ALA C 1 161 ? 5.991 16.829 27.531 1.00 9.94 161 ALA C CA 1
ATOM 5852 C C . ALA C 1 161 ? 5.048 15.641 27.662 1.00 10.67 161 ALA C C 1
ATOM 5853 O O . ALA C 1 161 ? 3.978 15.610 27.054 1.00 11.56 161 ALA C O 1
ATOM 5855 N N . MET C 1 162 ? 5.453 14.692 28.509 1.00 9.86 162 MET C N 1
ATOM 5856 C CA . MET C 1 162 ? 4.646 13.516 28.826 1.00 10.27 162 MET C CA 1
ATOM 5857 C C . MET C 1 162 ? 4.228 13.420 30.277 1.00 10.36 162 MET C C 1
ATOM 5858 O O . MET C 1 162 ? 3.516 12.475 30.632 1.00 9.98 162 MET C O 1
ATOM 5863 N N . SER C 1 163 ? 4.612 14.391 31.114 1.00 10.11 163 SER C N 1
ATOM 5864 C CA . SER C 1 163 ? 4.362 14.246 32.558 1.00 11.16 163 SER C CA 1
ATOM 5865 C C . SER C 1 163 ? 2.874 14.359 32.922 1.00 12.30 163 SER C C 1
ATOM 5866 O O . SER C 1 163 ? 2.466 13.915 34.003 1.00 13.75 163 SER C O 1
ATOM 5869 N N . ASP C 1 164 ? 2.077 14.909 32.014 1.00 12.50 164 ASP C N 1
ATOM 5870 C CA . ASP C 1 164 ? 0.623 15.012 32.241 1.00 12.54 164 ASP C CA 1
ATOM 5871 C C . ASP C 1 164 ? -0.191 14.209 31.224 1.00 12.98 164 ASP C C 1
ATOM 5872 O O . ASP C 1 164 ? -1.318 14.561 30.898 1.00 14.10 164 ASP C O 1
ATOM 5877 N N . ALA C 1 165 ? 0.362 13.090 30.745 1.00 11.11 165 ALA C N 1
ATOM 5878 C CA . ALA C 1 165 ? -0.228 12.386 29.617 1.00 11.03 165 ALA C CA 1
ATOM 5879 C C . ALA C 1 165 ? -1.606 11.806 29.896 1.00 10.88 165 ALA C C 1
ATOM 5880 O O . ALA C 1 165 ? -2.455 11.829 29.001 1.00 11.63 165 ALA C O 1
ATOM 5882 N N . TYR C 1 166 ? -1.809 11.266 31.094 1.00 11.06 166 TYR C N 1
ATOM 5883 C CA . TYR C 1 166 ? -3.071 10.565 31.380 1.00 11.35 166 TYR C CA 1
ATOM 5884 C C . TYR C 1 166 ? -3.991 11.485 32.166 1.00 12.38 166 TYR C C 1
ATOM 5885 O O . TYR C 1 166 ? -3.741 11.796 33.320 1.00 13.86 166 TYR C O 1
ATOM 5894 N N . ASP C 1 167 ? -5.015 11.950 31.474 1.00 13.18 167 ASP C N 1
ATOM 5895 C CA . ASP C 1 167 ? -5.856 13.023 31.968 1.00 14.56 167 ASP C CA 1
ATOM 5896 C C . ASP C 1 167 ? -6.367 12.786 33.392 1.00 14.46 167 ASP C C 1
ATOM 5897 O O . ASP C 1 167 ? -6.993 11.765 33.687 1.00 14.37 167 ASP C O 1
ATOM 5902 N N . ARG C 1 168 ? -6.088 13.750 34.270 1.00 16.98 168 ARG C N 1
ATOM 5903 C CA . ARG C 1 168 ? -6.438 13.644 35.678 1.00 19.14 168 ARG C CA 1
ATOM 5904 C C . ARG C 1 168 ? -7.932 13.600 35.918 1.00 19.29 168 ARG C C 1
ATOM 5905 O O . ARG C 1 168 ? -8.400 12.798 36.714 1.00 20.23 168 ARG C O 1
ATOM 5913 N N . ASP C 1 169 ? -8.669 14.448 35.204 1.00 20.15 169 ASP C N 1
ATOM 5914 C CA . ASP C 1 169 ? -10.122 14.508 35.370 1.00 21.04 169 ASP C CA 1
ATOM 5915 C C . ASP C 1 169 ? -10.792 13.195 35.002 1.00 20.61 169 ASP C C 1
ATOM 5916 O O . ASP C 1 169 ? -11.676 12.732 35.716 1.00 21.36 169 ASP C O 1
ATOM 5921 N N A MET C 1 170 ? -10.367 12.595 33.885 0.50 19.77 170 MET C N 1
ATOM 5922 N N B MET C 1 170 ? -10.360 12.579 33.906 0.50 20.07 170 MET C N 1
ATOM 5923 C CA A MET C 1 170 ? -10.907 11.297 33.454 0.50 19.34 170 MET C CA 1
ATOM 5924 C CA B MET C 1 170 ? -10.945 11.301 33.501 0.50 20.05 170 MET C CA 1
ATOM 5925 C C A MET C 1 170 ? -10.655 10.185 34.480 0.50 19.20 170 MET C C 1
ATOM 5926 C C B MET C 1 170 ? -10.655 10.168 34.483 0.50 19.53 170 MET C C 1
ATOM 5927 O O A MET C 1 170 ? -11.511 9.318 34.687 0.50 19.84 170 MET C O 1
ATOM 5928 O O B MET C 1 170 ? -11.487 9.273 34.668 0.50 20.13 170 MET C O 1
ATOM 5937 N N . ARG C 1 171 ? -9.486 10.204 35.118 1.00 19.71 171 ARG C N 1
ATOM 5938 C CA . ARG C 1 171 ? -9.173 9.176 36.118 1.00 20.13 171 ARG C CA 1
ATOM 5939 C C . ARG C 1 171 ? -10.054 9.319 37.368 1.00 21.16 171 ARG C C 1
ATOM 5940 O O . ARG C 1 171 ? -10.563 8.321 37.879 1.00 21.08 171 ARG C O 1
ATOM 5948 N N . GLN C 1 172 ? -10.283 10.562 37.785 1.00 22.34 172 GLN C N 1
ATOM 5949 C CA . GLN C 1 172 ? -11.210 10.839 38.898 1.00 25.13 172 GLN C CA 1
ATOM 5950 C C . GLN C 1 172 ? -12.619 10.363 38.554 1.00 24.52 172 GLN C C 1
ATOM 5951 O O . GLN C 1 172 ? -13.278 9.716 39.373 1.00 24.55 172 GLN C O 1
ATOM 5957 N N . LYS C 1 173 ? -13.061 10.661 37.333 1.00 24.31 173 LYS C N 1
ATOM 5958 C CA . LYS C 1 173 ? -14.390 10.259 36.880 1.00 24.46 173 LYS C CA 1
ATOM 5959 C C . LYS C 1 173 ? -14.512 8.741 36.688 1.00 24.22 173 LYS C C 1
ATOM 5960 O O . LYS C 1 173 ? -15.562 8.159 36.947 1.00 23.83 173 LYS C O 1
ATOM 5966 N N . ALA C 1 174 ? -13.421 8.085 36.282 1.00 23.23 174 ALA C N 1
ATOM 5967 C CA . ALA C 1 174 ? -13.405 6.625 36.214 1.00 23.15 174 ALA C CA 1
ATOM 5968 C C . ALA C 1 174 ? -13.576 5.978 37.594 1.00 23.48 174 ALA C C 1
ATOM 5969 O O . ALA C 1 174 ? -14.307 4.985 37.730 1.00 23.70 174 ALA C O 1
ATOM 5971 N N . HIS C 1 175 ? -12.904 6.533 38.601 1.00 24.53 175 HIS C N 1
ATOM 5972 C CA . HIS C 1 175 ? -13.065 6.053 39.974 1.00 25.45 175 HIS C CA 1
ATOM 5973 C C . HIS C 1 175 ? -14.518 6.190 40.447 1.00 26.99 175 HIS C C 1
ATOM 5974 O O . HIS C 1 175 ? -15.072 5.241 41.011 1.00 27.66 175 HIS C O 1
ATOM 5981 N N . SER C 1 176 ? -15.130 7.342 40.159 1.00 28.13 176 SER C N 1
ATOM 5982 C CA . SER C 1 176 ? -16.554 7.582 40.466 1.00 29.31 176 SER C CA 1
ATOM 5983 C C . SER C 1 176 ? -17.479 6.595 39.767 1.00 29.27 176 SER C C 1
ATOM 5984 O O . SER C 1 176 ? -18.334 5.973 40.408 1.00 29.80 176 SER C O 1
ATOM 5987 N N . THR C 1 177 ? -17.311 6.461 38.453 1.00 29.67 177 THR C N 1
ATOM 5988 C CA . THR C 1 177 ? -18.107 5.546 37.637 1.00 29.60 177 THR C CA 1
ATOM 5989 C C . THR C 1 177 ? -18.049 4.110 38.163 1.00 29.99 177 THR C C 1
ATOM 5990 O O . THR C 1 177 ? -19.082 3.430 38.259 1.00 29.98 177 THR C O 1
ATOM 5994 N N . TRP C 1 178 ? -16.838 3.660 38.496 1.00 30.17 178 TRP C N 1
ATOM 5995 C CA . TRP C 1 178 ? -16.611 2.304 38.972 1.00 29.99 178 TRP C CA 1
ATOM 5996 C C . TRP C 1 178 ? -17.461 2.012 40.202 1.00 31.03 178 TRP C C 1
ATOM 5997 O O . TRP C 1 178 ? -18.077 0.948 40.299 1.00 29.99 178 TRP C O 1
ATOM 6008 N N . LYS C 1 179 ? -17.458 2.978 41.121 1.00 32.78 179 LYS C N 1
ATOM 6009 C CA . LYS C 1 179 ? -18.217 2.924 42.371 1.00 34.58 179 LYS C CA 1
ATOM 6010 C C . LYS C 1 179 ? -19.711 2.740 42.112 1.00 35.46 179 LYS C C 1
ATOM 6011 O O . LYS C 1 179 ? -20.374 1.992 42.822 1.00 35.33 179 LYS C O 1
ATOM 6017 N N . GLN C 1 180 ? -20.224 3.428 41.091 1.00 36.55 180 GLN C N 1
ATOM 6018 C CA . GLN C 1 180 ? -21.648 3.376 40.745 1.00 37.60 180 GLN C CA 1
ATOM 6019 C C . GLN C 1 180 ? -22.027 2.055 40.079 1.00 37.50 180 GLN C C 1
ATOM 6020 O O . GLN C 1 180 ? -23.185 1.639 40.147 1.00 38.17 180 GLN C O 1
ATOM 6026 N N . MET C 1 181 ? -21.057 1.405 39.438 1.00 37.11 181 MET C N 1
ATOM 6027 C CA . MET C 1 181 ? -21.233 0.057 38.880 1.00 36.67 181 MET C CA 1
ATOM 6028 C C . MET C 1 181 ? -21.326 -1.029 39.955 1.00 36.06 181 MET C C 1
ATOM 6029 O O . MET C 1 181 ? -21.643 -2.185 39.647 1.00 36.46 181 MET C O 1
ATOM 6034 N N . GLY C 1 182 ? -20.984 -0.686 41.197 1.00 35.60 182 GLY C N 1
ATOM 6035 C CA . GLY C 1 182 ? -21.030 -1.628 42.326 1.00 34.54 182 GLY C CA 1
ATOM 6036 C C . GLY C 1 182 ? -20.272 -2.951 42.223 1.00 33.88 182 GLY C C 1
ATOM 6037 O O . GLY C 1 182 ? -20.703 -3.951 42.795 1.00 33.93 182 GLY C O 1
ATOM 6038 N N . GLU C 1 183 ? -19.147 -2.975 41.504 1.00 32.99 183 GLU C N 1
ATOM 6039 C CA . GLU C 1 183 ? -18.279 -4.163 41.490 1.00 31.96 183 GLU C CA 1
ATOM 6040 C C . GLU C 1 183 ? -17.643 -4.358 42.865 1.00 31.15 183 GLU C C 1
ATOM 6041 O O . GLU C 1 183 ? -17.346 -3.377 43.550 1.00 31.32 183 GLU C O 1
ATOM 6047 N N . GLN C 1 184 ? -17.425 -5.612 43.261 1.00 30.38 184 GLN C N 1
ATOM 6048 C CA . GLN C 1 184 ? -16.846 -5.919 44.582 1.00 29.38 184 GLN C CA 1
ATOM 6049 C C . GLN C 1 184 ? -15.353 -5.592 44.616 1.00 27.01 184 GLN C C 1
ATOM 6050 O O . GLN C 1 184 ? -14.830 -5.074 45.603 1.00 26.15 184 GLN C O 1
ATOM 6056 N N . ARG C 1 185 ? -14.685 -5.913 43.511 1.00 25.31 185 ARG C N 1
ATOM 6057 C CA . ARG C 1 185 ? -13.268 -5.685 43.362 1.00 23.24 185 ARG C CA 1
ATOM 6058 C C . ARG C 1 185 ? -13.018 -4.201 43.107 1.00 21.45 185 ARG C C 1
ATOM 6059 O O . ARG C 1 185 ? -13.682 -3.603 42.279 1.00 21.77 185 ARG C O 1
ATOM 6067 N N . GLU C 1 186 ? -12.070 -3.608 43.822 1.00 20.51 186 GLU C N 1
ATOM 6068 C CA . GLU C 1 186 ? -11.753 -2.195 43.637 1.00 20.22 186 GLU C CA 1
ATOM 6069 C C . GLU C 1 186 ? -11.045 -1.945 42.281 1.00 18.93 186 GLU C C 1
ATOM 6070 O O . GLU C 1 186 ? -10.453 -2.868 41.697 1.00 18.12 186 GLU C O 1
ATOM 6076 N N . LEU C 1 187 ? -11.144 -0.711 41.810 1.00 17.94 187 LEU C N 1
ATOM 6077 C CA . LEU C 1 187 ? -10.462 -0.267 40.597 1.00 17.96 187 LEU C CA 1
ATOM 6078 C C . LEU C 1 187 ? -9.004 0.004 40.948 1.00 17.33 187 LEU C C 1
ATOM 6079 O O . LEU C 1 187 ? -8.705 0.768 41.878 1.00 18.19 187 LEU C O 1
ATOM 6084 N N . GLN C 1 188 ? -8.092 -0.626 40.206 1.00 15.96 188 GLN C N 1
ATOM 6085 C CA . GLN C 1 188 ? -6.668 -0.397 40.451 1.00 15.67 188 GLN C CA 1
ATOM 6086 C C . GLN C 1 188 ? -6.190 0.821 39.658 1.00 14.15 188 GLN C C 1
ATOM 6087 O O . GLN C 1 188 ? -6.869 1.262 38.742 1.00 13.29 188 GLN C O 1
ATOM 6093 N N . GLU C 1 189 ? -5.022 1.347 40.013 1.00 14.99 189 GLU C N 1
ATOM 6094 C CA . GLU C 1 189 ? -4.430 2.468 39.261 1.00 15.62 189 GLU C CA 1
ATOM 6095 C C . GLU C 1 189 ? -2.926 2.431 39.431 1.00 15.30 189 GLU C C 1
ATOM 6096 O O . GLU C 1 189 ? -2.434 2.170 40.518 1.00 16.78 189 GLU C O 1
ATOM 6102 N N . GLY C 1 190 ? -2.167 2.661 38.354 1.00 13.31 190 GLY C N 1
ATOM 6103 C CA . GLY C 1 190 ? -0.718 2.667 38.530 1.00 12.68 190 GLY C CA 1
ATOM 6104 C C . GLY C 1 190 ? -0.016 2.869 37.204 1.00 10.45 190 GLY C C 1
ATOM 6105 O O . GLY C 1 190 ? -0.582 3.395 36.245 1.00 11.28 190 GLY C O 1
ATOM 6106 N N . THR C 1 191 ? 1.240 2.435 37.199 1.00 9.92 191 THR C N 1
ATOM 6107 C CA . THR C 1 191 ? 2.182 2.714 36.117 1.00 9.73 191 THR C CA 1
ATOM 6108 C C . THR C 1 191 ? 2.335 1.482 35.215 1.00 8.54 191 THR C C 1
ATOM 6109 O O . THR C 1 191 ? 2.604 0.371 35.690 1.00 9.15 191 THR C O 1
ATOM 6113 N N . TYR C 1 192 ? 2.149 1.705 33.924 1.00 8.35 192 TYR C N 1
ATOM 6114 C CA . TYR C 1 192 ? 2.306 0.650 32.928 1.00 8.23 192 TYR C CA 1
ATOM 6115 C C . TYR C 1 192 ? 3.679 0.823 32.286 1.00 8.49 192 TYR C C 1
ATOM 6116 O O . TYR C 1 192 ? 4.026 1.919 31.807 1.00 8.90 192 TYR C O 1
ATOM 6125 N N . VAL C 1 193 ? 4.449 -0.255 32.269 1.00 8.09 193 VAL C N 1
ATOM 6126 C CA . VAL C 1 193 ? 5.753 -0.258 31.556 1.00 7.44 193 VAL C CA 1
ATOM 6127 C C . VAL C 1 193 ? 5.618 -1.020 30.254 1.00 7.73 193 VAL C C 1
ATOM 6128 O O . VAL C 1 193 ? 5.105 -2.143 30.246 1.00 8.21 193 VAL C O 1
ATOM 6132 N N . MET C 1 194 ? 6.018 -0.390 29.145 1.00 8.07 194 MET C N 1
ATOM 6133 C CA A MET C 1 194 ? 6.054 -1.053 27.859 0.50 7.72 194 MET C CA 1
ATOM 6134 C CA B MET C 1 194 ? 6.061 -1.109 27.878 0.50 8.63 194 MET C CA 1
ATOM 6135 C C . MET C 1 194 ? 7.447 -1.603 27.580 1.00 8.25 194 MET C C 1
ATOM 6136 O O . MET C 1 194 ? 8.435 -0.870 27.715 1.00 9.22 194 MET C O 1
ATOM 6145 N N . LEU C 1 195 ? 7.488 -2.864 27.186 1.00 8.74 195 LEU C N 1
ATOM 6146 C CA . LEU C 1 195 ? 8.706 -3.415 26.559 1.00 8.97 195 LEU C CA 1
ATOM 6147 C C . LEU C 1 195 ? 8.301 -4.077 25.256 1.00 8.61 195 LEU C C 1
ATOM 6148 O O . LEU C 1 195 ? 7.122 -4.181 24.925 1.00 9.09 195 LEU C O 1
ATOM 6153 N N . GLY C 1 196 ? 9.287 -4.472 24.466 1.00 8.67 196 GLY C N 1
ATOM 6154 C CA . GLY C 1 196 ? 8.957 -4.899 23.108 1.00 9.41 196 GLY C CA 1
ATOM 6155 C C . GLY C 1 196 ? 8.249 -6.247 23.022 1.00 8.68 196 GLY C C 1
ATOM 6156 O O . GLY C 1 196 ? 7.383 -6.424 22.148 1.00 9.85 196 GLY C O 1
ATOM 6157 N N . GLY C 1 197 ? 8.595 -7.202 23.893 1.00 8.65 197 GLY C N 1
ATOM 6158 C CA . GLY C 1 197 ? 8.092 -8.568 23.698 1.00 8.79 197 GLY C CA 1
ATOM 6159 C C . GLY C 1 197 ? 8.734 -9.207 22.460 1.00 8.44 197 GLY C C 1
ATOM 6160 O O . GLY C 1 197 ? 9.654 -8.641 21.876 1.00 9.82 197 GLY C O 1
ATOM 6161 N N . PRO C 1 198 ? 8.242 -10.353 21.984 1.00 8.71 198 PRO C N 1
ATOM 6162 C CA . PRO C 1 198 ? 7.004 -10.979 22.431 1.00 8.70 198 PRO C CA 1
ATOM 6163 C C . PRO C 1 198 ? 7.145 -12.027 23.534 1.00 8.77 198 PRO C C 1
ATOM 6164 O O . PRO C 1 198 ? 6.141 -12.576 23.982 1.00 9.52 198 PRO C O 1
ATOM 6168 N N . ASN C 1 199 ? 8.376 -12.335 23.962 1.00 8.59 199 ASN C N 1
ATOM 6169 C CA . ASN C 1 199 ? 8.479 -13.292 25.075 1.00 8.90 199 ASN C CA 1
ATOM 6170 C C . ASN C 1 199 ? 7.979 -12.670 26.376 1.00 8.85 199 ASN C C 1
ATOM 6171 O O . ASN C 1 199 ? 8.054 -11.449 26.542 1.00 9.19 199 ASN C O 1
ATOM 6176 N N . PHE C 1 200 ? 7.506 -13.509 27.301 1.00 8.86 200 PHE C N 1
ATOM 6177 C CA . PHE C 1 200 ? 7.243 -13.073 28.657 1.00 9.60 200 PHE C CA 1
ATOM 6178 C C . PHE C 1 200 ? 8.543 -13.000 29.451 1.00 8.95 200 PHE C C 1
ATOM 6179 O O . PHE C 1 200 ? 9.554 -13.586 29.069 1.00 9.13 200 PHE C O 1
ATOM 6187 N N . GLU C 1 201 ? 8.489 -12.306 30.579 1.00 8.86 201 GLU C N 1
ATOM 6188 C CA . GLU C 1 201 ? 9.695 -11.914 31.308 1.00 8.70 201 GLU C CA 1
ATOM 6189 C C . GLU C 1 201 ? 10.304 -13.039 32.132 1.00 9.45 201 GLU C C 1
ATOM 6190 O O . GLU C 1 201 ? 9.575 -13.930 32.644 1.00 10.79 201 GLU C O 1
ATOM 6196 N N . THR C 1 202 ? 11.612 -12.962 32.342 1.00 8.38 202 THR C N 1
ATOM 6197 C CA . THR C 1 202 ? 12.211 -13.837 33.355 1.00 8.87 202 THR C CA 1
ATOM 6198 C C . THR C 1 202 ? 11.873 -13.305 34.745 1.00 9.83 202 THR C C 1
ATOM 6199 O O . THR C 1 202 ? 11.423 -12.157 34.904 1.00 9.43 202 THR C O 1
ATOM 6203 N N . VAL C 1 203 ? 12.143 -14.117 35.769 1.00 9.62 203 VAL C N 1
ATOM 6204 C CA . VAL C 1 203 ? 11.980 -13.676 37.159 1.00 10.20 203 VAL C CA 1
ATOM 6205 C C . VAL C 1 203 ? 12.846 -12.453 37.424 1.00 9.96 203 VAL C C 1
ATOM 6206 O O . VAL C 1 203 ? 12.366 -11.471 37.985 1.00 10.46 203 VAL C O 1
ATOM 6210 N N . ALA C 1 204 ? 14.097 -12.469 36.971 1.00 9.61 204 ALA C N 1
ATOM 6211 C CA . ALA C 1 204 ? 14.974 -11.344 37.240 1.00 10.04 204 ALA C CA 1
ATOM 6212 C C . ALA C 1 204 ? 14.447 -10.066 36.588 1.00 8.87 204 ALA C C 1
ATOM 6213 O O . ALA C 1 204 ? 14.533 -8.978 37.157 1.00 9.50 204 ALA C O 1
ATOM 6215 N N . GLU C 1 205 ? 13.902 -10.216 35.372 1.00 8.80 205 GLU C N 1
ATOM 6216 C CA . GLU C 1 205 ? 13.298 -9.044 34.707 1.00 8.72 205 GLU C CA 1
ATOM 6217 C C . GLU C 1 205 ? 12.057 -8.526 35.431 1.00 9.11 205 GLU C C 1
ATOM 6218 O O . GLU C 1 205 ? 11.886 -7.306 35.586 1.00 8.20 205 GLU C O 1
ATOM 6224 N N . CYS C 1 206 ? 11.211 -9.451 35.879 1.00 9.05 206 CYS C N 1
ATOM 6225 C CA . CYS C 1 206 ? 10.052 -9.020 36.649 1.00 9.63 206 CYS C CA 1
ATOM 6226 C C . CYS C 1 206 ? 10.418 -8.261 37.916 1.00 10.06 206 CYS C C 1
ATOM 6227 O O . CYS C 1 206 ? 9.795 -7.207 38.226 1.00 10.07 206 CYS C O 1
ATOM 6230 N N . ARG C 1 207 ? 11.423 -8.753 38.633 1.00 9.84 207 ARG C N 1
ATOM 6231 C CA . ARG C 1 207 ? 11.825 -8.086 39.870 1.00 11.18 207 ARG C CA 1
ATOM 6232 C C . ARG C 1 207 ? 12.351 -6.698 39.554 1.00 10.92 207 ARG C C 1
ATOM 6233 O O . ARG C 1 207 ? 11.997 -5.721 40.248 1.00 12.60 207 ARG C O 1
ATOM 6241 N N . LEU C 1 208 ? 13.179 -6.583 38.514 1.00 10.77 208 LEU C N 1
ATOM 6242 C CA . LEU C 1 208 ? 13.717 -5.260 38.253 1.00 10.88 208 LEU C CA 1
ATOM 6243 C C . LEU C 1 208 ? 12.636 -4.278 37.756 1.00 10.34 208 LEU C C 1
ATOM 6244 O O . LEU C 1 208 ? 12.666 -3.097 38.120 1.00 10.45 208 LEU C O 1
ATOM 6249 N N . LEU C 1 209 ? 11.665 -4.776 36.982 1.00 10.07 209 LEU C N 1
ATOM 6250 C CA . LEU C 1 209 ? 10.592 -3.907 36.482 1.00 9.89 209 LEU C CA 1
ATOM 6251 C C . LEU C 1 209 ? 9.751 -3.360 37.636 1.00 9.88 209 LEU C C 1
ATOM 6252 O O . LEU C 1 209 ? 9.363 -2.186 37.668 1.00 10.09 209 LEU C O 1
ATOM 6257 N N . ARG C 1 210 ? 9.476 -4.242 38.589 1.00 10.75 210 ARG C N 1
ATOM 6258 C CA . ARG C 1 210 ? 8.731 -3.792 39.757 1.00 11.28 210 ARG C CA 1
ATOM 6259 C C . ARG C 1 210 ? 9.556 -2.753 40.529 1.00 12.75 210 ARG C C 1
ATOM 6260 O O . ARG C 1 210 ? 9.009 -1.721 40.966 1.00 13.41 210 ARG C O 1
ATOM 6268 N N . ASN C 1 211 ? 10.865 -2.987 40.645 1.00 12.28 211 ASN C N 1
ATOM 6269 C CA . ASN C 1 211 ? 11.746 -2.020 41.317 1.00 14.29 211 ASN C CA 1
ATOM 6270 C C . ASN C 1 211 ? 11.917 -0.700 40.541 1.00 14.05 211 ASN C C 1
ATOM 6271 O O . ASN C 1 211 ? 12.381 0.306 41.094 1.00 15.29 211 ASN C O 1
ATOM 6276 N N . LEU C 1 212 ? 11.570 -0.703 39.261 1.00 14.14 212 LEU C N 1
ATOM 6277 C CA . LEU C 1 212 ? 11.577 0.562 38.506 1.00 14.34 212 LEU C CA 1
ATOM 6278 C C . LEU C 1 212 ? 10.343 1.388 38.880 1.00 13.80 212 LEU C C 1
ATOM 6279 O O . LEU C 1 212 ? 10.216 2.525 38.419 1.00 15.27 212 LEU C O 1
ATOM 6284 N N . GLY C 1 213 ? 9.420 0.832 39.675 1.00 13.32 213 GLY C N 1
ATOM 6285 C CA . GLY C 1 213 ? 8.179 1.533 39.990 1.00 12.93 213 GLY C CA 1
ATOM 6286 C C . GLY C 1 213 ? 6.983 1.145 39.155 1.00 12.77 213 GLY C C 1
ATOM 6287 O O . GLY C 1 213 ? 5.930 1.767 39.256 1.00 14.35 213 GLY C O 1
ATOM 6288 N N . ALA C 1 214 ? 7.126 0.132 38.303 1.00 10.43 214 ALA C N 1
ATOM 6289 C CA . ALA C 1 214 ? 6.009 -0.247 37.446 1.00 9.98 214 ALA C CA 1
ATOM 6290 C C . ALA C 1 214 ? 5.020 -1.155 38.198 1.00 10.13 214 ALA C C 1
ATOM 6291 O O . ALA C 1 214 ? 5.430 -1.964 39.035 1.00 10.59 214 ALA C O 1
ATOM 6293 N N . ASP C 1 215 ? 3.743 -1.057 37.814 1.00 9.32 215 ASP C N 1
ATOM 6294 C CA . ASP C 1 215 ? 2.693 -1.897 38.399 1.00 10.46 215 ASP C CA 1
ATOM 6295 C C . ASP C 1 215 ? 2.209 -2.964 37.447 1.00 10.93 215 ASP C C 1
ATOM 6296 O O . ASP C 1 215 ? 1.684 -4.001 37.878 1.00 10.78 215 ASP C O 1
ATOM 6301 N N . ALA C 1 216 ? 2.331 -2.705 36.145 1.00 9.66 216 ALA C N 1
ATOM 6302 C CA . ALA C 1 216 ? 1.856 -3.622 35.104 1.00 9.35 216 ALA C CA 1
ATOM 6303 C C . ALA C 1 216 ? 2.817 -3.559 33.929 1.00 9.29 216 ALA C C 1
ATOM 6304 O O . ALA C 1 216 ? 3.391 -2.489 33.677 1.00 8.87 216 ALA C O 1
ATOM 6306 N N . VAL C 1 217 ? 3.014 -4.688 33.273 1.00 9.02 217 VAL C N 1
ATOM 6307 C CA . VAL C 1 217 ? 3.956 -4.737 32.124 1.00 8.62 217 VAL C CA 1
ATOM 6308 C C . VAL C 1 217 ? 3.206 -5.233 30.889 1.00 8.90 217 VAL C C 1
ATOM 6309 O O . VAL C 1 217 ? 2.404 -6.184 30.968 1.00 9.48 217 VAL C O 1
ATOM 6313 N N . GLY C 1 218 ? 3.466 -4.606 29.744 1.00 8.64 218 GLY C N 1
ATOM 6314 C CA . GLY C 1 218 ? 2.841 -5.029 28.513 1.00 8.60 218 GLY C CA 1
ATOM 6315 C C . GLY C 1 218 ? 3.647 -4.663 27.285 1.00 8.59 218 GLY C C 1
ATOM 6316 O O . GLY C 1 218 ? 4.798 -4.220 27.398 1.00 9.13 218 GLY C O 1
ATOM 6317 N N . MET C 1 219 ? 3.022 -4.754 26.121 1.00 8.64 219 MET C N 1
ATOM 6318 C CA . MET C 1 219 ? 3.743 -4.721 24.844 1.00 9.16 219 MET C CA 1
ATOM 6319 C C . MET C 1 219 ? 3.137 -3.735 23.858 1.00 9.08 219 MET C C 1
ATOM 6320 O O . MET C 1 219 ? 3.423 -3.799 22.662 1.00 10.67 219 MET C O 1
ATOM 6325 N N . SER C 1 220 ? 2.333 -2.795 24.334 1.00 8.99 220 SER C N 1
ATOM 6326 C CA . SER C 1 220 ? 1.649 -1.873 23.410 1.00 9.91 220 SER C CA 1
ATOM 6327 C C . SER C 1 220 ? 1.449 -0.487 24.068 1.00 9.28 220 SER C C 1
ATOM 6328 O O . SER C 1 220 ? 2.067 -0.174 25.106 1.00 9.26 220 SER C O 1
ATOM 6331 N N . THR C 1 221 ? 0.576 0.339 23.450 1.00 10.69 221 THR C N 1
ATOM 6332 C CA . THR C 1 221 ? -0.103 1.506 24.070 1.00 10.15 221 THR C CA 1
ATOM 6333 C C . THR C 1 221 ? 0.741 2.768 24.191 1.00 9.41 221 THR C C 1
ATOM 6334 O O . THR C 1 221 ? 0.346 3.848 23.714 1.00 9.41 221 THR C O 1
ATOM 6338 N N . VAL C 1 222 ? 1.898 2.633 24.835 1.00 8.68 222 VAL C N 1
ATOM 6339 C CA . VAL C 1 222 ? 2.766 3.784 25.057 1.00 8.72 222 VAL C CA 1
ATOM 6340 C C . VAL C 1 222 ? 3.047 4.599 23.771 1.00 8.18 222 VAL C C 1
ATOM 6341 O O . VAL C 1 222 ? 2.925 5.818 23.828 1.00 8.17 222 VAL C O 1
ATOM 6345 N N A PRO C 1 223 ? 3.436 4.004 22.638 0.50 7.96 223 PRO C N 1
ATOM 6346 N N B PRO C 1 223 ? 3.378 3.958 22.637 0.50 8.85 223 PRO C N 1
ATOM 6347 C CA A PRO C 1 223 ? 3.784 4.855 21.493 0.50 7.80 223 PRO C CA 1
ATOM 6348 C CA B PRO C 1 223 ? 3.618 4.729 21.419 0.50 9.14 223 PRO C CA 1
ATOM 6349 C C A PRO C 1 223 ? 2.554 5.611 20.981 0.50 8.22 223 PRO C C 1
ATOM 6350 C C B PRO C 1 223 ? 2.398 5.571 21.030 0.50 9.22 223 PRO C C 1
ATOM 6351 O O A PRO C 1 223 ? 2.681 6.705 20.426 0.50 7.22 223 PRO C O 1
ATOM 6352 O O B PRO C 1 223 ? 2.544 6.749 20.719 0.50 8.69 223 PRO C O 1
ATOM 6359 N N A GLU C 1 224 ? 1.388 4.999 21.151 0.50 8.04 224 GLU C N 1
ATOM 6360 N N B GLU C 1 224 ? 1.218 4.969 21.037 0.50 9.22 224 GLU C N 1
ATOM 6361 C CA A GLU C 1 224 ? 0.122 5.598 20.746 0.50 8.73 224 GLU C CA 1
ATOM 6362 C CA B GLU C 1 224 ? -0.003 5.700 20.685 0.50 9.58 224 GLU C CA 1
ATOM 6363 C C A GLU C 1 224 ? -0.117 6.840 21.589 0.50 8.62 224 GLU C C 1
ATOM 6364 C C B GLU C 1 224 ? -0.263 6.870 21.633 0.50 9.31 224 GLU C C 1
ATOM 6365 O O A GLU C 1 224 ? -0.450 7.904 21.040 0.50 8.68 224 GLU C O 1
ATOM 6366 O O B GLU C 1 224 ? -0.774 7.916 21.214 0.50 9.46 224 GLU C O 1
ATOM 6377 N N . VAL C 1 225 ? 0.072 6.695 22.910 1.00 8.17 225 VAL C N 1
ATOM 6378 C CA . VAL C 1 225 ? -0.086 7.802 23.870 1.00 8.91 225 VAL C CA 1
ATOM 6379 C C . VAL C 1 225 ? 0.853 8.963 23.559 1.00 8.82 225 VAL C C 1
ATOM 6380 O O . VAL C 1 225 ? 0.456 10.129 23.586 1.00 9.39 225 VAL C O 1
ATOM 6384 N N . ILE C 1 226 ? 2.113 8.653 23.270 1.00 8.64 226 ILE C N 1
ATOM 6385 C CA . ILE C 1 226 ? 3.103 9.701 22.953 1.00 9.03 226 ILE C CA 1
ATOM 6386 C C . ILE C 1 226 ? 2.627 10.495 21.743 1.00 8.66 226 ILE C C 1
ATOM 6387 O O . ILE C 1 226 ? 2.631 11.722 21.771 1.00 9.38 226 ILE C O 1
ATOM 6392 N N . VAL C 1 227 ? 2.195 9.805 20.695 1.00 8.97 227 VAL C N 1
ATOM 6393 C CA . VAL C 1 227 ? 1.743 10.528 19.493 1.00 9.04 227 VAL C CA 1
ATOM 6394 C C . VAL C 1 227 ? 0.459 11.303 19.789 1.00 8.91 227 VAL C C 1
ATOM 6395 O O . VAL C 1 227 ? 0.296 12.419 19.296 1.00 8.98 227 VAL C O 1
ATOM 6399 N N . ALA C 1 228 ? -0.425 10.717 20.598 1.00 8.61 228 ALA C N 1
ATOM 6400 C CA . ALA C 1 228 ? -1.670 11.403 20.975 1.00 9.29 228 ALA C CA 1
ATOM 6401 C C . ALA C 1 228 ? -1.366 12.710 21.682 1.00 9.99 228 ALA C C 1
ATOM 6402 O O . ALA C 1 228 ? -1.945 13.749 21.349 1.00 10.21 228 ALA C O 1
ATOM 6404 N N . ARG C 1 229 ? -0.483 12.663 22.678 1.00 10.46 229 ARG C N 1
ATOM 6405 C CA . ARG C 1 229 ? -0.131 13.876 23.417 1.00 9.98 229 ARG C CA 1
ATOM 6406 C C . ARG C 1 229 ? 0.594 14.890 22.560 1.00 10.66 229 ARG C C 1
ATOM 6407 O O . ARG C 1 229 ? 0.327 16.101 22.645 1.00 11.36 229 ARG C O 1
ATOM 6415 N N . HIS C 1 230 ? 1.462 14.416 21.674 1.00 10.10 230 HIS C N 1
ATOM 6416 C CA . HIS C 1 230 ? 2.134 15.319 20.747 1.00 10.43 230 HIS C CA 1
ATOM 6417 C C . HIS C 1 230 ? 1.138 16.133 19.898 1.00 11.28 230 HIS C C 1
ATOM 6418 O O . HIS C 1 230 ? 1.363 17.321 19.637 1.00 11.72 230 HIS C O 1
ATOM 6425 N N . CYS C 1 231 ? 0.031 15.512 19.491 1.00 12.29 231 CYS C N 1
ATOM 6426 C CA . CYS C 1 231 ? -0.927 16.226 18.625 1.00 13.55 231 CYS C CA 1
ATOM 6427 C C . CYS C 1 231 ? -2.099 16.791 19.421 1.00 14.08 231 CYS C C 1
ATOM 6428 O O . CYS C 1 231 ? -3.068 17.276 18.815 1.00 15.50 231 CYS C O 1
ATOM 6431 N N . GLY C 1 232 ? -2.009 16.762 20.751 1.00 12.77 232 GLY C N 1
ATOM 6432 C CA . GLY C 1 232 ? -2.913 17.479 21.649 1.00 14.35 232 GLY C CA 1
ATOM 6433 C C . GLY C 1 232 ? -4.180 16.763 22.060 1.00 14.96 232 GLY C C 1
ATOM 6434 O O . GLY C 1 232 ? -5.123 17.386 22.567 1.00 16.59 232 GLY C O 1
ATOM 6435 N N . LEU C 1 233 ? -4.237 15.458 21.845 1.00 13.54 233 LEU C N 1
ATOM 6436 C CA . LEU C 1 233 ? -5.381 14.689 22.314 1.00 12.97 233 LEU C CA 1
ATOM 6437 C C . LEU C 1 233 ? -5.350 14.493 23.824 1.00 12.94 233 LEU C C 1
ATOM 6438 O O . LEU C 1 233 ? -4.276 14.296 24.430 1.00 13.10 233 LEU C O 1
ATOM 6443 N N . ARG C 1 234 ? -6.530 14.501 24.435 1.00 12.49 234 ARG C N 1
ATOM 6444 C CA . ARG C 1 234 ? -6.729 14.064 25.797 1.00 12.71 234 ARG C CA 1
ATOM 6445 C C . ARG C 1 234 ? -6.658 12.515 25.762 1.00 11.49 234 ARG C C 1
ATOM 6446 O O . ARG C 1 234 ? -7.148 11.892 24.802 1.00 12.25 234 ARG C O 1
ATOM 6454 N N . VAL C 1 235 ? -6.058 11.907 26.793 1.00 11.89 235 VAL C N 1
ATOM 6455 C CA . VAL C 1 235 ? -5.814 10.461 26.788 1.00 10.98 235 VAL C CA 1
ATOM 6456 C C . VAL C 1 235 ? -6.277 9.828 28.094 1.00 11.43 235 VAL C C 1
ATOM 6457 O O . VAL C 1 235 ? -6.017 10.337 29.181 1.00 10.86 235 VAL C O 1
ATOM 6461 N N . PHE C 1 236 ? -6.915 8.672 27.966 1.00 10.82 236 PHE C N 1
ATOM 6462 C CA . PHE C 1 236 ? -7.307 7.864 29.112 1.00 11.37 236 PHE C CA 1
ATOM 6463 C C . PHE C 1 236 ? -7.061 6.403 28.737 1.00 11.06 236 PHE C C 1
ATOM 6464 O O . PHE C 1 236 ? -7.321 6.001 27.612 1.00 10.85 236 PHE C O 1
ATOM 6472 N N . GLY C 1 237 ? -6.591 5.617 29.682 1.00 11.86 237 GLY C N 1
ATOM 6473 C CA . GLY C 1 237 ? -6.319 4.212 29.357 1.00 13.01 237 GLY C CA 1
ATOM 6474 C C . GLY C 1 237 ? -6.417 3.301 30.539 1.00 12.13 237 GLY C C 1
ATOM 6475 O O . GLY C 1 237 ? -6.349 3.746 31.688 1.00 11.92 237 GLY C O 1
ATOM 6476 N N . PHE C 1 238 ? -6.543 2.009 30.229 1.00 11.81 238 PHE C N 1
ATOM 6477 C CA . PHE C 1 238 ? -6.401 1.028 31.282 1.00 12.05 238 PHE C CA 1
ATOM 6478 C C . PHE C 1 238 ? -5.872 -0.305 30.775 1.00 10.67 238 PHE C C 1
ATOM 6479 O O . PHE C 1 238 ? -5.921 -0.599 29.561 1.00 11.44 238 PHE C O 1
ATOM 6487 N N . SER C 1 239 ? -5.374 -1.056 31.754 1.00 10.84 239 SER C N 1
ATOM 6488 C CA . SER C 1 239 ? -4.920 -2.412 31.549 1.00 10.95 239 SER C CA 1
ATOM 6489 C C . SER C 1 239 ? -5.871 -3.407 32.167 1.00 12.11 239 SER C C 1
ATOM 6490 O O . SER C 1 239 ? -6.292 -3.216 33.299 1.00 12.76 239 SER C O 1
ATOM 6493 N N . LEU C 1 240 ? -6.110 -4.504 31.452 1.00 11.27 240 LEU C N 1
ATOM 6494 C CA . LEU C 1 240 ? -6.684 -5.715 32.058 1.00 13.12 240 LEU C CA 1
ATOM 6495 C C . LEU C 1 240 ? -5.524 -6.565 32.584 1.00 12.72 240 LEU C C 1
ATOM 6496 O O . LEU C 1 240 ? -4.647 -6.948 31.806 1.00 12.60 240 LEU C O 1
ATOM 6501 N N . ILE C 1 241 ? -5.489 -6.848 33.877 1.00 12.55 241 ILE C N 1
ATOM 6502 C CA . ILE C 1 241 ? -4.435 -7.679 34.448 1.00 12.73 241 ILE C CA 1
ATOM 6503 C C . ILE C 1 241 ? -4.808 -9.137 34.160 1.00 13.71 241 ILE C C 1
ATOM 6504 O O . ILE C 1 241 ? -5.771 -9.670 34.734 1.00 13.70 241 ILE C O 1
ATOM 6509 N N . THR C 1 242 ? -4.062 -9.801 33.292 1.00 12.44 242 THR C N 1
ATOM 6510 C CA . THR C 1 242 ? -4.408 -11.156 32.857 1.00 12.71 242 THR C CA 1
ATOM 6511 C C . THR C 1 242 ? -3.699 -12.266 33.579 1.00 13.33 242 THR C C 1
ATOM 6512 O O . THR C 1 242 ? -4.060 -13.438 33.403 1.00 13.31 242 THR C O 1
ATOM 6516 N N . ASN C 1 243 ? -2.691 -11.900 34.352 1.00 12.47 243 ASN C N 1
ATOM 6517 C CA . ASN C 1 243 ? -1.823 -12.833 35.040 1.00 12.43 243 ASN C CA 1
ATOM 6518 C C . ASN C 1 243 ? -0.952 -12.081 36.014 1.00 13.62 243 ASN C C 1
ATOM 6519 O O . ASN C 1 243 ? -0.644 -10.899 35.783 1.00 13.41 243 ASN C O 1
ATOM 6524 N N . LYS C 1 244 ? -0.581 -12.727 37.108 1.00 14.22 244 LYS C N 1
ATOM 6525 C CA . LYS C 1 244 ? 0.397 -12.211 38.046 1.00 15.56 244 LYS C CA 1
ATOM 6526 C C . LYS C 1 244 ? 1.754 -12.733 37.595 1.00 15.27 244 LYS C C 1
ATOM 6527 O O . LYS C 1 244 ? 1.959 -13.958 37.489 1.00 15.36 244 LYS C O 1
ATOM 6533 N N . VAL C 1 245 ? 2.684 -11.828 37.289 1.00 14.27 245 VAL C N 1
ATOM 6534 C CA . VAL C 1 245 ? 3.963 -12.298 36.751 1.00 14.59 245 VAL C CA 1
ATOM 6535 C C . VAL C 1 245 ? 4.710 -13.153 37.777 1.00 15.18 245 VAL C C 1
ATOM 6536 O O . VAL C 1 245 ? 4.556 -12.976 38.987 1.00 16.20 245 VAL C O 1
ATOM 6540 N N . ILE C 1 246 ? 5.532 -14.064 37.291 1.00 14.45 246 ILE C N 1
ATOM 6541 C CA . ILE C 1 246 ? 6.281 -14.952 38.186 1.00 15.21 246 ILE C CA 1
ATOM 6542 C C . ILE C 1 246 ? 7.481 -14.190 38.783 1.00 15.76 246 ILE C C 1
ATOM 6543 O O . ILE C 1 246 ? 8.353 -13.681 38.057 1.00 14.88 246 ILE C O 1
ATOM 6548 N N . MET C 1 247 ? 7.518 -14.105 40.116 1.00 17.31 247 MET C N 1
ATOM 6549 C CA . MET C 1 247 ? 8.518 -13.328 40.863 1.00 19.27 247 MET C CA 1
ATOM 6550 C C . MET C 1 247 ? 9.523 -14.166 41.640 1.00 20.00 247 MET C C 1
ATOM 6551 O O . MET C 1 247 ? 10.412 -13.623 42.297 1.00 20.77 247 MET C O 1
ATOM 6556 N N . ASP C 1 248 ? 9.382 -15.479 41.596 1.00 21.70 248 ASP C N 1
ATOM 6557 C CA . ASP C 1 248 ? 10.359 -16.301 42.290 1.00 23.26 248 ASP C CA 1
ATOM 6558 C C . ASP C 1 248 ? 10.620 -17.594 41.554 1.00 23.26 248 ASP C C 1
ATOM 6559 O O . ASP C 1 248 ? 9.852 -17.993 40.683 1.00 22.87 248 ASP C O 1
ATOM 6564 N N . TYR C 1 249 ? 11.716 -18.248 41.917 1.00 22.92 249 TYR C N 1
ATOM 6565 C CA . TYR C 1 249 ? 12.185 -19.401 41.180 1.00 23.57 249 TYR C CA 1
ATOM 6566 C C . TYR C 1 249 ? 11.526 -20.691 41.623 1.00 25.92 249 TYR C C 1
ATOM 6567 O O . TYR C 1 249 ? 11.548 -21.683 40.888 1.00 27.04 249 TYR C O 1
ATOM 6576 N N . GLU C 1 250 ? 10.925 -20.661 42.807 1.00 27.24 250 GLU C N 1
ATOM 6577 C CA . GLU C 1 250 ? 10.268 -21.847 43.376 1.00 29.69 250 GLU C CA 1
ATOM 6578 C C . GLU C 1 250 ? 8.906 -22.131 42.752 1.00 29.95 250 GLU C C 1
ATOM 6579 O O . GLU C 1 250 ? 8.452 -23.286 42.734 1.00 30.64 250 GLU C O 1
ATOM 6585 N N . SER C 1 251 ? 8.248 -21.080 42.262 1.00 30.19 251 SER C N 1
ATOM 6586 C CA . SER C 1 251 ? 6.910 -21.198 41.680 1.00 30.09 251 SER C CA 1
ATOM 6587 C C . SER C 1 251 ? 6.896 -22.102 40.458 1.00 30.20 251 SER C C 1
ATOM 6588 O O . SER C 1 251 ? 7.831 -22.086 39.652 1.00 30.26 251 SER C O 1
ATOM 6591 N N . GLN C 1 252 ? 5.830 -22.891 40.337 1.00 30.13 252 GLN C N 1
ATOM 6592 C CA . GLN C 1 252 ? 5.625 -23.754 39.179 1.00 30.97 252 GLN C CA 1
ATOM 6593 C C . GLN C 1 252 ? 4.728 -23.056 38.152 1.00 29.79 252 GLN C C 1
ATOM 6594 O O . GLN C 1 252 ? 4.341 -23.646 37.140 1.00 30.51 252 GLN C O 1
ATOM 6600 N N . GLY C 1 253 ? 4.386 -21.799 38.437 1.00 28.52 253 GLY C N 1
ATOM 6601 C CA . GLY C 1 253 ? 3.644 -20.966 37.504 1.00 26.37 253 GLY C CA 1
ATOM 6602 C C . GLY C 1 253 ? 4.508 -20.624 36.305 1.00 25.01 253 GLY C C 1
ATOM 6603 O O . GLY C 1 253 ? 5.741 -20.658 36.381 1.00 24.05 253 GLY C O 1
ATOM 6604 N N . LYS C 1 254 ? 3.852 -20.302 35.196 1.00 23.72 254 LYS C N 1
ATOM 6605 C CA . LYS C 1 254 ? 4.544 -19.921 33.974 1.00 23.19 254 LYS C CA 1
ATOM 6606 C C . LYS C 1 254 ? 3.540 -19.172 33.100 1.00 22.36 254 LYS C C 1
ATOM 6607 O O . LYS C 1 254 ? 2.477 -19.714 32.773 1.00 22.65 254 LYS C O 1
ATOM 6613 N N . ALA C 1 255 ? 3.860 -17.925 32.739 1.00 20.42 255 ALA C N 1
ATOM 6614 C CA . ALA C 1 255 ? 2.971 -17.115 31.892 1.00 20.67 255 ALA C CA 1
ATOM 6615 C C . ALA C 1 255 ? 2.713 -17.784 30.550 1.00 20.38 255 ALA C C 1
ATOM 6616 O O . ALA C 1 255 ? 3.613 -18.379 29.947 1.00 19.67 255 ALA C O 1
ATOM 6618 N N . ASN C 1 256 ? 1.474 -17.696 30.080 1.00 20.89 256 ASN C N 1
ATOM 6619 C CA . ASN C 1 256 ? 1.104 -18.345 28.832 1.00 21.20 256 ASN C CA 1
ATOM 6620 C C . ASN C 1 256 ? -0.069 -17.638 28.176 1.00 22.22 256 ASN C C 1
ATOM 6621 O O . ASN C 1 256 ? -0.956 -17.112 28.869 1.00 21.76 256 ASN C O 1
ATOM 6626 N N . HIS C 1 257 ? -0.059 -17.617 26.844 1.00 23.02 257 HIS C N 1
ATOM 6627 C CA . HIS C 1 257 ? -1.107 -16.973 26.056 1.00 24.86 257 HIS C CA 1
ATOM 6628 C C . HIS C 1 257 ? -2.502 -17.495 26.400 1.00 25.22 257 HIS C C 1
ATOM 6629 O O . HIS C 1 257 ? -3.459 -16.709 26.436 1.00 24.23 257 HIS C O 1
ATOM 6636 N N . GLU C 1 258 ? -2.614 -18.804 26.649 1.00 25.61 258 GLU C N 1
ATOM 6637 C CA . GLU C 1 258 ? -3.897 -19.434 26.971 1.00 27.00 258 GLU C CA 1
ATOM 6638 C C . GLU C 1 258 ? -4.594 -18.752 28.138 1.00 27.04 258 GLU C C 1
ATOM 6639 O O . GLU C 1 258 ? -5.772 -18.396 28.033 1.00 27.71 258 GLU C O 1
ATOM 6645 N N . GLU C 1 259 ? -3.877 -18.576 29.246 1.00 26.72 259 GLU C N 1
ATOM 6646 C CA . GLU C 1 259 ? -4.433 -17.925 30.433 1.00 27.58 259 GLU C CA 1
ATOM 6647 C C . GLU C 1 259 ? -4.758 -16.450 30.166 1.00 26.37 259 GLU C C 1
ATOM 6648 O O . GLU C 1 259 ? -5.724 -15.911 30.713 1.00 26.33 259 GLU C O 1
ATOM 6654 N N . VAL C 1 260 ? -3.946 -15.792 29.342 1.00 24.49 260 VAL C N 1
ATOM 6655 C CA . VAL C 1 260 ? -4.187 -14.401 28.977 1.00 23.73 260 VAL C CA 1
ATOM 6656 C C . VAL C 1 260 ? -5.486 -14.287 28.166 1.00 23.98 260 VAL C C 1
ATOM 6657 O O . VAL C 1 260 ? -6.338 -13.447 28.469 1.00 23.24 260 VAL C O 1
ATOM 6661 N N . LEU C 1 261 ? -5.643 -15.156 27.164 1.00 24.30 261 LEU C N 1
ATOM 6662 C CA . LEU C 1 261 ? -6.879 -15.216 26.375 1.00 25.14 261 LEU C CA 1
ATOM 6663 C C . LEU C 1 261 ? -8.105 -15.527 27.241 1.00 25.80 261 LEU C C 1
ATOM 6664 O O . LEU C 1 261 ? -9.143 -14.873 27.093 1.00 25.34 261 LEU C O 1
ATOM 6669 N N . GLU C 1 262 ? -7.965 -16.488 28.156 1.00 26.00 262 GLU C N 1
ATOM 6670 C CA . GLU C 1 262 ? -9.050 -16.846 29.083 1.00 26.72 262 GLU C CA 1
ATOM 6671 C C . GLU C 1 262 ? -9.429 -15.702 30.043 1.00 26.69 262 GLU C C 1
ATOM 6672 O O . GLU C 1 262 ? -10.615 -15.484 30.322 1.00 26.64 262 GLU C O 1
ATOM 6678 N N . ALA C 1 263 ? -8.435 -14.983 30.558 1.00 25.47 263 ALA C N 1
ATOM 6679 C CA . ALA C 1 263 ? -8.691 -13.821 31.415 1.00 25.31 263 ALA C CA 1
ATOM 6680 C C . ALA C 1 263 ? -9.436 -12.726 30.638 1.00 25.39 263 ALA C C 1
ATOM 6681 O O . ALA C 1 263 ? -10.373 -12.104 31.164 1.00 25.08 263 ALA C O 1
ATOM 6683 N N . GLY C 1 264 ? -9.008 -12.504 29.391 1.00 25.22 264 GLY C N 1
ATOM 6684 C CA . GLY C 1 264 ? -9.670 -11.583 28.471 1.00 26.13 264 GLY C CA 1
ATOM 6685 C C . GLY C 1 264 ? -11.135 -11.939 28.274 1.00 26.94 264 GLY C C 1
ATOM 6686 O O . GLY C 1 264 ? -12.018 -11.076 28.360 1.00 27.21 264 GLY C O 1
ATOM 6687 N N . LYS C 1 265 ? -11.395 -13.219 28.022 1.00 27.66 265 LYS C N 1
ATOM 6688 C CA . LYS C 1 265 ? -12.777 -13.716 27.878 1.00 28.60 265 LYS C CA 1
ATOM 6689 C C . LYS C 1 265 ? -13.646 -13.451 29.106 1.00 28.69 265 LYS C C 1
ATOM 6690 O O . LYS C 1 265 ? -14.762 -12.933 28.979 1.00 29.29 265 LYS C O 1
ATOM 6696 N N . GLN C 1 266 ? -13.134 -13.759 30.289 1.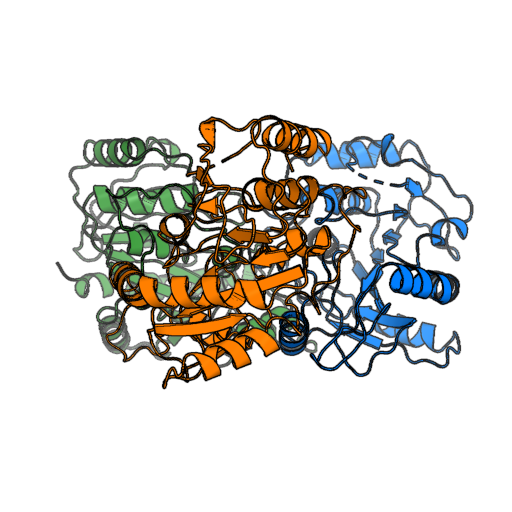00 28.79 266 GLN C N 1
ATOM 6697 C CA . GLN C 1 266 ? -13.900 -13.587 31.522 1.00 29.02 266 GLN C CA 1
ATOM 6698 C C . GLN C 1 266 ? -14.207 -12.128 31.862 1.00 28.63 266 GLN C C 1
ATOM 6699 O O . GLN C 1 266 ? -15.232 -11.822 32.477 1.00 28.99 266 GLN C O 1
ATOM 6705 N N . ALA C 1 267 ? -13.323 -11.224 31.452 1.00 28.03 267 ALA C N 1
ATOM 6706 C CA . ALA C 1 267 ? -13.452 -9.818 31.815 1.00 27.01 267 ALA C CA 1
ATOM 6707 C C . ALA C 1 267 ? -14.147 -8.977 30.737 1.00 26.32 267 ALA C C 1
ATOM 6708 O O . ALA C 1 267 ? -14.503 -7.820 30.984 1.00 25.34 267 ALA C O 1
ATOM 6710 N N . ALA C 1 268 ? -14.349 -9.557 29.557 1.00 25.82 268 ALA C N 1
ATOM 6711 C CA . ALA C 1 268 ? -14.837 -8.816 28.391 1.00 26.57 268 ALA C CA 1
ATOM 6712 C C . ALA C 1 268 ? -16.095 -7.974 28.668 1.00 26.85 268 ALA C C 1
ATOM 6713 O O . ALA C 1 268 ? -16.155 -6.807 28.290 1.00 26.17 268 ALA C O 1
ATOM 6715 N N . GLN C 1 269 ? -17.090 -8.559 29.331 1.00 27.42 269 GLN C N 1
ATOM 6716 C CA . GLN C 1 269 ? -18.316 -7.836 29.647 1.00 28.05 269 GLN C CA 1
ATOM 6717 C C . GLN C 1 269 ? -18.033 -6.625 30.542 1.00 27.55 269 GLN C C 1
ATOM 6718 O O . GLN C 1 269 ? -18.507 -5.520 30.261 1.00 27.98 269 GLN C O 1
ATOM 6724 N N . LYS C 1 270 ? -17.249 -6.822 31.599 1.00 27.01 270 LYS C N 1
ATOM 6725 C CA . LYS C 1 270 ? -16.946 -5.758 32.562 1.00 26.29 270 LYS C CA 1
ATOM 6726 C C . LYS C 1 270 ? -16.182 -4.602 31.911 1.00 25.63 270 LYS C C 1
ATOM 6727 O O . LYS C 1 270 ? -16.493 -3.434 32.131 1.00 24.04 270 LYS C O 1
ATOM 6733 N N . LEU C 1 271 ? -15.176 -4.948 31.112 1.00 25.51 271 LEU C N 1
ATOM 6734 C CA . LEU C 1 271 ? -14.403 -3.971 30.340 1.00 25.53 271 LEU C CA 1
ATOM 6735 C C . LEU C 1 271 ? -15.267 -3.113 29.422 1.00 24.54 271 LEU C C 1
ATOM 6736 O O . LEU C 1 271 ? -15.187 -1.882 29.456 1.00 23.15 271 LEU C O 1
ATOM 6741 N N . GLU C 1 272 ? -16.074 -3.783 28.602 1.00 24.63 272 GLU C N 1
ATOM 6742 C CA . GLU C 1 272 ? -16.958 -3.124 27.648 1.00 25.28 272 GLU C CA 1
ATOM 6743 C C . GLU C 1 272 ? -17.931 -2.207 28.379 1.00 25.22 272 GLU C C 1
ATOM 6744 O O . GLU C 1 272 ? -18.129 -1.058 27.993 1.00 24.66 272 GLU C O 1
ATOM 6750 N N . GLN C 1 273 ? -18.530 -2.720 29.445 1.00 24.93 273 GLN C N 1
ATOM 6751 C CA . GLN C 1 273 ? -19.512 -1.976 30.216 1.00 25.72 273 GLN C CA 1
ATOM 6752 C C . GLN C 1 273 ? -18.878 -0.710 30.772 1.00 24.56 273 GLN C C 1
ATOM 6753 O O . GLN C 1 273 ? -19.450 0.381 30.687 1.00 23.77 273 GLN C O 1
ATOM 6759 N N . PHE C 1 274 ? -17.658 -0.852 31.290 1.00 23.13 274 PHE C N 1
ATOM 6760 C CA . PHE C 1 274 ? -16.962 0.250 31.924 1.00 22.12 274 PHE C CA 1
ATOM 6761 C C . PHE C 1 274 ? -16.643 1.348 30.909 1.00 21.84 274 PHE C C 1
ATOM 6762 O O . PHE C 1 274 ? -16.892 2.531 31.163 1.00 21.36 274 PHE C O 1
ATOM 6770 N N . VAL C 1 275 ? -16.104 0.955 29.754 1.00 20.38 275 VAL C N 1
ATOM 6771 C CA . VAL C 1 275 ? -15.816 1.921 28.695 1.00 20.63 275 VAL C CA 1
ATOM 6772 C C . VAL C 1 275 ? -17.084 2.623 28.200 1.00 21.33 275 VAL C C 1
ATOM 6773 O O . VAL C 1 275 ? -17.080 3.848 28.009 1.00 20.64 275 VAL C O 1
ATOM 6777 N N A SER C 1 276 ? -18.151 1.846 28.018 0.50 21.77 276 SER C N 1
ATOM 6778 N N B SER C 1 276 ? -18.154 1.854 28.007 0.50 21.66 276 SER C N 1
ATOM 6779 C CA A SER C 1 276 ? -19.441 2.373 27.565 0.50 22.57 276 SER C CA 1
ATOM 6780 C CA B SER C 1 276 ? -19.423 2.417 27.544 0.50 22.30 276 SER C CA 1
ATOM 6781 C C A SER C 1 276 ? -19.967 3.440 28.515 0.50 22.91 276 SER C C 1
ATOM 6782 C C B SER C 1 276 ? -19.952 3.463 28.520 0.50 22.78 276 SER C C 1
ATOM 6783 O O A SER C 1 276 ? -20.380 4.521 28.079 0.50 23.09 276 SER C O 1
ATOM 6784 O O B SER C 1 276 ? -20.352 4.558 28.105 0.50 22.95 276 SER C O 1
ATOM 6789 N N . LEU C 1 277 ? -19.944 3.130 29.808 1.00 22.97 277 LEU C N 1
ATOM 6790 C CA . LEU C 1 277 ? -20.370 4.060 30.851 1.00 24.06 277 LEU C CA 1
ATOM 6791 C C . LEU C 1 277 ? -19.476 5.298 30.912 1.00 23.75 277 LEU C C 1
ATOM 6792 O O . LEU C 1 277 ? -19.968 6.408 31.154 1.00 24.36 277 LEU C O 1
ATOM 6797 N N . LEU C 1 278 ? -18.178 5.122 30.652 1.00 22.96 278 LEU C N 1
ATOM 6798 C CA . LEU C 1 278 ? -17.235 6.237 30.716 1.00 22.61 278 LEU C CA 1
ATOM 6799 C C . LEU C 1 278 ? -17.421 7.279 29.615 1.00 21.95 278 LEU C C 1
ATOM 6800 O O . LEU C 1 278 ? -16.976 8.429 29.756 1.00 20.88 278 LEU C O 1
ATOM 6805 N N . MET C 1 279 ? -18.079 6.884 28.528 1.00 21.40 279 MET C N 1
ATOM 6806 C CA . MET C 1 279 ? -18.396 7.834 27.444 1.00 22.82 279 MET C CA 1
ATOM 6807 C C . MET C 1 279 ? -19.054 9.113 27.954 1.00 24.18 279 MET C C 1
ATOM 6808 O O . MET C 1 279 ? -18.737 10.216 27.506 1.00 24.16 279 MET C O 1
ATOM 6813 N N . ALA C 1 280 ? -19.936 8.938 28.931 1.00 25.95 280 ALA C N 1
ATOM 6814 C CA . ALA C 1 280 ? -20.686 10.036 29.528 1.00 27.16 280 ALA C CA 1
ATOM 6815 C C . ALA C 1 280 ? -19.795 11.053 30.241 1.00 27.83 280 ALA C C 1
ATOM 6816 O O . ALA C 1 280 ? -20.188 12.214 30.409 1.00 28.60 280 ALA C O 1
ATOM 6818 N N . SER C 1 281 ? -18.603 10.616 30.658 1.00 27.82 281 SER C N 1
ATOM 6819 C CA . SER C 1 281 ? -17.669 11.467 31.407 1.00 28.38 281 SER C CA 1
ATOM 6820 C C . SER C 1 281 ? -16.671 12.221 30.525 1.00 27.70 281 SER C C 1
ATOM 6821 O O . SER C 1 281 ? -15.975 13.110 31.003 1.00 28.48 281 SER C O 1
ATOM 6824 N N . ILE C 1 282 ? -16.622 11.889 29.239 1.00 27.28 282 ILE C N 1
ATOM 6825 C CA . ILE C 1 282 ? -15.718 12.587 28.328 1.00 27.02 282 ILE C CA 1
ATOM 6826 C C . ILE C 1 282 ? -16.286 13.961 27.951 1.00 28.29 282 ILE C C 1
ATOM 6827 O O . ILE C 1 282 ? -17.409 14.039 27.438 1.00 28.12 282 ILE C O 1
ATOM 6832 N N . PRO C 1 283 ? -15.521 15.031 28.198 1.00 29.22 283 PRO C N 1
ATOM 6833 C CA . PRO C 1 283 ? -15.962 16.392 27.852 1.00 30.24 283 PRO C CA 1
ATOM 6834 C C . PRO C 1 283 ? -16.411 16.521 26.399 1.00 31.30 283 PRO C C 1
ATOM 6835 O O . PRO C 1 283 ? -15.813 15.914 25.505 1.00 31.03 283 PRO C O 1
ATOM 6839 N N . VAL C 1 284 ? -17.464 17.304 26.182 1.00 32.91 284 VAL C N 1
ATOM 6840 C CA . VAL C 1 284 ? -17.985 17.568 24.838 1.00 34.70 284 VAL C CA 1
ATOM 6841 C C . VAL C 1 284 ? -17.582 18.984 24.405 1.00 35.65 284 VAL C C 1
ATOM 6842 O O . VAL C 1 284 ? -17.177 19.814 25.232 1.00 36.54 284 VAL C O 1
#

InterPro domains:
  IPR000845 Nucleoside phosphorylase domain [PF01048] (27-276)
  IPR011268 Purine nucleoside phosphorylase [PIRSF000477] (9-282)
  IPR011268 Purine nucleoside phosphorylase [PTHR11904] (4-283)
  IPR011268 Purine nucleoside phosphorylase [TIGR01697] (26-277)
  IPR011268 Purine nucleoside phosphorylase [cd09009] (8-276)
  IPR011270 Purine nucleoside phosphorylase I, inosine/guanosine-specific [TIGR01700] (26-280)
  IPR018099 Purine phosphorylase, family 2, conserved site [PS01240] (79-120)
  IPR035994 Nucleoside phosphorylase superfamily [G3DSA:3.40.50.1580] (2-284)
  IPR035994 Nucleoside phosphorylase superfamily [SSF53167] (5-283)